Protein 5T90 (pdb70)

CATH classification: 2.70.170.10

Organism: Lymnaea stagnalis (NCBI:txid6523)

Solvent-accessible surface area: 44023 Å² total; per-residue (Å²): 102,75,42,18,70,2,6,117,68,6,109,120,98,32,75,53,40,21,13,21,34,60,204,129,118,54,6,67,0,25,0,4,2,7,2,17,7,1,5,77,20,36,98,122,20,16,13,0,8,0,1,4,11,31,17,4,21,6,48,9,163,116,17,46,31,104,41,73,190,19,27,90,30,2,8,2,30,31,93,13,6,13,59,14,7,27,14,16,19,34,8,0,15,112,59,65,31,14,13,37,88,36,0,4,0,21,15,92,0,43,0,2,20,4,4,7,9,46,12,54,0,4,1,58,0,73,38,5,96,61,150,77,14,4,37,0,98,1,80,8,0,6,2,0,13,28,14,134,4,4,18,3,45,18,60,146,80,106,104,20,42,64,116,26,28,20,125,36,4,76,4,70,15,61,69,14,32,31,135,84,55,66,74,83,39,129,48,6,99,17,24,5,29,7,0,61,0,27,0,32,0,71,69,85,128,101,82,52,39,60,3,5,118,67,6,114,122,82,31,72,52,39,22,12,21,33,70,165,130,157,49,7,68,0,44,0,11,1,46,0,14,4,0,4,72,32,81,128,28,33,1,8,0,0,2,11,27,18,4,22,6,63,9,127,101,15,46,32,108,52,66,188,20,32,93,29,1,11,1,29,30,92,14,5,14,58,15,7,27,13,10,17,32,10,4,16,119,59,65,36,12,13,38,90,35,0,5,0,21,15,93,0,42,0,2,18,2,4,6,10,45,10,59,0,6,4,53,6,75,29,14,97,66,146,86,14,11,84,2,96,0,77,5,0,8,4,2,15,24,19,131,6,5,19,4,48,68,120,29,142,40,37,23,136,58,4,80,3,68,18,54,73,35,68,43,106,84,45,68,72,84,41,127,73,9,95,17,23,6,31,18,0,19,0,20,0,33,2,78,69,85,128,109,81,50,37,59,3,6,105,71,5,106,111,90,36,136,45,24,22,10,23,36,89,221,129,175,53,5,66,0,28,0,0,4,9,1,9,1,0,3,98,24,46,86,118,24,29,30,1,14,0,0,5,9,33,12,4,22,6,58,7,153,102,15,48,37,129,231,28,27,103,30,2,8,2,34,31,94,22,6,16,60,15,7,28,13,17,38,26,11,4,6,104,59,66,33,11,12,40,90,36,0,3,0,22,25,88,0,41,0,2,18,3,4,5,9,45,12,102,1,4,1,44,0,72,23,1,103,74,140,92,14,2,62,1,70,1,69,6,0,8,6,4,13,27,15,136,1,5,19,3,40,23,58,37,114,28,69,85,74,27,126,38,33,20,121,51,2,94,3,71,19,55,49,3,37,1,124,88,51,64,72,84,40,130,49,5,99,17,23,6,29,18,1,39,0,26,0,35,0,60,49,111,121,101,81,44,34,60,3,7,108,66,6,125,111,96,31,72,52,35,21,10,23,31,94,215,129,138,50,6,62,0,48,4,10,2,17,3,14,7,1,18,105,33,67,107,22,21,26,1,8,0,1,4,10,33,14,4,21,6,54,10,133,115,16,40,32,108,48,63,187,20,28,87,31,2,9,2,39,28,94,21,5,16,59,15,5,26,13,14,24,27,8,2,9,104,56,69,33,13,14,38,96,37,0,2,0,18,11,74,0,38,0,1,18,2,4,6,9,50,11,94,1,4,1,53,18,52,16,91,66,149,95,13,7,64,1,110,0,78,10,0,6,6,3,13,28,14,129,2,4,20,3,44,55,122,97,70,79,68,43,136,29,24,21,132,51,6,109,3,68,10,63,65,10,44,11,103,83,44,68,72,95,36,113,78,8,103,16,27,6,30,9,3,20,0,26,0,36,0,78,71,130,143,73,41,27,64,8,8,106,86,6,111,112,100,32,77,48,20,21,14,14,37,59,199,143,124,53,6,63,0,27,0,0,1,12,0,9,3,1,4,91,30,45,90,121,15,25,24,0,13,0,0,5,7,32,6,4,20,5,61,10,127,102,17,45,44,112,50,69,177,23,27,94,30,2,11,2,40,32,93,21,5,14,60,15,4,26,13,16,35,33,8,3,6,109,58,70,36,13,13,37,88,37,0,4,0,21,16,91,0,41,0,1,18,2,4,6,10,50,12,98,1,5,2,54,0,59,26,8,97,74,150,92,14,2,66,0,99,1,85,7,0,7,4,2,12,28,15,133,3,4,19,2,43,32,57,152,14,76,76,35,56,107,29,31,20,136,52,5,81,6,68,22,52,50,0,38,3,137,83,52,68,73,82,32,103,47,6,102,16,23,7,30,13,0,33,0,26,0,37,0,68,68,75,130,90,39,0,27,53,20,3,2,0,10,4,8,19,45,144,76,42,100,30,2,42,52,19,2,2,0,16,4,10,18,40,145,90,45,82,37,0,19,36,9,0,2,0,12,2,8,18,34,144,75,34,101,33,2,20,36,15,2,2,0,12,4,6,34,82,85,86,29,3,31,33,14,1,2,0,4,4,10,42,96,83

Radius of gyration: 30.16 Å; Cα contacts (8 Å, |Δi|>4): 2837; chains: 10; bounding box: 83×82×77 Å

Secondary structure (DSSP, 8-state):
--HHHHHHHHHHT--TTS---STTPPEEEEEEEEEEEEEEEETTTTEEEEEEEEEEEEE-GGG----TTS-SEEEEEGGGS----EEETTBSS--EE-S--EEEEETTSEEEE--EEEEEEE---TTSSSSS-EEEEEEEEESS--TTTEEEE--S--S-TTSS--TT-SEEEEEEEEEEEEE--SS-SS-EEEEEEEEEEEE--/--HHHHHHHHHHT--TTS---STT--EEEEEEEEEEEEEEEE--EEEEEEEEEEEEE-GGG----TTS-SEEEEEGGGS----EEETTB-S--EE-S--EEEEETTSEEEE--EEEEEEE---TTSSSSS-EEEEEEEEESS--TTTEEEE---SSS-TT-SEEEEEEEEEEEEE--SS-SS-EEEEEEEEEEEE--/--HHHHHHHHHHT--TTS---STT--EEEEEEEEEEEEEEEETTTTEEEEEEEEEEEEE-GGG------SEEEEEGGGS----EEETTBSS--EE-S--EEEEETTSEEEE--EEEEEEE---TTSSSSS-EEEEEEEEESS--TTTEEEEES---B---SSS-TTSSEEEEEEEEEEEEE--SS-SS-EEEEEEEEEEEE--/--HHHHHHHHHHT--TTS---STTPPEEEEEEEEEEEEEEEE---EEEEEEEEEEEEE-GGG----TTS-SEEEEEGGGS----EEETTB-S--EE-S--EEEEETTSEEEE--EEEEEEE-----SSSS-EEEEEEEEESS--TTTEEEE-------SSS-TT-SEEEEEEEEEEEEE--SS-SS-EEEEEEEEEEEE-/--HHHHHHHHHHT--TTS---STTPPEEEEEEEEEEEEEEEETTTTEEEEEEEEEEEEE-GGG----TTS-SEEEEEGGGS----EEETTB-S--EE-S--EEEEETTSEEEE--EEEEEEE---TTSSSSS-EEEEEEEEESS--TTTEEEEE-------SSS-TTSSEEEEEEEEEEEEE--SS-SS-EEEEEEEEEEEE--/-GGGGSHHHHHH-TTT-/--GGGSHHHHHH-TTT-/-GGGGSHHHHHH-TTT-/-GGGGSHHHHHH---/-GGGGSHHHHHH---

B-factor: mean 70.5, std 23.15, range [15.87, 172.2]

Sequence (1090 aa):
LDRADILYNIRQTSRPDVIPTQRDRPVAVSVSLKFINILEVNEITNEVDVVFWQQTTWSDRTLAWNSSHSPDQVSVPISSLWVPDLAAYNAISKPEVLTPQLARVVSDGEVLYMPSIRQRFSCDVSGVDTESGATCRIKIGSWTHHSREISVDPTTENSDDSEYFSQYSRFEILDVTQKKNSVTYSCCPEAYEDVEVSLNFRKKGLDRADILYNIRQTSRPDVIPTQRDRPVAVSVSLKFINILEVNENEVDVVFWQQTTWSDRTLAWNSSHSPDQVSVPISSLWVPDLAAYNAISKPEVLTPQLARVVSDGEVLYMPSIRQRFSCDVSGVDTESGATCRIKIGSWTHHSREISVDPDSEYFSQYSRFEILDVTQKKNSVTYSCCPEAYEDVEVSLNFRKKGLDRADILYNIRQTSRPDVIPTQRDRPVAVSVSLKFINILEVNEITNEVDVVFWQQTTWSDRTLAWNHSPDQVSVPISSLWVPDLAAYNAISKPEVLTPQLARVVSDGEVLYMPSIRQRFSCDVSGVDTESGATCRIKIGSWTHHSREISVDPTTENSDDSEYFSQYSRFEILDVTQKKNSVTYSCCPEAYEDVEVSLNFRKKGLDRADILYNIRQTSRPDVIPTQRDRPVAVSVSLKFINILEVNETNEVDVVFWQQTTWSDRTLAWNSSHSPDQVSVPISSLWVPDLAAYNAISKPEVLTPQLARVVSDGEVLYMPSIRQRFSCDVGVDTESGATCRIKIGSWTHHSREISVDPENSDDSEYFSQYSRFEILDVTQKKNSVTYSCCPEAYEDVEVSLNFRKKLDRADILYNIRQTSRPDVIPTQRDRPVAVSVSLKFINILEVNEITNEVDVVFWQQTTWSDRTLAWNSSHSPDQVSVPISSLWVPDLAAYNAISKPEVLTPQLARVVSDGEVLYMPSIRQRFSCDVSGVDTESGATCRIKIGSWTHHSREISVDPTENSDDSEYFSQYSRFEILDVTQKKNSVTYSCCPEAYEDVEVSLNFRKKGSGCCSNPACRVNNPNICSGCCSNPACRVNNPNICSGCCSNPACRVNNPNICSGCCSNPACRVNNPCSGCCSNPACRVNNPC

Nearest PDB structures (foldseek):
  7n0w-assembly1_E  TM=9.588E-01  e=2.464E-40  Lymnaea stagnalis
  8xsw-assembly1_B  TM=9.545E-01  e=3.674E-40  Lymnaea stagnalis
  3wto-assembly1_B  TM=9.569E-01  e=5.479E-40  Lymnaea stagnalis
  1uw6-assembly3_O  TM=9.547E-01  e=9.695E-40  Lymnaea stagnalis
  3wtn-assembly1_A  TM=9.557E-01  e=2.558E-39  Lymnaea stagnalis

InterPro domains:
  IPR006201 Neurotransmitter-gated ion-channel [PTHR18945] (28-205)
  IPR006202 Neurotransmitter-gated ion-channel ligand-binding domain [PF02931] (35-223)
  IPR007110 Immunoglobulin-like domain [PS50835] (114-217)
  IPR036734 Neurotransmitter-gated ion-channel ligand-binding domain superfamily [G3DSA:2.70.170.10] (19-229)
  IPR036734 Neurotransmitter-gated ion-channel ligand-binding domain superfamily [SSF63712] (23-223)

GO terms:
  GO:0043083 synaptic cleft (C, EXP)
  GO:0043083 synaptic cleft (C, IDA)
  GO:0032223 negative regulation of synaptic transmission, cholinergic (P, IDA)

Foldseek 3Di:
DEQVVLQVQLQVVFDQVDQQQDPLAAWEKEWAKAWAAWADQDQPQQKTKTKIKIKIKTFRQSSADDVVVYPQKYKYQCVSHHDFQKDFPFFPDDWDFPDRRIWMAGNRRMIIGITITITMGRWNQPQLAPPQHTKGKTKMDGPPDFCSHYNYHHDPDFPCRCVNYDPPYQKDWDGWDWDKDWADDPVDRTIHIIIIIMTGMHGDD/DEQVVLQVQLQVVFDQVDFQCDPLAAWEKEWEKAWAAWADCDVHKTKTKIKIKIKTFRQSSADDVVVYPQKYKHQCVSHHDFQKDWPQFPDDWDFPDRRIWMAGNRRMIIGITITITMGGFGSPAQAPPQHGKGKTKMFGPPDFCSHHPYHYQHPNYDPPYQKGWDDWDWDKDWADDPVDDTIHIIIIIITGMHGDD/DEQVVLQVQLQVVFDQVDQQCDPLAAWEKEWEKAWAAWADADQPQQKTKTKIKIKIKTFRQSSADDVYDQKYKYACVSHHDFQKDWPQFPDDWDFPDRRIWMAGNRRMTIGITITTGMGRFNQPQQAPPQHGKGKIKMFGPPDFCSHYNYHYPDQDQDFHPNYDPPYQKGWDTKGWDKDWADDPVDGTIHIIIMIITGMHGDD/DEQVVLQVQLQVVFDQVDQQADPQAAWEKEWEKAWQAWADADPLQKTKTKIKIKIKTFRQSSADDVVVYPQKYKYQCVSHHDFQKDWPQFPFDWDFPDRRIWMAGNRRMIIGITITITMGRFHACQADPQFGKGKTKMDGPPDFCSHYNYHYDAFDQDPRYDPPYQKGWDGWGWDKDWADDPVDDTIHIIIIIMTGMHGD/DEQVVLQVQLQVVFDQVDQQQPPLAAWEKEWEKAWAAWADADLPQQKTKTKIKIKIKTFRQSSADDVVVYPQKYKYQCVSHHDFQKDWPQFPDDWDFPDRRIWMAGNRRMIIGITITITMGRFNQPQQAPPQHGKGKTKMFGPPDFCSHYPYHYPPDWADDPNYDPPYQKDWDGWDWDKDWADDPVDDTIHIIIIIITGMHGDD/DVLCVDPVSCVVCVPPD/DCQCVDPVSCVVCVPPD/DVLCVDPVSCVVCVPPD/DVLCVDPVSCVVDVD/DCLCVDPVSCVVPVD

Structure (mmCIF, N/CA/C/O backbone):
data_5T90
#
_entry.id   5T90
#
_cell.length_a   115.940
_cell.length_b   124.500
_cell.length_c   154.210
_cell.angle_alpha   90.00
_cell.angle_beta   90.00
_cell.angle_gamma   90.00
#
_symmetry.space_group_name_H-M   'C 2 2 21'
#
loop_
_entity.id
_entity.type
_entity.pdbx_description
1 polymer 'Acetylcholine-binding protein'
2 polymer LsIA
3 water water
#
loop_
_atom_site.group_PDB
_atom_site.id
_atom_site.type_symbol
_atom_site.label_atom_id
_atom_site.label_alt_id
_atom_site.label_comp_id
_atom_site.label_asym_id
_atom_site.label_entity_id
_atom_site.label_seq_id
_atom_site.pdbx_PDB_ins_code
_atom_site.Cartn_x
_atom_site.Cartn_y
_atom_site.Cartn_z
_atom_site.occupancy
_atom_site.B_iso_or_equiv
_atom_site.auth_seq_id
_atom_site.auth_comp_id
_atom_site.auth_asym_id
_atom_site.auth_atom_id
_atom_site.pdbx_PDB_model_num
ATOM 1 N N . LEU A 1 1 ? 4.964 -2.464 -33.586 1.00 58.77 1 LEU A N 1
ATOM 2 C CA . LEU A 1 1 ? 4.134 -3.629 -33.276 1.00 56.13 1 LEU A CA 1
ATOM 3 C C . LEU A 1 1 ? 2.669 -3.239 -33.077 1.00 58.45 1 LEU A C 1
ATOM 4 O O . LEU A 1 1 ? 2.389 -2.285 -32.348 1.00 58.25 1 LEU A O 1
ATOM 9 N N . ASP A 1 2 ? 1.738 -3.967 -33.727 1.00 53.74 2 ASP A N 1
ATOM 10 C CA . ASP A 1 2 ? 0.298 -3.724 -33.581 1.00 52.46 2 ASP A CA 1
ATOM 11 C C . ASP A 1 2 ? -0.322 -4.819 -32.687 1.00 53.61 2 ASP A C 1
ATOM 12 O O . ASP A 1 2 ? 0.406 -5.738 -32.308 1.00 52.69 2 ASP A O 1
ATOM 17 N N . ARG A 1 3 ? -1.622 -4.707 -32.303 1.00 48.86 3 ARG A N 1
ATOM 18 C CA . ARG A 1 3 ? -2.275 -5.705 -31.437 1.00 47.06 3 ARG A CA 1
ATOM 19 C C . ARG A 1 3 ? -2.164 -7.124 -31.997 1.00 51.53 3 ARG A C 1
ATOM 20 O O . ARG A 1 3 ? -1.825 -8.045 -31.252 1.00 50.76 3 ARG A O 1
ATOM 28 N N . ALA A 1 4 ? -2.404 -7.283 -33.313 1.00 48.95 4 ALA A N 1
ATOM 29 C CA . ALA A 1 4 ? -2.327 -8.563 -34.009 1.00 49.20 4 ALA A CA 1
ATOM 30 C C . ALA A 1 4 ? -0.926 -9.168 -33.921 1.00 54.38 4 ALA A C 1
ATOM 31 O O . ALA A 1 4 ? -0.809 -10.371 -33.678 1.00 53.92 4 ALA A O 1
ATOM 33 N N . ASP A 1 5 ? 0.129 -8.331 -34.077 1.00 51.88 5 ASP A N 1
ATOM 34 C CA . ASP A 1 5 ? 1.532 -8.746 -33.995 1.00 52.37 5 ASP A CA 1
ATOM 35 C C . ASP A 1 5 ? 1.895 -9.223 -32.591 1.00 54.94 5 ASP A C 1
ATOM 36 O O . ASP A 1 5 ? 2.536 -10.262 -32.454 1.00 54.90 5 ASP A O 1
ATOM 41 N N . ILE A 1 6 ? 1.459 -8.478 -31.554 1.00 50.44 6 ILE A N 1
ATOM 42 C CA . ILE A 1 6 ? 1.684 -8.789 -30.139 1.00 48.84 6 ILE A CA 1
ATOM 43 C C . ILE A 1 6 ? 1.004 -10.120 -29.778 1.00 52.46 6 ILE A C 1
ATOM 44 O O . ILE A 1 6 ? 1.654 -10.991 -29.197 1.00 52.27 6 ILE A O 1
ATOM 49 N N . LEU A 1 7 ? -0.278 -10.288 -30.165 1.00 48.30 7 LEU A N 1
ATOM 50 C CA . LEU A 1 7 ? -1.058 -11.498 -29.901 1.00 46.87 7 LEU A CA 1
ATOM 51 C C . LEU A 1 7 ? -0.516 -12.732 -30.627 1.00 51.87 7 LEU A C 1
ATOM 52 O O . LEU A 1 7 ? -0.564 -13.828 -30.064 1.00 51.52 7 LEU A O 1
ATOM 57 N N . TYR A 1 8 ? 0.035 -12.552 -31.846 1.00 49.56 8 TYR A N 1
ATOM 58 C CA . TYR A 1 8 ? 0.644 -13.635 -32.627 1.00 50.64 8 TYR A CA 1
ATOM 59 C C . TYR A 1 8 ? 1.913 -14.114 -31.923 1.00 54.16 8 TYR A C 1
ATOM 60 O O . TYR A 1 8 ? 2.102 -15.320 -31.771 1.00 53.57 8 TYR A O 1
ATOM 69 N N . ASN A 1 9 ? 2.762 -13.163 -31.472 1.00 50.86 9 ASN A N 1
ATOM 70 C CA . ASN A 1 9 ? 4.010 -13.441 -30.765 1.00 50.89 9 ASN A CA 1
ATOM 71 C C . ASN A 1 9 ? 3.749 -14.221 -29.490 1.00 53.62 9 ASN A C 1
ATOM 72 O O . ASN A 1 9 ? 4.431 -15.214 -29.254 1.00 54.00 9 ASN A O 1
ATOM 77 N N . ILE A 1 10 ? 2.736 -13.797 -28.695 1.00 48.81 10 ILE A N 1
ATOM 78 C CA . ILE A 1 10 ? 2.320 -14.451 -27.448 1.00 47.17 10 ILE A CA 1
ATOM 79 C C . ILE A 1 10 ? 1.849 -15.882 -27.744 1.00 51.78 10 ILE A C 1
ATOM 80 O O . ILE A 1 10 ? 2.288 -16.810 -27.074 1.00 51.83 10 ILE A O 1
ATOM 85 N N . ARG A 1 11 ? 1.000 -16.052 -28.769 1.00 49.26 11 ARG A N 1
ATOM 86 C CA . ARG A 1 11 ? 0.461 -17.340 -29.207 1.00 49.89 11 ARG A CA 1
ATOM 87 C C . ARG A 1 11 ? 1.568 -18.295 -29.688 1.00 57.60 11 ARG A C 1
ATOM 88 O O . ARG A 1 11 ? 1.567 -19.462 -29.299 1.00 57.34 11 ARG A O 1
ATOM 96 N N . GLN A 1 12 ? 2.496 -17.809 -30.538 1.00 56.42 12 GLN A N 1
ATOM 97 C CA . GLN A 1 12 ? 3.584 -18.626 -31.092 1.00 57.79 12 GLN A CA 1
ATOM 98 C C . GLN A 1 12 ? 4.653 -19.009 -30.072 1.00 62.25 12 GLN A C 1
ATOM 99 O O . GLN A 1 12 ? 5.195 -20.110 -30.156 1.00 63.09 12 GLN A O 1
ATOM 105 N N . THR A 1 13 ? 4.961 -18.112 -29.114 1.00 58.20 13 THR A N 1
ATOM 106 C CA . THR A 1 13 ? 5.967 -18.363 -28.075 1.00 58.47 13 THR A CA 1
ATOM 107 C C . THR A 1 13 ? 5.289 -18.785 -26.755 1.00 62.76 13 THR A C 1
ATOM 108 O O . THR A 1 13 ? 5.877 -18.667 -25.673 1.00 62.34 13 THR A O 1
ATOM 112 N N . SER A 1 14 ? 4.045 -19.293 -26.871 1.00 59.51 14 SER A N 1
ATOM 113 C CA . SER A 1 14 ? 3.194 -19.742 -25.767 1.00 57.87 14 SER A CA 1
ATOM 114 C C . SER A 1 14 ? 3.750 -20.974 -25.075 1.00 61.11 14 SER A C 1
ATOM 115 O O . SER A 1 14 ? 3.900 -22.030 -25.704 1.00 62.26 14 SER A O 1
ATOM 118 N N . ARG A 1 15 ? 4.060 -20.827 -23.778 1.00 55.11 15 ARG A N 1
ATOM 119 C CA . ARG A 1 15 ? 4.530 -21.917 -22.931 1.00 54.77 15 ARG A CA 1
ATOM 120 C C . ARG A 1 15 ? 3.662 -21.904 -21.665 1.00 54.61 15 ARG A C 1
ATOM 121 O O . ARG A 1 15 ? 4.141 -21.489 -20.611 1.00 53.20 15 ARG A O 1
ATOM 129 N N . PRO A 1 16 ? 2.359 -22.297 -21.758 1.00 49.48 16 PRO A N 1
ATOM 130 C CA . PRO A 1 16 ? 1.486 -22.245 -20.571 1.00 47.86 16 PRO A CA 1
ATOM 131 C C . PRO A 1 16 ? 1.825 -23.268 -19.498 1.00 52.33 16 PRO A C 1
ATOM 132 O O . PRO A 1 16 ? 1.401 -23.124 -18.354 1.00 51.63 16 PRO A O 1
ATOM 136 N N . ASP A 1 17 ? 2.575 -24.300 -19.880 1.00 50.12 17 ASP A N 1
ATOM 137 C CA . ASP A 1 17 ? 3.030 -25.389 -19.022 1.00 50.69 17 ASP A CA 1
ATOM 138 C C . ASP A 1 17 ? 4.299 -24.991 -18.254 1.00 54.53 17 ASP A C 1
ATOM 139 O O . ASP A 1 17 ? 4.635 -25.637 -17.259 1.00 54.83 17 ASP A O 1
ATOM 144 N N . VAL A 1 18 ? 4.983 -23.914 -18.704 1.00 50.57 18 VAL A N 1
ATOM 145 C CA . VAL A 1 18 ? 6.242 -23.421 -18.133 1.00 50.92 18 VAL A CA 1
ATOM 146 C C . VAL A 1 18 ? 6.040 -22.214 -17.207 1.00 53.14 18 VAL A C 1
ATOM 147 O O . VAL A 1 18 ? 5.565 -21.157 -17.629 1.00 51.72 18 VAL A O 1
ATOM 151 N N . ILE A 1 19 ? 6.453 -22.381 -15.949 1.00 49.95 19 ILE A N 1
ATOM 152 C CA . ILE A 1 19 ? 6.411 -21.367 -14.900 1.00 49.20 19 ILE A CA 1
ATOM 153 C C . ILE A 1 19 ? 7.459 -20.267 -15.213 1.00 54.97 19 ILE A C 1
ATOM 154 O O . ILE A 1 19 ? 8.620 -20.599 -15.463 1.00 56.23 19 ILE A O 1
ATOM 159 N N . PRO A 1 20 ? 7.065 -18.968 -15.266 1.00 51.67 20 PRO A N 1
ATOM 160 C CA . PRO A 1 20 ? 8.033 -17.922 -15.636 1.00 53.21 20 PRO A CA 1
ATOM 161 C C . PRO A 1 20 ? 8.974 -17.483 -14.515 1.00 61.21 20 PRO A C 1
ATOM 162 O O . PRO A 1 20 ? 9.048 -16.294 -14.193 1.00 61.84 20 PRO A O 1
ATOM 166 N N . THR A 1 21 ? 9.724 -18.438 -13.946 1.00 60.17 21 THR A N 1
ATOM 167 C CA . THR A 1 21 ? 10.692 -18.167 -12.884 1.00 62.07 21 THR A CA 1
ATOM 168 C C . THR A 1 21 ? 11.923 -17.520 -13.505 1.00 70.81 21 THR A C 1
ATOM 169 O O . THR A 1 21 ? 12.623 -18.159 -14.298 1.00 72.68 21 THR A O 1
ATOM 173 N N . GLN A 1 22 ? 12.153 -16.235 -13.186 1.00 68.59 22 GLN A N 1
ATOM 174 C CA . GLN A 1 22 ? 13.302 -15.479 -13.689 1.00 70.86 22 GLN A CA 1
ATOM 175 C C . GLN A 1 22 ? 14.435 -15.466 -12.657 1.00 77.44 22 GLN A C 1
ATOM 176 O O . GLN A 1 22 ? 14.187 -15.174 -11.485 1.00 76.65 22 GLN A O 1
ATOM 182 N N . ARG A 1 23 ? 15.667 -15.839 -13.088 1.00 76.94 23 ARG A N 1
ATOM 183 C CA . ARG A 1 23 ? 16.893 -15.912 -12.268 1.00 79.60 23 ARG A CA 1
ATOM 184 C C . ARG A 1 23 ? 16.729 -16.797 -11.005 1.00 82.87 23 ARG A C 1
ATOM 185 O O . ARG A 1 23 ? 17.316 -16.511 -9.954 1.00 83.72 23 ARG A O 1
ATOM 193 N N . ASP A 1 24 ? 15.921 -17.876 -11.133 1.00 77.55 24 ASP A N 1
ATOM 194 C CA . ASP A 1 24 ? 15.574 -18.865 -10.095 1.00 76.71 24 ASP A CA 1
ATOM 195 C C . ASP A 1 24 ? 14.873 -18.240 -8.854 1.00 77.17 24 ASP A C 1
ATOM 196 O O . ASP A 1 24 ? 14.840 -18.844 -7.778 1.00 77.15 24 ASP A O 1
ATOM 201 N N . ARG A 1 25 ? 14.247 -17.062 -9.046 1.00 70.06 25 ARG A N 1
ATOM 202 C CA . ARG A 1 25 ? 13.462 -16.356 -8.034 1.00 67.21 25 ARG A CA 1
ATOM 203 C C . ARG A 1 25 ? 11.994 -16.769 -8.260 1.00 64.66 25 ARG A C 1
ATOM 204 O O . ARG A 1 25 ? 11.588 -16.917 -9.418 1.00 63.58 25 ARG A O 1
ATOM 212 N N . PRO A 1 26 ? 11.173 -16.952 -7.203 1.00 57.08 26 PRO A N 1
ATOM 213 C CA . PRO A 1 26 ? 9.773 -17.356 -7.426 1.00 53.63 26 PRO A CA 1
ATOM 214 C C . PRO A 1 26 ? 8.910 -16.332 -8.147 1.00 52.87 26 PRO A C 1
ATOM 215 O O . PRO A 1 26 ? 9.230 -15.142 -8.157 1.00 53.31 26 PRO A O 1
ATOM 219 N N . VAL A 1 27 ? 7.791 -16.805 -8.719 1.00 44.90 27 VAL A N 1
ATOM 220 C CA . VAL A 1 27 ? 6.823 -15.953 -9.396 1.00 42.07 27 VAL A CA 1
ATOM 221 C C . VAL A 1 27 ? 5.968 -15.341 -8.299 1.00 44.81 27 VAL A C 1
ATOM 222 O O . VAL A 1 27 ? 5.335 -16.068 -7.523 1.00 44.02 27 VAL A O 1
ATOM 226 N N . ALA A 1 28 ? 5.996 -14.007 -8.201 1.00 40.79 28 ALA A N 1
ATOM 227 C CA . ALA A 1 28 ? 5.234 -13.296 -7.190 1.00 39.59 28 ALA A CA 1
ATOM 228 C C . ALA A 1 28 ? 3.774 -13.170 -7.631 1.00 40.56 28 ALA A C 1
ATOM 229 O O . ALA A 1 28 ? 3.424 -12.306 -8.443 1.00 39.02 28 ALA A O 1
ATOM 231 N N . VAL A 1 29 ? 2.935 -14.080 -7.113 1.00 36.56 29 VAL A N 1
ATOM 232 C CA . VAL A 1 29 ? 1.501 -14.112 -7.385 1.00 35.54 29 VAL A CA 1
ATOM 233 C C . VAL A 1 29 ? 0.756 -13.348 -6.276 1.00 41.87 29 VAL A C 1
ATOM 234 O O . VAL A 1 29 ? 0.977 -13.597 -5.083 1.00 42.24 29 VAL A O 1
ATOM 238 N N . SER A 1 30 ? -0.092 -12.389 -6.688 1.00 39.33 30 SER A N 1
ATOM 239 C CA . SER A 1 30 ? -0.887 -11.555 -5.796 1.00 39.74 30 SER A CA 1
ATOM 240 C C . SER A 1 30 ? -2.355 -11.896 -6.001 1.00 42.78 30 SER A C 1
ATOM 241 O O . SER A 1 30 ? -2.875 -11.714 -7.101 1.00 41.93 30 SER A O 1
ATOM 244 N N . VAL A 1 31 ? -3.008 -12.448 -4.962 1.00 39.15 31 VAL A N 1
ATOM 245 C CA . VAL A 1 31 ? -4.420 -12.848 -5.022 1.00 38.04 31 VAL A CA 1
ATOM 246 C C . VAL A 1 31 ? -5.288 -12.008 -4.068 1.00 43.41 31 VAL A C 1
ATOM 247 O O . VAL A 1 31 ? -4.872 -11.729 -2.945 1.00 44.83 31 VAL A O 1
ATOM 251 N N . SER A 1 32 ? -6.471 -11.579 -4.523 1.00 39.00 32 SER A N 1
ATOM 252 C CA . SER A 1 32 ? -7.397 -10.783 -3.723 1.00 39.26 32 SER A CA 1
ATOM 253 C C . SER A 1 32 ? -8.824 -11.088 -4.150 1.00 42.40 32 SER A C 1
ATOM 254 O O . SER A 1 32 ? -9.170 -10.940 -5.323 1.00 42.21 32 SER A O 1
ATOM 257 N N . LEU A 1 33 ? -9.639 -11.558 -3.200 1.00 38.26 33 LEU A N 1
ATOM 258 C CA . LEU A 1 33 ? -11.031 -11.939 -3.417 1.00 37.09 33 LEU A CA 1
ATOM 259 C C . LEU A 1 33 ? -11.967 -10.768 -3.103 1.00 41.29 33 LEU A C 1
ATOM 260 O O . LEU A 1 33 ? -11.906 -10.199 -2.013 1.00 43.05 33 LEU A O 1
ATOM 265 N N . LYS A 1 34 ? -12.811 -10.394 -4.065 1.00 36.07 34 LYS A N 1
ATOM 266 C CA . LYS A 1 34 ? -13.783 -9.304 -3.894 1.00 35.80 34 LYS A CA 1
ATOM 267 C C . LYS A 1 34 ? -15.177 -9.910 -4.040 1.00 38.57 34 LYS A C 1
ATOM 268 O O . LYS A 1 34 ? -15.570 -10.320 -5.133 1.00 37.90 34 LYS A O 1
ATOM 274 N N . PHE A 1 35 ? -15.891 -10.036 -2.915 1.00 34.90 35 PHE A N 1
ATOM 275 C CA . PHE A 1 35 ? -17.201 -10.684 -2.846 1.00 34.50 35 PHE A CA 1
ATOM 276 C C . PHE A 1 35 ? -18.326 -9.858 -3.466 1.00 38.23 35 PHE A C 1
ATOM 277 O O . PHE A 1 35 ? -18.489 -8.675 -3.161 1.00 38.12 35 PHE A O 1
ATOM 285 N N . ILE A 1 36 ? -19.113 -10.518 -4.337 1.00 35.05 36 ILE A N 1
ATOM 286 C CA . ILE A 1 36 ? -20.232 -9.939 -5.093 1.00 35.41 36 ILE A CA 1
ATOM 287 C C . ILE A 1 36 ? -21.557 -10.343 -4.491 1.00 40.90 36 ILE A C 1
ATOM 288 O O . ILE A 1 36 ? -22.417 -9.482 -4.302 1.00 42.28 36 ILE A O 1
ATOM 293 N N . ASN A 1 37 ? -21.745 -11.649 -4.227 1.00 37.39 37 ASN A N 1
ATOM 294 C CA . ASN A 1 37 ? -22.988 -12.153 -3.650 1.00 39.24 37 ASN A CA 1
ATOM 295 C C . ASN A 1 37 ? -22.809 -13.423 -2.828 1.00 44.14 37 ASN A C 1
ATOM 296 O O . ASN A 1 37 ? -21.876 -14.191 -3.065 1.00 41.76 37 ASN A O 1
ATOM 301 N N . ILE A 1 38 ? -23.720 -13.625 -1.851 1.00 43.67 38 ILE A N 1
ATOM 302 C CA . ILE A 1 38 ? -23.855 -14.821 -1.020 1.00 44.65 38 ILE A CA 1
ATOM 303 C C . ILE A 1 38 ? -25.271 -15.303 -1.343 1.00 53.19 38 ILE A C 1
ATOM 304 O O . ILE A 1 38 ? -26.244 -14.642 -0.983 1.00 54.75 38 ILE A O 1
ATOM 309 N N . LEU A 1 39 ? -25.376 -16.394 -2.106 1.00 51.84 39 LEU A N 1
ATOM 310 C CA . LEU A 1 39 ? -26.653 -16.887 -2.619 1.00 54.66 39 LEU A CA 1
ATOM 311 C C . LEU A 1 39 ? -27.385 -17.841 -1.686 1.00 63.87 39 LEU A C 1
ATOM 312 O O . LEU A 1 39 ? -28.450 -17.495 -1.165 1.00 66.41 39 LEU A O 1
ATOM 317 N N . GLU A 1 40 ? -26.839 -19.046 -1.498 1.00 61.28 40 GLU A N 1
ATOM 318 C CA . GLU A 1 40 ? -27.472 -20.071 -0.689 1.00 63.77 40 GLU A CA 1
ATOM 319 C C . GLU A 1 40 ? -26.668 -20.417 0.547 1.00 67.66 40 GLU A C 1
ATOM 320 O O . GLU A 1 40 ? -25.434 -20.449 0.509 1.00 65.44 40 GLU A O 1
ATOM 326 N N . VAL A 1 41 ? -27.387 -20.669 1.644 1.00 66.03 41 VAL A N 1
ATOM 327 C CA . VAL A 1 41 ? -26.840 -21.090 2.926 1.00 66.19 41 VAL A CA 1
ATOM 328 C C . VAL A 1 41 ? -27.666 -22.301 3.351 1.00 72.28 41 VAL A C 1
ATOM 329 O O . VAL A 1 41 ? -28.883 -22.195 3.521 1.00 74.30 41 VAL A O 1
ATOM 333 N N . ASN A 1 42 ? -27.012 -23.465 3.418 1.00 68.23 42 ASN A N 1
ATOM 334 C CA . ASN A 1 42 ? -27.666 -24.720 3.750 1.00 70.17 42 ASN A CA 1
ATOM 335 C C . ASN A 1 42 ? -27.256 -25.208 5.137 1.00 75.10 42 ASN A C 1
ATOM 336 O O . ASN A 1 42 ? -26.145 -25.710 5.312 1.00 73.00 42 ASN A O 1
ATOM 341 N N . GLU A 1 43 ? -28.170 -25.047 6.120 1.00 74.41 43 GLU A N 1
ATOM 342 C CA . GLU A 1 43 ? -27.995 -25.439 7.525 1.00 75.91 43 GLU A CA 1
ATOM 343 C C . GLU A 1 43 ? -27.878 -26.948 7.670 1.00 80.38 43 GLU A C 1
ATOM 344 O O . GLU A 1 43 ? -27.163 -27.430 8.551 1.00 80.13 43 GLU A O 1
ATOM 350 N N . ILE A 1 44 ? -28.581 -27.684 6.799 1.00 77.48 44 ILE A N 1
ATOM 351 C CA . ILE A 1 44 ? -28.598 -29.143 6.776 1.00 78.46 44 ILE A CA 1
ATOM 352 C C . ILE A 1 44 ? -27.200 -29.675 6.431 1.00 78.96 44 ILE A C 1
ATOM 353 O O . ILE A 1 44 ? -26.624 -30.395 7.236 1.00 80.26 44 ILE A O 1
ATOM 358 N N . THR A 1 45 ? -26.637 -29.275 5.281 1.00 70.84 45 THR A N 1
ATOM 359 C CA . THR A 1 45 ? -25.333 -29.758 4.818 1.00 67.89 45 THR A CA 1
ATOM 360 C C . THR A 1 45 ? -24.113 -28.910 5.260 1.00 68.99 45 THR A C 1
ATOM 361 O O . THR A 1 45 ? -22.984 -29.335 5.002 1.00 67.53 45 THR A O 1
ATOM 365 N N . ASN A 1 46 ? -24.328 -27.742 5.926 1.00 64.58 46 ASN A N 1
ATOM 366 C CA . ASN A 1 46 ? -23.284 -26.791 6.367 1.00 62.26 46 ASN A CA 1
ATOM 367 C C . ASN A 1 46 ? -22.415 -26.313 5.178 1.00 63.51 46 ASN A C 1
ATOM 368 O O . ASN A 1 46 ? -21.189 -26.455 5.175 1.00 61.90 46 ASN A O 1
ATOM 373 N N . GLU A 1 47 ? -23.086 -25.761 4.158 1.00 59.29 47 GLU A N 1
ATOM 374 C CA . GLU A 1 47 ? -22.480 -25.263 2.922 1.00 56.78 47 GLU A CA 1
ATOM 375 C C . GLU A 1 47 ? -22.872 -23.804 2.659 1.00 59.42 47 GLU A C 1
ATOM 376 O O . GLU A 1 47 ? -23.850 -23.306 3.227 1.00 60.54 47 GLU A O 1
ATOM 382 N N . VAL A 1 48 ? -22.110 -23.130 1.782 1.00 53.44 48 VAL A N 1
ATOM 383 C CA . VAL A 1 48 ? -22.353 -21.741 1.381 1.00 52.57 48 VAL A CA 1
ATOM 384 C C . VAL A 1 48 ? -21.975 -21.527 -0.090 1.00 54.40 48 VAL A C 1
ATOM 385 O O . VAL A 1 48 ? -20.892 -21.935 -0.508 1.00 53.05 48 VAL A O 1
ATOM 389 N N . ASP A 1 49 ? -22.862 -20.888 -0.861 1.00 50.77 49 ASP A N 1
ATOM 390 C CA . ASP A 1 49 ? -22.624 -20.615 -2.271 1.00 49.32 49 ASP A CA 1
ATOM 391 C C . ASP A 1 49 ? -22.279 -19.140 -2.412 1.00 50.99 49 ASP A C 1
ATOM 392 O O . ASP A 1 49 ? -23.107 -18.271 -2.122 1.00 51.20 49 ASP A O 1
ATOM 397 N N . VAL A 1 50 ? -21.018 -18.864 -2.782 1.00 45.66 50 VAL A N 1
ATOM 398 C CA . VAL A 1 50 ? -20.478 -17.506 -2.916 1.00 44.27 50 VAL A CA 1
ATOM 399 C C . VAL A 1 50 ? -20.085 -17.146 -4.353 1.00 45.60 50 VAL A C 1
ATOM 400 O O . VAL A 1 50 ? -19.585 -17.997 -5.093 1.00 44.13 50 VAL A O 1
ATOM 404 N N . VAL A 1 51 ? -20.287 -15.866 -4.721 1.00 41.34 51 VAL A N 1
ATOM 405 C CA . VAL A 1 51 ? -19.876 -15.282 -5.999 1.00 39.89 51 VAL A CA 1
ATOM 406 C C . VAL A 1 51 ? -18.806 -14.242 -5.644 1.00 44.84 51 VAL A C 1
ATOM 407 O O . VAL A 1 51 ? -19.029 -13.401 -4.769 1.00 45.43 51 VAL A O 1
ATOM 411 N N . PHE A 1 52 ? -17.629 -14.337 -6.283 1.00 41.10 52 PHE A N 1
ATOM 412 C CA . PHE A 1 52 ? -16.512 -13.446 -5.987 1.00 40.45 52 PHE A CA 1
ATOM 413 C C . PHE A 1 52 ? -15.582 -13.238 -7.175 1.00 44.52 52 PHE A C 1
ATOM 414 O O . PHE A 1 52 ? -15.399 -14.146 -7.985 1.00 43.14 52 PHE A O 1
ATOM 422 N N . TRP A 1 53 ? -14.972 -12.046 -7.252 1.00 42.90 53 TRP A N 1
ATOM 423 C CA . TRP A 1 53 ? -13.980 -11.704 -8.270 1.00 42.86 53 TRP A CA 1
ATOM 424 C C . TRP A 1 53 ? -12.611 -12.064 -7.695 1.00 45.22 53 TRP A C 1
ATOM 425 O O . TRP A 1 53 ? -12.265 -11.592 -6.607 1.00 44.74 53 TRP A O 1
ATOM 436 N N . GLN A 1 54 ? -11.850 -12.915 -8.400 1.00 40.33 54 GLN A N 1
ATOM 437 C CA . GLN A 1 54 ? -10.527 -13.332 -7.952 1.00 39.30 54 GLN A CA 1
ATOM 438 C C . GLN A 1 54 ? -9.450 -12.564 -8.712 1.00 42.15 54 GLN A C 1
ATOM 439 O O . GLN A 1 54 ? -9.027 -12.993 -9.789 1.00 42.08 54 GLN A O 1
ATOM 445 N N . GLN A 1 55 ? -9.013 -11.417 -8.158 1.00 37.78 55 GLN A N 1
ATOM 446 C CA . GLN A 1 55 ? -7.968 -10.608 -8.789 1.00 37.26 55 GLN A CA 1
ATOM 447 C C . GLN A 1 55 ? -6.626 -11.289 -8.599 1.00 40.92 55 GLN A C 1
ATOM 448 O O . GLN A 1 55 ? -6.121 -11.368 -7.483 1.00 41.64 55 GLN A O 1
ATOM 454 N N . THR A 1 56 ? -6.091 -11.847 -9.686 1.00 35.97 56 THR A N 1
ATOM 455 C CA . THR A 1 56 ? -4.815 -12.553 -9.689 1.00 35.16 56 THR A CA 1
ATOM 456 C C . THR A 1 56 ? -3.837 -11.795 -10.577 1.00 40.24 56 THR A C 1
ATOM 457 O O . THR A 1 56 ? -4.143 -11.525 -11.746 1.00 41.24 56 THR A O 1
ATOM 461 N N . THR A 1 57 ? -2.688 -11.399 -10.011 1.00 35.61 57 THR A N 1
ATOM 462 C CA . THR A 1 57 ? -1.646 -10.682 -10.745 1.00 34.95 57 THR A CA 1
ATOM 463 C C . THR A 1 57 ? -0.295 -11.348 -10.536 1.00 38.12 57 THR A C 1
ATOM 464 O O . THR A 1 57 ? 0.000 -11.832 -9.444 1.00 37.48 57 THR A O 1
ATOM 468 N N . TRP A 1 58 ? 0.521 -11.366 -11.596 1.00 34.77 58 TRP A N 1
ATOM 469 C CA . TRP A 1 58 ? 1.879 -11.911 -11.607 1.00 35.28 58 TRP A CA 1
ATOM 470 C C . TRP A 1 58 ? 2.629 -11.334 -12.817 1.00 43.10 58 TRP A C 1
ATOM 471 O O . TRP A 1 58 ? 2.014 -10.729 -13.704 1.00 42.47 58 TRP A O 1
ATOM 482 N N . SER A 1 59 ? 3.952 -11.519 -12.846 1.00 42.32 59 SER A N 1
ATOM 483 C CA . SER A 1 59 ? 4.792 -11.053 -13.943 1.00 42.85 59 SER A CA 1
ATOM 484 C C . SER A 1 59 ? 5.339 -12.238 -14.747 1.00 47.37 59 SER A C 1
ATOM 485 O O . SER A 1 59 ? 5.777 -13.245 -14.178 1.00 47.11 59 SER A O 1
ATOM 488 N N . ASP A 1 60 ? 5.293 -12.107 -16.076 1.00 44.14 60 ASP A N 1
ATOM 489 C CA . ASP A 1 60 ? 5.817 -13.072 -17.035 1.00 44.05 60 ASP A CA 1
ATOM 490 C C . ASP A 1 60 ? 6.603 -12.253 -18.062 1.00 49.03 60 ASP A C 1
ATOM 491 O O . ASP A 1 60 ? 6.051 -11.809 -19.070 1.00 48.02 60 ASP A O 1
ATOM 496 N N . ARG A 1 61 ? 7.890 -12.005 -17.751 1.00 47.61 61 ARG A N 1
ATOM 497 C CA . ARG A 1 61 ? 8.844 -11.217 -18.538 1.00 49.42 61 ARG A CA 1
ATOM 498 C C . ARG A 1 61 ? 8.964 -11.650 -20.008 1.00 53.56 61 ARG A C 1
ATOM 499 O O . ARG A 1 61 ? 9.302 -10.822 -20.851 1.00 54.80 61 ARG A O 1
ATOM 507 N N . THR A 1 62 ? 8.681 -12.932 -20.317 1.00 48.73 62 THR A N 1
ATOM 508 C CA . THR A 1 62 ? 8.752 -13.469 -21.683 1.00 48.53 62 THR A CA 1
ATOM 509 C C . THR A 1 62 ? 7.633 -12.910 -22.585 1.00 50.04 62 THR A C 1
ATOM 510 O O . THR A 1 62 ? 7.736 -12.994 -23.810 1.00 51.20 62 THR A O 1
ATOM 514 N N . LEU A 1 63 ? 6.573 -12.346 -21.978 1.00 43.22 63 LEU A N 1
ATOM 515 C CA . LEU A 1 63 ? 5.439 -11.756 -22.692 1.00 41.44 63 LEU A CA 1
ATOM 516 C C . LEU A 1 63 ? 5.677 -10.278 -23.011 1.00 45.73 63 LEU A C 1
ATOM 517 O O . LEU A 1 63 ? 4.948 -9.710 -23.828 1.00 44.65 63 LEU A O 1
ATOM 522 N N . ALA A 1 64 ? 6.692 -9.661 -22.369 1.00 43.48 64 ALA A N 1
ATOM 523 C CA . ALA A 1 64 ? 7.041 -8.248 -22.531 1.00 44.62 64 ALA A CA 1
ATOM 524 C C . ALA A 1 64 ? 7.344 -7.825 -23.966 1.00 50.76 64 ALA A C 1
ATOM 525 O O . ALA A 1 64 ? 7.834 -8.627 -24.762 1.00 51.76 64 ALA A O 1
ATOM 527 N N . TRP A 1 65 ? 7.019 -6.564 -24.292 1.00 47.56 65 TRP A N 1
ATOM 528 C CA . TRP A 1 65 ? 7.259 -5.965 -25.603 1.00 48.72 65 TRP A CA 1
ATOM 529 C C . TRP A 1 65 ? 7.560 -4.461 -25.486 1.00 55.89 65 TRP A C 1
ATOM 530 O O . TRP A 1 65 ? 7.251 -3.847 -24.459 1.00 54.75 65 TRP A O 1
ATOM 541 N N . ASN A 1 66 ? 8.153 -3.874 -26.542 1.00 55.81 66 ASN A N 1
ATOM 542 C CA . ASN A 1 66 ? 8.470 -2.452 -26.580 1.00 58.02 66 ASN A CA 1
ATOM 543 C C . ASN A 1 66 ? 7.183 -1.639 -26.770 1.00 63.17 66 ASN A C 1
ATOM 544 O O . ASN A 1 66 ? 6.516 -1.763 -27.795 1.00 62.55 66 ASN A O 1
ATOM 549 N N . SER A 1 67 ? 6.823 -0.839 -25.760 1.00 61.30 67 SER A N 1
ATOM 550 C CA . SER A 1 67 ? 5.613 -0.014 -25.757 1.00 61.18 67 SER A CA 1
ATOM 551 C C . SER A 1 67 ? 5.687 1.215 -26.681 1.00 67.81 67 SER A C 1
ATOM 552 O O . SER A 1 67 ? 4.648 1.826 -26.945 1.00 66.85 67 SER A O 1
ATOM 555 N N . SER A 1 68 ? 6.900 1.585 -27.156 1.00 67.70 68 SER A N 1
ATOM 556 C CA . SER A 1 68 ? 7.111 2.726 -28.061 1.00 70.35 68 SER A CA 1
ATOM 557 C C . SER A 1 68 ? 6.437 2.439 -29.409 1.00 74.55 68 SER A C 1
ATOM 558 O O . SER A 1 68 ? 6.755 1.431 -30.052 1.00 73.58 68 SER A O 1
ATOM 561 N N . HIS A 1 69 ? 5.473 3.307 -29.806 1.00 71.97 69 HIS A N 1
ATOM 562 C CA . HIS A 1 69 ? 4.665 3.198 -31.031 1.00 72.19 69 HIS A CA 1
ATOM 563 C C . HIS A 1 69 ? 3.958 1.825 -31.131 1.00 73.10 69 HIS A C 1
ATOM 564 O O . HIS A 1 69 ? 3.892 1.218 -32.204 1.00 73.08 69 HIS A O 1
ATOM 571 N N . SER A 1 70 ? 3.447 1.344 -29.982 1.00 66.77 70 SER A N 1
ATOM 572 C CA . SER A 1 70 ? 2.761 0.062 -29.822 1.00 64.01 70 SER A CA 1
ATOM 573 C C . SER A 1 70 ? 1.767 0.158 -28.661 1.00 65.51 70 SER A C 1
ATOM 574 O O . SER A 1 70 ? 2.008 0.955 -27.751 1.00 65.63 70 SER A O 1
ATOM 577 N N . PRO A 1 71 ? 0.672 -0.651 -28.628 1.00 59.88 71 PRO A N 1
ATOM 578 C CA . PRO A 1 71 ? -0.256 -0.576 -27.479 1.00 57.72 71 PRO A CA 1
ATOM 579 C C . PRO A 1 71 ? 0.423 -0.944 -26.158 1.00 60.17 71 PRO A C 1
ATOM 580 O O . PRO A 1 71 ? 1.314 -1.796 -26.135 1.00 59.27 71 PRO A O 1
ATOM 584 N N . ASP A 1 72 ? 0.025 -0.269 -25.068 1.00 56.53 72 ASP A N 1
ATOM 585 C CA . ASP A 1 72 ? 0.578 -0.496 -23.730 1.00 55.74 72 ASP A CA 1
ATOM 586 C C . ASP A 1 72 ? 0.078 -1.811 -23.141 1.00 56.64 72 ASP A C 1
ATOM 587 O O . ASP A 1 72 ? 0.792 -2.441 -22.357 1.00 56.28 72 ASP A O 1
ATOM 592 N N . GLN A 1 73 ? -1.167 -2.198 -23.480 1.00 50.61 73 GLN A N 1
ATOM 593 C CA . GLN A 1 73 ? -1.826 -3.399 -22.969 1.00 47.84 73 GLN A CA 1
ATOM 594 C C . GLN A 1 73 ? -2.643 -4.105 -24.044 1.00 50.77 73 GLN A C 1
ATOM 595 O O . GLN A 1 73 ? -3.149 -3.458 -24.969 1.00 51.76 73 GLN A O 1
ATOM 601 N N . VAL A 1 74 ? -2.814 -5.432 -23.884 1.00 45.64 74 VAL A N 1
ATOM 602 C CA . VAL A 1 74 ? -3.617 -6.295 -24.765 1.00 44.79 74 VAL A CA 1
ATOM 603 C C . VAL A 1 74 ? -4.411 -7.305 -23.931 1.00 47.88 74 VAL A C 1
ATOM 604 O O . VAL A 1 74 ? -3.992 -7.654 -22.823 1.00 47.69 74 VAL A O 1
ATOM 608 N N . SER A 1 75 ? -5.546 -7.777 -24.469 1.00 43.41 75 SER A N 1
ATOM 609 C CA . SER A 1 75 ? -6.367 -8.794 -23.823 1.00 41.73 75 SER A CA 1
ATOM 610 C C . SER A 1 75 ? -6.035 -10.137 -24.461 1.00 45.68 75 SER A C 1
ATOM 611 O O . SER A 1 75 ? -6.177 -10.307 -25.677 1.00 45.55 75 SER A O 1
ATOM 614 N N . VAL A 1 76 ? -5.525 -11.071 -23.642 1.00 41.48 76 VAL A N 1
ATOM 615 C CA . VAL A 1 76 ? -5.076 -12.391 -24.093 1.00 41.22 76 VAL A CA 1
ATOM 616 C C . VAL A 1 76 ? -5.908 -13.509 -23.429 1.00 43.86 76 VAL A C 1
ATOM 617 O O . VAL A 1 76 ? -6.086 -13.460 -22.211 1.00 42.57 76 VAL A O 1
ATOM 621 N N . PRO A 1 77 ? -6.399 -14.536 -24.178 1.00 40.14 77 PRO A N 1
ATOM 622 C CA . PRO A 1 77 ? -7.102 -15.645 -23.506 1.00 38.92 77 PRO A CA 1
ATOM 623 C C . PRO A 1 77 ? -6.103 -16.451 -22.666 1.00 41.23 77 PRO A C 1
ATOM 624 O O . PRO A 1 77 ? -4.993 -16.710 -23.131 1.00 40.98 77 PRO A O 1
ATOM 628 N N . ILE A 1 78 ? -6.478 -16.806 -21.418 1.00 37.23 78 ILE A N 1
ATOM 629 C CA . ILE A 1 78 ? -5.629 -17.529 -20.454 1.00 36.18 78 ILE A CA 1
ATOM 630 C C . ILE A 1 78 ? -5.092 -18.876 -20.985 1.00 39.63 78 ILE A C 1
ATOM 631 O O . ILE A 1 78 ? -4.092 -19.358 -20.464 1.00 39.38 78 ILE A O 1
ATOM 636 N N . SER A 1 79 ? -5.715 -19.454 -22.024 1.00 36.56 79 SER A N 1
ATOM 637 C CA . SER A 1 79 ? -5.259 -20.708 -22.640 1.00 37.50 79 SER A CA 1
ATOM 638 C C . SER A 1 79 ? -3.869 -20.545 -23.295 1.00 44.24 79 SER A C 1
ATOM 639 O O . SER A 1 79 ? -3.130 -21.525 -23.431 1.00 44.63 79 SER A O 1
ATOM 642 N N . SER A 1 80 ? -3.519 -19.299 -23.678 1.00 41.55 80 SER A N 1
ATOM 643 C CA . SER A 1 80 ? -2.247 -18.934 -24.308 1.00 42.44 80 SER A CA 1
ATOM 644 C C . SER A 1 80 ? -1.192 -18.527 -23.271 1.00 46.96 80 SER A C 1
ATOM 645 O O . SER A 1 80 ? -0.036 -18.280 -23.631 1.00 48.04 80 SER A O 1
ATOM 648 N N . LEU A 1 81 ? -1.581 -18.458 -21.990 1.00 42.16 81 LEU A N 1
ATOM 649 C CA . LEU A 1 81 ? -0.684 -18.031 -20.919 1.00 41.59 81 LEU A CA 1
ATOM 650 C C . LEU A 1 81 ? -0.524 -19.060 -19.822 1.00 44.40 81 LEU A C 1
ATOM 651 O O . LEU A 1 81 ? -1.414 -19.885 -19.608 1.00 43.85 81 LEU A O 1
ATOM 656 N N . TRP A 1 82 ? 0.591 -18.962 -19.076 1.00 40.73 82 TRP A N 1
ATOM 657 C CA . TRP A 1 82 ? 0.814 -19.768 -17.891 1.00 40.13 82 TRP A CA 1
ATOM 658 C C . TRP A 1 82 ? -0.006 -19.086 -16.804 1.00 42.46 82 TRP A C 1
ATOM 659 O O . TRP A 1 82 ? -0.020 -17.853 -16.715 1.00 41.32 82 TRP A O 1
ATOM 670 N N . VAL A 1 83 ? -0.696 -19.884 -15.988 1.00 38.53 83 VAL A N 1
ATOM 671 C CA . VAL A 1 83 ? -1.493 -19.390 -14.872 1.00 37.27 83 VAL A CA 1
ATOM 672 C C . VAL A 1 83 ? -1.077 -20.132 -13.598 1.00 42.44 83 VAL A C 1
ATOM 673 O O . VAL A 1 83 ? -0.747 -21.318 -13.683 1.00 43.25 83 VAL A O 1
ATOM 677 N N . PRO A 1 84 ? -1.082 -19.489 -12.409 1.00 38.49 84 PRO A N 1
ATOM 678 C CA . PRO A 1 84 ? -0.714 -20.231 -11.195 1.00 38.63 84 PRO A CA 1
ATOM 679 C C . PRO A 1 84 ? -1.748 -21.302 -10.868 1.00 41.48 84 PRO A C 1
ATOM 680 O O . PRO A 1 84 ? -2.931 -21.114 -11.152 1.00 40.70 84 PRO A O 1
ATOM 684 N N . ASP A 1 85 ? -1.303 -22.434 -10.307 1.00 38.05 85 ASP A N 1
ATOM 685 C CA . ASP A 1 85 ? -2.171 -23.558 -9.954 1.00 37.71 85 ASP A CA 1
ATOM 686 C C . ASP A 1 85 ? -2.871 -23.345 -8.608 1.00 41.64 85 ASP A C 1
ATOM 687 O O . ASP A 1 85 ? -2.819 -24.200 -7.716 1.00 41.82 85 ASP A O 1
ATOM 692 N N . LEU A 1 86 ? -3.548 -22.189 -8.476 1.00 37.75 86 LEU A N 1
ATOM 693 C CA . LEU A 1 86 ? -4.249 -21.797 -7.254 1.00 37.39 86 LEU A CA 1
ATOM 694 C C . LEU A 1 86 ? -5.504 -22.597 -7.043 1.00 42.29 86 LEU A C 1
ATOM 695 O O . LEU A 1 86 ? -6.237 -22.882 -7.993 1.00 42.11 86 LEU A O 1
ATOM 700 N N . ALA A 1 87 ? -5.740 -22.974 -5.786 1.00 39.71 87 ALA A N 1
ATOM 701 C CA . ALA A 1 87 ? -6.903 -23.752 -5.385 1.00 39.88 87 ALA A CA 1
ATOM 702 C C . ALA A 1 87 ? -7.264 -23.452 -3.943 1.00 44.79 87 ALA A C 1
ATOM 703 O O . ALA A 1 87 ? -6.394 -23.086 -3.149 1.00 44.64 87 ALA A O 1
ATOM 705 N N . ALA A 1 88 ? -8.551 -23.606 -3.607 1.00 41.74 88 ALA A N 1
ATOM 706 C CA . ALA A 1 88 ? -9.014 -23.493 -2.235 1.00 42.38 88 ALA A CA 1
ATOM 707 C C . ALA A 1 88 ? -8.846 -24.915 -1.700 1.00 49.65 88 ALA A C 1
ATOM 708 O O . ALA A 1 88 ? -9.457 -25.864 -2.219 1.00 50.89 88 ALA A O 1
ATOM 710 N N . TYR A 1 89 ? -7.949 -25.082 -0.731 1.00 46.62 89 TYR A N 1
ATOM 711 C CA . TYR A 1 89 ? -7.648 -26.385 -0.145 1.00 47.83 89 TYR A CA 1
ATOM 712 C C . TYR A 1 89 ? -8.863 -27.044 0.560 1.00 54.28 89 TYR A C 1
ATOM 713 O O . TYR A 1 89 ? -8.866 -28.262 0.745 1.00 55.40 89 TYR A O 1
ATOM 722 N N . ASN A 1 90 ? -9.881 -26.240 0.939 1.00 50.98 90 ASN A N 1
ATOM 723 C CA . ASN A 1 90 ? -11.070 -26.660 1.689 1.00 52.28 90 ASN A CA 1
ATOM 724 C C . ASN A 1 90 ? -12.409 -26.653 0.894 1.00 56.47 90 ASN A C 1
ATOM 725 O O . ASN A 1 90 ? -13.449 -27.038 1.442 1.00 58.08 90 ASN A O 1
ATOM 730 N N . ALA A 1 91 ? -12.380 -26.199 -0.369 1.00 51.38 91 ALA A N 1
ATOM 731 C CA . ALA A 1 91 ? -13.490 -26.149 -1.320 1.00 50.85 91 ALA A CA 1
ATOM 732 C C . ALA A 1 91 ? -14.163 -27.520 -1.466 1.00 54.93 91 ALA A C 1
ATOM 733 O O . ALA A 1 91 ? -13.501 -28.565 -1.414 1.00 54.21 91 ALA A O 1
ATOM 735 N N . ILE A 1 92 ? -15.484 -27.495 -1.644 1.00 51.81 92 ILE A N 1
ATOM 736 C CA . ILE A 1 92 ? -16.324 -28.681 -1.788 1.00 52.20 92 ILE A CA 1
ATOM 737 C C . ILE A 1 92 ? -16.844 -28.818 -3.218 1.00 54.53 92 ILE A C 1
ATOM 738 O O . ILE A 1 92 ? -17.297 -29.888 -3.603 1.00 54.81 92 ILE A O 1
ATOM 743 N N . SER A 1 93 ? -16.766 -27.732 -4.005 1.00 49.79 93 SER A N 1
ATOM 744 C CA . SER A 1 93 ? -17.177 -27.723 -5.401 1.00 49.07 93 SER A CA 1
ATOM 745 C C . SER A 1 93 ? -16.056 -27.199 -6.299 1.00 52.45 93 SER A C 1
ATOM 746 O O . SER A 1 93 ? -15.160 -26.487 -5.837 1.00 51.01 93 SER A O 1
ATOM 749 N N . LYS A 1 94 ? -16.124 -27.550 -7.588 1.00 50.03 94 LYS A N 1
ATOM 750 C CA . LYS A 1 94 ? -15.192 -27.112 -8.621 1.00 48.68 94 LYS A CA 1
ATOM 751 C C . LYS A 1 94 ? -15.476 -25.618 -8.898 1.00 50.58 94 LYS A C 1
ATOM 752 O O . LYS A 1 94 ? -16.642 -25.246 -9.031 1.00 50.78 94 LYS A O 1
ATOM 758 N N . PRO A 1 95 ? -14.452 -24.736 -8.930 1.00 45.32 95 PRO A N 1
ATOM 759 C CA . PRO A 1 95 ? -14.728 -23.310 -9.184 1.00 43.79 95 PRO A CA 1
ATOM 760 C C . PRO A 1 95 ? -15.330 -23.077 -10.571 1.00 46.12 95 PRO A C 1
ATOM 761 O O . PRO A 1 95 ? -14.777 -23.554 -11.564 1.00 46.09 95 PRO A O 1
ATOM 765 N N . GLU A 1 96 ? -16.493 -22.402 -10.630 1.00 41.31 96 GLU A N 1
ATOM 766 C CA . GLU A 1 96 ? -17.192 -22.119 -11.886 1.00 40.76 96 GLU A CA 1
ATOM 767 C C . GLU A 1 96 ? -16.895 -20.694 -12.363 1.00 43.10 96 GLU A C 1
ATOM 768 O O . GLU A 1 96 ? -17.334 -19.729 -11.733 1.00 43.90 96 GLU A O 1
ATOM 774 N N . VAL A 1 97 ? -16.140 -20.567 -13.468 1.00 37.41 97 VAL A N 1
ATOM 775 C CA . VAL A 1 97 ? -15.789 -19.265 -14.050 1.00 35.54 97 VAL A CA 1
ATOM 776 C C . VAL A 1 97 ? -16.994 -18.763 -14.859 1.00 40.60 97 VAL A C 1
ATOM 777 O O . VAL A 1 97 ? -17.406 -19.413 -15.829 1.00 41.38 97 VAL A O 1
ATOM 781 N N . LEU A 1 98 ? -17.570 -17.628 -14.431 1.00 36.99 98 LEU A N 1
ATOM 782 C CA . LEU A 1 98 ? -18.771 -17.033 -15.039 1.00 38.02 98 LEU A CA 1
ATOM 783 C C . LEU A 1 98 ? -18.497 -16.074 -16.202 1.00 40.40 98 LEU A C 1
ATOM 784 O O . LEU A 1 98 ? -19.384 -15.846 -17.031 1.00 40.42 98 LEU A O 1
ATOM 789 N N . THR A 1 99 ? -17.284 -15.506 -16.245 1.00 35.26 99 THR A N 1
ATOM 790 C CA . THR A 1 99 ? -16.885 -14.471 -17.199 1.00 34.76 99 THR A CA 1
ATOM 791 C C . THR A 1 99 ? -15.964 -14.935 -18.348 1.00 37.46 99 THR A C 1
ATOM 792 O O . THR A 1 99 ? -15.399 -16.033 -18.252 1.00 36.31 99 THR A O 1
ATOM 796 N N . PRO A 1 100 ? -15.793 -14.113 -19.438 1.00 33.46 100 PRO A N 1
ATOM 797 C CA . PRO A 1 100 ? -14.886 -14.508 -20.527 1.00 32.87 100 PRO A CA 1
ATOM 798 C C . PRO A 1 100 ? -13.482 -14.756 -19.997 1.00 36.81 100 PRO A C 1
ATOM 799 O O . PRO A 1 100 ? -12.945 -13.917 -19.276 1.00 35.76 100 PRO A O 1
ATOM 803 N N . GLN A 1 101 ? -12.918 -15.937 -20.304 1.00 34.36 101 GLN A N 1
ATOM 804 C CA . GLN A 1 101 ? -11.604 -16.356 -19.812 1.00 34.03 101 GLN A CA 1
ATOM 805 C C . GLN A 1 101 ? -10.463 -15.627 -20.524 1.00 39.28 101 GLN A C 1
ATOM 806 O O . GLN A 1 101 ? -9.695 -16.223 -21.293 1.00 40.13 101 GLN A O 1
ATOM 812 N N . LEU A 1 102 ? -10.369 -14.314 -20.238 1.00 34.92 102 LEU A N 1
ATOM 813 C CA . LEU A 1 102 ? -9.396 -13.381 -20.783 1.00 34.48 102 LEU A CA 1
ATOM 814 C C . LEU A 1 102 ? -8.650 -12.673 -19.682 1.00 37.35 102 LEU A C 1
ATOM 815 O O . LEU A 1 102 ? -9.250 -12.261 -18.685 1.00 37.52 102 LEU A O 1
ATOM 820 N N . ALA A 1 103 ? -7.350 -12.485 -19.889 1.00 33.39 103 ALA A N 1
ATOM 821 C CA . ALA A 1 103 ? -6.475 -11.769 -18.968 1.00 32.99 103 ALA A CA 1
ATOM 822 C C . ALA A 1 103 ? -5.954 -10.518 -19.669 1.00 36.58 103 ALA A C 1
ATOM 823 O O . ALA A 1 103 ? -5.938 -10.466 -20.905 1.00 36.83 103 ALA A O 1
ATOM 825 N N . ARG A 1 104 ? -5.563 -9.505 -18.888 1.00 32.14 104 ARG A N 1
ATOM 826 C CA . ARG A 1 104 ? -5.017 -8.265 -19.417 1.00 32.67 104 ARG A CA 1
ATOM 827 C C . ARG A 1 104 ? -3.504 -8.318 -19.245 1.00 37.55 104 ARG A C 1
ATOM 828 O O . ARG A 1 104 ? -3.018 -8.469 -18.121 1.00 37.10 104 ARG A O 1
ATOM 836 N N . VAL A 1 105 ? -2.765 -8.248 -20.363 1.00 34.96 105 VAL A N 1
ATOM 837 C CA . VAL A 1 105 ? -1.303 -8.303 -20.353 1.00 35.49 105 VAL A CA 1
ATOM 838 C C . VAL A 1 105 ? -0.728 -6.930 -20.705 1.00 40.45 105 VAL A C 1
ATOM 839 O O . VAL A 1 105 ? -1.055 -6.375 -21.753 1.00 39.79 105 VAL A O 1
ATOM 843 N N . VAL A 1 106 ? 0.124 -6.392 -19.812 1.00 38.09 106 VAL A N 1
ATOM 844 C CA . VAL A 1 106 ? 0.801 -5.101 -19.967 1.00 39.31 106 VAL A CA 1
ATOM 845 C C . VAL A 1 106 ? 2.158 -5.329 -20.679 1.00 44.23 106 VAL A C 1
ATOM 846 O O . VAL A 1 106 ? 2.756 -6.396 -20.534 1.00 43.55 106 VAL A O 1
ATOM 850 N N . SER A 1 107 ? 2.640 -4.319 -21.429 1.00 42.41 107 SER A N 1
ATOM 851 C CA . SER A 1 107 ? 3.897 -4.338 -22.192 1.00 44.15 107 SER A CA 1
ATOM 852 C C . SER A 1 107 ? 5.143 -4.725 -21.382 1.00 48.88 107 SER A C 1
ATOM 853 O O . SER A 1 107 ? 6.138 -5.133 -21.979 1.00 49.27 107 SER A O 1
ATOM 856 N N . ASP A 1 108 ? 5.093 -4.598 -20.039 1.00 45.58 108 ASP A N 1
ATOM 857 C CA . ASP A 1 108 ? 6.200 -4.945 -19.139 1.00 46.53 108 ASP A CA 1
ATOM 858 C C . ASP A 1 108 ? 6.203 -6.436 -18.737 1.00 50.56 108 ASP A C 1
ATOM 859 O O . ASP A 1 108 ? 7.122 -6.895 -18.053 1.00 52.39 108 ASP A O 1
ATOM 864 N N . GLY A 1 109 ? 5.183 -7.167 -19.173 1.00 44.47 109 GLY A N 1
ATOM 865 C CA . GLY A 1 109 ? 5.035 -8.587 -18.886 1.00 42.75 109 GLY A CA 1
ATOM 866 C C . GLY A 1 109 ? 4.065 -8.911 -17.768 1.00 44.78 109 GLY A C 1
ATOM 867 O O . GLY A 1 109 ? 3.883 -10.088 -17.445 1.00 45.07 109 GLY A O 1
ATOM 868 N N . GLU A 1 110 ? 3.432 -7.880 -17.166 1.00 39.07 110 GLU A N 1
ATOM 869 C CA . GLU A 1 110 ? 2.471 -8.072 -16.080 1.00 36.70 110 GLU A CA 1
ATOM 870 C C . GLU A 1 110 ? 1.159 -8.646 -16.602 1.00 37.46 110 GLU A C 1
ATOM 871 O O . GLU A 1 110 ? 0.602 -8.145 -17.581 1.00 36.55 110 GLU A O 1
ATOM 877 N N . VAL A 1 111 ? 0.678 -9.702 -15.940 1.00 32.55 111 VAL A N 1
ATOM 878 C CA . VAL A 1 111 ? -0.572 -10.373 -16.287 1.00 30.99 111 VAL A CA 1
ATOM 879 C C . VAL A 1 111 ? -1.581 -10.103 -15.176 1.00 36.79 111 VAL A C 1
ATOM 880 O O . VAL A 1 111 ? -1.291 -10.340 -13.997 1.00 37.18 111 VAL A O 1
ATOM 884 N N . LEU A 1 112 ? -2.762 -9.611 -15.562 1.00 33.28 112 LEU A N 1
ATOM 885 C CA . LEU A 1 112 ? -3.858 -9.318 -14.647 1.00 32.54 112 LEU A CA 1
ATOM 886 C C . LEU A 1 112 ? -5.081 -10.130 -15.078 1.00 36.43 112 LEU A C 1
ATOM 887 O O . LEU A 1 112 ? -5.710 -9.825 -16.097 1.00 36.42 112 LEU A O 1
ATOM 892 N N . TYR A 1 113 ? -5.383 -11.199 -14.332 1.00 32.33 113 TYR A N 1
ATOM 893 C CA . TYR A 1 113 ? -6.538 -12.057 -14.604 1.00 31.42 113 TYR A CA 1
ATOM 894 C C . TYR A 1 113 ? -7.507 -11.948 -13.439 1.00 37.29 113 TYR A C 1
ATOM 895 O O . TYR A 1 113 ? -7.107 -12.133 -12.285 1.00 37.87 113 TYR A O 1
ATOM 904 N N . MET A 1 114 ? -8.762 -11.584 -13.730 1.00 33.66 114 MET A N 1
ATOM 905 C CA . MET A 1 114 ? -9.764 -11.423 -12.687 1.00 33.26 114 MET A CA 1
ATOM 906 C C . MET A 1 114 ? -11.098 -12.063 -13.067 1.00 36.47 114 MET A C 1
ATOM 907 O O . MET A 1 114 ? -12.031 -11.356 -13.458 1.00 35.63 114 MET A O 1
ATOM 912 N N . PRO A 1 115 ? -11.228 -13.404 -12.947 1.00 33.71 115 PRO A N 1
ATOM 913 C CA . PRO A 1 115 ? -12.513 -14.031 -13.289 1.00 33.88 115 PRO A CA 1
ATOM 914 C C . PRO A 1 115 ? -13.535 -13.935 -12.154 1.00 38.87 115 PRO A C 1
ATOM 915 O O . PRO A 1 115 ? -13.150 -13.813 -10.982 1.00 37.71 115 PRO A O 1
ATOM 919 N N . SER A 1 116 ? -14.836 -13.998 -12.498 1.00 36.98 116 SER A N 1
ATOM 920 C CA . SER A 1 116 ? -15.909 -14.032 -11.503 1.00 37.95 116 SER A CA 1
ATOM 921 C C . SER A 1 116 ? -16.189 -15.518 -11.278 1.00 42.69 116 SER A C 1
ATOM 922 O O . SER A 1 116 ? -16.442 -16.252 -12.241 1.00 42.65 116 SER A O 1
ATOM 925 N N . ILE A 1 117 ? -16.051 -15.977 -10.024 1.00 40.01 117 ILE A N 1
ATOM 926 C CA . ILE A 1 117 ? -16.184 -17.393 -9.687 1.00 40.19 117 ILE A CA 1
ATOM 927 C C . ILE A 1 117 ? -17.356 -17.677 -8.749 1.00 44.03 117 ILE A C 1
ATOM 928 O O . ILE A 1 117 ? -17.488 -17.032 -7.713 1.00 43.96 117 ILE A O 1
ATOM 933 N N . ARG A 1 118 ? -18.180 -18.672 -9.111 1.00 40.86 118 ARG A N 1
ATOM 934 C CA . ARG A 1 118 ? -19.273 -19.170 -8.278 1.00 41.77 118 ARG A CA 1
ATOM 935 C C . ARG A 1 118 ? -18.765 -20.505 -7.684 1.00 44.31 118 ARG A C 1
ATOM 936 O O . ARG A 1 118 ? -18.446 -21.434 -8.437 1.00 42.40 118 ARG A O 1
ATOM 944 N N . GLN A 1 119 ? -18.623 -20.567 -6.343 1.00 40.92 119 GLN A N 1
ATOM 945 C CA . GLN A 1 119 ? -18.101 -21.753 -5.667 1.00 40.98 119 GLN A CA 1
ATOM 946 C C . GLN A 1 119 ? -18.767 -22.015 -4.322 1.00 49.10 119 GLN A C 1
ATOM 947 O O . GLN A 1 119 ? -19.132 -21.066 -3.620 1.00 49.55 119 GLN A O 1
ATOM 953 N N . ARG A 1 120 ? -18.909 -23.314 -3.965 1.00 47.63 120 ARG A N 1
ATOM 954 C CA . ARG A 1 120 ? -19.452 -23.791 -2.692 1.00 49.08 120 ARG A CA 1
ATOM 955 C C . ARG A 1 120 ? -18.306 -24.112 -1.729 1.00 53.23 120 ARG A C 1
ATOM 956 O O . ARG A 1 120 ? -17.288 -24.685 -2.140 1.00 52.20 120 ARG A O 1
ATOM 964 N N . PHE A 1 121 ? -18.476 -23.733 -0.451 1.00 50.91 121 PHE A N 1
ATOM 965 C CA . PHE A 1 121 ? -17.470 -23.947 0.586 1.00 50.93 121 PHE A CA 1
ATOM 966 C C . PHE A 1 121 ? -18.071 -24.546 1.843 1.00 58.17 121 PHE A C 1
ATOM 967 O O . PHE A 1 121 ? -19.256 -24.332 2.136 1.00 58.93 121 PHE A O 1
ATOM 975 N N . SER A 1 122 ? -17.227 -25.269 2.611 1.00 56.25 122 SER A N 1
ATOM 976 C CA . SER A 1 122 ? -17.622 -25.877 3.880 1.00 58.29 122 SER A CA 1
ATOM 977 C C . SER A 1 122 ? -17.657 -24.786 4.929 1.00 65.38 122 SER A C 1
ATOM 978 O O . SER A 1 122 ? -16.627 -24.179 5.252 1.00 65.02 122 SER A O 1
ATOM 981 N N . CYS A 1 123 ? -18.866 -24.504 5.420 1.00 64.43 123 CYS A N 1
ATOM 982 C CA . CYS A 1 123 ? -19.104 -23.404 6.338 1.00 65.34 123 CYS A CA 1
ATOM 983 C C . CYS A 1 123 ? -20.017 -23.767 7.476 1.00 68.86 123 CYS A C 1
ATOM 984 O O . CYS A 1 123 ? -21.111 -24.279 7.237 1.00 68.56 123 CYS A O 1
ATOM 987 N N . ASP A 1 124 ? -19.620 -23.417 8.711 1.00 65.82 124 ASP A N 1
ATOM 988 C CA . ASP A 1 124 ? -20.499 -23.618 9.856 1.00 67.78 124 ASP A CA 1
ATOM 989 C C . ASP A 1 124 ? -21.471 -22.437 9.830 1.00 71.49 124 ASP A C 1
ATOM 990 O O . ASP A 1 124 ? -21.176 -21.337 10.309 1.00 70.57 124 ASP A O 1
ATOM 995 N N . VAL A 1 125 ? -22.600 -22.674 9.162 1.00 68.45 125 VAL A N 1
ATOM 996 C CA . VAL A 1 125 ? -23.663 -21.708 8.909 1.00 68.39 125 VAL A CA 1
ATOM 997 C C . VAL A 1 125 ? -24.661 -21.605 10.076 1.00 74.63 125 VAL A C 1
ATOM 998 O O . VAL A 1 125 ? -25.634 -20.849 9.976 1.00 74.94 125 VAL A O 1
ATOM 1002 N N . SER A 1 126 ? -24.407 -22.336 11.187 1.00 72.60 126 SER A N 1
ATOM 1003 C CA . SER A 1 126 ? -25.232 -22.232 12.394 1.00 75.43 126 SER A CA 1
ATOM 1004 C C . SER A 1 126 ? -25.042 -20.814 12.936 1.00 78.94 126 SER A C 1
ATOM 1005 O O . SER A 1 126 ? -23.914 -20.302 12.980 1.00 77.19 126 SER A O 1
ATOM 1008 N N . GLY A 1 127 ? -26.149 -20.161 13.244 1.00 76.45 127 GLY A N 1
ATOM 1009 C CA . GLY A 1 127 ? -26.105 -18.785 13.708 1.00 76.41 127 GLY A CA 1
ATOM 1010 C C . GLY A 1 127 ? -25.808 -17.775 12.610 1.00 77.52 127 GLY A C 1
ATOM 1011 O O . GLY A 1 127 ? -25.003 -16.869 12.810 1.00 75.72 127 GLY A O 1
ATOM 1012 N N . VAL A 1 128 ? -26.445 -17.923 11.440 1.00 72.98 128 VAL A N 1
ATOM 1013 C CA . VAL A 1 128 ? -26.339 -16.961 10.343 1.00 70.61 128 VAL A CA 1
ATOM 1014 C C . VAL A 1 128 ? -27.322 -15.804 10.630 1.00 76.95 128 VAL A C 1
ATOM 1015 O O . VAL A 1 128 ? -27.062 -14.666 10.253 1.00 75.66 128 VAL A O 1
ATOM 1019 N N . ASP A 1 129 ? -28.420 -16.106 11.345 1.00 77.35 129 ASP A N 1
ATOM 1020 C CA . ASP A 1 129 ? -29.453 -15.155 11.751 1.00 80.18 129 ASP A CA 1
ATOM 1021 C C . ASP A 1 129 ? -29.022 -14.303 12.952 1.00 85.27 129 ASP A C 1
ATOM 1022 O O . ASP A 1 129 ? -29.600 -13.238 13.172 1.00 86.57 129 ASP A O 1
ATOM 1027 N N . THR A 1 130 ? -28.000 -14.754 13.709 1.00 81.11 130 THR A N 1
ATOM 1028 C CA . THR A 1 130 ? -27.481 -14.027 14.870 1.00 82.13 130 THR A CA 1
ATOM 1029 C C . THR A 1 130 ? -26.703 -12.764 14.464 1.00 84.69 130 THR A C 1
ATOM 1030 O O . THR A 1 130 ? -26.301 -12.631 13.305 1.00 81.37 130 THR A O 1
ATOM 1034 N N . GLU A 1 131 ? -26.498 -11.851 15.436 1.00 83.42 131 GLU A N 1
ATOM 1035 C CA . GLU A 1 131 ? -25.769 -10.584 15.322 1.00 82.64 131 GLU A CA 1
ATOM 1036 C C . GLU A 1 131 ? -24.306 -10.814 14.907 1.00 83.43 131 GLU A C 1
ATOM 1037 O O . GLU A 1 131 ? -23.778 -10.066 14.080 1.00 81.46 131 GLU A O 1
ATOM 1043 N N . SER A 1 132 ? -23.662 -11.839 15.489 1.00 79.50 132 SER A N 1
ATOM 1044 C CA . SER A 1 132 ? -22.276 -12.199 15.210 1.00 77.09 132 SER A CA 1
ATOM 1045 C C . SER A 1 132 ? -22.125 -12.816 13.816 1.00 79.05 132 SER A C 1
ATOM 1046 O O . SER A 1 132 ? -21.060 -12.696 13.202 1.00 76.63 132 SER A O 1
ATOM 1049 N N . GLY A 1 133 ? -23.197 -13.438 13.326 1.00 75.99 133 GLY A N 1
ATOM 1050 C CA . GLY A 1 133 ? -23.242 -14.082 12.019 1.00 73.52 133 GLY A CA 1
ATOM 1051 C C . GLY A 1 133 ? -22.373 -15.321 11.916 1.00 75.83 133 GLY A C 1
ATOM 1052 O O . GLY A 1 133 ? -21.995 -15.912 12.933 1.00 76.89 133 GLY A O 1
ATOM 1053 N N . ALA A 1 134 ? -22.063 -15.728 10.680 1.00 69.40 134 ALA A N 1
ATOM 1054 C CA . ALA A 1 134 ? -21.220 -16.890 10.405 1.00 67.56 134 ALA A CA 1
ATOM 1055 C C . ALA A 1 134 ? -19.934 -16.460 9.677 1.00 68.78 134 ALA A C 1
ATOM 1056 O O . ALA A 1 134 ? -19.955 -15.478 8.935 1.00 66.77 134 ALA A O 1
ATOM 1058 N N . THR A 1 135 ? -18.829 -17.205 9.865 1.00 64.71 135 THR A N 1
ATOM 1059 C CA . THR A 1 135 ? -17.554 -16.904 9.212 1.00 62.20 135 THR A CA 1
ATOM 1060 C C . THR A 1 135 ? -17.128 -18.033 8.282 1.00 66.73 135 THR A C 1
ATOM 1061 O O . THR A 1 135 ? -17.126 -19.203 8.679 1.00 67.18 135 THR A O 1
ATOM 1065 N N . CYS A 1 136 ? -16.764 -17.673 7.040 1.00 62.27 136 CYS A N 1
ATOM 1066 C CA . CYS A 1 136 ? -16.283 -18.634 6.070 1.00 60.79 136 CYS A CA 1
ATOM 1067 C C . CYS A 1 136 ? -14.815 -18.512 5.827 1.00 60.41 136 CYS A C 1
ATOM 1068 O O . CYS A 1 136 ? -14.335 -17.444 5.452 1.00 58.89 136 CYS A O 1
ATOM 1071 N N . ARG A 1 137 ? -14.092 -19.610 6.062 1.00 55.02 137 ARG A N 1
ATOM 1072 C CA . ARG A 1 137 ? -12.649 -19.651 5.880 1.00 53.08 137 ARG A CA 1
ATOM 1073 C C . ARG A 1 137 ? -12.258 -20.356 4.584 1.00 54.32 137 ARG A C 1
ATOM 1074 O O . ARG A 1 137 ? -12.597 -21.522 4.384 1.00 54.41 137 ARG A O 1
ATOM 1082 N N . ILE A 1 138 ? -11.571 -19.623 3.695 1.00 47.71 138 ILE A N 1
ATOM 1083 C CA . ILE A 1 138 ? -11.098 -20.106 2.401 1.00 45.31 138 ILE A CA 1
ATOM 1084 C C . ILE A 1 138 ? -9.565 -20.071 2.429 1.00 48.38 138 ILE A C 1
ATOM 1085 O O . ILE A 1 138 ? -8.978 -18.997 2.568 1.00 48.18 138 ILE A O 1
ATOM 1090 N N . LYS A 1 139 ? -8.925 -21.238 2.321 1.00 44.49 139 LYS A N 1
ATOM 1091 C CA . LYS A 1 139 ? -7.469 -21.334 2.300 1.00 44.32 139 LYS A CA 1
ATOM 1092 C C . LYS A 1 139 ? -7.026 -21.518 0.851 1.00 47.67 139 LYS A C 1
ATOM 1093 O O . LYS A 1 139 ? -7.158 -22.613 0.304 1.00 48.05 139 LYS A O 1
ATOM 1099 N N . ILE A 1 140 ? -6.543 -20.430 0.219 1.00 43.53 140 ILE A N 1
ATOM 1100 C CA . ILE A 1 140 ? -6.079 -20.409 -1.180 1.00 42.28 140 ILE A CA 1
ATOM 1101 C C . ILE A 1 140 ? -4.562 -20.526 -1.258 1.00 44.78 140 ILE A C 1
ATOM 1102 O O . ILE A 1 140 ? -3.851 -19.785 -0.584 1.00 45.54 140 ILE A O 1
ATOM 1107 N N . GLY A 1 141 ? -4.090 -21.415 -2.118 1.00 39.89 141 GLY A N 1
ATOM 1108 C CA . GLY A 1 141 ? -2.667 -21.623 -2.350 1.00 40.03 141 GLY A CA 1
ATOM 1109 C C . GLY A 1 141 ? -2.377 -22.436 -3.594 1.00 43.38 141 GLY A C 1
ATOM 1110 O O . GLY A 1 141 ? -3.296 -22.976 -4.227 1.00 42.60 141 GLY A O 1
ATOM 1111 N N . SER A 1 142 ? -1.085 -22.529 -3.949 1.00 39.61 142 SER A N 1
ATOM 1112 C CA . SER A 1 142 ? -0.616 -23.321 -5.089 1.00 38.88 142 SER A CA 1
ATOM 1113 C C . SER A 1 142 ? -0.813 -24.805 -4.768 1.00 43.24 142 SER A C 1
ATOM 1114 O O . SER A 1 142 ? -0.511 -25.243 -3.650 1.00 43.68 142 SER A O 1
ATOM 1117 N N . TRP A 1 143 ? -1.354 -25.564 -5.731 1.00 39.33 143 TRP A N 1
ATOM 1118 C CA . TRP A 1 143 ? -1.636 -26.981 -5.533 1.00 39.97 143 TRP A CA 1
ATOM 1119 C C . TRP A 1 143 ? -0.383 -27.866 -5.560 1.00 45.05 143 TRP A C 1
ATOM 1120 O O . TRP A 1 143 ? -0.357 -28.872 -4.847 1.00 46.17 143 TRP A O 1
ATOM 1131 N N . THR A 1 144 ? 0.644 -27.507 -6.373 1.00 40.69 144 THR A N 1
ATOM 1132 C CA . THR A 1 144 ? 1.864 -28.317 -6.528 1.00 41.61 144 THR A CA 1
ATOM 1133 C C . THR A 1 144 ? 3.195 -27.573 -6.279 1.00 45.39 144 THR A C 1
ATOM 1134 O O . THR A 1 144 ? 4.218 -28.241 -6.138 1.00 46.12 144 THR A O 1
ATOM 1138 N N . HIS A 1 145 ? 3.208 -26.229 -6.252 1.00 41.80 145 HIS A N 1
ATOM 1139 C CA . HIS A 1 145 ? 4.462 -25.487 -6.037 1.00 42.94 145 HIS A CA 1
ATOM 1140 C C . HIS A 1 145 ? 4.613 -24.934 -4.623 1.00 48.72 145 HIS A C 1
ATOM 1141 O O . HIS A 1 145 ? 3.620 -24.566 -4.000 1.00 47.80 145 HIS A O 1
ATOM 1148 N N . HIS A 1 146 ? 5.868 -24.842 -4.137 1.00 47.25 146 HIS A N 1
ATOM 1149 C CA . HIS A 1 146 ? 6.213 -24.257 -2.834 1.00 47.64 146 HIS A CA 1
ATOM 1150 C C . HIS A 1 146 ? 6.585 -22.776 -3.016 1.00 51.28 146 HIS A C 1
ATOM 1151 O O . HIS A 1 146 ? 6.663 -22.311 -4.155 1.00 49.45 146 HIS A O 1
ATOM 1158 N N . SER A 1 147 ? 6.827 -22.046 -1.900 1.00 49.58 147 SER A N 1
ATOM 1159 C CA . SER A 1 147 ? 7.168 -20.613 -1.880 1.00 49.64 147 SER A CA 1
ATOM 1160 C C . SER A 1 147 ? 8.356 -20.217 -2.762 1.00 53.88 147 SER A C 1
ATOM 1161 O O . SER A 1 147 ? 8.402 -19.070 -3.208 1.00 53.61 147 SER A O 1
ATOM 1164 N N . ARG A 1 148 ? 9.302 -21.147 -3.015 1.00 50.53 148 ARG A N 1
ATOM 1165 C CA . ARG A 1 148 ? 10.484 -20.892 -3.848 1.00 51.32 148 ARG A CA 1
ATOM 1166 C C . ARG A 1 148 ? 10.187 -20.914 -5.363 1.00 52.91 148 ARG A C 1
ATOM 1167 O O . ARG A 1 148 ? 11.042 -20.505 -6.152 1.00 52.21 148 ARG A O 1
ATOM 1175 N N . GLU A 1 149 ? 8.966 -21.357 -5.756 1.00 47.42 149 GLU A N 1
ATOM 1176 C CA . GLU A 1 149 ? 8.486 -21.420 -7.146 1.00 44.88 149 GLU A CA 1
ATOM 1177 C C . GLU A 1 149 ? 7.352 -20.417 -7.369 1.00 45.75 149 GLU A C 1
ATOM 1178 O O . GLU A 1 149 ? 7.375 -19.675 -8.353 1.00 44.72 149 GLU A O 1
ATOM 1184 N N . ILE A 1 150 ? 6.335 -20.449 -6.484 1.00 40.89 150 ILE A N 1
ATOM 1185 C CA . ILE A 1 150 ? 5.196 -19.533 -6.468 1.00 39.29 150 ILE A CA 1
ATOM 1186 C C . ILE A 1 150 ? 5.075 -18.940 -5.062 1.00 46.66 150 ILE A C 1
ATOM 1187 O O . ILE A 1 150 ? 4.837 -19.682 -4.105 1.00 47.49 150 ILE A O 1
ATOM 1192 N N . SER A 1 151 ? 5.213 -17.614 -4.942 1.00 44.18 151 SER A N 1
ATOM 1193 C CA . SER A 1 151 ? 4.996 -16.922 -3.680 1.00 44.88 151 SER A CA 1
ATOM 1194 C C . SER A 1 151 ? 3.585 -16.346 -3.776 1.00 49.45 151 SER A C 1
ATOM 1195 O O . SER A 1 151 ? 3.195 -15.898 -4.859 1.00 48.49 151 SER A O 1
ATOM 1198 N N . VAL A 1 152 ? 2.793 -16.421 -2.691 1.00 47.43 152 VAL A N 1
ATOM 1199 C CA . VAL A 1 152 ? 1.413 -15.927 -2.713 1.00 46.73 152 VAL A CA 1
ATOM 1200 C C . VAL A 1 152 ? 1.235 -14.752 -1.735 1.00 53.22 152 VAL A C 1
ATOM 1201 O O . VAL A 1 152 ? 1.790 -14.784 -0.640 1.00 55.08 152 VAL A O 1
ATOM 1205 N N . ASP A 1 153 ? 0.539 -13.680 -2.161 1.00 50.12 153 ASP A N 1
ATOM 1206 C CA . ASP A 1 153 ? 0.358 -12.469 -1.337 1.00 51.22 153 ASP A CA 1
ATOM 1207 C C . ASP A 1 153 ? -1.068 -11.919 -1.408 1.00 52.57 153 ASP A C 1
ATOM 1208 O O . ASP A 1 153 ? -1.640 -11.910 -2.494 1.00 50.82 153 ASP A O 1
ATOM 1213 N N . PRO A 1 154 ? -1.661 -11.430 -0.292 1.00 49.30 154 PRO A N 1
ATOM 1214 C CA . PRO A 1 154 ? -3.045 -10.939 -0.355 1.00 48.26 154 PRO A CA 1
ATOM 1215 C C . PRO A 1 154 ? -3.297 -9.478 -0.696 1.00 52.36 154 PRO A C 1
ATOM 1216 O O . PRO A 1 154 ? -4.475 -9.149 -0.872 1.00 51.50 154 PRO A O 1
ATOM 1220 N N . THR A 1 155 ? -2.258 -8.615 -0.798 1.00 49.52 155 THR A N 1
ATOM 1221 C CA . THR A 1 155 ? -2.324 -7.144 -0.998 1.00 49.84 155 THR A CA 1
ATOM 1222 C C . THR A 1 155 ? -2.622 -6.438 0.326 1.00 54.47 155 THR A C 1
ATOM 1223 O O . THR A 1 155 ? -3.177 -7.037 1.250 1.00 54.36 155 THR A O 1
ATOM 1227 N N . THR A 1 156 ? -2.268 -5.154 0.397 1.00 51.72 156 THR A N 1
ATOM 1228 C CA . THR A 1 156 ? -2.429 -4.293 1.572 1.00 52.62 156 THR A CA 1
ATOM 1229 C C . THR A 1 156 ? -3.874 -3.789 1.784 1.00 55.02 156 THR A C 1
ATOM 1230 O O . THR A 1 156 ? -4.149 -3.148 2.799 1.00 56.65 156 THR A O 1
ATOM 1234 N N . GLU A 1 157 ? -4.789 -4.110 0.849 1.00 48.72 157 GLU A N 1
ATOM 1235 C CA . GLU A 1 157 ? -6.197 -3.700 0.846 1.00 47.82 157 GLU A CA 1
ATOM 1236 C C . GLU A 1 157 ? -7.021 -4.285 1.985 1.00 50.31 157 GLU A C 1
ATOM 1237 O O . GLU A 1 157 ? -6.981 -5.493 2.213 1.00 49.61 157 GLU A O 1
ATOM 1243 N N . ASN A 1 158 ? -7.786 -3.413 2.683 1.00 46.73 158 ASN A N 1
ATOM 1244 C CA . ASN A 1 158 ? -8.633 -3.773 3.825 1.00 46.39 158 ASN A CA 1
ATOM 1245 C C . ASN A 1 158 ? -9.845 -2.858 4.037 1.00 51.22 158 ASN A C 1
ATOM 1246 O O . ASN A 1 158 ? -10.517 -2.972 5.059 1.00 52.22 158 ASN A O 1
ATOM 1251 N N . SER A 1 159 ? -10.144 -1.974 3.080 1.00 47.15 159 SER A N 1
ATOM 1252 C CA . SER A 1 159 ? -11.274 -1.054 3.214 1.00 47.42 159 SER A CA 1
ATOM 1253 C C . SER A 1 159 ? -12.267 -1.158 2.042 1.00 49.00 159 SER A C 1
ATOM 1254 O O . SER A 1 159 ? -12.744 -0.132 1.572 1.00 48.54 159 SER A O 1
ATOM 1257 N N . ASP A 1 160 ? -12.605 -2.385 1.580 1.00 43.66 160 ASP A N 1
ATOM 1258 C CA . ASP A 1 160 ? -13.537 -2.531 0.451 1.00 42.19 160 ASP A CA 1
ATOM 1259 C C . ASP A 1 160 ? -14.555 -3.664 0.572 1.00 45.34 160 ASP A C 1
ATOM 1260 O O . ASP A 1 160 ? -15.285 -3.911 -0.392 1.00 45.15 160 ASP A O 1
ATOM 1265 N N . ASP A 1 161 ? -14.627 -4.317 1.748 1.00 41.55 161 ASP A N 1
ATOM 1266 C CA . ASP A 1 161 ? -15.510 -5.443 2.091 1.00 40.54 161 ASP A CA 1
ATOM 1267 C C . ASP A 1 161 ? -16.836 -5.507 1.328 1.00 44.51 161 ASP A C 1
ATOM 1268 O O . ASP A 1 161 ? -17.117 -6.539 0.720 1.00 44.34 161 ASP A O 1
ATOM 1273 N N . SER A 1 162 ? -17.616 -4.401 1.315 1.00 41.32 162 SER A N 1
ATOM 1274 C CA . SER A 1 162 ? -18.924 -4.346 0.653 1.00 41.24 162 SER A CA 1
ATOM 1275 C C . SER A 1 162 ? -19.002 -3.460 -0.623 1.00 43.89 162 SER A C 1
ATOM 1276 O O . SER A 1 162 ? -20.106 -3.219 -1.122 1.00 44.17 162 SER A O 1
ATOM 1279 N N . GLU A 1 163 ? -17.849 -3.032 -1.180 1.00 38.88 163 GLU A N 1
ATOM 1280 C CA . GLU A 1 163 ? -17.792 -2.157 -2.361 1.00 38.60 163 GLU A CA 1
ATOM 1281 C C . GLU A 1 163 ? -18.340 -2.770 -3.654 1.00 42.35 163 GLU A C 1
ATOM 1282 O O . GLU A 1 163 ? -18.735 -2.034 -4.556 1.00 42.49 163 GLU A O 1
ATOM 1288 N N . TYR A 1 164 ? -18.363 -4.108 -3.737 1.00 38.25 164 TYR A N 1
ATOM 1289 C CA . TYR A 1 164 ? -18.781 -4.886 -4.906 1.00 36.59 164 TYR A CA 1
ATOM 1290 C C . TYR A 1 164 ? -19.988 -5.762 -4.580 1.00 41.74 164 TYR A C 1
ATOM 1291 O O . TYR A 1 164 ? -20.554 -6.393 -5.476 1.00 40.66 164 TYR A O 1
ATOM 1300 N N . PHE A 1 165 ? -20.362 -5.820 -3.299 1.00 40.95 165 PHE A N 1
ATOM 1301 C CA . PHE A 1 165 ? -21.463 -6.647 -2.835 1.00 42.42 165 PHE A CA 1
ATOM 1302 C C . PHE A 1 165 ? -22.833 -6.114 -3.230 1.00 48.02 165 PHE A C 1
ATOM 1303 O O . PHE A 1 165 ? -23.152 -4.962 -2.938 1.00 48.62 165 PHE A O 1
ATOM 1311 N N . SER A 1 166 ? -23.640 -6.976 -3.889 1.00 45.22 166 SER A N 1
ATOM 1312 C CA . SER A 1 166 ? -25.009 -6.689 -4.339 1.00 46.70 166 SER A CA 1
ATOM 1313 C C . SER A 1 166 ? -25.907 -6.218 -3.195 1.00 53.86 166 SER A C 1
ATOM 1314 O O . SER A 1 166 ? -25.915 -6.822 -2.117 1.00 53.77 166 SER A O 1
ATOM 1317 N N . GLN A 1 167 ? -26.661 -5.135 -3.443 1.00 52.77 167 GLN A N 1
ATOM 1318 C CA . GLN A 1 167 ? -27.599 -4.555 -2.480 1.00 55.32 167 GLN A CA 1
ATOM 1319 C C . GLN A 1 167 ? -28.857 -5.424 -2.362 1.00 61.29 167 GLN A C 1
ATOM 1320 O O . GLN A 1 167 ? -29.559 -5.371 -1.350 1.00 62.93 167 GLN A O 1
ATOM 1326 N N . TYR A 1 168 ? -29.121 -6.234 -3.403 1.00 57.69 168 TYR A N 1
ATOM 1327 C CA . TYR A 1 168 ? -30.276 -7.121 -3.508 1.00 59.19 168 TYR A CA 1
ATOM 1328 C C . TYR A 1 168 ? -30.040 -8.506 -2.900 1.00 61.71 168 TYR A C 1
ATOM 1329 O O . TYR A 1 168 ? -30.937 -9.347 -2.953 1.00 63.17 168 TYR A O 1
ATOM 1338 N N . SER A 1 169 ? -28.869 -8.731 -2.280 1.00 55.53 169 SER A N 1
ATOM 1339 C CA . SER A 1 169 ? -28.556 -10.001 -1.626 1.00 54.64 169 SER A CA 1
ATOM 1340 C C . SER A 1 169 ? -29.327 -10.138 -0.317 1.00 61.73 169 SER A C 1
ATOM 1341 O O . SER A 1 169 ? -29.589 -9.139 0.358 1.00 63.33 169 SER A O 1
ATOM 1344 N N . ARG A 1 170 ? -29.680 -11.380 0.037 1.00 59.14 170 ARG A N 1
ATOM 1345 C CA . ARG A 1 170 ? -30.406 -11.719 1.262 1.00 61.47 170 ARG A CA 1
ATOM 1346 C C . ARG A 1 170 ? -29.472 -11.598 2.485 1.00 64.56 170 ARG A C 1
ATOM 1347 O O . ARG A 1 170 ? -29.946 -11.458 3.613 1.00 66.00 170 ARG A O 1
ATOM 1355 N N . PHE A 1 171 ? -28.148 -11.642 2.246 1.00 58.58 171 PHE A N 1
ATOM 1356 C CA . PHE A 1 171 ? -27.112 -11.567 3.274 1.00 57.77 171 PHE A CA 1
ATOM 1357 C C . PHE A 1 171 ? -26.379 -10.219 3.278 1.00 61.05 171 PHE A C 1
ATOM 1358 O O . PHE A 1 171 ? -26.525 -9.427 2.343 1.00 59.95 171 PHE A O 1
ATOM 1366 N N . GLU A 1 172 ? -25.616 -9.957 4.353 1.00 58.60 172 GLU A N 1
ATOM 1367 C CA . GLU A 1 172 ? -24.876 -8.715 4.578 1.00 58.85 172 GLU A CA 1
ATOM 1368 C C . GLU A 1 172 ? -23.458 -9.023 5.080 1.00 61.71 172 GLU A C 1
ATOM 1369 O O . GLU A 1 172 ? -23.295 -9.810 6.015 1.00 62.02 172 GLU A O 1
ATOM 1375 N N . ILE A 1 173 ? -22.440 -8.396 4.464 1.00 56.46 173 ILE A N 1
ATOM 1376 C CA . ILE A 1 173 ? -21.035 -8.581 4.845 1.00 54.47 173 ILE A CA 1
ATOM 1377 C C . ILE A 1 173 ? -20.715 -7.774 6.103 1.00 58.65 173 ILE A C 1
ATOM 1378 O O . ILE A 1 173 ? -20.996 -6.574 6.160 1.00 59.61 173 ILE A O 1
ATOM 1383 N N . LEU A 1 174 ? -20.105 -8.437 7.093 1.00 54.24 174 LEU A N 1
ATOM 1384 C CA . LEU A 1 174 ? -19.685 -7.821 8.349 1.00 55.24 174 LEU A CA 1
ATOM 1385 C C . LEU A 1 174 ? -18.207 -7.453 8.311 1.00 57.34 174 LEU A C 1
ATOM 1386 O O . LEU A 1 174 ? -17.861 -6.316 8.626 1.00 58.33 174 LEU A O 1
ATOM 1391 N N . ASP A 1 175 ? -17.337 -8.429 7.959 1.00 51.81 175 ASP A N 1
ATOM 1392 C CA . ASP A 1 175 ? -15.881 -8.290 7.932 1.00 50.78 175 ASP A CA 1
ATOM 1393 C C . ASP A 1 175 ? -15.236 -9.299 6.955 1.00 52.39 175 ASP A C 1
ATOM 1394 O O . ASP A 1 175 ? -15.567 -10.483 6.994 1.00 51.68 175 ASP A O 1
ATOM 1399 N N . VAL A 1 176 ? -14.336 -8.817 6.068 1.00 47.90 176 VAL A N 1
ATOM 1400 C CA . VAL A 1 176 ? -13.564 -9.633 5.119 1.00 45.82 176 VAL A CA 1
ATOM 1401 C C . VAL A 1 176 ? -12.078 -9.453 5.473 1.00 50.09 176 VAL A C 1
ATOM 1402 O O . VAL A 1 176 ? -11.605 -8.325 5.560 1.00 50.54 176 VAL A O 1
ATOM 1406 N N . THR A 1 177 ? -11.360 -10.559 5.711 1.00 46.45 177 THR A N 1
ATOM 1407 C CA . THR A 1 177 ? -9.934 -10.538 6.042 1.00 46.09 177 THR A CA 1
ATOM 1408 C C . THR A 1 177 ? -9.192 -11.539 5.166 1.00 48.15 177 THR A C 1
ATOM 1409 O O . THR A 1 177 ? -9.623 -12.677 5.043 1.00 47.55 177 THR A O 1
ATOM 1413 N N . GLN A 1 178 ? -8.106 -11.097 4.523 1.00 43.07 178 GLN A N 1
ATOM 1414 C CA . GLN A 1 178 ? -7.297 -11.929 3.632 1.00 40.53 178 GLN A CA 1
ATOM 1415 C C . GLN A 1 178 ? -5.847 -11.822 4.099 1.00 46.05 178 GLN A C 1
ATOM 1416 O O . GLN A 1 178 ? -5.167 -10.840 3.808 1.00 46.15 178 GLN A O 1
ATOM 1422 N N . LYS A 1 179 ? -5.418 -12.781 4.921 1.00 43.98 179 LYS A N 1
ATOM 1423 C CA . LYS A 1 179 ? -4.086 -12.799 5.516 1.00 45.24 179 LYS A CA 1
ATOM 1424 C C . LYS A 1 179 ? -3.165 -13.835 4.901 1.00 49.47 179 LYS A C 1
ATOM 1425 O O . LYS A 1 179 ? -3.614 -14.923 4.523 1.00 48.60 179 LYS A O 1
ATOM 1431 N N . LYS A 1 180 ? -1.858 -13.507 4.841 1.00 46.24 180 LYS A N 1
ATOM 1432 C CA . LYS A 1 180 ? -0.822 -14.396 4.323 1.00 45.62 180 LYS A CA 1
ATOM 1433 C C . LYS A 1 180 ? -0.280 -15.261 5.461 1.00 51.38 180 LYS A C 1
ATOM 1434 O O . LYS A 1 180 ? 0.085 -14.739 6.514 1.00 52.89 180 LYS A O 1
ATOM 1440 N N . ASN A 1 181 ? -0.230 -16.579 5.242 1.00 47.94 181 ASN A N 1
ATOM 1441 C CA . ASN A 1 181 ? 0.305 -17.524 6.214 1.00 49.60 181 ASN A CA 1
ATOM 1442 C C . ASN A 1 181 ? 1.490 -18.233 5.583 1.00 54.51 181 ASN A C 1
ATOM 1443 O O . ASN A 1 181 ? 1.334 -18.884 4.547 1.00 52.85 181 ASN A O 1
ATOM 1448 N N . SER A 1 182 ? 2.685 -18.065 6.182 1.00 53.51 182 SER A N 1
ATOM 1449 C CA . SER A 1 182 ? 3.920 -18.688 5.713 1.00 54.41 182 SER A CA 1
ATOM 1450 C C . SER A 1 182 ? 4.427 -19.652 6.781 1.00 61.37 182 SER A C 1
ATOM 1451 O O . SER A 1 182 ? 4.847 -19.229 7.864 1.00 63.04 182 SER A O 1
ATOM 1454 N N . VAL A 1 183 ? 4.319 -20.957 6.497 1.00 58.65 183 VAL A N 1
ATOM 1455 C CA . VAL A 1 183 ? 4.714 -22.012 7.430 1.00 61.16 183 VAL A CA 1
ATOM 1456 C C . VAL A 1 183 ? 5.876 -22.834 6.857 1.00 65.45 183 VAL A C 1
ATOM 1457 O O . VAL A 1 183 ? 5.772 -23.352 5.743 1.00 63.32 183 VAL A O 1
ATOM 1461 N N . THR A 1 184 ? 6.971 -22.957 7.634 1.00 63.81 184 THR A N 1
ATOM 1462 C CA . THR A 1 184 ? 8.142 -23.751 7.267 1.00 64.61 184 THR A CA 1
ATOM 1463 C C . THR A 1 184 ? 8.159 -24.966 8.187 1.00 69.18 184 THR A C 1
ATOM 1464 O O . THR A 1 184 ? 8.308 -24.800 9.392 1.00 70.25 184 THR A O 1
ATOM 1468 N N . TYR A 1 185 ? 7.941 -26.172 7.628 1.00 65.30 185 TYR A N 1
ATOM 1469 C CA . TYR A 1 185 ? 7.905 -27.428 8.393 1.00 66.56 185 TYR A CA 1
ATOM 1470 C C . TYR A 1 185 ? 9.314 -27.908 8.743 1.00 73.95 185 TYR A C 1
ATOM 1471 O O . TYR A 1 185 ? 10.270 -27.548 8.056 1.00 73.72 185 TYR A O 1
ATOM 1480 N N . SER A 1 186 ? 9.445 -28.701 9.819 1.00 74.33 186 SER A N 1
ATOM 1481 C CA . SER A 1 186 ? 10.736 -29.203 10.319 1.00 78.08 186 SER A CA 1
ATOM 1482 C C . SER A 1 186 ? 11.483 -30.122 9.344 1.00 84.21 186 SER A C 1
ATOM 1483 O O . SER A 1 186 ? 12.717 -30.155 9.356 1.00 85.94 186 SER A O 1
ATOM 1486 N N . CYS A 1 187 ? 10.728 -30.857 8.510 1.00 80.06 187 CYS A N 1
ATOM 1487 C CA . CYS A 1 187 ? 11.216 -31.812 7.512 1.00 80.98 187 CYS A CA 1
ATOM 1488 C C . CYS A 1 187 ? 12.081 -31.194 6.431 1.00 84.62 187 CYS A C 1
ATOM 1489 O O . CYS A 1 187 ? 13.171 -31.671 6.106 1.00 86.09 187 CYS A O 1
ATOM 1492 N N . CYS A 1 188 ? 11.548 -30.105 5.898 1.00 78.83 188 CYS A N 1
ATOM 1493 C CA . CYS A 1 188 ? 11.770 -29.454 4.645 1.00 77.44 188 CYS A CA 1
ATOM 1494 C C . CYS A 1 188 ? 12.245 -27.995 4.741 1.00 81.42 188 CYS A C 1
ATOM 1495 O O . CYS A 1 188 ? 11.694 -27.227 5.531 1.00 80.67 188 CYS A O 1
ATOM 1498 N N . PRO A 1 189 ? 13.279 -27.602 3.949 1.00 78.35 189 PRO A N 1
ATOM 1499 C CA . PRO A 1 189 ? 13.809 -26.229 4.055 1.00 77.88 189 PRO A CA 1
ATOM 1500 C C . PRO A 1 189 ? 12.918 -25.132 3.481 1.00 77.60 189 PRO A C 1
ATOM 1501 O O . PRO A 1 189 ? 12.918 -24.019 4.014 1.00 77.31 189 PRO A O 1
ATOM 1505 N N . GLU A 1 190 ? 12.172 -25.438 2.402 1.00 70.74 190 GLU A N 1
ATOM 1506 C CA . GLU A 1 190 ? 11.289 -24.486 1.720 1.00 67.09 190 GLU A CA 1
ATOM 1507 C C . GLU A 1 190 ? 10.031 -24.166 2.521 1.00 67.96 190 GLU A C 1
ATOM 1508 O O . GLU A 1 190 ? 9.450 -25.051 3.155 1.00 67.76 190 GLU A O 1
ATOM 1514 N N . ALA A 1 191 ? 9.630 -22.890 2.505 1.00 62.46 191 ALA A N 1
ATOM 1515 C CA . ALA A 1 191 ? 8.439 -22.415 3.206 1.00 60.72 191 ALA A CA 1
ATOM 1516 C C . ALA A 1 191 ? 7.190 -22.719 2.378 1.00 62.33 191 ALA A C 1
ATOM 1517 O O . ALA A 1 191 ? 7.282 -22.951 1.170 1.00 61.09 191 ALA A O 1
ATOM 1519 N N . TYR A 1 192 ? 6.027 -22.759 3.038 1.00 57.83 192 TYR A N 1
ATOM 1520 C CA . TYR A 1 192 ? 4.750 -23.024 2.388 1.00 55.22 192 TYR A CA 1
ATOM 1521 C C . TYR A 1 192 ? 3.774 -21.915 2.697 1.00 58.58 192 TYR A C 1
ATOM 1522 O O . TYR A 1 192 ? 3.502 -21.621 3.867 1.00 58.71 192 TYR A O 1
ATOM 1531 N N . GLU A 1 193 ? 3.310 -21.250 1.633 1.00 53.74 193 GLU A N 1
ATOM 1532 C CA . GLU A 1 193 ? 2.433 -20.096 1.732 1.00 52.66 193 GLU A CA 1
ATOM 1533 C C . GLU A 1 193 ? 1.000 -20.361 1.292 1.00 56.05 193 GLU A C 1
ATOM 1534 O O . GLU A 1 193 ? 0.733 -21.234 0.458 1.00 54.99 193 GLU A O 1
ATOM 1540 N N . ASP A 1 194 ? 0.076 -19.584 1.875 1.00 52.65 194 ASP A N 1
ATOM 1541 C CA . ASP A 1 194 ? -1.357 -19.613 1.606 1.00 50.82 194 ASP A CA 1
ATOM 1542 C C . ASP A 1 194 ? -1.988 -18.279 2.016 1.00 52.54 194 ASP A C 1
ATOM 1543 O O . ASP A 1 194 ? -1.446 -17.561 2.871 1.00 52.78 194 ASP A O 1
ATOM 1548 N N . VAL A 1 195 ? -3.137 -17.956 1.402 1.00 46.05 195 VAL A N 1
ATOM 1549 C CA . VAL A 1 195 ? -3.901 -16.758 1.722 1.00 44.83 195 VAL A CA 1
ATOM 1550 C C . VAL A 1 195 ? -5.214 -17.213 2.350 1.00 49.00 195 VAL A C 1
ATOM 1551 O O . VAL A 1 195 ? -6.017 -17.876 1.692 1.00 47.76 195 VAL A O 1
ATOM 1555 N N . GLU A 1 196 ? -5.393 -16.906 3.644 1.00 46.81 196 GLU A N 1
ATOM 1556 C CA . GLU A 1 196 ? -6.582 -17.278 4.397 1.00 46.79 196 GLU A CA 1
ATOM 1557 C C . GLU A 1 196 ? -7.609 -16.165 4.341 1.00 48.28 196 GLU A C 1
ATOM 1558 O O . GLU A 1 196 ? -7.403 -15.093 4.918 1.00 48.68 196 GLU A O 1
ATOM 1564 N N . VAL A 1 197 ? -8.693 -16.414 3.604 1.00 42.39 197 VAL A N 1
ATOM 1565 C CA . VAL A 1 197 ? -9.794 -15.475 3.437 1.00 41.03 197 VAL A CA 1
ATOM 1566 C C . VAL A 1 197 ? -10.885 -15.837 4.440 1.00 44.97 197 VAL A C 1
ATOM 1567 O O . VAL A 1 197 ? -11.379 -16.962 4.440 1.00 44.72 197 VAL A O 1
ATOM 1571 N N . SER A 1 198 ? -11.223 -14.887 5.314 1.00 41.75 198 SER A N 1
ATOM 1572 C CA . SER A 1 198 ? -12.273 -15.005 6.319 1.00 42.37 198 SER A CA 1
ATOM 1573 C C . SER A 1 198 ? -13.438 -14.099 5.893 1.00 43.92 198 SER A C 1
ATOM 1574 O O . SER A 1 198 ? -13.257 -12.894 5.735 1.00 42.76 198 SER A O 1
ATOM 1577 N N . LEU A 1 199 ? -14.618 -14.690 5.668 1.00 39.75 199 LEU A N 1
ATOM 1578 C CA . LEU A 1 199 ? -15.814 -13.963 5.241 1.00 39.26 199 LEU A CA 1
ATOM 1579 C C . LEU A 1 199 ? -16.901 -14.018 6.333 1.00 44.19 199 LEU A C 1
ATOM 1580 O O . LEU A 1 199 ? -17.564 -15.037 6.514 1.00 43.78 199 LEU A O 1
ATOM 1585 N N . ASN A 1 200 ? -17.046 -12.926 7.076 1.00 42.48 200 ASN A N 1
ATOM 1586 C CA . ASN A 1 200 ? -18.022 -12.821 8.152 1.00 45.23 200 ASN A CA 1
ATOM 1587 C C . ASN A 1 200 ? -19.285 -12.177 7.598 1.00 51.26 200 ASN A C 1
ATOM 1588 O O . ASN A 1 200 ? -19.223 -11.062 7.077 1.00 50.35 200 ASN A O 1
ATOM 1593 N N . PHE A 1 201 ? -20.419 -12.899 7.667 1.00 49.83 201 PHE A N 1
ATOM 1594 C CA . PHE A 1 201 ? -21.698 -12.443 7.120 1.00 50.38 201 PHE A CA 1
ATOM 1595 C C . PHE A 1 201 ? -22.917 -12.880 7.949 1.00 57.31 201 PHE A C 1
ATOM 1596 O O . PHE A 1 201 ? -22.857 -13.891 8.655 1.00 57.74 201 PHE A O 1
ATOM 1604 N N . ARG A 1 202 ? -24.036 -12.140 7.815 1.00 55.39 202 ARG A N 1
ATOM 1605 C CA . ARG A 1 202 ? -25.300 -12.424 8.502 1.00 58.12 202 ARG A CA 1
ATOM 1606 C C . ARG A 1 202 ? -26.524 -12.131 7.623 1.00 63.40 202 ARG A C 1
ATOM 1607 O O . ARG A 1 202 ? -26.419 -11.388 6.649 1.00 62.16 202 ARG A O 1
ATOM 1615 N N . LYS A 1 203 ? -27.682 -12.712 7.975 1.00 62.47 203 LYS A N 1
ATOM 1616 C CA . LYS A 1 203 ? -28.933 -12.508 7.247 1.00 63.66 203 LYS A CA 1
ATOM 1617 C C . LYS A 1 203 ? -29.525 -11.132 7.585 1.00 69.33 203 LYS A C 1
ATOM 1618 O O . LYS A 1 203 ? -29.496 -10.726 8.748 1.00 70.87 203 LYS A O 1
ATOM 1624 N N . LYS A 1 204 ? -30.053 -10.421 6.567 1.00 65.02 204 LYS A N 1
ATOM 1625 C CA . LYS A 1 204 ? -30.670 -9.094 6.710 1.00 66.22 204 LYS A CA 1
ATOM 1626 C C . LYS A 1 204 ? -32.002 -9.163 7.492 1.00 74.58 204 LYS A C 1
ATOM 1627 O O . LYS A 1 204 ? -32.664 -10.205 7.485 1.00 75.79 204 LYS A O 1
ATOM 1633 N N . GLY A 1 205 ? -32.361 -8.073 8.178 1.00 72.98 205 GLY A N 1
ATOM 1634 C CA . GLY A 1 205 ? -33.589 -7.990 8.962 1.00 102.29 205 GLY A CA 1
ATOM 1635 C C . GLY A 1 205 ? -33.841 -6.628 9.573 1.00 135.02 205 GLY A C 1
ATOM 1636 O O . GLY A 1 205 ? -34.723 -6.475 10.420 1.00 101.08 205 GLY A O 1
ATOM 1637 N N . LEU B 1 1 ? 7.384 -57.633 -30.568 1.00 72.47 1 LEU B N 1
ATOM 1638 C CA . LEU B 1 1 ? 6.838 -56.310 -30.273 1.00 69.40 1 LEU B CA 1
ATOM 1639 C C . LEU B 1 1 ? 6.590 -56.124 -28.780 1.00 72.00 1 LEU B C 1
ATOM 1640 O O . LEU B 1 1 ? 6.118 -57.050 -28.119 1.00 71.95 1 LEU B O 1
ATOM 1645 N N . ASP B 1 2 ? 6.870 -54.919 -28.255 1.00 67.13 2 ASP B N 1
ATOM 1646 C CA . ASP B 1 2 ? 6.576 -54.592 -26.855 1.00 64.77 2 ASP B CA 1
ATOM 1647 C C . ASP B 1 2 ? 5.235 -53.858 -26.795 1.00 64.91 2 ASP B C 1
ATOM 1648 O O . ASP B 1 2 ? 4.654 -53.574 -27.847 1.00 64.14 2 ASP B O 1
ATOM 1653 N N . ARG B 1 3 ? 4.740 -53.561 -25.582 1.00 59.28 3 ARG B N 1
ATOM 1654 C CA . ARG B 1 3 ? 3.466 -52.858 -25.373 1.00 56.09 3 ARG B CA 1
ATOM 1655 C C . ARG B 1 3 ? 3.412 -51.526 -26.118 1.00 58.09 3 ARG B C 1
ATOM 1656 O O . ARG B 1 3 ? 2.405 -51.235 -26.765 1.00 56.21 3 ARG B O 1
ATOM 1664 N N . ALA B 1 4 ? 4.510 -50.744 -26.056 1.00 54.89 4 ALA B N 1
ATOM 1665 C CA . ALA B 1 4 ? 4.634 -49.449 -26.720 1.00 53.97 4 ALA B CA 1
ATOM 1666 C C . ALA B 1 4 ? 4.481 -49.578 -28.239 1.00 58.13 4 ALA B C 1
ATOM 1667 O O . ALA B 1 4 ? 3.787 -48.762 -28.843 1.00 56.54 4 ALA B O 1
ATOM 1669 N N . ASP B 1 5 ? 5.086 -50.628 -28.840 1.00 56.53 5 ASP B N 1
ATOM 1670 C CA . ASP B 1 5 ? 5.014 -50.908 -30.279 1.00 57.28 5 ASP B CA 1
ATOM 1671 C C . ASP B 1 5 ? 3.595 -51.274 -30.713 1.00 59.42 5 ASP B C 1
ATOM 1672 O O . ASP B 1 5 ? 3.123 -50.766 -31.727 1.00 58.75 5 ASP B O 1
ATOM 1677 N N . ILE B 1 6 ? 2.911 -52.124 -29.926 1.00 55.00 6 ILE B N 1
ATOM 1678 C CA . ILE B 1 6 ? 1.533 -52.564 -30.168 1.00 53.70 6 ILE B CA 1
ATOM 1679 C C . ILE B 1 6 ? 0.576 -51.367 -30.099 1.00 56.81 6 ILE B C 1
ATOM 1680 O O . ILE B 1 6 ? -0.231 -51.187 -31.013 1.00 56.14 6 ILE B O 1
ATOM 1685 N N . LEU B 1 7 ? 0.702 -50.535 -29.042 1.00 52.61 7 LEU B N 1
ATOM 1686 C CA . LEU B 1 7 ? -0.128 -49.346 -28.833 1.00 50.37 7 LEU B CA 1
ATOM 1687 C C . LEU B 1 7 ? 0.093 -48.275 -29.896 1.00 55.19 7 LEU B C 1
ATOM 1688 O O . LEU B 1 7 ? -0.871 -47.623 -30.282 1.00 53.53 7 LEU B O 1
ATOM 1693 N N . TYR B 1 8 ? 1.340 -48.127 -30.401 1.00 54.52 8 TYR B N 1
ATOM 1694 C CA . TYR B 1 8 ? 1.685 -47.182 -31.469 1.00 55.80 8 TYR B CA 1
ATOM 1695 C C . TYR B 1 8 ? 1.007 -47.623 -32.765 1.00 61.11 8 TYR B C 1
ATOM 1696 O O . TYR B 1 8 ? 0.403 -46.791 -33.438 1.00 61.22 8 TYR B O 1
ATOM 1705 N N . ASN B 1 9 ? 1.087 -48.932 -33.095 1.00 58.11 9 ASN B N 1
ATOM 1706 C CA . ASN B 1 9 ? 0.481 -49.522 -34.287 1.00 58.31 9 ASN B CA 1
ATOM 1707 C C . ASN B 1 9 ? -1.024 -49.313 -34.295 1.00 60.85 9 ASN B C 1
ATOM 1708 O O . ASN B 1 9 ? -1.554 -48.875 -35.310 1.00 59.84 9 ASN B O 1
ATOM 1713 N N . ILE B 1 10 ? -1.698 -49.573 -33.148 1.00 57.42 10 ILE B N 1
ATOM 1714 C CA . ILE B 1 10 ? -3.146 -49.396 -32.960 1.00 55.85 10 ILE B CA 1
ATOM 1715 C C . ILE B 1 10 ? -3.519 -47.919 -33.154 1.00 59.77 10 ILE B C 1
ATOM 1716 O O . ILE B 1 10 ? -4.461 -47.628 -33.889 1.00 58.72 10 ILE B O 1
ATOM 1721 N N . ARG B 1 11 ? -2.753 -47.001 -32.532 1.00 57.19 11 ARG B N 1
ATOM 1722 C CA . ARG B 1 11 ? -2.949 -45.553 -32.616 1.00 56.89 11 ARG B CA 1
ATOM 1723 C C . ARG B 1 11 ? -2.762 -45.028 -34.052 1.00 63.58 11 ARG B C 1
ATOM 1724 O O . ARG B 1 11 ? -3.589 -44.245 -34.516 1.00 63.66 11 ARG B O 1
ATOM 1732 N N . GLN B 1 12 ? -1.692 -45.459 -34.750 1.00 61.70 12 GLN B N 1
ATOM 1733 C CA . GLN B 1 12 ? -1.392 -45.007 -36.108 1.00 62.84 12 GLN B CA 1
ATOM 1734 C C . GLN B 1 12 ? -2.343 -45.564 -37.171 1.00 67.27 12 GLN B C 1
ATOM 1735 O O . GLN B 1 12 ? -2.655 -44.843 -38.122 1.00 67.59 12 GLN B O 1
ATOM 1741 N N . THR B 1 13 ? -2.812 -46.819 -37.006 1.00 63.46 13 THR B N 1
ATOM 1742 C CA . THR B 1 13 ? -3.735 -47.451 -37.946 1.00 63.59 13 THR B CA 1
ATOM 1743 C C . THR B 1 13 ? -5.183 -47.383 -37.418 1.00 67.52 13 THR B C 1
ATOM 1744 O O . THR B 1 13 ? -6.053 -48.159 -37.836 1.00 67.16 13 THR B O 1
ATOM 1748 N N . SER B 1 14 ? -5.432 -46.425 -36.502 1.00 64.15 14 SER B N 1
ATOM 1749 C CA . SER B 1 14 ? -6.719 -46.186 -35.845 1.00 62.50 14 SER B CA 1
ATOM 1750 C C . SER B 1 14 ? -7.793 -45.713 -36.820 1.00 65.93 14 SER B C 1
ATOM 1751 O O . SER B 1 14 ? -7.648 -44.653 -37.447 1.00 66.70 14 SER B O 1
ATOM 1754 N N . ARG B 1 15 ? -8.864 -46.518 -36.953 1.00 59.69 15 ARG B N 1
ATOM 1755 C CA . ARG B 1 15 ? -10.022 -46.191 -37.777 1.00 58.31 15 ARG B CA 1
ATOM 1756 C C . ARG B 1 15 ? -11.266 -46.380 -36.901 1.00 59.00 15 ARG B C 1
ATOM 1757 O O . ARG B 1 15 ? -11.995 -47.354 -37.089 1.00 58.86 15 ARG B O 1
ATOM 1765 N N . PRO B 1 16 ? -11.507 -45.488 -35.904 1.00 53.96 16 PRO B N 1
ATOM 1766 C CA . PRO B 1 16 ? -12.670 -45.672 -35.015 1.00 53.20 16 PRO B CA 1
ATOM 1767 C C . PRO B 1 16 ? -14.017 -45.433 -35.683 1.00 56.24 16 PRO B C 1
ATOM 1768 O O . PRO B 1 16 ? -15.051 -45.846 -35.158 1.00 55.98 16 PRO B O 1
ATOM 1772 N N . ASP B 1 17 ? -13.995 -44.743 -36.822 1.00 52.16 17 ASP B N 1
ATOM 1773 C CA . ASP B 1 17 ? -15.156 -44.415 -37.639 1.00 52.32 17 ASP B CA 1
ATOM 1774 C C . ASP B 1 17 ? -15.530 -45.586 -38.566 1.00 56.44 17 ASP B C 1
ATOM 1775 O O . ASP B 1 17 ? -16.653 -45.617 -39.074 1.00 56.53 17 ASP B O 1
ATOM 1780 N N . VAL B 1 18 ? -14.599 -46.551 -38.753 1.00 52.66 18 VAL B N 1
ATOM 1781 C CA . VAL B 1 18 ? -14.759 -47.708 -39.633 1.00 53.81 18 VAL B CA 1
ATOM 1782 C C . VAL B 1 18 ? -15.136 -48.985 -38.878 1.00 58.34 18 VAL B C 1
ATOM 1783 O O . VAL B 1 18 ? -14.379 -49.472 -38.032 1.00 57.34 18 VAL B O 1
ATOM 1787 N N . ILE B 1 19 ? -16.302 -49.541 -39.239 1.00 56.37 19 ILE B N 1
ATOM 1788 C CA . ILE B 1 19 ? -16.849 -50.788 -38.702 1.00 56.96 19 ILE B CA 1
ATOM 1789 C C . ILE B 1 19 ? -16.002 -51.989 -39.201 1.00 62.49 19 ILE B C 1
ATOM 1790 O O . ILE B 1 19 ? -15.760 -52.103 -40.405 1.00 62.76 19 ILE B O 1
ATOM 1795 N N . PRO B 1 20 ? -15.474 -52.844 -38.293 1.00 60.55 20 PRO B N 1
ATOM 1796 C CA . PRO B 1 20 ? -14.603 -53.937 -38.744 1.00 62.64 20 PRO B CA 1
ATOM 1797 C C . PRO B 1 20 ? -15.328 -55.165 -39.305 1.00 71.27 20 PRO B C 1
ATOM 1798 O O . PRO B 1 20 ? -15.115 -56.285 -38.825 1.00 72.27 20 PRO B O 1
ATOM 1802 N N . THR B 1 21 ? -16.157 -54.960 -40.352 1.00 70.04 21 THR B N 1
ATOM 1803 C CA . THR B 1 21 ? -16.885 -56.023 -41.042 1.00 72.02 21 THR B CA 1
ATOM 1804 C C . THR B 1 21 ? -15.862 -56.822 -41.855 1.00 80.27 21 THR B C 1
ATOM 1805 O O . THR B 1 21 ? -15.300 -56.300 -42.823 1.00 81.09 21 THR B O 1
ATOM 1809 N N . GLN B 1 22 ? -15.567 -58.057 -41.404 1.00 79.24 22 GLN B N 1
ATOM 1810 C CA . GLN B 1 22 ? -14.613 -58.946 -42.071 1.00 81.74 22 GLN B CA 1
ATOM 1811 C C . GLN B 1 22 ? -15.359 -59.885 -43.023 1.00 88.30 22 GLN B C 1
ATOM 1812 O O . GLN B 1 22 ? -16.285 -60.570 -42.593 1.00 87.95 22 GLN B O 1
ATOM 1818 N N . ARG B 1 23 ? -14.963 -59.892 -44.320 1.00 87.10 23 ARG B N 1
ATOM 1819 C CA . ARG B 1 23 ? -15.535 -60.710 -45.411 1.00 89.04 23 ARG B CA 1
ATOM 1820 C C . ARG B 1 23 ? -17.068 -60.537 -45.553 1.00 91.71 23 ARG B C 1
ATOM 1821 O O . ARG B 1 23 ? -17.800 -61.518 -45.726 1.00 92.57 23 ARG B O 1
ATOM 1829 N N . ASP B 1 24 ? -17.538 -59.271 -45.453 1.00 85.95 24 ASP B N 1
ATOM 1830 C CA . ASP B 1 24 ? -18.936 -58.832 -45.575 1.00 84.72 24 ASP B CA 1
ATOM 1831 C C . ASP B 1 24 ? -19.910 -59.464 -44.545 1.00 86.49 24 ASP B C 1
ATOM 1832 O O . ASP B 1 24 ? -21.128 -59.315 -44.694 1.00 85.91 24 ASP B O 1
ATOM 1837 N N . ARG B 1 25 ? -19.387 -60.136 -43.498 1.00 81.58 25 ARG B N 1
ATOM 1838 C CA . ARG B 1 25 ? -20.250 -60.701 -42.458 1.00 80.65 25 ARG B CA 1
ATOM 1839 C C . ARG B 1 25 ? -20.356 -59.718 -41.275 1.00 79.80 25 ARG B C 1
ATOM 1840 O O . ARG B 1 25 ? -19.387 -59.001 -41.011 1.00 77.76 25 ARG B O 1
ATOM 1848 N N . PRO B 1 26 ? -21.537 -59.592 -40.615 1.00 74.34 26 PRO B N 1
ATOM 1849 C CA . PRO B 1 26 ? -21.680 -58.590 -39.549 1.00 71.44 26 PRO B CA 1
ATOM 1850 C C . PRO B 1 26 ? -20.732 -58.753 -38.378 1.00 72.12 26 PRO B C 1
ATOM 1851 O O . PRO B 1 26 ? -20.217 -59.846 -38.150 1.00 72.27 26 PRO B O 1
ATOM 1855 N N . VAL B 1 27 ? -20.514 -57.651 -37.639 1.00 65.83 27 VAL B N 1
ATOM 1856 C CA . VAL B 1 27 ? -19.653 -57.619 -36.461 1.00 64.37 27 VAL B CA 1
ATOM 1857 C C . VAL B 1 27 ? -20.441 -58.217 -35.296 1.00 68.00 27 VAL B C 1
ATOM 1858 O O . VAL B 1 27 ? -21.469 -57.662 -34.889 1.00 65.93 27 VAL B O 1
ATOM 1862 N N . ALA B 1 28 ? -19.974 -59.383 -34.801 1.00 66.42 28 ALA B N 1
ATOM 1863 C CA . ALA B 1 28 ? -20.614 -60.105 -33.703 1.00 67.16 28 ALA B CA 1
ATOM 1864 C C . ALA B 1 28 ? -20.347 -59.415 -32.374 1.00 69.48 28 ALA B C 1
ATOM 1865 O O . ALA B 1 28 ? -19.289 -59.602 -31.765 1.00 68.98 28 ALA B O 1
ATOM 1867 N N . VAL B 1 29 ? -21.305 -58.574 -31.954 1.00 64.82 29 VAL B N 1
ATOM 1868 C CA . VAL B 1 29 ? -21.244 -57.834 -30.695 1.00 63.20 29 VAL B CA 1
ATOM 1869 C C . VAL B 1 29 ? -22.024 -58.620 -29.637 1.00 69.37 29 VAL B C 1
ATOM 1870 O O . VAL B 1 29 ? -23.179 -58.992 -29.864 1.00 69.98 29 VAL B O 1
ATOM 1874 N N . SER B 1 30 ? -21.369 -58.902 -28.501 1.00 66.88 30 SER B N 1
ATOM 1875 C CA . SER B 1 30 ? -21.938 -59.637 -27.378 1.00 68.24 30 SER B CA 1
ATOM 1876 C C . SER B 1 30 ? -22.090 -58.683 -26.198 1.00 72.16 30 SER B C 1
ATOM 1877 O O . SER B 1 30 ? -21.096 -58.143 -25.708 1.00 70.89 30 SER B O 1
ATOM 1880 N N . VAL B 1 31 ? -23.340 -58.441 -25.774 1.00 69.81 31 VAL B N 1
ATOM 1881 C CA . VAL B 1 31 ? -23.643 -57.521 -24.680 1.00 69.04 31 VAL B CA 1
ATOM 1882 C C . VAL B 1 31 ? -24.279 -58.261 -23.487 1.00 74.63 31 VAL B C 1
ATOM 1883 O O . VAL B 1 31 ? -25.113 -59.151 -23.671 1.00 75.71 31 VAL B O 1
ATOM 1887 N N . SER B 1 32 ? -23.848 -57.893 -22.266 1.00 70.98 32 SER B N 1
ATOM 1888 C CA . SER B 1 32 ? -24.361 -58.448 -21.014 1.00 71.91 32 SER B CA 1
ATOM 1889 C C . SER B 1 32 ? -24.311 -57.389 -19.917 1.00 72.24 32 SER B C 1
ATOM 1890 O O . SER B 1 32 ? -23.237 -56.869 -19.609 1.00 70.45 32 SER B O 1
ATOM 1893 N N . LEU B 1 33 ? -25.480 -57.059 -19.360 1.00 67.74 33 LEU B N 1
ATOM 1894 C CA . LEU B 1 33 ? -25.646 -56.061 -18.305 1.00 65.92 33 LEU B CA 1
ATOM 1895 C C . LEU B 1 33 ? -25.608 -56.727 -16.930 1.00 70.37 33 LEU B C 1
ATOM 1896 O O . LEU B 1 33 ? -26.387 -57.646 -16.669 1.00 71.85 33 LEU B O 1
ATOM 1901 N N . LYS B 1 34 ? -24.694 -56.268 -16.056 1.00 65.26 34 LYS B N 1
ATOM 1902 C CA . LYS B 1 34 ? -24.555 -56.791 -14.696 1.00 65.19 34 LYS B CA 1
ATOM 1903 C C . LYS B 1 34 ? -24.856 -55.646 -13.740 1.00 66.14 34 LYS B C 1
ATOM 1904 O O . LYS B 1 34 ? -24.073 -54.700 -13.642 1.00 64.47 34 LYS B O 1
ATOM 1910 N N . PHE B 1 35 ? -26.032 -55.703 -13.091 1.00 61.92 35 PHE B N 1
ATOM 1911 C CA . PHE B 1 35 ? -26.523 -54.652 -12.204 1.00 60.36 35 PHE B CA 1
ATOM 1912 C C . PHE B 1 35 ? -25.779 -54.589 -10.880 1.00 62.91 35 PHE B C 1
ATOM 1913 O O . PHE B 1 35 ? -25.608 -55.604 -10.209 1.00 63.74 35 PHE B O 1
ATOM 1921 N N . ILE B 1 36 ? -25.317 -53.370 -10.529 1.00 57.38 36 ILE B N 1
ATOM 1922 C CA . ILE B 1 36 ? -24.556 -53.076 -9.312 1.00 56.46 36 ILE B CA 1
ATOM 1923 C C . ILE B 1 36 ? -25.458 -52.457 -8.245 1.00 62.07 36 ILE B C 1
ATOM 1924 O O . ILE B 1 36 ? -25.401 -52.885 -7.092 1.00 62.77 36 ILE B O 1
ATOM 1929 N N . ASN B 1 37 ? -26.269 -51.441 -8.621 1.00 59.07 37 ASN B N 1
ATOM 1930 C CA . ASN B 1 37 ? -27.173 -50.747 -7.697 1.00 60.44 37 ASN B CA 1
ATOM 1931 C C . ASN B 1 37 ? -28.411 -50.144 -8.366 1.00 66.29 37 ASN B C 1
ATOM 1932 O O . ASN B 1 37 ? -28.369 -49.783 -9.542 1.00 64.88 37 ASN B O 1
ATOM 1937 N N . ILE B 1 38 ? -29.517 -50.059 -7.604 1.00 65.60 38 ILE B N 1
ATOM 1938 C CA . ILE B 1 38 ? -30.772 -49.407 -7.984 1.00 66.71 38 ILE B CA 1
ATOM 1939 C C . ILE B 1 38 ? -30.881 -48.292 -6.949 1.00 74.09 38 ILE B C 1
ATOM 1940 O O . ILE B 1 38 ? -31.079 -48.567 -5.762 1.00 76.05 38 ILE B O 1
ATOM 1945 N N . LEU B 1 39 ? -30.656 -47.050 -7.377 1.00 70.88 39 LEU B N 1
ATOM 1946 C CA . LEU B 1 39 ? -30.614 -45.906 -6.469 1.00 71.98 39 LEU B CA 1
ATOM 1947 C C . LEU B 1 39 ? -31.975 -45.289 -6.192 1.00 80.30 39 LEU B C 1
ATOM 1948 O O . LEU B 1 39 ? -32.474 -45.402 -5.071 1.00 81.76 39 LEU B O 1
ATOM 1953 N N . GLU B 1 40 ? -32.565 -44.617 -7.191 1.00 78.52 40 GLU B N 1
ATOM 1954 C CA . GLU B 1 40 ? -33.842 -43.938 -7.019 1.00 81.28 40 GLU B CA 1
ATOM 1955 C C . GLU B 1 40 ? -34.957 -44.542 -7.861 1.00 87.51 40 GLU B C 1
ATOM 1956 O O . GLU B 1 40 ? -34.732 -44.986 -8.987 1.00 85.87 40 GLU B O 1
ATOM 1962 N N . VAL B 1 41 ? -36.164 -44.560 -7.289 1.00 87.27 41 VAL B N 1
ATOM 1963 C CA . VAL B 1 41 ? -37.407 -45.023 -7.904 1.00 89.28 41 VAL B CA 1
ATOM 1964 C C . VAL B 1 41 ? -38.420 -43.913 -7.556 1.00 96.33 41 VAL B C 1
ATOM 1965 O O . VAL B 1 41 ? -38.710 -43.700 -6.373 1.00 97.92 41 VAL B O 1
ATOM 1969 N N . ASN B 1 42 ? -38.817 -43.097 -8.560 1.00 93.05 42 ASN B N 1
ATOM 1970 C CA . ASN B 1 42 ? -39.698 -41.942 -8.330 1.00 94.96 42 ASN B CA 1
ATOM 1971 C C . ASN B 1 42 ? -41.030 -42.001 -9.070 1.00 100.60 42 ASN B C 1
ATOM 1972 O O . ASN B 1 42 ? -41.076 -42.421 -10.225 1.00 99.23 42 ASN B O 1
ATOM 1977 N N . GLU B 1 43 ? -42.106 -41.532 -8.401 1.00 99.93 43 GLU B N 1
ATOM 1978 C CA . GLU B 1 43 ? -43.470 -41.492 -8.928 1.00 132.65 43 GLU B CA 1
ATOM 1979 C C . GLU B 1 43 ? -43.721 -40.182 -9.675 1.00 157.93 43 GLU B C 1
ATOM 1980 O O . GLU B 1 43 ? -44.419 -40.174 -10.687 1.00 120.52 43 GLU B O 1
ATOM 1986 N N . ASN B 1 46 ? -42.540 -41.911 -13.354 1.00 85.55 46 ASN B N 1
ATOM 1987 C CA . ASN B 1 46 ? -42.189 -43.324 -13.225 1.00 84.85 46 ASN B CA 1
ATOM 1988 C C . ASN B 1 46 ? -40.819 -43.617 -13.867 1.00 85.93 46 ASN B C 1
ATOM 1989 O O . ASN B 1 46 ? -40.740 -44.222 -14.943 1.00 84.92 46 ASN B O 1
ATOM 1994 N N . GLU B 1 47 ? -39.740 -43.159 -13.193 1.00 80.58 47 GLU B N 1
ATOM 1995 C CA . GLU B 1 47 ? -38.343 -43.293 -13.635 1.00 77.05 47 GLU B CA 1
ATOM 1996 C C . GLU B 1 47 ? -37.480 -44.056 -12.624 1.00 79.46 47 GLU B C 1
ATOM 1997 O O . GLU B 1 47 ? -37.588 -43.823 -11.417 1.00 80.55 47 GLU B O 1
ATOM 2003 N N . VAL B 1 48 ? -36.581 -44.921 -13.125 1.00 73.08 48 VAL B N 1
ATOM 2004 C CA . VAL B 1 48 ? -35.651 -45.694 -12.293 1.00 71.38 48 VAL B CA 1
ATOM 2005 C C . VAL B 1 48 ? -34.186 -45.311 -12.599 1.00 71.67 48 VAL B C 1
ATOM 2006 O O . VAL B 1 48 ? -33.800 -45.259 -13.764 1.00 69.10 48 VAL B O 1
ATOM 2010 N N . ASP B 1 49 ? -33.393 -45.012 -11.553 1.00 67.77 49 ASP B N 1
ATOM 2011 C CA . ASP B 1 49 ? -31.981 -44.620 -11.660 1.00 64.99 49 ASP B CA 1
ATOM 2012 C C . ASP B 1 49 ? -31.088 -45.778 -11.187 1.00 68.29 49 ASP B C 1
ATOM 2013 O O . ASP B 1 49 ? -31.038 -46.077 -9.990 1.00 69.12 49 ASP B O 1
ATOM 2018 N N . VAL B 1 50 ? -30.422 -46.458 -12.143 1.00 63.04 50 VAL B N 1
ATOM 2019 C CA . VAL B 1 50 ? -29.584 -47.635 -11.871 1.00 62.31 50 VAL B CA 1
ATOM 2020 C C . VAL B 1 50 ? -28.102 -47.466 -12.258 1.00 63.78 50 VAL B C 1
ATOM 2021 O O . VAL B 1 50 ? -27.754 -46.585 -13.044 1.00 62.50 50 VAL B O 1
ATOM 2025 N N . VAL B 1 51 ? -27.246 -48.354 -11.716 1.00 59.56 51 VAL B N 1
ATOM 2026 C CA . VAL B 1 51 ? -25.810 -48.466 -11.987 1.00 57.46 51 VAL B CA 1
ATOM 2027 C C . VAL B 1 51 ? -25.569 -49.923 -12.441 1.00 63.21 51 VAL B C 1
ATOM 2028 O O . VAL B 1 51 ? -25.986 -50.863 -11.755 1.00 64.54 51 VAL B O 1
ATOM 2032 N N . PHE B 1 52 ? -24.924 -50.103 -13.607 1.00 59.33 52 PHE B N 1
ATOM 2033 C CA . PHE B 1 52 ? -24.676 -51.421 -14.198 1.00 59.80 52 PHE B CA 1
ATOM 2034 C C . PHE B 1 52 ? -23.388 -51.486 -15.007 1.00 62.43 52 PHE B C 1
ATOM 2035 O O . PHE B 1 52 ? -22.991 -50.493 -15.621 1.00 60.32 52 PHE B O 1
ATOM 2043 N N . TRP B 1 53 ? -22.762 -52.669 -15.031 1.00 60.06 53 TRP B N 1
ATOM 2044 C CA . TRP B 1 53 ? -21.568 -52.940 -15.825 1.00 59.50 53 TRP B CA 1
ATOM 2045 C C . TRP B 1 53 ? -22.039 -53.480 -17.175 1.00 63.20 53 TRP B C 1
ATOM 2046 O O . TRP B 1 53 ? -22.789 -54.463 -17.221 1.00 63.91 53 TRP B O 1
ATOM 2057 N N . GLN B 1 54 ? -21.632 -52.823 -18.268 1.00 58.16 54 GLN B N 1
ATOM 2058 C CA . GLN B 1 54 ? -22.019 -53.247 -19.609 1.00 57.68 54 GLN B CA 1
ATOM 2059 C C . GLN B 1 54 ? -20.870 -54.001 -20.277 1.00 61.44 54 GLN B C 1
ATOM 2060 O O . GLN B 1 54 ? -20.013 -53.380 -20.907 1.00 60.37 54 GLN B O 1
ATOM 2066 N N . GLN B 1 55 ? -20.844 -55.337 -20.128 1.00 59.32 55 GLN B N 1
ATOM 2067 C CA . GLN B 1 55 ? -19.806 -56.154 -20.747 1.00 59.57 55 GLN B CA 1
ATOM 2068 C C . GLN B 1 55 ? -20.078 -56.265 -22.240 1.00 63.60 55 GLN B C 1
ATOM 2069 O O . GLN B 1 55 ? -21.045 -56.909 -22.657 1.00 64.17 55 GLN B O 1
ATOM 2075 N N . THR B 1 56 ? -19.251 -55.573 -23.032 1.00 59.30 56 THR B N 1
ATOM 2076 C CA . THR B 1 56 ? -19.361 -55.547 -24.484 1.00 59.24 56 THR B CA 1
ATOM 2077 C C . THR B 1 56 ? -18.115 -56.180 -25.091 1.00 63.13 56 THR B C 1
ATOM 2078 O O . THR B 1 56 ? -16.991 -55.773 -24.776 1.00 62.63 56 THR B O 1
ATOM 2082 N N . THR B 1 57 ? -18.316 -57.201 -25.934 1.00 59.62 57 THR B N 1
ATOM 2083 C CA . THR B 1 57 ? -17.222 -57.888 -26.621 1.00 59.66 57 THR B CA 1
ATOM 2084 C C . THR B 1 57 ? -17.505 -57.994 -28.109 1.00 63.04 57 THR B C 1
ATOM 2085 O O . THR B 1 57 ? -18.651 -58.206 -28.508 1.00 63.24 57 THR B O 1
ATOM 2089 N N . TRP B 1 58 ? -16.454 -57.837 -28.924 1.00 58.52 58 TRP B N 1
ATOM 2090 C CA . TRP B 1 58 ? -16.496 -57.944 -30.382 1.00 58.49 58 TRP B CA 1
ATOM 2091 C C . TRP B 1 58 ? -15.084 -58.197 -30.903 1.00 62.01 58 TRP B C 1
ATOM 2092 O O . TRP B 1 58 ? -14.117 -58.063 -30.152 1.00 61.15 58 TRP B O 1
ATOM 2103 N N . SER B 1 59 ? -14.968 -58.566 -32.183 1.00 59.06 59 SER B N 1
ATOM 2104 C CA . SER B 1 59 ? -13.681 -58.822 -32.817 1.00 59.19 59 SER B CA 1
ATOM 2105 C C . SER B 1 59 ? -13.371 -57.755 -33.861 1.00 61.02 59 SER B C 1
ATOM 2106 O O . SER B 1 59 ? -14.245 -57.372 -34.642 1.00 60.51 59 SER B O 1
ATOM 2109 N N . ASP B 1 60 ? -12.123 -57.271 -33.853 1.00 55.70 60 ASP B N 1
ATOM 2110 C CA . ASP B 1 60 ? -11.594 -56.297 -34.800 1.00 54.00 60 ASP B CA 1
ATOM 2111 C C . ASP B 1 60 ? -10.238 -56.834 -35.239 1.00 58.80 60 ASP B C 1
ATOM 2112 O O . ASP B 1 60 ? -9.214 -56.541 -34.626 1.00 57.91 60 ASP B O 1
ATOM 2117 N N . ARG B 1 61 ? -10.259 -57.677 -36.281 1.00 57.95 61 ARG B N 1
ATOM 2118 C CA . ARG B 1 61 ? -9.114 -58.374 -36.871 1.00 60.09 61 ARG B CA 1
ATOM 2119 C C . ARG B 1 61 ? -7.956 -57.448 -37.269 1.00 64.36 61 ARG B C 1
ATOM 2120 O O . ARG B 1 61 ? -6.813 -57.896 -37.284 1.00 65.98 61 ARG B O 1
ATOM 2128 N N . THR B 1 62 ? -8.241 -56.165 -37.566 1.00 59.43 62 THR B N 1
ATOM 2129 C CA . THR B 1 62 ? -7.225 -55.173 -37.949 1.00 59.55 62 THR B CA 1
ATOM 2130 C C . THR B 1 62 ? -6.304 -54.798 -36.768 1.00 63.30 62 THR B C 1
ATOM 2131 O O . THR B 1 62 ? -5.214 -54.261 -36.985 1.00 63.79 62 THR B O 1
ATOM 2135 N N . LEU B 1 63 ? -6.747 -55.083 -35.530 1.00 58.57 63 LEU B N 1
ATOM 2136 C CA . LEU B 1 63 ? -5.991 -54.808 -34.307 1.00 57.69 63 LEU B CA 1
ATOM 2137 C C . LEU B 1 63 ? -5.064 -55.965 -33.933 1.00 63.51 63 LEU B C 1
ATOM 2138 O O . LEU B 1 63 ? -4.175 -55.779 -33.098 1.00 63.92 63 LEU B O 1
ATOM 2143 N N . ALA B 1 64 ? -5.272 -57.150 -34.544 1.00 61.02 64 ALA B N 1
ATOM 2144 C CA . ALA B 1 64 ? -4.504 -58.367 -34.278 1.00 62.87 64 ALA B CA 1
ATOM 2145 C C . ALA B 1 64 ? -2.996 -58.230 -34.475 1.00 68.65 64 ALA B C 1
ATOM 2146 O O . ALA B 1 64 ? -2.545 -57.441 -35.307 1.00 68.52 64 ALA B O 1
ATOM 2148 N N . TRP B 1 65 ? -2.223 -58.986 -33.676 1.00 66.84 65 TRP B N 1
ATOM 2149 C CA . TRP B 1 65 ? -0.763 -59.020 -33.734 1.00 68.94 65 TRP B CA 1
ATOM 2150 C C . TRP B 1 65 ? -0.218 -60.409 -33.367 1.00 76.66 65 TRP B C 1
ATOM 2151 O O . TRP B 1 65 ? -0.931 -61.210 -32.752 1.00 75.70 65 TRP B O 1
ATOM 2162 N N . ASN B 1 66 ? 1.045 -60.688 -33.742 1.00 77.03 66 ASN B N 1
ATOM 2163 C CA . ASN B 1 66 ? 1.700 -61.954 -33.426 1.00 80.23 66 ASN B CA 1
ATOM 2164 C C . ASN B 1 66 ? 2.075 -61.986 -31.939 1.00 86.30 66 ASN B C 1
ATOM 2165 O O . ASN B 1 66 ? 2.879 -61.172 -31.480 1.00 85.60 66 ASN B O 1
ATOM 2170 N N . SER B 1 67 ? 1.453 -62.912 -31.188 1.00 84.73 67 SER B N 1
ATOM 2171 C CA . SER B 1 67 ? 1.652 -63.085 -29.748 1.00 84.55 67 SER B CA 1
ATOM 2172 C C . SER B 1 67 ? 3.001 -63.714 -29.369 1.00 91.86 67 SER B C 1
ATOM 2173 O O . SER B 1 67 ? 3.372 -63.658 -28.198 1.00 90.85 67 SER B O 1
ATOM 2176 N N . SER B 1 68 ? 3.736 -64.301 -30.345 1.00 92.29 68 SER B N 1
ATOM 2177 C CA . SER B 1 68 ? 5.047 -64.919 -30.106 1.00 95.46 68 SER B CA 1
ATOM 2178 C C . SER B 1 68 ? 6.066 -63.840 -29.728 1.00 98.44 68 SER B C 1
ATOM 2179 O O . SER B 1 68 ? 6.263 -62.889 -30.494 1.00 97.55 68 SER B O 1
ATOM 2182 N N . HIS B 1 69 ? 6.665 -63.969 -28.519 1.00 94.60 69 HIS B N 1
ATOM 2183 C CA . HIS B 1 69 ? 7.624 -63.028 -27.922 1.00 93.68 69 HIS B CA 1
ATOM 2184 C C . HIS B 1 69 ? 7.059 -61.595 -27.866 1.00 91.82 69 HIS B C 1
ATOM 2185 O O . HIS B 1 69 ? 7.769 -60.623 -28.125 1.00 91.04 69 HIS B O 1
ATOM 2192 N N . SER B 1 70 ? 5.760 -61.487 -27.537 1.00 84.36 70 SER B N 1
ATOM 2193 C CA . SER B 1 70 ? 5.001 -60.241 -27.440 1.00 80.24 70 SER B CA 1
ATOM 2194 C C . SER B 1 70 ? 3.869 -60.409 -26.412 1.00 80.42 70 SER B C 1
ATOM 2195 O O . SER B 1 70 ? 3.408 -61.538 -26.232 1.00 81.34 70 SER B O 1
ATOM 2198 N N . PRO B 1 71 ? 3.370 -59.328 -25.756 1.00 72.43 71 PRO B N 1
ATOM 2199 C CA . PRO B 1 71 ? 2.255 -59.500 -24.808 1.00 69.81 71 PRO B CA 1
ATOM 2200 C C . PRO B 1 71 ? 0.992 -60.038 -25.479 1.00 71.86 71 PRO B C 1
ATOM 2201 O O . PRO B 1 71 ? 0.726 -59.724 -26.642 1.00 70.83 71 PRO B O 1
ATOM 2205 N N . ASP B 1 72 ? 0.237 -60.879 -24.756 1.00 68.29 72 ASP B N 1
ATOM 2206 C CA . ASP B 1 72 ? -0.999 -61.491 -25.254 1.00 67.65 72 ASP B CA 1
ATOM 2207 C C . ASP B 1 72 ? -2.135 -60.476 -25.313 1.00 67.77 72 ASP B C 1
ATOM 2208 O O . ASP B 1 72 ? -3.013 -60.590 -26.168 1.00 66.46 72 ASP B O 1
ATOM 2213 N N . GLN B 1 73 ? -2.141 -59.512 -24.375 1.00 62.21 73 GLN B N 1
ATOM 2214 C CA . GLN B 1 73 ? -3.180 -58.493 -24.251 1.00 59.60 73 GLN B CA 1
ATOM 2215 C C . GLN B 1 73 ? -2.607 -57.128 -23.885 1.00 61.58 73 GLN B C 1
ATOM 2216 O O . GLN B 1 73 ? -1.569 -57.047 -23.224 1.00 62.07 73 GLN B O 1
ATOM 2222 N N . VAL B 1 74 ? -3.324 -56.057 -24.275 1.00 55.60 74 VAL B N 1
ATOM 2223 C CA . VAL B 1 74 ? -2.989 -54.658 -23.973 1.00 53.16 74 VAL B CA 1
ATOM 2224 C C . VAL B 1 74 ? -4.261 -53.875 -23.617 1.00 55.17 74 VAL B C 1
ATOM 2225 O O . VAL B 1 74 ? -5.355 -54.239 -24.065 1.00 54.10 74 VAL B O 1
ATOM 2229 N N . SER B 1 75 ? -4.108 -52.799 -22.821 1.00 50.52 75 SER B N 1
ATOM 2230 C CA . SER B 1 75 ? -5.212 -51.917 -22.459 1.00 48.64 75 SER B CA 1
ATOM 2231 C C . SER B 1 75 ? -5.143 -50.696 -23.366 1.00 51.37 75 SER B C 1
ATOM 2232 O O . SER B 1 75 ? -4.123 -49.993 -23.402 1.00 50.74 75 SER B O 1
ATOM 2235 N N . VAL B 1 76 ? -6.208 -50.494 -24.154 1.00 47.25 76 VAL B N 1
ATOM 2236 C CA . VAL B 1 76 ? -6.288 -49.423 -25.147 1.00 46.45 76 VAL B CA 1
ATOM 2237 C C . VAL B 1 76 ? -7.453 -48.470 -24.819 1.00 48.51 76 VAL B C 1
ATOM 2238 O O . VAL B 1 76 ? -8.554 -48.957 -24.546 1.00 48.02 76 VAL B O 1
ATOM 2242 N N . PRO B 1 77 ? -7.264 -47.123 -24.871 1.00 43.72 77 PRO B N 1
ATOM 2243 C CA . PRO B 1 77 ? -8.415 -46.226 -24.652 1.00 42.10 77 PRO B CA 1
ATOM 2244 C C . PRO B 1 77 ? -9.383 -46.343 -25.837 1.00 45.69 77 PRO B C 1
ATOM 2245 O O . PRO B 1 77 ? -8.926 -46.387 -26.981 1.00 46.09 77 PRO B O 1
ATOM 2249 N N . ILE B 1 78 ? -10.706 -46.432 -25.565 1.00 41.62 78 ILE B N 1
ATOM 2250 C CA . ILE B 1 78 ? -11.765 -46.601 -26.577 1.00 41.71 78 ILE B CA 1
ATOM 2251 C C . ILE B 1 78 ? -11.769 -45.511 -27.667 1.00 46.55 78 ILE B C 1
ATOM 2252 O O . ILE B 1 78 ? -12.313 -45.750 -28.746 1.00 47.11 78 ILE B O 1
ATOM 2257 N N . SER B 1 79 ? -11.140 -44.349 -27.418 1.00 42.87 79 SER B N 1
ATOM 2258 C CA . SER B 1 79 ? -11.040 -43.265 -28.402 1.00 42.94 79 SER B CA 1
ATOM 2259 C C . SER B 1 79 ? -10.203 -43.685 -29.626 1.00 48.41 79 SER B C 1
ATOM 2260 O O . SER B 1 79 ? -10.393 -43.140 -30.716 1.00 48.29 79 SER B O 1
ATOM 2263 N N . SER B 1 80 ? -9.301 -44.671 -29.439 1.00 46.36 80 SER B N 1
ATOM 2264 C CA . SER B 1 80 ? -8.421 -45.221 -30.474 1.00 47.84 80 SER B CA 1
ATOM 2265 C C . SER B 1 80 ? -9.054 -46.425 -31.190 1.00 52.85 80 SER B C 1
ATOM 2266 O O . SER B 1 80 ? -8.479 -46.943 -32.153 1.00 54.10 80 SER B O 1
ATOM 2269 N N . LEU B 1 81 ? -10.235 -46.865 -30.728 1.00 48.57 81 LEU B N 1
ATOM 2270 C CA . LEU B 1 81 ? -10.917 -48.031 -31.288 1.00 48.98 81 LEU B CA 1
ATOM 2271 C C . LEU B 1 81 ? -12.316 -47.727 -31.792 1.00 53.31 81 LEU B C 1
ATOM 2272 O O . LEU B 1 81 ? -12.957 -46.782 -31.326 1.00 52.90 81 LEU B O 1
ATOM 2277 N N . TRP B 1 82 ? -12.817 -48.580 -32.703 1.00 49.97 82 TRP B N 1
ATOM 2278 C CA . TRP B 1 82 ? -14.193 -48.507 -33.164 1.00 49.29 82 TRP B CA 1
ATOM 2279 C C . TRP B 1 82 ? -15.012 -49.169 -32.062 1.00 52.46 82 TRP B C 1
ATOM 2280 O O . TRP B 1 82 ? -14.598 -50.199 -31.517 1.00 53.14 82 TRP B O 1
ATOM 2291 N N . VAL B 1 83 ? -16.162 -48.580 -31.733 1.00 47.54 83 VAL B N 1
ATOM 2292 C CA . VAL B 1 83 ? -17.079 -49.124 -30.728 1.00 47.06 83 VAL B CA 1
ATOM 2293 C C . VAL B 1 83 ? -18.487 -49.236 -31.328 1.00 51.58 83 VAL B C 1
ATOM 2294 O O . VAL B 1 83 ? -18.854 -48.372 -32.138 1.00 52.09 83 VAL B O 1
ATOM 2298 N N . PRO B 1 84 ? -19.297 -50.266 -30.971 1.00 47.27 84 PRO B N 1
ATOM 2299 C CA . PRO B 1 84 ? -20.657 -50.330 -31.532 1.00 47.24 84 PRO B CA 1
ATOM 2300 C C . PRO B 1 84 ? -21.528 -49.176 -31.025 1.00 50.67 84 PRO B C 1
ATOM 2301 O O . PRO B 1 84 ? -21.347 -48.717 -29.893 1.00 48.63 84 PRO B O 1
ATOM 2305 N N . ASP B 1 85 ? -22.446 -48.684 -31.876 1.00 48.49 85 ASP B N 1
ATOM 2306 C CA . ASP B 1 85 ? -23.347 -47.574 -31.539 1.00 48.06 85 ASP B CA 1
ATOM 2307 C C . ASP B 1 85 ? -24.571 -48.046 -30.749 1.00 53.55 85 ASP B C 1
ATOM 2308 O O . ASP B 1 85 ? -25.716 -47.741 -31.105 1.00 54.40 85 ASP B O 1
ATOM 2313 N N . LEU B 1 86 ? -24.313 -48.786 -29.656 1.00 50.27 86 LEU B N 1
ATOM 2314 C CA . LEU B 1 86 ? -25.351 -49.327 -28.791 1.00 51.41 86 LEU B CA 1
ATOM 2315 C C . LEU B 1 86 ? -26.018 -48.233 -27.968 1.00 56.19 86 LEU B C 1
ATOM 2316 O O . LEU B 1 86 ? -25.343 -47.341 -27.443 1.00 54.70 86 LEU B O 1
ATOM 2321 N N . ALA B 1 87 ? -27.354 -48.288 -27.893 1.00 54.17 87 ALA B N 1
ATOM 2322 C CA . ALA B 1 87 ? -28.176 -47.324 -27.170 1.00 54.07 87 ALA B CA 1
ATOM 2323 C C . ALA B 1 87 ? -29.443 -47.989 -26.662 1.00 60.86 87 ALA B C 1
ATOM 2324 O O . ALA B 1 87 ? -29.977 -48.891 -27.318 1.00 61.73 87 ALA B O 1
ATOM 2326 N N . ALA B 1 88 ? -29.920 -47.552 -25.491 1.00 58.90 88 ALA B N 1
ATOM 2327 C CA . ALA B 1 88 ? -31.163 -48.048 -24.913 1.00 61.24 88 ALA B CA 1
ATOM 2328 C C . ALA B 1 88 ? -32.299 -47.209 -25.490 1.00 67.75 88 ALA B C 1
ATOM 2329 O O . ALA B 1 88 ? -32.277 -45.982 -25.377 1.00 67.26 88 ALA B O 1
ATOM 2331 N N . TYR B 1 89 ? -33.250 -47.861 -26.170 1.00 66.75 89 TYR B N 1
ATOM 2332 C CA . TYR B 1 89 ? -34.376 -47.186 -26.818 1.00 68.10 89 TYR B CA 1
ATOM 2333 C C . TYR B 1 89 ? -35.330 -46.530 -25.823 1.00 73.19 89 TYR B C 1
ATOM 2334 O O . TYR B 1 89 ? -35.895 -45.478 -26.126 1.00 72.77 89 TYR B O 1
ATOM 2343 N N . ASN B 1 90 ? -35.480 -47.134 -24.630 1.00 71.06 90 ASN B N 1
ATOM 2344 C CA . ASN B 1 90 ? -36.344 -46.629 -23.562 1.00 72.57 90 ASN B CA 1
ATOM 2345 C C . ASN B 1 90 ? -35.585 -45.735 -22.545 1.00 74.67 90 ASN B C 1
ATOM 2346 O O . ASN B 1 90 ? -36.084 -45.495 -21.437 1.00 75.04 90 ASN B O 1
ATOM 2351 N N . ALA B 1 91 ? -34.391 -45.239 -22.928 1.00 68.69 91 ALA B N 1
ATOM 2352 C CA . ALA B 1 91 ? -33.601 -44.379 -22.053 1.00 67.29 91 ALA B CA 1
ATOM 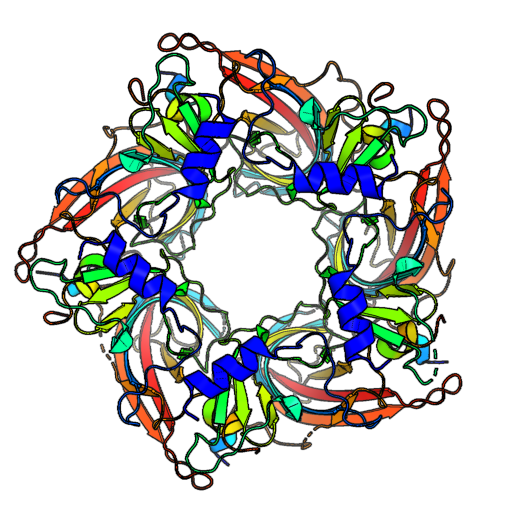2353 C C . ALA B 1 91 ? -34.141 -42.961 -22.020 1.00 71.13 91 ALA B C 1
ATOM 2354 O O . ALA B 1 91 ? -34.549 -42.418 -23.049 1.00 70.65 91 ALA B O 1
ATOM 2356 N N . ILE B 1 92 ? -34.168 -42.376 -20.812 1.00 68.31 92 ILE B N 1
ATOM 2357 C CA . ILE B 1 92 ? -34.638 -41.017 -20.524 1.00 68.75 92 ILE B CA 1
ATOM 2358 C C . ILE B 1 92 ? -33.429 -40.090 -20.266 1.00 70.84 92 ILE B C 1
ATOM 2359 O O . ILE B 1 92 ? -33.536 -38.872 -20.443 1.00 70.85 92 ILE B O 1
ATOM 2364 N N . SER B 1 93 ? -32.287 -40.672 -19.860 1.00 65.52 93 SER B N 1
ATOM 2365 C CA . SER B 1 93 ? -31.068 -39.924 -19.582 1.00 63.79 93 SER B CA 1
ATOM 2366 C C . SER B 1 93 ? -29.897 -40.412 -20.427 1.00 66.28 93 SER B C 1
ATOM 2367 O O . SER B 1 93 ? -29.906 -41.548 -20.906 1.00 65.77 93 SER B O 1
ATOM 2370 N N . LYS B 1 94 ? -28.887 -39.544 -20.597 1.00 61.77 94 LYS B N 1
ATOM 2371 C CA . LYS B 1 94 ? -27.660 -39.832 -21.331 1.00 59.88 94 LYS B CA 1
ATOM 2372 C C . LYS B 1 94 ? -26.831 -40.810 -20.476 1.00 62.24 94 LYS B C 1
ATOM 2373 O O . LYS B 1 94 ? -26.700 -40.580 -19.269 1.00 62.27 94 LYS B O 1
ATOM 2379 N N . PRO B 1 95 ? -26.314 -41.929 -21.040 1.00 57.40 95 PRO B N 1
ATOM 2380 C CA . PRO B 1 95 ? -25.527 -42.865 -20.211 1.00 56.35 95 PRO B CA 1
ATOM 2381 C C . PRO B 1 95 ? -24.256 -42.216 -19.650 1.00 59.04 95 PRO B C 1
ATOM 2382 O O . PRO B 1 95 ? -23.479 -41.621 -20.402 1.00 58.43 95 PRO B O 1
ATOM 2386 N N . GLU B 1 96 ? -24.084 -42.270 -18.323 1.00 54.99 96 GLU B N 1
ATOM 2387 C CA . GLU B 1 96 ? -22.929 -41.676 -17.648 1.00 54.13 96 GLU B CA 1
ATOM 2388 C C . GLU B 1 96 ? -21.882 -42.746 -17.333 1.00 57.03 96 GLU B C 1
ATOM 2389 O O . GLU B 1 96 ? -22.123 -43.607 -16.485 1.00 57.64 96 GLU B O 1
ATOM 2395 N N . VAL B 1 97 ? -20.726 -42.695 -18.021 1.00 51.78 97 VAL B N 1
ATOM 2396 C CA . VAL B 1 97 ? -19.628 -43.646 -17.812 1.00 50.46 97 VAL B CA 1
ATOM 2397 C C . VAL B 1 97 ? -18.848 -43.205 -16.566 1.00 51.28 97 VAL B C 1
ATOM 2398 O O . VAL B 1 97 ? -18.282 -42.109 -16.545 1.00 50.84 97 VAL B O 1
ATOM 2402 N N . LEU B 1 98 ? -18.850 -44.054 -15.524 1.00 45.55 98 LEU B N 1
ATOM 2403 C CA . LEU B 1 98 ? -18.221 -43.784 -14.225 1.00 43.82 98 LEU B CA 1
ATOM 2404 C C . LEU B 1 98 ? -16.749 -44.190 -14.131 1.00 46.89 98 LEU B C 1
ATOM 2405 O O . LEU B 1 98 ? -16.016 -43.641 -13.300 1.00 46.15 98 LEU B O 1
ATOM 2410 N N . THR B 1 99 ? -16.321 -45.145 -14.972 1.00 43.59 99 THR B N 1
ATOM 2411 C CA . THR B 1 99 ? -14.985 -45.753 -14.945 1.00 43.55 99 THR B CA 1
ATOM 2412 C C . THR B 1 99 ? -13.999 -45.287 -16.046 1.00 48.29 99 THR B C 1
ATOM 2413 O O . THR B 1 99 ? -14.447 -44.667 -17.022 1.00 48.33 99 THR B O 1
ATOM 2417 N N . PRO B 1 100 ? -12.657 -45.572 -15.911 1.00 44.21 100 PRO B N 1
ATOM 2418 C CA . PRO B 1 100 ? -11.704 -45.173 -16.962 1.00 43.18 100 PRO B CA 1
ATOM 2419 C C . PRO B 1 100 ? -12.095 -45.793 -18.293 1.00 45.90 100 PRO B C 1
ATOM 2420 O O . PRO B 1 100 ? -12.342 -47.003 -18.363 1.00 45.00 100 PRO B O 1
ATOM 2424 N N . GLN B 1 101 ? -12.215 -44.943 -19.332 1.00 41.61 101 GLN B N 1
ATOM 2425 C CA . GLN B 1 101 ? -12.643 -45.352 -20.666 1.00 41.25 101 GLN B CA 1
ATOM 2426 C C . GLN B 1 101 ? -11.538 -46.111 -21.418 1.00 46.79 101 GLN B C 1
ATOM 2427 O O . GLN B 1 101 ? -10.985 -45.633 -22.412 1.00 46.67 101 GLN B O 1
ATOM 2433 N N . LEU B 1 102 ? -11.247 -47.324 -20.921 1.00 44.79 102 LEU B N 1
ATOM 2434 C CA . LEU B 1 102 ? -10.246 -48.253 -21.437 1.00 45.63 102 LEU B CA 1
ATOM 2435 C C . LEU B 1 102 ? -10.862 -49.601 -21.741 1.00 50.58 102 LEU B C 1
ATOM 2436 O O . LEU B 1 102 ? -11.686 -50.100 -20.971 1.00 50.96 102 LEU B O 1
ATOM 2441 N N . ALA B 1 103 ? -10.421 -50.208 -22.839 1.00 47.49 103 ALA B N 1
ATOM 2442 C CA . ALA B 1 103 ? -10.849 -51.535 -23.262 1.00 47.95 103 ALA B CA 1
ATOM 2443 C C . ALA B 1 103 ? -9.629 -52.463 -23.251 1.00 51.41 103 ALA B C 1
ATOM 2444 O O . ALA B 1 103 ? -8.490 -51.988 -23.332 1.00 51.57 103 ALA B O 1
ATOM 2446 N N . ARG B 1 104 ? -9.867 -53.774 -23.127 1.00 46.82 104 ARG B N 1
ATOM 2447 C CA . ARG B 1 104 ? -8.808 -54.774 -23.145 1.00 47.03 104 ARG B CA 1
ATOM 2448 C C . ARG B 1 104 ? -8.803 -55.423 -24.521 1.00 50.53 104 ARG B C 1
ATOM 2449 O O . ARG B 1 104 ? -9.823 -55.976 -24.941 1.00 49.85 104 ARG B O 1
ATOM 2457 N N . VAL B 1 105 ? -7.671 -55.306 -25.242 1.00 47.37 105 VAL B N 1
ATOM 2458 C CA . VAL B 1 105 ? -7.521 -55.863 -26.590 1.00 48.20 105 VAL B CA 1
ATOM 2459 C C . VAL B 1 105 ? -6.560 -57.045 -26.563 1.00 53.25 105 VAL B C 1
ATOM 2460 O O . VAL B 1 105 ? -5.424 -56.914 -26.111 1.00 52.56 105 VAL B O 1
ATOM 2464 N N . VAL B 1 106 ? -7.025 -58.193 -27.053 1.00 51.80 106 VAL B N 1
ATOM 2465 C CA . VAL B 1 106 ? -6.250 -59.434 -27.123 1.00 53.99 106 VAL B CA 1
ATOM 2466 C C . VAL B 1 106 ? -5.514 -59.466 -28.476 1.00 58.62 106 VAL B C 1
ATOM 2467 O O . VAL B 1 106 ? -5.944 -58.794 -29.417 1.00 57.14 106 VAL B O 1
ATOM 2471 N N . SER B 1 107 ? -4.405 -60.236 -28.563 1.00 57.34 107 SER B N 1
ATOM 2472 C CA . SER B 1 107 ? -3.570 -60.406 -29.762 1.00 58.82 107 SER B CA 1
ATOM 2473 C C . SER B 1 107 ? -4.318 -60.938 -30.999 1.00 63.88 107 SER B C 1
ATOM 2474 O O . SER B 1 107 ? -3.830 -60.761 -32.117 1.00 64.65 107 SER B O 1
ATOM 2477 N N . ASP B 1 108 ? -5.491 -61.580 -30.801 1.00 59.74 108 ASP B N 1
ATOM 2478 C CA . ASP B 1 108 ? -6.315 -62.124 -31.884 1.00 59.90 108 ASP B CA 1
ATOM 2479 C C . ASP B 1 108 ? -7.287 -61.083 -32.477 1.00 60.83 108 ASP B C 1
ATOM 2480 O O . ASP B 1 108 ? -7.979 -61.366 -33.458 1.00 60.45 108 ASP B O 1
ATOM 2485 N N . GLY B 1 109 ? -7.311 -59.894 -31.881 1.00 55.54 109 GLY B N 1
ATOM 2486 C CA . GLY B 1 109 ? -8.166 -58.792 -32.310 1.00 53.60 109 GLY B CA 1
ATOM 2487 C C . GLY B 1 109 ? -9.440 -58.624 -31.501 1.00 55.93 109 GLY B C 1
ATOM 2488 O O . GLY B 1 109 ? -10.246 -57.744 -31.812 1.00 54.30 109 GLY B O 1
ATOM 2489 N N . GLU B 1 110 ? -9.640 -59.460 -30.455 1.00 52.60 110 GLU B N 1
ATOM 2490 C CA . GLU B 1 110 ? -10.824 -59.384 -29.598 1.00 51.23 110 GLU B CA 1
ATOM 2491 C C . GLU B 1 110 ? -10.757 -58.172 -28.686 1.00 52.66 110 GLU B C 1
ATOM 2492 O O . GLU B 1 110 ? -9.737 -57.939 -28.036 1.00 52.60 110 GLU B O 1
ATOM 2498 N N . VAL B 1 111 ? -11.846 -57.399 -28.651 1.00 47.29 111 VAL B N 1
ATOM 2499 C CA . VAL B 1 111 ? -11.965 -56.196 -27.829 1.00 45.02 111 VAL B CA 1
ATOM 2500 C C . VAL B 1 111 ? -12.984 -56.473 -26.730 1.00 49.95 111 VAL B C 1
ATOM 2501 O O . VAL B 1 111 ? -14.104 -56.910 -27.013 1.00 49.21 111 VAL B O 1
ATOM 2505 N N . LEU B 1 112 ? -12.581 -56.219 -25.479 1.00 47.61 112 LEU B N 1
ATOM 2506 C CA . LEU B 1 112 ? -13.419 -56.400 -24.299 1.00 47.82 112 LEU B CA 1
ATOM 2507 C C . LEU B 1 112 ? -13.518 -55.066 -23.563 1.00 52.14 112 LEU B C 1
ATOM 2508 O O . LEU B 1 112 ? -12.550 -54.628 -22.935 1.00 52.13 112 LEU B O 1
ATOM 2513 N N . TYR B 1 113 ? -14.671 -54.396 -23.695 1.00 48.35 113 TYR B N 1
ATOM 2514 C CA . TYR B 1 113 ? -14.932 -53.119 -23.035 1.00 46.81 113 TYR B CA 1
ATOM 2515 C C . TYR B 1 113 ? -16.080 -53.300 -22.047 1.00 52.96 113 TYR B C 1
ATOM 2516 O O . TYR B 1 113 ? -17.146 -53.807 -22.416 1.00 53.25 113 TYR B O 1
ATOM 2525 N N . MET B 1 114 ? -15.845 -52.930 -20.784 1.00 50.52 114 MET B N 1
ATOM 2526 C CA . MET B 1 114 ? -16.859 -53.068 -19.751 1.00 51.37 114 MET B CA 1
ATOM 2527 C C . MET B 1 114 ? -16.961 -51.824 -18.859 1.00 54.92 114 MET B C 1
ATOM 2528 O O . MET B 1 114 ? -16.441 -51.819 -17.738 1.00 55.48 114 MET B O 1
ATOM 2533 N N . PRO B 1 115 ? -17.645 -50.756 -19.316 1.00 50.12 115 PRO B N 1
ATOM 2534 C CA . PRO B 1 115 ? -17.766 -49.566 -18.460 1.00 48.93 115 PRO B CA 1
ATOM 2535 C C . PRO B 1 115 ? -18.890 -49.691 -17.435 1.00 53.98 115 PRO B C 1
ATOM 2536 O O . PRO B 1 115 ? -19.841 -50.451 -17.646 1.00 54.70 115 PRO B O 1
ATOM 2540 N N . SER B 1 116 ? -18.787 -48.939 -16.324 1.00 50.76 116 SER B N 1
ATOM 2541 C CA . SER B 1 116 ? -19.845 -48.881 -15.315 1.00 51.62 116 SER B CA 1
ATOM 2542 C C . SER B 1 116 ? -20.680 -47.668 -15.702 1.00 55.40 116 SER B C 1
ATOM 2543 O O . SER B 1 116 ? -20.139 -46.565 -15.850 1.00 53.32 116 SER B O 1
ATOM 2546 N N . ILE B 1 117 ? -21.978 -47.889 -15.958 1.00 53.89 117 ILE B N 1
ATOM 2547 C CA . ILE B 1 117 ? -22.875 -46.836 -16.427 1.00 53.98 117 ILE B CA 1
ATOM 2548 C C . ILE B 1 117 ? -23.997 -46.519 -15.435 1.00 58.29 117 ILE B C 1
ATOM 2549 O O . ILE B 1 117 ? -24.684 -47.425 -14.969 1.00 59.03 117 ILE B O 1
ATOM 2554 N N . ARG B 1 118 ? -24.190 -45.225 -15.141 1.00 54.77 118 ARG B N 1
ATOM 2555 C CA . ARG B 1 118 ? -25.291 -44.732 -14.311 1.00 56.06 118 ARG B CA 1
ATOM 2556 C C . ARG B 1 118 ? -26.300 -44.130 -15.295 1.00 59.63 118 ARG B C 1
ATOM 2557 O O . ARG B 1 118 ? -25.965 -43.184 -16.020 1.00 58.41 118 ARG B O 1
ATOM 2565 N N . GLN B 1 119 ? -27.512 -44.718 -15.365 1.00 56.17 119 GLN B N 1
ATOM 2566 C CA . GLN B 1 119 ? -28.547 -44.274 -16.297 1.00 55.74 119 GLN B CA 1
ATOM 2567 C C . GLN B 1 119 ? -29.964 -44.387 -15.724 1.00 62.31 119 GLN B C 1
ATOM 2568 O O . GLN B 1 119 ? -30.252 -45.303 -14.952 1.00 62.92 119 GLN B O 1
ATOM 2574 N N . ARG B 1 120 ? -30.839 -43.441 -16.113 1.00 60.13 120 ARG B N 1
ATOM 2575 C CA . ARG B 1 120 ? -32.251 -43.386 -15.749 1.00 62.55 120 ARG B CA 1
ATOM 2576 C C . ARG B 1 120 ? -33.085 -44.005 -16.882 1.00 68.67 120 ARG B C 1
ATOM 2577 O O . ARG B 1 120 ? -32.801 -43.762 -18.059 1.00 66.82 120 ARG B O 1
ATOM 2585 N N . PHE B 1 121 ? -34.110 -44.798 -16.527 1.00 68.83 121 PHE B N 1
ATOM 2586 C CA . PHE B 1 121 ? -34.968 -45.472 -17.504 1.00 70.31 121 PHE B CA 1
ATOM 2587 C C . PHE B 1 121 ? -36.449 -45.273 -17.229 1.00 79.64 121 PHE B C 1
ATOM 2588 O O . PHE B 1 121 ? -36.827 -44.967 -16.099 1.00 80.01 121 PHE B O 1
ATOM 2596 N N . SER B 1 122 ? -37.285 -45.452 -18.272 1.00 79.94 122 SER B N 1
ATOM 2597 C CA . SER B 1 122 ? -38.738 -45.394 -18.167 1.00 83.78 122 SER B CA 1
ATOM 2598 C C . SER B 1 122 ? -39.202 -46.811 -17.865 1.00 93.00 122 SER B C 1
ATOM 2599 O O . SER B 1 122 ? -39.141 -47.689 -18.732 1.00 92.84 122 SER B O 1
ATOM 2602 N N . CYS B 1 123 ? -39.572 -47.043 -16.599 1.00 93.63 123 CYS B N 1
ATOM 2603 C CA . CYS B 1 123 ? -40.059 -48.316 -16.056 1.00 96.66 123 CYS B CA 1
ATOM 2604 C C . CYS B 1 123 ? -41.116 -47.964 -14.994 1.00 103.97 123 CYS B C 1
ATOM 2605 O O . CYS B 1 123 ? -40.874 -47.081 -14.159 1.00 102.93 123 CYS B O 1
ATOM 2608 N N . ASP B 1 124 ? -42.314 -48.583 -15.083 1.00 104.05 124 ASP B N 1
ATOM 2609 C CA . ASP B 1 124 ? -43.431 -48.307 -14.172 1.00 107.23 124 ASP B CA 1
ATOM 2610 C C . ASP B 1 124 ? -43.085 -48.604 -12.711 1.00 111.64 124 ASP B C 1
ATOM 2611 O O . ASP B 1 124 ? -42.824 -49.756 -12.347 1.00 111.57 124 ASP B O 1
ATOM 2616 N N . VAL B 1 125 ? -43.054 -47.537 -11.891 1.00 108.22 125 VAL B N 1
ATOM 2617 C CA . VAL B 1 125 ? -42.682 -47.563 -10.468 1.00 108.33 125 VAL B CA 1
ATOM 2618 C C . VAL B 1 125 ? -43.816 -48.030 -9.528 1.00 115.47 125 VAL B C 1
ATOM 2619 O O . VAL B 1 125 ? -43.583 -48.149 -8.321 1.00 115.55 125 VAL B O 1
ATOM 2623 N N . SER B 1 126 ? -45.024 -48.287 -10.068 1.00 114.44 126 SER B N 1
ATOM 2624 C CA . SER B 1 126 ? -46.158 -48.741 -9.262 1.00 118.20 126 SER B CA 1
ATOM 2625 C C . SER B 1 126 ? -46.023 -50.223 -8.912 1.00 122.32 126 SER B C 1
ATOM 2626 O O . SER B 1 126 ? -45.875 -51.066 -9.801 1.00 121.28 126 SER B O 1
ATOM 2629 N N . GLY B 1 127 ? -46.039 -50.509 -7.614 1.00 119.94 127 GLY B N 1
ATOM 2630 C CA . GLY B 1 127 ? -45.930 -51.862 -7.084 1.00 121.07 127 GLY B CA 1
ATOM 2631 C C . GLY B 1 127 ? -44.520 -52.341 -6.809 1.00 121.48 127 GLY B C 1
ATOM 2632 O O . GLY B 1 127 ? -44.245 -53.532 -6.952 1.00 121.30 127 GLY B O 1
ATOM 2633 N N . VAL B 1 128 ? -43.619 -51.434 -6.396 1.00 115.01 128 VAL B N 1
ATOM 2634 C CA . VAL B 1 128 ? -42.233 -51.780 -6.062 1.00 111.80 128 VAL B CA 1
ATOM 2635 C C . VAL B 1 128 ? -42.156 -52.370 -4.651 1.00 117.71 128 VAL B C 1
ATOM 2636 O O . VAL B 1 128 ? -41.298 -53.209 -4.382 1.00 116.17 128 VAL B O 1
ATOM 2640 N N . ASP B 1 129 ? -43.079 -51.945 -3.768 1.00 117.47 129 ASP B N 1
ATOM 2641 C CA . ASP B 1 129 ? -43.190 -52.398 -2.382 1.00 120.03 129 ASP B CA 1
ATOM 2642 C C . ASP B 1 129 ? -43.871 -53.771 -2.268 1.00 127.49 129 ASP B C 1
ATOM 2643 O O . ASP B 1 129 ? -43.707 -54.444 -1.248 1.00 128.45 129 ASP B O 1
ATOM 2648 N N . THR B 1 130 ? -44.647 -54.176 -3.299 1.00 125.57 130 THR B N 1
ATOM 2649 C CA . THR B 1 130 ? -45.374 -55.452 -3.326 1.00 128.76 130 THR B CA 1
ATOM 2650 C C . THR B 1 130 ? -44.441 -56.660 -3.542 1.00 131.41 130 THR B C 1
ATOM 2651 O O . THR B 1 130 ? -43.309 -56.499 -4.004 1.00 127.40 130 THR B O 1
ATOM 2655 N N . GLU B 1 131 ? -44.938 -57.866 -3.186 1.00 131.33 131 GLU B N 1
ATOM 2656 C CA . GLU B 1 131 ? -44.270 -59.178 -3.240 1.00 131.09 131 GLU B CA 1
ATOM 2657 C C . GLU B 1 131 ? -43.623 -59.503 -4.594 1.00 132.56 131 GLU B C 1
ATOM 2658 O O . GLU B 1 131 ? -42.462 -59.916 -4.639 1.00 129.67 131 GLU B O 1
ATOM 2664 N N . SER B 1 132 ? -44.383 -59.328 -5.685 1.00 129.85 132 SER B N 1
ATOM 2665 C CA . SER B 1 132 ? -43.947 -59.591 -7.057 1.00 127.37 132 SER B CA 1
ATOM 2666 C C . SER B 1 132 ? -42.997 -58.507 -7.589 1.00 126.85 132 SER B C 1
ATOM 2667 O O . SER B 1 132 ? -42.205 -58.773 -8.500 1.00 123.96 132 SER B O 1
ATOM 2670 N N . GLY B 1 133 ? -43.113 -57.303 -7.029 1.00 122.58 133 GLY B N 1
ATOM 2671 C CA . GLY B 1 133 ? -42.316 -56.145 -7.412 1.00 118.47 133 GLY B CA 1
ATOM 2672 C C . GLY B 1 133 ? -42.778 -55.529 -8.717 1.00 121.04 133 GLY B C 1
ATOM 2673 O O . GLY B 1 133 ? -43.959 -55.618 -9.071 1.00 123.04 133 GLY B O 1
ATOM 2674 N N . ALA B 1 134 ? -41.846 -54.878 -9.428 1.00 113.82 134 ALA B N 1
ATOM 2675 C CA . ALA B 1 134 ? -42.097 -54.241 -10.718 1.00 112.06 134 ALA B CA 1
ATOM 2676 C C . ALA B 1 134 ? -40.962 -54.572 -11.688 1.00 112.35 134 ALA B C 1
ATOM 2677 O O . ALA B 1 134 ? -39.795 -54.326 -11.371 1.00 109.42 134 ALA B O 1
ATOM 2679 N N . THR B 1 135 ? -41.301 -55.170 -12.848 1.00 108.93 135 THR B N 1
ATOM 2680 C CA . THR B 1 135 ? -40.328 -55.553 -13.877 1.00 105.98 135 THR B CA 1
ATOM 2681 C C . THR B 1 135 ? -39.988 -54.363 -14.770 1.00 106.56 135 THR B C 1
ATOM 2682 O O . THR B 1 135 ? -40.882 -53.749 -15.359 1.00 106.76 135 THR B O 1
ATOM 2686 N N . CYS B 1 136 ? -38.690 -54.036 -14.849 1.00 99.85 136 CYS B N 1
ATOM 2687 C CA . CYS B 1 136 ? -38.141 -52.935 -15.638 1.00 96.63 136 CYS B CA 1
ATOM 2688 C C . CYS B 1 136 ? -37.501 -53.466 -16.933 1.00 96.74 136 CYS B C 1
ATOM 2689 O O . CYS B 1 136 ? -36.472 -54.143 -16.882 1.00 94.86 136 CYS B O 1
ATOM 2692 N N . ARG B 1 137 ? -38.135 -53.173 -18.087 1.00 92.19 137 ARG B N 1
ATOM 2693 C CA . ARG B 1 137 ? -37.691 -53.598 -19.419 1.00 90.29 137 ARG B CA 1
ATOM 2694 C C . ARG B 1 137 ? -36.737 -52.568 -20.030 1.00 90.19 137 ARG B C 1
ATOM 2695 O O . ARG B 1 137 ? -37.078 -51.389 -20.075 1.00 89.56 137 ARG B O 1
ATOM 2703 N N . ILE B 1 138 ? -35.543 -53.011 -20.484 1.00 83.73 138 ILE B N 1
ATOM 2704 C CA . ILE B 1 138 ? -34.516 -52.165 -21.120 1.00 80.28 138 ILE B CA 1
ATOM 2705 C C . ILE B 1 138 ? -34.174 -52.731 -22.519 1.00 81.79 138 ILE B C 1
ATOM 2706 O O . ILE B 1 138 ? -33.750 -53.885 -22.629 1.00 81.60 138 ILE B O 1
ATOM 2711 N N . LYS B 1 139 ? -34.371 -51.914 -23.576 1.00 76.43 139 LYS B N 1
ATOM 2712 C CA . LYS B 1 139 ? -34.130 -52.294 -24.973 1.00 75.31 139 LYS B CA 1
ATOM 2713 C C . LYS B 1 139 ? -32.807 -51.733 -25.521 1.00 74.90 139 LYS B C 1
ATOM 2714 O O . LYS B 1 139 ? -32.753 -50.564 -25.899 1.00 73.63 139 LYS B O 1
ATOM 2720 N N . ILE B 1 140 ? -31.758 -52.577 -25.594 1.00 68.63 140 ILE B N 1
ATOM 2721 C CA . ILE B 1 140 ? -30.429 -52.204 -26.104 1.00 65.20 140 ILE B CA 1
ATOM 2722 C C . ILE B 1 140 ? -30.278 -52.682 -27.554 1.00 67.42 140 ILE B C 1
ATOM 2723 O O . ILE B 1 140 ? -30.560 -53.838 -27.853 1.00 68.65 140 ILE B O 1
ATOM 2728 N N . GLY B 1 141 ? -29.804 -51.798 -28.423 1.00 61.59 141 GLY B N 1
ATOM 2729 C CA . GLY B 1 141 ? -29.544 -52.098 -29.827 1.00 60.61 141 GLY B CA 1
ATOM 2730 C C . GLY B 1 141 ? -28.711 -51.043 -30.524 1.00 61.10 141 GLY B C 1
ATOM 2731 O O . GLY B 1 141 ? -28.472 -49.964 -29.966 1.00 59.09 141 GLY B O 1
ATOM 2732 N N . SER B 1 142 ? -28.259 -51.354 -31.757 1.00 56.86 142 SER B N 1
ATOM 2733 C CA . SER B 1 142 ? -27.474 -50.436 -32.586 1.00 54.89 142 SER B CA 1
ATOM 2734 C C . SER B 1 142 ? -28.382 -49.296 -33.030 1.00 58.03 142 SER B C 1
ATOM 2735 O O . SER B 1 142 ? -29.523 -49.543 -33.435 1.00 58.64 142 SER B O 1
ATOM 2738 N N . TRP B 1 143 ? -27.896 -48.053 -32.912 1.00 53.12 143 TRP B N 1
ATOM 2739 C CA . TRP B 1 143 ? -28.683 -46.876 -33.262 1.00 53.27 143 TRP B CA 1
ATOM 2740 C C . TRP B 1 143 ? -28.846 -46.664 -34.775 1.00 58.38 143 TRP B C 1
ATOM 2741 O O . TRP B 1 143 ? -29.893 -46.167 -35.196 1.00 58.29 143 TRP B O 1
ATOM 2752 N N . THR B 1 144 ? -27.825 -47.032 -35.588 1.00 55.53 144 THR B N 1
ATOM 2753 C CA . THR B 1 144 ? -27.843 -46.813 -37.044 1.00 56.10 144 THR B CA 1
ATOM 2754 C C . THR B 1 144 ? -27.593 -48.069 -37.909 1.00 61.98 144 THR B C 1
ATOM 2755 O O . THR B 1 144 ? -27.866 -48.018 -39.108 1.00 62.40 144 THR B O 1
ATOM 2759 N N . HIS B 1 145 ? -27.047 -49.165 -37.342 1.00 59.30 145 HIS B N 1
ATOM 2760 C CA . HIS B 1 145 ? -26.760 -50.380 -38.120 1.00 60.46 145 HIS B CA 1
ATOM 2761 C C . HIS B 1 145 ? -27.804 -51.478 -37.970 1.00 66.44 145 HIS B C 1
ATOM 2762 O O . HIS B 1 145 ? -28.368 -51.647 -36.886 1.00 65.63 145 HIS B O 1
ATOM 2769 N N . HIS B 1 146 ? -28.031 -52.238 -39.070 1.00 65.34 146 HIS B N 1
ATOM 2770 C CA . HIS B 1 146 ? -28.942 -53.387 -39.122 1.00 67.50 146 HIS B CA 1
ATOM 2771 C C . HIS B 1 146 ? -28.186 -54.705 -38.864 1.00 72.52 146 HIS B C 1
ATOM 2772 O O . HIS B 1 146 ? -26.954 -54.688 -38.776 1.00 70.90 146 HIS B O 1
ATOM 2779 N N . SER B 1 147 ? -28.921 -55.840 -38.749 1.00 71.43 147 SER B N 1
ATOM 2780 C CA . SER B 1 147 ? -28.369 -57.173 -38.462 1.00 72.56 147 SER B CA 1
ATOM 2781 C C . SER B 1 147 ? -27.278 -57.645 -39.436 1.00 77.42 147 SER B C 1
ATOM 2782 O O . SER B 1 147 ? -26.519 -58.556 -39.097 1.00 77.63 147 SER B O 1
ATOM 2785 N N . ARG B 1 148 ? -27.197 -57.033 -40.627 1.00 74.15 148 ARG B N 1
ATOM 2786 C CA . ARG B 1 148 ? -26.189 -57.394 -41.629 1.00 74.84 148 ARG B CA 1
ATOM 2787 C C . ARG B 1 148 ? -24.850 -56.671 -41.403 1.00 78.31 148 ARG B C 1
ATOM 2788 O O . ARG B 1 148 ? -23.851 -57.026 -42.040 1.00 78.77 148 ARG B O 1
ATOM 2796 N N . GLU B 1 149 ? -24.825 -55.692 -40.468 1.00 73.51 149 GLU B N 1
ATOM 2797 C CA . GLU B 1 149 ? -23.645 -54.895 -40.117 1.00 71.81 149 GLU B CA 1
ATOM 2798 C C . GLU B 1 149 ? -23.168 -55.148 -38.676 1.00 74.98 149 GLU B C 1
ATOM 2799 O O . GLU B 1 149 ? -21.975 -55.381 -38.468 1.00 73.86 149 GLU B O 1
ATOM 2805 N N . ILE B 1 150 ? -24.097 -55.104 -37.693 1.00 71.94 150 ILE B N 1
ATOM 2806 C CA . ILE B 1 150 ? -23.835 -55.379 -36.272 1.00 71.34 150 ILE B CA 1
ATOM 2807 C C . ILE B 1 150 ? -24.855 -56.403 -35.772 1.00 77.31 150 ILE B C 1
ATOM 2808 O O . ILE B 1 150 ? -26.054 -56.110 -35.747 1.00 77.49 150 ILE B O 1
ATOM 2813 N N . SER B 1 151 ? -24.381 -57.596 -35.379 1.00 74.90 151 SER B N 1
ATOM 2814 C CA . SER B 1 151 ? -25.256 -58.623 -34.821 1.00 76.29 151 SER B CA 1
ATOM 2815 C C . SER B 1 151 ? -25.121 -58.585 -33.298 1.00 80.08 151 SER B C 1
ATOM 2816 O O . SER B 1 151 ? -24.014 -58.760 -32.777 1.00 79.22 151 SER B O 1
ATOM 2819 N N . VAL B 1 152 ? -26.227 -58.291 -32.590 1.00 77.02 152 VAL B N 1
ATOM 2820 C CA . VAL B 1 152 ? -26.200 -58.199 -31.132 1.00 76.91 152 VAL B CA 1
ATOM 2821 C C . VAL B 1 152 ? -26.622 -59.530 -30.495 1.00 82.49 152 VAL B C 1
ATOM 2822 O O . VAL B 1 152 ? -27.504 -60.203 -31.026 1.00 83.91 152 VAL B O 1
ATOM 2826 N N . ASP B 1 153 ? -25.935 -59.946 -29.410 1.00 79.17 153 ASP B N 1
ATOM 2827 C CA . ASP B 1 153 ? -26.205 -61.221 -28.728 1.00 81.12 153 ASP B CA 1
ATOM 2828 C C . ASP B 1 153 ? -26.094 -61.115 -27.196 1.00 84.48 153 ASP B C 1
ATOM 2829 O O . ASP B 1 153 ? -25.158 -60.489 -26.699 1.00 82.99 153 ASP B O 1
ATOM 2834 N N . PRO B 1 154 ? -27.019 -61.722 -26.422 1.00 82.21 154 PRO B N 1
ATOM 2835 C CA . PRO B 1 154 ? -26.914 -61.635 -24.958 1.00 85.30 154 PRO B CA 1
ATOM 2836 C C . PRO B 1 154 ? -26.015 -62.720 -24.362 1.00 106.33 154 PRO B C 1
ATOM 2837 O O . PRO B 1 154 ? -25.795 -62.770 -23.155 1.00 68.89 154 PRO B O 1
ATOM 2841 N N . ASP B 1 161 ? -31.220 -63.378 -10.047 1.00 92.75 161 ASP B N 1
ATOM 2842 C CA . ASP B 1 161 ? -30.273 -62.836 -9.075 1.00 90.77 161 ASP B CA 1
ATOM 2843 C C . ASP B 1 161 ? -28.928 -62.466 -9.709 1.00 91.09 161 ASP B C 1
ATOM 2844 O O . ASP B 1 161 ? -28.612 -62.937 -10.804 1.00 90.24 161 ASP B O 1
ATOM 2849 N N . SER B 1 162 ? -28.135 -61.638 -9.000 1.00 85.05 162 SER B N 1
ATOM 2850 C CA . SER B 1 162 ? -26.804 -61.199 -9.416 1.00 81.75 162 SER B CA 1
ATOM 2851 C C . SER B 1 162 ? -25.787 -61.343 -8.274 1.00 84.95 162 SER B C 1
ATOM 2852 O O . SER B 1 162 ? -26.146 -61.226 -7.098 1.00 84.97 162 SER B O 1
ATOM 2855 N N . GLU B 1 163 ? -24.519 -61.611 -8.635 1.00 80.98 163 GLU B N 1
ATOM 2856 C CA . GLU B 1 163 ? -23.374 -61.724 -7.717 1.00 80.70 163 GLU B CA 1
ATOM 2857 C C . GLU B 1 163 ? -22.494 -60.448 -7.881 1.00 81.56 163 GLU B C 1
ATOM 2858 O O . GLU B 1 163 ? -21.282 -60.462 -7.629 1.00 80.14 163 GLU B O 1
ATOM 2864 N N . TYR B 1 164 ? -23.146 -59.346 -8.305 1.00 76.36 164 TYR B N 1
ATOM 2865 C CA . TYR B 1 164 ? -22.565 -58.035 -8.580 1.00 73.56 164 TYR B CA 1
ATOM 2866 C C . TYR B 1 164 ? -23.287 -56.955 -7.775 1.00 75.99 164 TYR B C 1
ATOM 2867 O O . TYR B 1 164 ? -22.700 -55.912 -7.469 1.00 73.43 164 TYR B O 1
ATOM 2876 N N . PHE B 1 165 ? -24.582 -57.193 -7.489 1.00 73.80 165 PHE B N 1
ATOM 2877 C CA . PHE B 1 165 ? -25.469 -56.265 -6.802 1.00 73.76 165 PHE B CA 1
ATOM 2878 C C . PHE B 1 165 ? -25.082 -56.006 -5.349 1.00 78.65 165 PHE B C 1
ATOM 2879 O O . PHE B 1 165 ? -24.821 -56.950 -4.598 1.00 79.96 165 PHE B O 1
ATOM 2887 N N . SER B 1 166 ? -25.040 -54.705 -4.975 1.00 73.60 166 SER B N 1
ATOM 2888 C CA . SER B 1 166 ? -24.682 -54.189 -3.654 1.00 73.23 166 SER B CA 1
ATOM 2889 C C . SER B 1 166 ? -25.634 -54.667 -2.567 1.00 79.47 166 SER B C 1
ATOM 2890 O O . SER B 1 166 ? -26.854 -54.623 -2.742 1.00 80.18 166 SER B O 1
ATOM 2893 N N . GLN B 1 167 ? -25.062 -55.114 -1.436 1.00 77.14 167 GLN B N 1
ATOM 2894 C CA . GLN B 1 167 ? -25.808 -55.582 -0.265 1.00 79.77 167 GLN B CA 1
ATOM 2895 C C . GLN B 1 167 ? -26.406 -54.396 0.496 1.00 83.90 167 GLN B C 1
ATOM 2896 O O . GLN B 1 167 ? -27.385 -54.562 1.229 1.00 86.48 167 GLN B O 1
ATOM 2902 N N . TYR B 1 168 ? -25.819 -53.201 0.300 1.00 77.37 168 TYR B N 1
ATOM 2903 C CA . TYR B 1 168 ? -26.211 -51.954 0.952 1.00 76.95 168 TYR B CA 1
ATOM 2904 C C . TYR B 1 168 ? -27.311 -51.195 0.205 1.00 80.54 168 TYR B C 1
ATOM 2905 O O . TYR B 1 168 ? -27.720 -50.126 0.655 1.00 80.69 168 TYR B O 1
ATOM 2914 N N . SER B 1 169 ? -27.822 -51.761 -0.900 1.00 76.65 169 SER B N 1
ATOM 2915 C CA . SER B 1 169 ? -28.890 -51.140 -1.681 1.00 76.66 169 SER B CA 1
ATOM 2916 C C . SER B 1 169 ? -30.233 -51.252 -0.970 1.00 83.57 169 SER B C 1
ATOM 2917 O O . SER B 1 169 ? -30.473 -52.224 -0.254 1.00 85.56 169 SER B O 1
ATOM 2920 N N . ARG B 1 170 ? -31.113 -50.259 -1.192 1.00 80.39 170 ARG B N 1
ATOM 2921 C CA . ARG B 1 170 ? -32.466 -50.193 -0.634 1.00 83.07 170 ARG B CA 1
ATOM 2922 C C . ARG B 1 170 ? -33.385 -51.214 -1.337 1.00 87.99 170 ARG B C 1
ATOM 2923 O O . ARG B 1 170 ? -34.414 -51.600 -0.783 1.00 90.21 170 ARG B O 1
ATOM 2931 N N . PHE B 1 171 ? -32.996 -51.650 -2.549 1.00 83.32 171 PHE B N 1
ATOM 2932 C CA . PHE B 1 171 ? -33.741 -52.601 -3.374 1.00 84.66 171 PHE B CA 1
ATOM 2933 C C . PHE B 1 171 ? -33.088 -53.985 -3.406 1.00 90.34 171 PHE B C 1
ATOM 2934 O O . PHE B 1 171 ? -31.940 -54.145 -2.979 1.00 88.38 171 PHE B O 1
ATOM 2942 N N . GLU B 1 172 ? -33.844 -54.986 -3.885 1.00 90.31 172 GLU B N 1
ATOM 2943 C CA . GLU B 1 172 ? -33.421 -56.381 -3.961 1.00 91.57 172 GLU B CA 1
ATOM 2944 C C . GLU B 1 172 ? -33.776 -56.963 -5.333 1.00 96.27 172 GLU B C 1
ATOM 2945 O O . GLU B 1 172 ? -34.917 -56.831 -5.778 1.00 97.42 172 GLU B O 1
ATOM 2951 N N . ILE B 1 173 ? -32.794 -57.598 -5.999 1.00 91.89 173 ILE B N 1
ATOM 2952 C CA . ILE B 1 173 ? -32.989 -58.220 -7.309 1.00 91.95 173 ILE B CA 1
ATOM 2953 C C . ILE B 1 173 ? -33.708 -59.562 -7.147 1.00 100.47 173 ILE B C 1
ATOM 2954 O O . ILE B 1 173 ? -33.287 -60.402 -6.346 1.00 100.81 173 ILE B O 1
ATOM 2959 N N . LEU B 1 174 ? -34.787 -59.753 -7.918 1.00 100.06 174 LEU B N 1
ATOM 2960 C CA . LEU B 1 174 ? -35.570 -60.987 -7.928 1.00 103.96 174 LEU B CA 1
ATOM 2961 C C . LEU B 1 174 ? -35.100 -61.889 -9.073 1.00 107.93 174 LEU B C 1
ATOM 2962 O O . LEU B 1 174 ? -34.839 -63.072 -8.842 1.00 109.38 174 LEU B O 1
ATOM 2967 N N . ASP B 1 175 ? -34.954 -61.319 -10.293 1.00 102.36 175 ASP B N 1
ATOM 2968 C CA . ASP B 1 175 ? -34.490 -62.021 -11.494 1.00 101.62 175 ASP B CA 1
ATOM 2969 C C . ASP B 1 175 ? -34.089 -61.044 -12.585 1.00 102.08 175 ASP B C 1
ATOM 2970 O O . ASP B 1 175 ? -34.759 -60.026 -12.784 1.00 101.34 175 ASP B O 1
ATOM 2975 N N . VAL B 1 176 ? -33.001 -61.370 -13.303 1.00 96.33 176 VAL B N 1
ATOM 2976 C CA . VAL B 1 176 ? -32.494 -60.594 -14.437 1.00 93.15 176 VAL B CA 1
ATOM 2977 C C . VAL B 1 176 ? -32.467 -61.533 -15.640 1.00 97.20 176 VAL B C 1
ATOM 2978 O O . VAL B 1 176 ? -31.815 -62.580 -15.596 1.00 97.73 176 VAL B O 1
ATOM 2982 N N . THR B 1 177 ? -33.212 -61.179 -16.691 1.00 93.14 177 THR B N 1
ATOM 2983 C CA . THR B 1 177 ? -33.268 -61.979 -17.907 1.00 93.38 177 THR B CA 1
ATOM 2984 C C . THR B 1 177 ? -32.902 -61.117 -19.099 1.00 93.46 177 THR B C 1
ATOM 2985 O O . THR B 1 177 ? -33.363 -59.979 -19.199 1.00 92.05 177 THR B O 1
ATOM 2989 N N . GLN B 1 178 ? -32.018 -61.641 -19.963 1.00 88.11 178 GLN B N 1
ATOM 2990 C CA . GLN B 1 178 ? -31.538 -60.961 -21.166 1.00 85.10 178 GLN B CA 1
ATOM 2991 C C . GLN B 1 178 ? -31.815 -61.850 -22.381 1.00 89.68 178 GLN B C 1
ATOM 2992 O O . GLN B 1 178 ? -31.265 -62.952 -22.488 1.00 90.39 178 GLN B O 1
ATOM 2998 N N . LYS B 1 179 ? -32.710 -61.382 -23.269 1.00 85.54 179 LYS B N 1
ATOM 2999 C CA . LYS B 1 179 ? -33.142 -62.113 -24.468 1.00 86.12 179 LYS B CA 1
ATOM 3000 C C . LYS B 1 179 ? -32.893 -61.357 -25.769 1.00 86.31 179 LYS B C 1
ATOM 3001 O O . LYS B 1 179 ? -33.049 -60.137 -25.805 1.00 84.03 179 LYS B O 1
ATOM 3007 N N . LYS B 1 180 ? -32.543 -62.091 -26.842 1.00 82.32 180 LYS B N 1
ATOM 3008 C CA . LYS B 1 180 ? -32.317 -61.528 -28.170 1.00 80.34 180 LYS B CA 1
ATOM 3009 C C . LYS B 1 180 ? -33.632 -61.513 -28.952 1.00 85.84 180 LYS B C 1
ATOM 3010 O O . LYS B 1 180 ? -34.319 -62.534 -29.022 1.00 88.07 180 LYS B O 1
ATOM 3016 N N . ASN B 1 181 ? -33.978 -60.357 -29.535 1.00 81.34 181 ASN B N 1
ATOM 3017 C CA . ASN B 1 181 ? -35.185 -60.196 -30.343 1.00 82.84 181 ASN B CA 1
ATOM 3018 C C . ASN B 1 181 ? -34.785 -59.797 -31.753 1.00 86.59 181 ASN B C 1
ATOM 3019 O O . ASN B 1 181 ? -34.151 -58.759 -31.932 1.00 83.60 181 ASN B O 1
ATOM 3024 N N . SER B 1 182 ? -35.113 -60.645 -32.747 1.00 85.95 182 SER B N 1
ATOM 3025 C CA . SER B 1 182 ? -34.800 -60.407 -34.157 1.00 85.53 182 SER B CA 1
ATOM 3026 C C . SER B 1 182 ? -36.099 -60.270 -34.955 1.00 92.69 182 SER B C 1
ATOM 3027 O O . SER B 1 182 ? -36.837 -61.243 -35.115 1.00 94.80 182 SER B O 1
ATOM 3030 N N . VAL B 1 183 ? -36.402 -59.043 -35.404 1.00 89.39 183 VAL B N 1
ATOM 3031 C CA . VAL B 1 183 ? -37.632 -58.726 -36.138 1.00 91.22 183 VAL B CA 1
ATOM 3032 C C . VAL B 1 183 ? -37.313 -58.240 -37.557 1.00 95.24 183 VAL B C 1
ATOM 3033 O O . VAL B 1 183 ? -36.526 -57.309 -37.728 1.00 92.90 183 VAL B O 1
ATOM 3037 N N . THR B 1 184 ? -37.945 -58.860 -38.564 1.00 94.45 184 THR B N 1
ATOM 3038 C CA . THR B 1 184 ? -37.806 -58.484 -39.973 1.00 94.48 184 THR B CA 1
ATOM 3039 C C . THR B 1 184 ? -39.138 -57.865 -40.415 1.00 100.54 184 THR B C 1
ATOM 3040 O O . THR B 1 184 ? -40.160 -58.556 -40.436 1.00 102.17 184 THR B O 1
ATOM 3044 N N . TYR B 1 185 ? -39.132 -56.553 -40.714 1.00 96.76 185 TYR B N 1
ATOM 3045 C CA . TYR B 1 185 ? -40.328 -55.807 -41.126 1.00 98.11 185 TYR B CA 1
ATOM 3046 C C . TYR B 1 185 ? -40.689 -56.082 -42.588 1.00 104.58 185 TYR B C 1
ATOM 3047 O O . TYR B 1 185 ? -39.813 -56.441 -43.375 1.00 103.60 185 TYR B O 1
ATOM 3056 N N . SER B 1 186 ? -41.978 -55.927 -42.943 1.00 104.13 186 SER B N 1
ATOM 3057 C CA . SER B 1 186 ? -42.507 -56.180 -44.289 1.00 106.15 186 SER B CA 1
ATOM 3058 C C . SER B 1 186 ? -41.907 -55.292 -45.386 1.00 109.87 186 SER B C 1
ATOM 3059 O O . SER B 1 186 ? -41.788 -55.732 -46.532 1.00 110.53 186 SER B O 1
ATOM 3062 N N . CYS B 1 187 ? -41.536 -54.053 -45.027 1.00 105.18 187 CYS B N 1
ATOM 3063 C CA . CYS B 1 187 ? -40.970 -53.030 -45.913 1.00 104.18 187 CYS B CA 1
ATOM 3064 C C . CYS B 1 187 ? -39.644 -53.411 -46.538 1.00 107.12 187 CYS B C 1
ATOM 3065 O O . CYS B 1 187 ? -39.427 -53.294 -47.747 1.00 106.97 187 CYS B O 1
ATOM 3068 N N . CYS B 1 188 ? -38.774 -53.881 -45.656 1.00 102.44 188 CYS B N 1
ATOM 3069 C CA . CYS B 1 188 ? -37.347 -53.967 -45.681 1.00 100.32 188 CYS B CA 1
ATOM 3070 C C . CYS B 1 188 ? -36.776 -55.388 -45.548 1.00 104.70 188 CYS B C 1
ATOM 3071 O O . CYS B 1 188 ? -37.243 -56.158 -44.707 1.00 105.37 188 CYS B O 1
ATOM 3074 N N . PRO B 1 189 ? -35.766 -55.744 -46.387 1.00 100.77 189 PRO B N 1
ATOM 3075 C CA . PRO B 1 189 ? -35.233 -57.119 -46.364 1.00 101.34 189 PRO B CA 1
ATOM 3076 C C . PRO B 1 189 ? -34.389 -57.501 -45.144 1.00 102.92 189 PRO B C 1
ATOM 3077 O O . PRO B 1 189 ? -34.451 -58.650 -44.700 1.00 103.63 189 PRO B O 1
ATOM 3081 N N . GLU B 1 190 ? -33.579 -56.563 -44.633 1.00 96.20 190 GLU B N 1
ATOM 3082 C CA . GLU B 1 190 ? -32.693 -56.785 -43.491 1.00 94.09 190 GLU B CA 1
ATOM 3083 C C . GLU B 1 190 ? -33.449 -56.937 -42.169 1.00 96.71 190 GLU B C 1
ATOM 3084 O O . GLU B 1 190 ? -34.474 -56.278 -41.965 1.00 96.63 190 GLU B O 1
ATOM 3090 N N . ALA B 1 191 ? -32.952 -57.827 -41.287 1.00 91.95 191 ALA B N 1
ATOM 3091 C CA . ALA B 1 191 ? -33.537 -58.057 -39.962 1.00 91.31 191 ALA B CA 1
ATOM 3092 C C . ALA B 1 191 ? -33.046 -56.983 -38.985 1.00 91.38 191 ALA B C 1
ATOM 3093 O O . ALA B 1 191 ? -32.025 -56.335 -39.236 1.00 88.88 191 ALA B O 1
ATOM 3095 N N . TYR B 1 192 ? -33.795 -56.772 -37.896 1.00 87.41 192 TYR B N 1
ATOM 3096 C CA . TYR B 1 192 ? -33.456 -55.793 -36.871 1.00 85.04 192 TYR B CA 1
ATOM 3097 C C . TYR B 1 192 ? -33.406 -56.449 -35.509 1.00 88.10 192 TYR B C 1
ATOM 3098 O O . TYR B 1 192 ? -34.383 -57.066 -35.074 1.00 89.51 192 TYR B O 1
ATOM 3107 N N . GLU B 1 193 ? -32.228 -56.374 -34.876 1.00 82.06 193 GLU B N 1
ATOM 3108 C CA . GLU B 1 193 ? -31.958 -57.020 -33.597 1.00 81.54 193 GLU B CA 1
ATOM 3109 C C . GLU B 1 193 ? -31.848 -56.066 -32.415 1.00 83.36 193 GLU B C 1
ATOM 3110 O O . GLU B 1 193 ? -31.504 -54.894 -32.577 1.00 81.24 193 GLU B O 1
ATOM 3116 N N . ASP B 1 194 ? -32.148 -56.597 -31.218 1.00 80.17 194 ASP B N 1
ATOM 3117 C CA . ASP B 1 194 ? -32.083 -55.912 -29.928 1.00 78.49 194 ASP B CA 1
ATOM 3118 C C . ASP B 1 194 ? -31.976 -56.927 -28.788 1.00 81.80 194 ASP B C 1
ATOM 3119 O O . ASP B 1 194 ? -32.395 -58.078 -28.943 1.00 83.00 194 ASP B O 1
ATOM 3124 N N . VAL B 1 195 ? -31.416 -56.500 -27.651 1.00 76.60 195 VAL B N 1
ATOM 3125 C CA . VAL B 1 195 ? -31.296 -57.329 -26.455 1.00 77.27 195 VAL B CA 1
ATOM 3126 C C . VAL B 1 195 ? -32.208 -56.719 -25.393 1.00 81.86 195 VAL B C 1
ATOM 3127 O O . VAL B 1 195 ? -31.980 -55.586 -24.958 1.00 79.34 195 VAL B O 1
ATOM 3131 N N . GLU B 1 196 ? -33.269 -57.456 -25.023 1.00 81.22 196 GLU B N 1
ATOM 3132 C CA . GLU B 1 196 ? -34.243 -57.018 -24.031 1.00 82.16 196 GLU B CA 1
ATOM 3133 C C . GLU B 1 196 ? -33.845 -57.506 -22.647 1.00 86.49 196 GLU B C 1
ATOM 3134 O O . GLU B 1 196 ? -33.874 -58.711 -22.379 1.00 88.04 196 GLU B O 1
ATOM 3140 N N . VAL B 1 197 ? -33.441 -56.559 -21.782 1.00 81.25 197 VAL B N 1
ATOM 3141 C CA . VAL B 1 197 ? -33.007 -56.810 -20.407 1.00 81.11 197 VAL B CA 1
ATOM 3142 C C . VAL B 1 197 ? -34.176 -56.508 -19.474 1.00 86.53 197 VAL B C 1
ATOM 3143 O O . VAL B 1 197 ? -34.596 -55.353 -19.365 1.00 85.39 197 VAL B O 1
ATOM 3147 N N . SER B 1 198 ? -34.710 -57.542 -18.813 1.00 85.50 198 SER B N 1
ATOM 3148 C CA . SER B 1 198 ? -35.821 -57.376 -17.881 1.00 87.12 198 SER B CA 1
ATOM 3149 C C . SER B 1 198 ? -35.359 -57.553 -16.440 1.00 90.27 198 SER B C 1
ATOM 3150 O O . SER B 1 198 ? -35.009 -58.663 -16.022 1.00 90.74 198 SER B O 1
ATOM 3153 N N . LEU B 1 199 ? -35.319 -56.427 -15.699 1.00 85.19 199 LEU B N 1
ATOM 3154 C CA . LEU B 1 199 ? -34.904 -56.346 -14.299 1.00 84.80 199 LEU B CA 1
ATOM 3155 C C . LEU B 1 199 ? -36.116 -56.416 -13.352 1.00 91.49 199 LEU B C 1
ATOM 3156 O O . LEU B 1 199 ? -36.891 -55.461 -13.262 1.00 91.60 199 LEU B O 1
ATOM 3161 N N . ASN B 1 200 ? -36.279 -57.556 -12.660 1.00 90.02 200 ASN B N 1
ATOM 3162 C CA . ASN B 1 200 ? -37.346 -57.737 -11.679 1.00 92.82 200 ASN B CA 1
ATOM 3163 C C . ASN B 1 200 ? -36.754 -57.437 -10.304 1.00 95.83 200 ASN B C 1
ATOM 3164 O O . ASN B 1 200 ? -35.793 -58.093 -9.890 1.00 94.79 200 ASN B O 1
ATOM 3169 N N . PHE B 1 201 ? -37.288 -56.405 -9.625 1.00 92.38 201 PHE B N 1
ATOM 3170 C CA . PHE B 1 201 ? -36.789 -55.952 -8.325 1.00 91.75 201 PHE B CA 1
ATOM 3171 C C . PHE B 1 201 ? -37.893 -55.442 -7.389 1.00 98.55 201 PHE B C 1
ATOM 3172 O O . PHE B 1 201 ? -38.944 -54.995 -7.855 1.00 99.64 201 PHE B O 1
ATOM 3180 N N . ARG B 1 202 ? -37.624 -55.470 -6.068 1.00 95.76 202 ARG B N 1
ATOM 3181 C CA . ARG B 1 202 ? -38.542 -54.996 -5.027 1.00 97.81 202 ARG B CA 1
ATOM 3182 C C . ARG B 1 202 ? -37.808 -54.299 -3.870 1.00 99.65 202 ARG B C 1
ATOM 3183 O O . ARG B 1 202 ? -36.607 -54.506 -3.690 1.00 97.23 202 ARG B O 1
ATOM 3191 N N . LYS B 1 203 ? -38.533 -53.483 -3.089 1.00 96.88 203 LYS B N 1
ATOM 3192 C CA . LYS B 1 203 ? -37.973 -52.774 -1.937 1.00 95.74 203 LYS B CA 1
ATOM 3193 C C . LYS B 1 203 ? -37.805 -53.744 -0.761 1.00 101.48 203 LYS B C 1
ATOM 3194 O O . LYS B 1 203 ? -38.677 -54.587 -0.528 1.00 104.15 203 LYS B O 1
ATOM 3200 N N . LYS B 1 204 ? -36.678 -53.626 -0.032 1.00 96.25 204 LYS B N 1
ATOM 3201 C CA . LYS B 1 204 ? -36.352 -54.466 1.127 1.00 97.75 204 LYS B CA 1
ATOM 3202 C C . LYS B 1 204 ? -37.285 -54.185 2.324 1.00 105.36 204 LYS B C 1
ATOM 3203 O O . LYS B 1 204 ? -37.806 -53.072 2.453 1.00 105.54 204 LYS B O 1
ATOM 3209 N N . GLY B 1 205 ? -37.521 -55.211 3.143 1.00 104.14 205 GLY B N 1
ATOM 3210 C CA . GLY B 1 205 ? -38.383 -55.132 4.316 1.00 130.36 205 GLY B CA 1
ATOM 3211 C C . GLY B 1 205 ? -38.027 -56.148 5.380 1.00 158.39 205 GLY B C 1
ATOM 3212 O O . GLY B 1 205 ? -36.852 -56.455 5.586 1.00 118.02 205 GLY B O 1
ATOM 3213 N N . LEU C 1 1 ? -17.137 -15.425 -56.004 1.00 86.28 1 LEU C N 1
ATOM 3214 C CA . LEU C 1 1 ? -16.891 -16.372 -54.920 1.00 83.13 1 LEU C CA 1
ATOM 3215 C C . LEU C 1 1 ? -18.189 -17.057 -54.514 1.00 84.10 1 LEU C C 1
ATOM 3216 O O . LEU C 1 1 ? -19.236 -16.408 -54.468 1.00 83.16 1 LEU C O 1
ATOM 3221 N N . ASP C 1 2 ? -18.122 -18.361 -54.194 1.00 79.17 2 ASP C N 1
ATOM 3222 C CA . ASP C 1 2 ? -19.285 -19.101 -53.702 1.00 77.29 2 ASP C CA 1
ATOM 3223 C C . ASP C 1 2 ? -19.210 -19.153 -52.175 1.00 77.74 2 ASP C C 1
ATOM 3224 O O . ASP C 1 2 ? -18.214 -18.694 -51.604 1.00 76.60 2 ASP C O 1
ATOM 3229 N N . ARG C 1 3 ? -20.252 -19.700 -51.515 1.00 72.23 3 ARG C N 1
ATOM 3230 C CA . ARG C 1 3 ? -20.312 -19.821 -50.057 1.00 68.88 3 ARG C CA 1
ATOM 3231 C C . ARG C 1 3 ? -19.100 -20.553 -49.484 1.00 71.22 3 ARG C C 1
ATOM 3232 O O . ARG C 1 3 ? -18.525 -20.090 -48.492 1.00 68.69 3 ARG C O 1
ATOM 3240 N N . ALA C 1 4 ? -18.694 -21.667 -50.136 1.00 68.35 4 ALA C N 1
ATOM 3241 C CA . ALA C 1 4 ? -17.546 -22.479 -49.734 1.00 67.47 4 ALA C CA 1
ATOM 3242 C C . ALA C 1 4 ? -16.250 -21.673 -49.749 1.00 70.39 4 ALA C C 1
ATOM 3243 O O . ALA C 1 4 ? -15.467 -21.790 -48.807 1.00 68.78 4 ALA C O 1
ATOM 3245 N N . ASP C 1 5 ? -16.051 -20.825 -50.787 1.00 67.45 5 ASP C N 1
ATOM 3246 C CA . ASP C 1 5 ? -14.875 -19.967 -50.938 1.00 67.35 5 ASP C CA 1
ATOM 3247 C C . ASP C 1 5 ? -14.808 -18.908 -49.840 1.00 68.02 5 ASP C C 1
ATOM 3248 O O . ASP C 1 5 ? -13.742 -18.705 -49.254 1.00 66.46 5 ASP C O 1
ATOM 3253 N N . ILE C 1 6 ? -15.953 -18.260 -49.547 1.00 63.16 6 ILE C N 1
ATOM 3254 C CA . ILE C 1 6 ? -16.087 -17.232 -48.508 1.00 60.05 6 ILE C CA 1
ATOM 3255 C C . ILE C 1 6 ? -15.789 -17.827 -47.127 1.00 61.07 6 ILE C C 1
ATOM 3256 O O . ILE C 1 6 ? -14.995 -17.256 -46.377 1.00 59.63 6 ILE C O 1
ATOM 3261 N N . LEU C 1 7 ? -16.390 -18.993 -46.817 1.00 57.42 7 LEU C N 1
ATOM 3262 C CA . LEU C 1 7 ? -16.205 -19.694 -45.539 1.00 55.13 7 LEU C CA 1
ATOM 3263 C C . LEU C 1 7 ? -14.781 -20.205 -45.338 1.00 58.47 7 LEU C C 1
ATOM 3264 O O . LEU C 1 7 ? -14.292 -20.174 -44.214 1.00 56.13 7 LEU C O 1
ATOM 3269 N N . TYR C 1 8 ? -14.107 -20.628 -46.425 1.00 57.83 8 TYR C N 1
ATOM 3270 C CA . TYR C 1 8 ? -12.716 -21.090 -46.396 1.00 58.64 8 TYR C CA 1
ATOM 3271 C C . TYR C 1 8 ? -11.805 -19.913 -46.060 1.00 61.95 8 TYR C C 1
ATOM 3272 O O . TYR C 1 8 ? -10.938 -20.049 -45.200 1.00 61.58 8 TYR C O 1
ATOM 3281 N N . ASN C 1 9 ? -12.022 -18.756 -46.718 1.00 58.24 9 ASN C N 1
ATOM 3282 C CA . ASN C 1 9 ? -11.252 -17.530 -46.501 1.00 57.15 9 ASN C CA 1
ATOM 3283 C C . ASN C 1 9 ? -11.354 -17.069 -45.057 1.00 57.89 9 ASN C C 1
ATOM 3284 O O . ASN C 1 9 ? -10.325 -16.764 -44.458 1.00 57.07 9 ASN C O 1
ATOM 3289 N N . ILE C 1 10 ? -12.588 -17.064 -44.490 1.00 52.69 10 ILE C N 1
ATOM 3290 C CA . ILE C 1 10 ? -12.870 -16.679 -43.101 1.00 49.83 10 ILE C CA 1
ATOM 3291 C C . ILE C 1 10 ? -12.147 -17.633 -42.139 1.00 53.91 10 ILE C C 1
ATOM 3292 O O . ILE C 1 10 ? -11.479 -17.165 -41.221 1.00 52.69 10 ILE C O 1
ATOM 3297 N N . ARG C 1 11 ? -12.248 -18.956 -42.388 1.00 51.96 11 ARG C N 1
ATOM 3298 C CA . ARG C 1 11 ? -11.612 -20.009 -41.594 1.00 52.01 11 ARG C CA 1
ATOM 3299 C C . ARG C 1 11 ? -10.075 -19.902 -41.624 1.00 58.37 11 ARG C C 1
ATOM 3300 O O . ARG C 1 11 ? -9.446 -19.992 -40.570 1.00 57.27 11 ARG C O 1
ATOM 3308 N N . GLN C 1 12 ? -9.480 -19.723 -42.822 1.00 57.18 12 GLN C N 1
ATOM 3309 C CA . GLN C 1 12 ? -8.028 -19.639 -42.985 1.00 58.52 12 GLN C CA 1
ATOM 3310 C C . GLN C 1 12 ? -7.419 -18.353 -42.429 1.00 62.31 12 GLN C C 1
ATOM 3311 O O . GLN C 1 12 ? -6.303 -18.394 -41.917 1.00 62.22 12 GLN C O 1
ATOM 3317 N N . THR C 1 13 ? -8.136 -17.219 -42.530 1.00 58.72 13 THR C N 1
ATOM 3318 C CA . THR C 1 13 ? -7.653 -15.921 -42.040 1.00 58.32 13 THR C CA 1
ATOM 3319 C C . THR C 1 13 ? -8.281 -15.590 -40.674 1.00 61.29 13 THR C C 1
ATOM 3320 O O . THR C 1 13 ? -8.314 -14.426 -40.258 1.00 59.97 13 THR C O 1
ATOM 3324 N N . SER C 1 14 ? -8.756 -16.637 -39.974 1.00 57.90 14 SER C N 1
ATOM 3325 C CA . SER C 1 14 ? -9.408 -16.565 -38.666 1.00 55.20 14 SER C CA 1
ATOM 3326 C C . SER C 1 14 ? -8.465 -16.122 -37.560 1.00 57.83 14 SER C C 1
ATOM 3327 O O . SER C 1 14 ? -7.479 -16.810 -37.275 1.00 59.17 14 SER C O 1
ATOM 3330 N N . ARG C 1 15 ? -8.782 -14.978 -36.928 1.00 50.91 15 ARG C N 1
ATOM 3331 C CA . ARG C 1 15 ? -8.043 -14.445 -35.789 1.00 48.69 15 ARG C CA 1
ATOM 3332 C C . ARG C 1 15 ? -9.059 -14.077 -34.691 1.00 50.49 15 ARG C C 1
ATOM 3333 O O . ARG C 1 15 ? -9.349 -12.896 -34.476 1.00 49.80 15 ARG C O 1
ATOM 3341 N N . PRO C 1 16 ? -9.673 -15.100 -34.036 1.00 45.70 16 PRO C N 1
ATOM 3342 C CA . PRO C 1 16 ? -10.699 -14.821 -33.009 1.00 43.81 16 PRO C CA 1
ATOM 3343 C C . PRO C 1 16 ? -10.170 -14.165 -31.738 1.00 46.12 16 PRO C C 1
ATOM 3344 O O . PRO C 1 16 ? -10.939 -13.615 -30.947 1.00 44.21 16 PRO C O 1
ATOM 3348 N N . ASP C 1 17 ? -8.853 -14.245 -31.547 1.00 43.61 17 ASP C N 1
ATOM 3349 C CA . ASP C 1 17 ? -8.113 -13.675 -30.428 1.00 43.32 17 ASP C CA 1
ATOM 3350 C C . ASP C 1 17 ? -7.795 -12.190 -30.689 1.00 47.39 17 ASP C C 1
ATOM 3351 O O . ASP C 1 17 ? -7.461 -11.465 -29.749 1.00 47.31 17 ASP C O 1
ATOM 3356 N N . VAL C 1 18 ? -7.914 -11.748 -31.961 1.00 43.55 18 VAL C N 1
ATOM 3357 C CA . VAL C 1 18 ? -7.598 -10.391 -32.409 1.00 43.93 18 VAL C CA 1
ATOM 3358 C C . VAL C 1 18 ? -8.851 -9.520 -32.556 1.00 48.26 18 VAL C C 1
ATOM 3359 O O . VAL C 1 18 ? -9.730 -9.806 -33.370 1.00 48.76 18 VAL C O 1
ATOM 3363 N N . ILE C 1 19 ? -8.886 -8.425 -31.790 1.00 44.11 19 ILE C N 1
ATOM 3364 C CA . ILE C 1 19 ? -9.937 -7.414 -31.800 1.00 43.52 19 ILE C CA 1
ATOM 3365 C C . ILE C 1 19 ? -9.859 -6.624 -33.128 1.00 49.57 19 ILE C C 1
ATOM 3366 O O . ILE C 1 19 ? -8.775 -6.153 -33.490 1.00 50.44 19 ILE C O 1
ATOM 3371 N N . PRO C 1 20 ? -10.962 -6.515 -33.904 1.00 46.97 20 PRO C N 1
ATOM 3372 C CA . PRO C 1 20 ? -10.869 -5.838 -35.207 1.00 48.90 20 PRO C CA 1
ATOM 3373 C C . PRO C 1 20 ? -10.909 -4.310 -35.141 1.00 55.88 20 PRO C C 1
ATOM 3374 O O . PRO C 1 20 ? -11.772 -3.671 -35.750 1.00 56.38 20 PRO C O 1
ATOM 3378 N N . THR C 1 21 ? -9.946 -3.727 -34.417 1.00 54.77 21 THR C N 1
ATOM 3379 C CA . THR C 1 21 ? -9.811 -2.279 -34.274 1.00 56.62 21 THR C CA 1
ATOM 3380 C C . THR C 1 21 ? -9.254 -1.726 -35.580 1.00 65.70 21 THR C C 1
ATOM 3381 O O . THR C 1 21 ? -8.095 -1.981 -35.910 1.00 66.27 21 THR C O 1
ATOM 3385 N N . GLN C 1 22 ? -10.118 -1.040 -36.354 1.00 65.49 22 GLN C N 1
ATOM 3386 C CA . GLN C 1 22 ? -9.814 -0.435 -37.655 1.00 68.30 22 GLN C CA 1
ATOM 3387 C C . GLN C 1 22 ? -9.403 1.037 -37.464 1.00 75.12 22 GLN C C 1
ATOM 3388 O O . GLN C 1 22 ? -10.213 1.842 -36.994 1.00 75.13 22 GLN C O 1
ATOM 3394 N N . ARG C 1 23 ? -8.141 1.375 -37.824 1.00 73.63 23 ARG C N 1
ATOM 3395 C CA . ARG C 1 23 ? -7.533 2.717 -37.728 1.00 75.10 23 ARG C CA 1
ATOM 3396 C C . ARG C 1 23 ? -7.540 3.280 -36.283 1.00 78.77 23 ARG C C 1
ATOM 3397 O O . ARG C 1 23 ? -7.881 4.448 -36.061 1.00 79.61 23 ARG C O 1
ATOM 3405 N N . ASP C 1 24 ? -7.154 2.422 -35.309 1.00 73.72 24 ASP C N 1
ATOM 3406 C CA . ASP C 1 24 ? -7.078 2.672 -33.855 1.00 72.40 24 ASP C CA 1
ATOM 3407 C C . ASP C 1 24 ? -8.406 3.175 -33.228 1.00 73.42 24 ASP C C 1
ATOM 3408 O O . ASP C 1 24 ? -8.410 3.647 -32.087 1.00 72.56 24 ASP C O 1
ATOM 3413 N N . ARG C 1 25 ? -9.532 3.004 -33.961 1.00 67.73 25 ARG C N 1
ATOM 3414 C CA . ARG C 1 25 ? -10.889 3.343 -33.528 1.00 65.81 25 ARG C CA 1
ATOM 3415 C C . ARG C 1 25 ? -11.479 2.107 -32.825 1.00 63.46 25 ARG C C 1
ATOM 3416 O O . ARG C 1 25 ? -11.252 0.991 -33.301 1.00 62.49 25 ARG C O 1
ATOM 3424 N N . PRO C 1 26 ? -12.275 2.263 -31.741 1.00 55.42 26 PRO C N 1
ATOM 3425 C CA . PRO C 1 26 ? -12.859 1.081 -31.085 1.00 52.38 26 PRO C CA 1
ATOM 3426 C C . PRO C 1 26 ? -13.850 0.295 -31.946 1.00 54.58 26 PRO C C 1
ATOM 3427 O O . PRO C 1 26 ? -14.362 0.813 -32.939 1.00 55.19 26 PRO C O 1
ATOM 3431 N N . VAL C 1 27 ? -14.127 -0.958 -31.554 1.00 49.05 27 VAL C N 1
ATOM 3432 C CA . VAL C 1 27 ? -15.095 -1.822 -32.231 1.00 48.51 27 VAL C CA 1
ATOM 3433 C C . VAL C 1 27 ? -16.487 -1.434 -31.705 1.00 53.89 27 VAL C C 1
ATOM 3434 O O . VAL C 1 27 ? -16.769 -1.600 -30.516 1.00 53.35 27 VAL C O 1
ATOM 3438 N N . ALA C 1 28 ? -17.327 -0.871 -32.581 1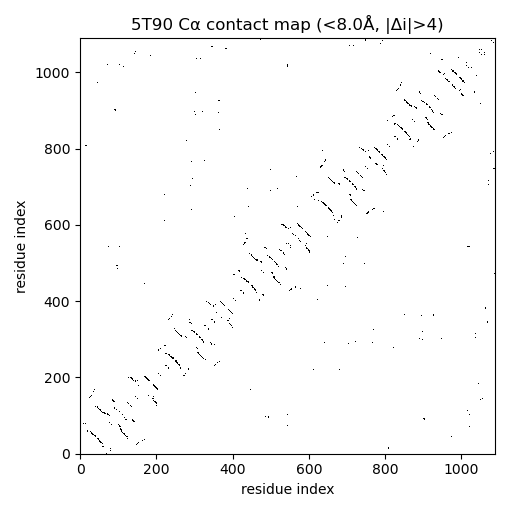.00 51.89 28 ALA C N 1
ATOM 3439 C CA . ALA C 1 28 ? -18.668 -0.436 -32.215 1.00 52.14 28 ALA C CA 1
ATOM 3440 C C . ALA C 1 28 ? -19.612 -1.631 -32.062 1.00 54.25 28 ALA C C 1
ATOM 3441 O O . ALA C 1 28 ? -20.114 -2.173 -33.050 1.00 54.18 28 ALA C O 1
ATOM 3443 N N . VAL C 1 29 ? -19.803 -2.064 -30.811 1.00 48.93 29 VAL C N 1
ATOM 3444 C CA . VAL C 1 29 ? -20.658 -3.193 -30.452 1.00 47.41 29 VAL C CA 1
ATOM 3445 C C . VAL C 1 29 ? -22.042 -2.672 -30.051 1.00 53.13 29 VAL C C 1
ATOM 3446 O O . VAL C 1 29 ? -22.148 -1.773 -29.217 1.00 53.77 29 VAL C O 1
ATOM 3450 N N . SER C 1 30 ? -23.090 -3.232 -30.667 1.00 50.47 30 SER C N 1
ATOM 3451 C CA . SER C 1 30 ? -24.485 -2.892 -30.407 1.00 52.23 30 SER C CA 1
ATOM 3452 C C . SER C 1 30 ? -25.183 -4.095 -29.763 1.00 55.88 30 SER C C 1
ATOM 3453 O O . SER C 1 30 ? -25.271 -5.153 -30.380 1.00 55.99 30 SER C O 1
ATOM 3456 N N . VAL C 1 31 ? -25.631 -3.951 -28.511 1.00 51.82 31 VAL C N 1
ATOM 3457 C CA . VAL C 1 31 ? -26.293 -5.026 -27.769 1.00 50.42 31 VAL C CA 1
ATOM 3458 C C . VAL C 1 31 ? -27.765 -4.672 -27.456 1.00 54.15 31 VAL C C 1
ATOM 3459 O O . VAL C 1 31 ? -28.074 -3.524 -27.126 1.00 54.35 31 VAL C O 1
ATOM 3463 N N . SER C 1 32 ? -28.662 -5.666 -27.590 1.00 49.93 32 SER C N 1
ATOM 3464 C CA . SER C 1 32 ? -30.084 -5.526 -27.301 1.00 51.14 32 SER C CA 1
ATOM 3465 C C . SER C 1 32 ? -30.654 -6.860 -26.833 1.00 52.52 32 SER C C 1
ATOM 3466 O O . SER C 1 32 ? -30.570 -7.863 -27.549 1.00 50.95 32 SER C O 1
ATOM 3469 N N . LEU C 1 33 ? -31.198 -6.871 -25.609 1.00 48.38 33 LEU C N 1
ATOM 3470 C CA . LEU C 1 33 ? -31.780 -8.049 -24.974 1.00 47.18 33 LEU C CA 1
ATOM 3471 C C . LEU C 1 33 ? -33.284 -8.113 -25.235 1.00 52.90 33 LEU C C 1
ATOM 3472 O O . LEU C 1 33 ? -34.003 -7.156 -24.940 1.00 54.95 33 LEU C O 1
ATOM 3477 N N . LYS C 1 34 ? -33.754 -9.227 -25.811 1.00 48.39 34 LYS C N 1
ATOM 3478 C CA . LYS C 1 34 ? -35.176 -9.438 -26.094 1.00 49.87 34 LYS C CA 1
ATOM 3479 C C . LYS C 1 34 ? -35.628 -10.633 -25.264 1.00 54.09 34 LYS C C 1
ATOM 3480 O O . LYS C 1 34 ? -35.239 -11.767 -25.542 1.00 52.05 34 LYS C O 1
ATOM 3486 N N . PHE C 1 35 ? -36.400 -10.361 -24.203 1.00 52.91 35 PHE C N 1
ATOM 3487 C CA . PHE C 1 35 ? -36.856 -11.371 -23.252 1.00 52.76 35 PHE C CA 1
ATOM 3488 C C . PHE C 1 35 ? -37.921 -12.290 -23.828 1.00 57.87 35 PHE C C 1
ATOM 3489 O O . PHE C 1 35 ? -38.919 -11.838 -24.386 1.00 59.87 35 PHE C O 1
ATOM 3497 N N . ILE C 1 36 ? -37.652 -13.594 -23.727 1.00 52.99 36 ILE C N 1
ATOM 3498 C CA . ILE C 1 36 ? -38.492 -14.668 -24.246 1.00 53.29 36 ILE C CA 1
ATOM 3499 C C . ILE C 1 36 ? -39.338 -15.268 -23.132 1.00 58.85 36 ILE C C 1
ATOM 3500 O O . ILE C 1 36 ? -40.541 -15.459 -23.319 1.00 60.29 36 ILE C O 1
ATOM 3505 N N . ASN C 1 37 ? -38.718 -15.551 -21.973 1.00 55.03 37 ASN C N 1
ATOM 3506 C CA . ASN C 1 37 ? -39.421 -16.131 -20.835 1.00 56.68 37 ASN C CA 1
ATOM 3507 C C . ASN C 1 37 ? -38.767 -15.827 -19.483 1.00 61.45 37 ASN C C 1
ATOM 3508 O O . ASN C 1 37 ? -37.550 -15.660 -19.398 1.00 58.28 37 ASN C O 1
ATOM 3513 N N . ILE C 1 38 ? -39.603 -15.762 -18.431 1.00 61.69 38 ILE C N 1
ATOM 3514 C CA . ILE C 1 38 ? -39.217 -15.590 -17.029 1.00 62.60 38 ILE C CA 1
ATOM 3515 C C . ILE C 1 38 ? -39.736 -16.870 -16.370 1.00 69.06 38 ILE C C 1
ATOM 3516 O O . ILE C 1 38 ? -40.951 -17.069 -16.271 1.00 71.39 38 ILE C O 1
ATOM 3521 N N . LEU C 1 39 ? -38.818 -17.771 -16.011 1.00 64.76 39 LEU C N 1
ATOM 3522 C CA . LEU C 1 39 ? -39.148 -19.087 -15.464 1.00 65.58 39 LEU C CA 1
ATOM 3523 C C . LEU C 1 39 ? -39.374 -19.099 -13.953 1.00 72.98 39 LEU C C 1
ATOM 3524 O O . LEU C 1 39 ? -40.510 -19.286 -13.511 1.00 75.28 39 LEU C O 1
ATOM 3529 N N . GLU C 1 40 ? -38.301 -18.928 -13.164 1.00 69.54 40 GLU C N 1
ATOM 3530 C CA . GLU C 1 40 ? -38.384 -18.955 -11.707 1.00 71.39 40 GLU C CA 1
ATOM 3531 C C . GLU C 1 40 ? -38.062 -17.609 -11.079 1.00 76.73 40 GLU C C 1
ATOM 3532 O O . GLU C 1 40 ? -37.191 -16.876 -11.555 1.00 74.28 40 GLU C O 1
ATOM 3538 N N . VAL C 1 41 ? -38.784 -17.297 -10.004 1.00 77.09 41 VAL C N 1
ATOM 3539 C CA . VAL C 1 41 ? -38.607 -16.101 -9.199 1.00 78.88 41 VAL C CA 1
ATOM 3540 C C . VAL C 1 41 ? -38.567 -16.554 -7.746 1.00 86.85 41 VAL C C 1
ATOM 3541 O O . VAL C 1 41 ? -39.527 -17.152 -7.246 1.00 89.07 41 VAL C O 1
ATOM 3545 N N . ASN C 1 42 ? -37.427 -16.319 -7.096 1.00 83.87 42 ASN C N 1
ATOM 3546 C CA . ASN C 1 42 ? -37.231 -16.666 -5.699 1.00 86.06 42 ASN C CA 1
ATOM 3547 C C . ASN C 1 42 ? -37.139 -15.367 -4.898 1.00 93.66 42 ASN C C 1
ATOM 3548 O O . ASN C 1 42 ? -36.098 -14.710 -4.897 1.00 91.64 42 ASN C O 1
ATOM 3553 N N . GLU C 1 43 ? -38.257 -14.963 -4.273 1.00 95.42 43 GLU C N 1
ATOM 3554 C CA . GLU C 1 43 ? -38.328 -13.733 -3.479 1.00 98.42 43 GLU C CA 1
ATOM 3555 C C . GLU C 1 43 ? -37.458 -13.803 -2.218 1.00 103.70 43 GLU C C 1
ATOM 3556 O O . GLU C 1 43 ? -36.993 -12.762 -1.741 1.00 103.72 43 GLU C O 1
ATOM 3562 N N . ILE C 1 44 ? -37.209 -15.040 -1.716 1.00 100.58 44 ILE C N 1
ATOM 3563 C CA . ILE C 1 44 ? -36.371 -15.321 -0.548 1.00 101.14 44 ILE C CA 1
ATOM 3564 C C . ILE C 1 44 ? -34.916 -14.925 -0.859 1.00 100.49 44 ILE C C 1
ATOM 3565 O O . ILE C 1 44 ? -34.382 -14.044 -0.183 1.00 101.31 44 ILE C O 1
ATOM 3570 N N . THR C 1 45 ? -34.312 -15.518 -1.917 1.00 91.67 45 THR C N 1
ATOM 3571 C CA . THR C 1 45 ? -32.916 -15.256 -2.310 1.00 87.59 45 THR C CA 1
ATOM 3572 C C . THR C 1 45 ? -32.721 -14.077 -3.290 1.00 86.08 45 THR C C 1
ATOM 3573 O O . THR C 1 45 ? -31.571 -13.745 -3.596 1.00 83.60 45 THR C O 1
ATOM 3577 N N . ASN C 1 46 ? -33.825 -13.434 -3.750 1.00 81.10 46 ASN C N 1
ATOM 3578 C CA . ASN C 1 46 ? -33.836 -12.324 -4.725 1.00 78.82 46 ASN C CA 1
ATOM 3579 C C . ASN C 1 46 ? -33.136 -12.701 -6.046 1.00 75.97 46 ASN C C 1
ATOM 3580 O O . ASN C 1 46 ? -32.254 -11.982 -6.528 1.00 73.62 46 ASN C O 1
ATOM 3585 N N . GLU C 1 47 ? -33.534 -13.851 -6.613 1.00 69.29 47 GLU C N 1
ATOM 3586 C CA . GLU C 1 47 ? -32.989 -14.395 -7.856 1.00 64.97 47 GLU C CA 1
ATOM 3587 C C . GLU C 1 47 ? -34.081 -14.505 -8.917 1.00 66.63 47 GLU C C 1
ATOM 3588 O O . GLU C 1 47 ? -35.262 -14.592 -8.587 1.00 68.20 47 GLU C O 1
ATOM 3594 N N . VAL C 1 48 ? -33.687 -14.486 -10.192 1.00 60.00 48 VAL C N 1
ATOM 3595 C CA . VAL C 1 48 ? -34.607 -14.591 -11.324 1.00 58.99 48 VAL C CA 1
ATOM 3596 C C . VAL C 1 48 ? -33.960 -15.420 -12.454 1.00 57.30 48 VAL C C 1
ATOM 3597 O O . VAL C 1 48 ? -32.823 -15.156 -12.827 1.00 54.23 48 VAL C O 1
ATOM 3601 N N . ASP C 1 49 ? -34.654 -16.456 -12.940 1.00 53.09 49 ASP C N 1
ATOM 3602 C CA . ASP C 1 49 ? -34.150 -17.301 -14.023 1.00 50.52 49 ASP C CA 1
ATOM 3603 C C . ASP C 1 49 ? -34.880 -16.892 -15.297 1.00 55.07 49 ASP C C 1
ATOM 3604 O O . ASP C 1 49 ? -36.104 -17.030 -15.370 1.00 56.55 49 ASP C O 1
ATOM 3609 N N . VAL C 1 50 ? -34.144 -16.314 -16.270 1.00 49.99 50 VAL C N 1
ATOM 3610 C CA . VAL C 1 50 ? -34.731 -15.803 -17.513 1.00 49.81 50 VAL C CA 1
ATOM 3611 C C . VAL C 1 50 ? -34.093 -16.369 -18.787 1.00 54.34 50 VAL C C 1
ATOM 3612 O O . VAL C 1 50 ? -32.911 -16.730 -18.793 1.00 52.57 50 VAL C O 1
ATOM 3616 N N . VAL C 1 51 ? -34.893 -16.390 -19.877 1.00 52.02 51 VAL C N 1
ATOM 3617 C CA . VAL C 1 51 ? -34.509 -16.772 -21.234 1.00 50.44 51 VAL C CA 1
ATOM 3618 C C . VAL C 1 51 ? -34.637 -15.490 -22.068 1.00 54.60 51 VAL C C 1
ATOM 3619 O O . VAL C 1 51 ? -35.678 -14.823 -22.020 1.00 56.05 51 VAL C O 1
ATOM 3623 N N . PHE C 1 52 ? -33.559 -15.125 -22.787 1.00 49.28 52 PHE C N 1
ATOM 3624 C CA . PHE C 1 52 ? -33.508 -13.913 -23.602 1.00 49.13 52 PHE C CA 1
ATOM 3625 C C . PHE C 1 52 ? -32.622 -14.061 -24.826 1.00 52.30 52 PHE C C 1
ATOM 3626 O O . PHE C 1 52 ? -31.609 -14.763 -24.775 1.00 50.00 52 PHE C O 1
ATOM 3634 N N . TRP C 1 53 ? -32.986 -13.359 -25.914 1.00 50.62 53 TRP C N 1
ATOM 3635 C CA . TRP C 1 53 ? -32.206 -13.302 -27.145 1.00 50.04 53 TRP C CA 1
ATOM 3636 C C . TRP C 1 53 ? -31.259 -12.109 -27.023 1.00 51.62 53 TRP C C 1
ATOM 3637 O O . TRP C 1 53 ? -31.716 -10.987 -26.780 1.00 52.00 53 TRP C O 1
ATOM 3648 N N . GLN C 1 54 ? -29.945 -12.352 -27.153 1.00 45.75 54 GLN C N 1
ATOM 3649 C CA . GLN C 1 54 ? -28.950 -11.289 -27.055 1.00 45.01 54 GLN C CA 1
ATOM 3650 C C . GLN C 1 54 ? -28.484 -10.884 -28.451 1.00 48.65 54 GLN C C 1
ATOM 3651 O O . GLN C 1 54 ? -27.547 -11.485 -28.988 1.00 46.50 54 GLN C O 1
ATOM 3657 N N . GLN C 1 55 ? -29.150 -9.872 -29.048 1.00 46.78 55 GLN C N 1
ATOM 3658 C CA . GLN C 1 55 ? -28.771 -9.390 -30.370 1.00 47.07 55 GLN C CA 1
ATOM 3659 C C . GLN C 1 55 ? -27.501 -8.565 -30.253 1.00 50.31 55 GLN C C 1
ATOM 3660 O O . GLN C 1 55 ? -27.513 -7.474 -29.682 1.00 50.68 55 GLN C O 1
ATOM 3666 N N . THR C 1 56 ? -26.393 -9.132 -30.735 1.00 45.72 56 THR C N 1
ATOM 3667 C CA . THR C 1 56 ? -25.084 -8.492 -30.707 1.00 44.89 56 THR C CA 1
ATOM 3668 C C . THR C 1 56 ? -24.618 -8.251 -32.134 1.00 48.80 56 THR C C 1
ATOM 3669 O O . THR C 1 56 ? -24.581 -9.186 -32.940 1.00 48.36 56 THR C O 1
ATOM 3673 N N . THR C 1 57 ? -24.304 -6.994 -32.460 1.00 45.86 57 THR C N 1
ATOM 3674 C CA . THR C 1 57 ? -23.812 -6.615 -33.785 1.00 46.42 57 THR C CA 1
ATOM 3675 C C . THR C 1 57 ? -22.546 -5.780 -33.674 1.00 49.36 57 THR C C 1
ATOM 3676 O O . THR C 1 57 ? -22.428 -4.947 -32.777 1.00 49.51 57 THR C O 1
ATOM 3680 N N . TRP C 1 58 ? -21.603 -6.015 -34.581 1.00 44.92 58 TRP C N 1
ATOM 3681 C CA . TRP C 1 58 ? -20.330 -5.297 -34.679 1.00 44.57 58 TRP C CA 1
ATOM 3682 C C . TRP C 1 58 ? -19.763 -5.464 -36.085 1.00 50.92 58 TRP C C 1
ATOM 3683 O O . TRP C 1 58 ? -20.256 -6.295 -36.846 1.00 51.24 58 TRP C O 1
ATOM 3694 N N . SER C 1 59 ? -18.749 -4.670 -36.431 1.00 48.63 59 SER C N 1
ATOM 3695 C CA . SER C 1 59 ? -18.115 -4.725 -37.737 1.00 49.59 59 SER C CA 1
ATOM 3696 C C . SER C 1 59 ? -16.694 -5.278 -37.619 1.00 53.92 59 SER C C 1
ATOM 3697 O O . SER C 1 59 ? -15.940 -4.906 -36.707 1.00 53.27 59 SER C O 1
ATOM 3700 N N . ASP C 1 60 ? -16.349 -6.183 -38.538 1.00 50.55 60 ASP C N 1
ATOM 3701 C CA . ASP C 1 60 ? -15.032 -6.800 -38.652 1.00 49.91 60 ASP C CA 1
ATOM 3702 C C . ASP C 1 60 ? -14.689 -6.748 -40.139 1.00 54.28 60 ASP C C 1
ATOM 3703 O O . ASP C 1 60 ? -14.999 -7.680 -40.891 1.00 53.91 60 ASP C O 1
ATOM 3708 N N . ARG C 1 61 ? -14.076 -5.623 -40.562 1.00 51.39 61 ARG C N 1
ATOM 3709 C CA . ARG C 1 61 ? -13.723 -5.341 -41.959 1.00 52.90 61 ARG C CA 1
ATOM 3710 C C . ARG C 1 61 ? -12.819 -6.401 -42.608 1.00 56.17 61 ARG C C 1
ATOM 3711 O O . ARG C 1 61 ? -12.897 -6.575 -43.823 1.00 56.53 61 ARG C O 1
ATOM 3719 N N . THR C 1 62 ? -12.031 -7.155 -41.798 1.00 51.90 62 THR C N 1
ATOM 3720 C CA . THR C 1 62 ? -11.144 -8.224 -42.276 1.00 52.54 62 THR C CA 1
ATOM 3721 C C . THR C 1 62 ? -11.951 -9.411 -42.865 1.00 56.41 62 THR C C 1
ATOM 3722 O O . THR C 1 62 ? -11.406 -10.203 -43.636 1.00 57.70 62 THR C O 1
ATOM 3726 N N . LEU C 1 63 ? -13.251 -9.503 -42.524 1.00 51.02 63 LEU C N 1
ATOM 3727 C CA . LEU C 1 63 ? -14.153 -10.544 -43.016 1.00 50.62 63 LEU C CA 1
ATOM 3728 C C . LEU C 1 63 ? -14.843 -10.162 -44.348 1.00 56.13 63 LEU C C 1
ATOM 3729 O O . LEU C 1 63 ? -15.411 -11.037 -45.007 1.00 56.76 63 LEU C O 1
ATOM 3734 N N . ALA C 1 64 ? -14.795 -8.873 -44.740 1.00 52.47 64 ALA C N 1
ATOM 3735 C CA . ALA C 1 64 ? -15.441 -8.362 -45.951 1.00 53.92 64 ALA C CA 1
ATOM 3736 C C . ALA C 1 64 ? -14.903 -8.933 -47.266 1.00 59.77 64 ALA C C 1
ATOM 3737 O O . ALA C 1 64 ? -13.693 -9.125 -47.422 1.00 59.53 64 ALA C O 1
ATOM 3739 N N . TRP C 1 65 ? -15.829 -9.180 -48.215 1.00 57.74 65 TRP C N 1
ATOM 3740 C CA . TRP C 1 65 ? -15.565 -9.678 -49.566 1.00 59.83 65 TRP C CA 1
ATOM 3741 C C . TRP C 1 65 ? -16.373 -8.866 -50.596 1.00 65.97 65 TRP C C 1
ATOM 3742 O O . TRP C 1 65 ? -17.170 -8.015 -50.191 1.00 65.37 65 TRP C O 1
ATOM 3753 N N . ASN C 1 66 ? -16.154 -9.139 -51.920 1.00 64.76 66 ASN C N 1
ATOM 3754 C CA . ASN C 1 66 ? -16.777 -8.566 -53.134 1.00 72.82 66 ASN C CA 1
ATOM 3755 C C . ASN C 1 66 ? -15.955 -7.451 -53.777 1.00 109.85 66 ASN C C 1
ATOM 3756 O O . ASN C 1 66 ? -15.992 -7.300 -55.002 1.00 76.25 66 ASN C O 1
ATOM 3761 N N . HIS C 1 69 ? -21.634 -10.851 -57.955 1.00 94.64 69 HIS C N 1
ATOM 3762 C CA . HIS C 1 69 ? -21.768 -12.248 -58.369 1.00 95.20 69 HIS C CA 1
ATOM 3763 C C . HIS C 1 69 ? -21.263 -13.210 -57.271 1.00 95.28 69 HIS C C 1
ATOM 3764 O O . HIS C 1 69 ? -20.551 -14.185 -57.541 1.00 95.38 69 HIS C O 1
ATOM 3771 N N . SER C 1 70 ? -21.658 -12.914 -56.020 1.00 88.02 70 SER C N 1
ATOM 3772 C CA . SER C 1 70 ? -21.321 -13.665 -54.812 1.00 84.37 70 SER C CA 1
ATOM 3773 C C . SER C 1 70 ? -22.449 -13.495 -53.785 1.00 85.46 70 SER C C 1
ATOM 3774 O O . SER C 1 70 ? -23.134 -12.468 -53.839 1.00 85.47 70 SER C O 1
ATOM 3777 N N . PRO C 1 71 ? -22.654 -14.436 -52.822 1.00 79.32 71 PRO C N 1
ATOM 3778 C CA . PRO C 1 71 ? -23.714 -14.230 -51.813 1.00 76.87 71 PRO C CA 1
ATOM 3779 C C . PRO C 1 71 ? -23.484 -12.985 -50.959 1.00 78.09 71 PRO C C 1
ATOM 3780 O O . PRO C 1 71 ? -22.338 -12.642 -50.669 1.00 76.52 71 PRO C O 1
ATOM 3784 N N . ASP C 1 72 ? -24.575 -12.291 -50.596 1.00 74.34 72 ASP C N 1
ATOM 3785 C CA . ASP C 1 72 ? -24.532 -11.072 -49.782 1.00 72.74 72 ASP C CA 1
ATOM 3786 C C . ASP C 1 72 ? -24.209 -11.389 -48.325 1.00 71.26 72 ASP C C 1
ATOM 3787 O O . ASP C 1 72 ? -23.593 -10.569 -47.646 1.00 69.32 72 ASP C O 1
ATOM 3792 N N . GLN C 1 73 ? -24.666 -12.557 -47.838 1.00 65.35 73 GLN C N 1
ATOM 3793 C CA . GLN C 1 73 ? -24.489 -12.996 -46.453 1.00 62.08 73 GLN C CA 1
ATOM 3794 C C . GLN C 1 73 ? -24.182 -14.485 -46.356 1.00 65.38 73 GLN C C 1
ATOM 3795 O O . GLN C 1 73 ? -24.616 -15.266 -47.209 1.00 66.56 73 GLN C O 1
ATOM 3801 N N . VAL C 1 74 ? -23.469 -14.878 -45.281 1.00 59.39 74 VAL C N 1
ATOM 3802 C CA . VAL C 1 74 ? -23.118 -16.268 -44.962 1.00 58.07 74 VAL C CA 1
ATOM 3803 C C . VAL C 1 74 ? -23.270 -16.517 -43.459 1.00 58.54 74 VAL C C 1
ATOM 3804 O O . VAL C 1 74 ? -23.145 -15.578 -42.663 1.00 56.99 74 VAL C O 1
ATOM 3808 N N . SER C 1 75 ? -23.524 -17.781 -43.077 1.00 53.37 75 SER C N 1
ATOM 3809 C CA . SER C 1 75 ? -23.625 -18.189 -41.681 1.00 50.53 75 SER C CA 1
ATOM 3810 C C . SER C 1 75 ? -22.294 -18.807 -41.277 1.00 53.37 75 SER C C 1
ATOM 3811 O O . SER C 1 75 ? -21.850 -19.785 -41.882 1.00 53.04 75 SER C O 1
ATOM 3814 N N . VAL C 1 76 ? -21.629 -18.187 -40.290 1.00 49.20 76 VAL C N 1
ATOM 3815 C CA . VAL C 1 76 ? -20.301 -18.592 -39.816 1.00 48.18 76 VAL C CA 1
ATOM 3816 C C . VAL C 1 76 ? -20.354 -19.014 -38.334 1.00 49.85 76 VAL C C 1
ATOM 3817 O O . VAL C 1 76 ? -20.939 -18.274 -37.539 1.00 49.23 76 VAL C O 1
ATOM 3821 N N . PRO C 1 77 ? -19.740 -20.157 -37.921 1.00 44.84 77 PRO C N 1
ATOM 3822 C CA . PRO C 1 77 ? -19.726 -20.488 -36.484 1.00 42.95 77 PRO C CA 1
ATOM 3823 C C . PRO C 1 77 ? -18.838 -19.489 -35.732 1.00 45.21 77 PRO C C 1
ATOM 3824 O O . PRO C 1 77 ? -17.760 -19.155 -36.227 1.00 44.96 77 PRO C O 1
ATOM 3828 N N . ILE C 1 78 ? -19.307 -18.979 -34.568 1.00 40.71 78 ILE C N 1
ATOM 3829 C CA . ILE C 1 78 ? -18.604 -17.967 -33.747 1.00 39.80 78 ILE C CA 1
ATOM 3830 C C . ILE C 1 78 ? -17.182 -18.372 -33.332 1.00 42.29 78 ILE C C 1
ATOM 3831 O O . ILE C 1 78 ? -16.393 -17.489 -33.013 1.00 41.46 78 ILE C O 1
ATOM 3836 N N . SER C 1 79 ? -16.850 -19.680 -33.356 1.00 38.51 79 SER C N 1
ATOM 3837 C CA . SER C 1 79 ? -15.514 -20.175 -33.025 1.00 38.10 79 SER C CA 1
ATOM 3838 C C . SER C 1 79 ? -14.464 -19.666 -34.034 1.00 43.96 79 SER C C 1
ATOM 3839 O O . SER C 1 79 ? -13.286 -19.568 -33.689 1.00 44.33 79 SER C O 1
ATOM 3842 N N . SER C 1 80 ? -14.905 -19.328 -35.269 1.00 40.66 80 SER C N 1
ATOM 3843 C CA . SER C 1 80 ? -14.066 -18.828 -36.360 1.00 41.19 80 SER C CA 1
ATOM 3844 C C . SER C 1 80 ? -13.990 -17.294 -36.360 1.00 45.06 80 SER C C 1
ATOM 3845 O O . SER C 1 80 ? -13.254 -16.713 -37.164 1.00 46.02 80 SER C O 1
ATOM 3848 N N . LEU C 1 81 ? -14.746 -16.638 -35.461 1.00 39.71 81 LEU C N 1
ATOM 3849 C CA . LEU C 1 81 ? -14.801 -15.177 -35.382 1.00 38.93 81 LEU C CA 1
ATOM 3850 C C . LEU C 1 81 ? -14.412 -14.628 -34.018 1.00 40.93 81 LEU C C 1
ATOM 3851 O O . LEU C 1 81 ? -14.547 -15.307 -33.008 1.00 39.75 81 LEU C O 1
ATOM 3856 N N . TRP C 1 82 ? -13.985 -13.367 -33.986 1.00 37.59 82 TRP C N 1
ATOM 3857 C CA . TRP C 1 82 ? -13.716 -12.656 -32.747 1.00 36.45 82 TRP C CA 1
ATOM 3858 C C . TRP C 1 82 ? -15.085 -12.228 -32.234 1.00 39.49 82 TRP C C 1
ATOM 3859 O O . TRP C 1 82 ? -15.936 -11.811 -33.025 1.00 40.14 82 TRP C O 1
ATOM 3870 N N . VAL C 1 83 ? -15.299 -12.332 -30.924 1.00 34.24 83 VAL C N 1
ATOM 3871 C CA . VAL C 1 83 ? -16.548 -11.924 -30.276 1.00 33.05 83 VAL C CA 1
ATOM 3872 C C . VAL C 1 83 ? -16.226 -10.974 -29.108 1.00 36.86 83 VAL C C 1
ATOM 3873 O O . VAL C 1 83 ? -15.195 -11.168 -28.450 1.00 36.26 83 VAL C O 1
ATOM 3877 N N . PRO C 1 84 ? -17.061 -9.944 -28.827 1.00 33.25 84 PRO C N 1
ATOM 3878 C CA . PRO C 1 84 ? -16.755 -9.062 -27.685 1.00 32.74 84 PRO C CA 1
ATOM 3879 C C . PRO C 1 84 ? -16.871 -9.804 -26.349 1.00 36.50 84 PRO C C 1
ATOM 3880 O O . PRO C 1 84 ? -17.693 -10.719 -26.219 1.00 36.47 84 PRO C O 1
ATOM 3884 N N . ASP C 1 85 ? -16.036 -9.427 -25.365 1.00 31.76 85 ASP C N 1
ATOM 3885 C CA . ASP C 1 85 ? -16.020 -10.058 -24.038 1.00 30.12 85 ASP C CA 1
ATOM 3886 C C . ASP C 1 85 ? -17.092 -9.478 -23.103 1.00 33.50 85 ASP C C 1
ATOM 3887 O O . ASP C 1 85 ? -16.810 -9.074 -21.965 1.00 32.09 85 ASP C O 1
ATOM 3892 N N . LEU C 1 86 ? -18.339 -9.465 -23.595 1.00 30.83 86 LEU C N 1
ATOM 3893 C CA . LEU C 1 86 ? -19.486 -8.950 -22.855 1.00 31.23 86 LEU C CA 1
ATOM 3894 C C . LEU C 1 86 ? -19.869 -9.876 -21.715 1.00 36.07 86 LEU C C 1
ATOM 3895 O O . LEU C 1 86 ? -19.873 -11.105 -21.874 1.00 35.84 86 LEU C O 1
ATOM 3900 N N . ALA C 1 87 ? -20.142 -9.279 -20.549 1.00 33.09 87 ALA C N 1
ATOM 3901 C CA . ALA C 1 87 ? -20.526 -9.994 -19.343 1.00 33.32 87 ALA C CA 1
ATOM 3902 C C . ALA C 1 87 ? -21.447 -9.141 -18.489 1.00 41.99 87 ALA C C 1
ATOM 3903 O O . ALA C 1 87 ? -21.319 -7.913 -18.470 1.00 43.23 87 ALA C O 1
ATOM 3905 N N . ALA C 1 88 ? -22.391 -9.797 -17.804 1.00 40.77 88 ALA C N 1
ATOM 3906 C CA . ALA C 1 88 ? -23.325 -9.156 -16.891 1.00 43.13 88 ALA C CA 1
ATOM 3907 C C . ALA C 1 88 ? -22.680 -9.203 -15.507 1.00 50.26 88 ALA C C 1
ATOM 3908 O O . ALA C 1 88 ? -22.450 -10.292 -14.968 1.00 49.93 88 ALA C O 1
ATOM 3910 N N . TYR C 1 89 ? -22.334 -8.028 -14.955 1.00 49.36 89 TYR C N 1
ATOM 3911 C CA . TYR C 1 89 ? -21.695 -7.910 -13.634 1.00 50.71 89 TYR C CA 1
ATOM 3912 C C . TYR C 1 89 ? -22.627 -8.420 -12.525 1.00 58.12 89 TYR C C 1
ATOM 3913 O O . TYR C 1 89 ? -22.174 -8.934 -11.498 1.00 57.97 89 TYR C O 1
ATOM 3922 N N . ASN C 1 90 ? -23.937 -8.299 -12.789 1.00 57.10 90 ASN C N 1
ATOM 3923 C CA . ASN C 1 90 ? -25.096 -8.679 -11.981 1.00 58.66 90 ASN C CA 1
ATOM 3924 C C . ASN C 1 90 ? -25.416 -10.205 -12.110 1.00 61.98 90 ASN C C 1
ATOM 3925 O O . ASN C 1 90 ? -26.412 -10.670 -11.546 1.00 63.10 90 ASN C O 1
ATOM 3930 N N . ALA C 1 91 ? -24.559 -10.984 -12.816 1.00 56.64 91 ALA C N 1
ATOM 3931 C CA . ALA C 1 91 ? -24.814 -12.414 -13.044 1.00 55.27 91 ALA C CA 1
ATOM 3932 C C . ALA C 1 91 ? -24.348 -13.324 -11.924 1.00 58.29 91 ALA C C 1
ATOM 3933 O O . ALA C 1 91 ? -23.265 -13.136 -11.370 1.00 57.37 91 ALA C O 1
ATOM 3935 N N . ILE C 1 92 ? -25.207 -14.289 -11.566 1.00 55.48 92 ILE C N 1
ATOM 3936 C CA . ILE C 1 92 ? -24.991 -15.294 -10.513 1.00 55.53 92 ILE C CA 1
ATOM 3937 C C . ILE C 1 92 ? -24.680 -16.665 -11.164 1.00 56.47 92 ILE C C 1
ATOM 3938 O O . ILE C 1 92 ? -24.041 -17.511 -10.536 1.00 55.72 92 ILE C O 1
ATOM 3943 N N . SER C 1 93 ? -25.121 -16.869 -12.416 1.00 51.55 93 SER C N 1
ATOM 3944 C CA . SER C 1 93 ? -24.898 -18.112 -13.147 1.00 50.23 93 SER C CA 1
ATOM 3945 C C . SER C 1 93 ? -24.158 -17.881 -14.464 1.00 51.95 93 SER C C 1
ATOM 3946 O O . SER C 1 93 ? -24.162 -16.769 -14.993 1.00 50.43 93 SER C O 1
ATOM 3949 N N . LYS C 1 94 ? -23.532 -18.949 -14.989 1.00 48.09 94 LYS C N 1
ATOM 3950 C CA . LYS C 1 94 ? -22.803 -18.950 -16.254 1.00 46.36 94 LYS C CA 1
ATOM 3951 C C . LYS C 1 94 ? -23.843 -18.883 -17.382 1.00 49.66 94 LYS C C 1
ATOM 3952 O O . LYS C 1 94 ? -24.827 -19.625 -17.325 1.00 50.28 94 LYS C O 1
ATOM 3958 N N . PRO C 1 95 ? -23.694 -17.980 -18.381 1.00 45.42 95 PRO C N 1
ATOM 3959 C CA . PRO C 1 95 ? -24.703 -17.909 -19.456 1.00 45.37 95 PRO C CA 1
ATOM 3960 C C . PRO C 1 95 ? -24.778 -19.198 -20.275 1.00 49.29 95 PRO C C 1
ATOM 3961 O O . PRO C 1 95 ? -23.746 -19.686 -20.749 1.00 48.62 95 PRO C O 1
ATOM 3965 N N . GLU C 1 96 ? -25.986 -19.785 -20.373 1.00 45.94 96 GLU C N 1
ATOM 3966 C CA . GLU C 1 96 ? -26.209 -21.030 -21.109 1.00 45.30 96 GLU C CA 1
ATOM 3967 C C . GLU C 1 96 ? -26.779 -20.737 -22.498 1.00 46.93 96 GLU C C 1
ATOM 3968 O O . GLU C 1 96 ? -27.924 -20.294 -22.608 1.00 47.43 96 GLU C O 1
ATOM 3974 N N . VAL C 1 97 ? -25.980 -20.985 -23.552 1.00 41.57 97 VAL C N 1
ATOM 3975 C CA . VAL C 1 97 ? -26.408 -20.769 -24.942 1.00 41.33 97 VAL C CA 1
ATOM 3976 C C . VAL C 1 97 ? -27.264 -21.970 -25.380 1.00 46.15 97 VAL C C 1
ATOM 3977 O O . VAL C 1 97 ? -26.775 -23.104 -25.406 1.00 45.78 97 VAL C O 1
ATOM 3981 N N . LEU C 1 98 ? -28.547 -21.713 -25.688 1.00 43.28 98 LEU C N 1
ATOM 3982 C CA . LEU C 1 98 ? -29.535 -22.738 -26.055 1.00 43.82 98 LEU C CA 1
ATOM 3983 C C . LEU C 1 98 ? -29.602 -23.066 -27.549 1.00 48.26 98 LEU C C 1
ATOM 3984 O O . LEU C 1 98 ? -30.084 -24.142 -27.920 1.00 48.49 98 LEU C O 1
ATOM 3989 N N . THR C 1 99 ? -29.147 -22.136 -28.399 1.00 44.58 99 THR C N 1
ATOM 3990 C CA . THR C 1 99 ? -29.233 -22.224 -29.862 1.00 44.72 99 THR C CA 1
ATOM 3991 C C . THR C 1 99 ? -27.916 -22.562 -30.591 1.00 47.24 99 THR C C 1
ATOM 3992 O O . THR C 1 99 ? -26.850 -22.451 -29.977 1.00 45.28 99 THR C O 1
ATOM 3996 N N . PRO C 1 100 ? -27.957 -22.969 -31.896 1.00 45.73 100 PRO C N 1
ATOM 3997 C CA . PRO C 1 100 ? -26.701 -23.254 -32.617 1.00 46.00 100 PRO C CA 1
ATOM 3998 C C . PRO C 1 100 ? -25.798 -22.023 -32.635 1.00 50.21 100 PRO C C 1
ATOM 3999 O O . PRO C 1 100 ? -26.247 -20.921 -32.973 1.00 50.37 100 PRO C O 1
ATOM 4003 N N . GLN C 1 101 ? -24.544 -22.205 -32.206 1.00 45.80 101 GLN C N 1
ATOM 4004 C CA . GLN C 1 101 ? -23.560 -21.133 -32.088 1.00 44.65 101 GLN C CA 1
ATOM 4005 C C . GLN C 1 101 ? -23.024 -20.668 -33.454 1.00 47.86 101 GLN C C 1
ATOM 4006 O O . GLN C 1 101 ? -21.851 -20.868 -33.785 1.00 47.20 101 GLN C O 1
ATOM 4012 N N . LEU C 1 102 ? -23.915 -20.046 -34.240 1.00 44.68 102 LEU C N 1
ATOM 4013 C CA . LEU C 1 102 ? -23.654 -19.494 -35.563 1.00 45.70 102 LEU C CA 1
ATOM 4014 C C . LEU C 1 102 ? -24.039 -18.024 -35.585 1.00 51.01 102 LEU C C 1
ATOM 4015 O O . LEU C 1 102 ? -25.047 -17.627 -34.987 1.00 51.15 102 LEU C O 1
ATOM 4020 N N . ALA C 1 103 ? -23.245 -17.225 -36.302 1.00 47.84 103 ALA C N 1
ATOM 4021 C CA . ALA C 1 103 ? -23.457 -15.797 -36.512 1.00 47.41 103 ALA C CA 1
ATOM 4022 C C . ALA C 1 103 ? -23.681 -15.564 -38.005 1.00 52.69 103 ALA C C 1
ATOM 4023 O O . ALA C 1 103 ? -23.270 -16.388 -38.828 1.00 52.82 103 ALA C O 1
ATOM 4025 N N . ARG C 1 104 ? -24.359 -14.462 -38.349 1.00 49.73 104 ARG C N 1
ATOM 4026 C CA . ARG C 1 104 ? -24.625 -14.095 -39.729 1.00 51.21 104 ARG C CA 1
ATOM 4027 C C . ARG C 1 104 ? -23.640 -12.996 -40.110 1.00 57.06 104 ARG C C 1
ATOM 4028 O O . ARG C 1 104 ? -23.603 -11.951 -39.454 1.00 56.29 104 ARG C O 1
ATOM 4036 N N . VAL C 1 105 ? -22.805 -13.254 -41.130 1.00 55.21 105 VAL C N 1
ATOM 4037 C CA . VAL C 1 105 ? -21.797 -12.300 -41.591 1.00 55.82 105 VAL C CA 1
ATOM 4038 C C . VAL C 1 105 ? -22.211 -11.748 -42.957 1.00 62.71 105 VAL C C 1
ATOM 4039 O O . VAL C 1 105 ? -22.424 -12.517 -43.898 1.00 64.43 105 VAL C O 1
ATOM 4043 N N . VAL C 1 106 ? -22.360 -10.415 -43.039 1.00 59.19 106 VAL C N 1
ATOM 4044 C CA . VAL C 1 106 ? -22.735 -9.699 -44.263 1.00 61.08 106 VAL C CA 1
ATOM 4045 C C . VAL C 1 106 ? -21.440 -9.324 -45.013 1.00 64.96 106 VAL C C 1
ATOM 4046 O O . VAL C 1 106 ? -20.408 -9.099 -44.373 1.00 63.67 106 VAL C O 1
ATOM 4050 N N . SER C 1 107 ? -21.504 -9.247 -46.358 1.00 62.86 107 SER C N 1
ATOM 4051 C CA . SER C 1 107 ? -20.393 -8.928 -47.268 1.00 63.81 107 SER C CA 1
ATOM 4052 C C . SER C 1 107 ? -19.588 -7.676 -46.904 1.00 66.62 107 SER C C 1
ATOM 4053 O O . SER C 1 107 ? -18.434 -7.575 -47.315 1.00 67.12 107 SER C O 1
ATOM 4056 N N . ASP C 1 108 ? -20.180 -6.741 -46.135 1.00 61.66 108 ASP C N 1
ATOM 4057 C CA . ASP C 1 108 ? -19.527 -5.503 -45.697 1.00 61.27 108 ASP C CA 1
ATOM 4058 C C . ASP C 1 108 ? -18.605 -5.693 -44.470 1.00 64.14 108 ASP C C 1
ATOM 4059 O O . ASP C 1 108 ? -17.837 -4.786 -44.131 1.00 64.21 108 ASP C O 1
ATOM 4064 N N . GLY C 1 109 ? -18.683 -6.867 -43.838 1.00 58.99 109 GLY C N 1
ATOM 4065 C CA . GLY C 1 109 ? -17.892 -7.213 -42.662 1.00 56.47 109 GLY C CA 1
ATOM 4066 C C . GLY C 1 109 ? -18.693 -7.202 -41.375 1.00 58.52 109 GLY C C 1
ATOM 4067 O O . GLY C 1 109 ? -18.152 -7.487 -40.298 1.00 55.54 109 GLY C O 1
ATOM 4068 N N . GLU C 1 110 ? -19.994 -6.870 -41.477 1.00 56.08 110 GLU C N 1
ATOM 4069 C CA . GLU C 1 110 ? -20.888 -6.813 -40.325 1.00 54.76 110 GLU C CA 1
ATOM 4070 C C . GLU C 1 110 ? -21.213 -8.207 -39.813 1.00 57.37 110 GLU C C 1
ATOM 4071 O O . GLU C 1 110 ? -21.577 -9.088 -40.594 1.00 58.63 110 GLU C O 1
ATOM 4077 N N . VAL C 1 111 ? -21.069 -8.397 -38.500 1.00 51.32 111 VAL C N 1
ATOM 4078 C CA . VAL C 1 111 ? -21.343 -9.659 -37.819 1.00 49.43 111 VAL C CA 1
ATOM 4079 C C . VAL C 1 111 ? -22.584 -9.477 -36.959 1.00 54.22 111 VAL C C 1
ATOM 4080 O O . VAL C 1 111 ? -22.647 -8.549 -36.151 1.00 53.89 111 VAL C O 1
ATOM 4084 N N . LEU C 1 112 ? -23.570 -10.362 -37.143 1.00 51.20 112 LEU C N 1
ATOM 4085 C CA . LEU C 1 112 ? -24.820 -10.361 -36.394 1.00 50.89 112 LEU C CA 1
ATOM 4086 C C . LEU C 1 112 ? -24.960 -11.703 -35.674 1.00 54.13 112 LEU C C 1
ATOM 4087 O O . LEU C 1 112 ? -25.232 -12.727 -36.308 1.00 54.64 112 LEU C O 1
ATOM 4092 N N . TYR C 1 113 ? -24.707 -11.707 -34.358 1.00 48.88 113 TYR C N 1
ATOM 4093 C CA . TYR C 1 113 ? -24.824 -12.903 -33.534 1.00 47.21 113 TYR C CA 1
ATOM 4094 C C . TYR C 1 113 ? -25.950 -12.696 -32.534 1.00 51.96 113 TYR C C 1
ATOM 4095 O O . TYR C 1 113 ? -25.959 -11.692 -31.810 1.00 51.73 113 TYR C O 1
ATOM 4104 N N . MET C 1 114 ? -26.928 -13.620 -32.531 1.00 48.51 114 MET C N 1
ATOM 4105 C CA . MET C 1 114 ? -28.062 -13.523 -31.629 1.00 48.34 114 MET C CA 1
ATOM 4106 C C . MET C 1 114 ? -28.384 -14.860 -30.953 1.00 50.33 114 MET C C 1
ATOM 4107 O O . MET C 1 114 ? -29.325 -15.547 -31.360 1.00 50.75 114 MET C O 1
ATOM 4112 N N . PRO C 1 115 ? -27.630 -15.249 -29.899 1.00 44.68 115 PRO C N 1
ATOM 4113 C CA . PRO C 1 115 ? -27.945 -16.513 -29.223 1.00 44.07 115 PRO C CA 1
ATOM 4114 C C . PRO C 1 115 ? -29.082 -16.371 -28.213 1.00 49.84 115 PRO C C 1
ATOM 4115 O O . PRO C 1 115 ? -29.323 -15.272 -27.696 1.00 50.08 115 PRO C O 1
ATOM 4119 N N . SER C 1 116 ? -29.778 -17.488 -27.923 1.00 46.89 116 SER C N 1
ATOM 4120 C CA . SER C 1 116 ? -30.811 -17.509 -26.889 1.00 47.33 116 SER C CA 1
ATOM 4121 C C . SER C 1 116 ? -30.085 -17.975 -25.629 1.00 49.76 116 SER C C 1
ATOM 4122 O O . SER C 1 116 ? -29.429 -19.028 -25.642 1.00 48.22 116 SER C O 1
ATOM 4125 N N . ILE C 1 117 ? -30.121 -17.147 -24.573 1.00 46.07 117 ILE C N 1
ATOM 4126 C CA . ILE C 1 117 ? -29.390 -17.420 -23.340 1.00 44.77 117 ILE C CA 1
ATOM 4127 C C . ILE C 1 117 ? -30.312 -17.620 -22.140 1.00 49.68 117 ILE C C 1
ATOM 4128 O O . ILE C 1 117 ? -31.190 -16.794 -21.892 1.00 50.89 117 ILE C O 1
ATOM 4133 N N . ARG C 1 118 ? -30.083 -18.707 -21.382 1.00 45.43 118 ARG C N 1
ATOM 4134 C CA . ARG C 1 118 ? -30.781 -18.986 -20.129 1.00 45.85 118 ARG C CA 1
ATOM 4135 C C . ARG C 1 118 ? -29.782 -18.625 -19.019 1.00 47.97 118 ARG C C 1
ATOM 4136 O O . ARG C 1 118 ? -28.696 -19.212 -18.949 1.00 47.19 118 ARG C O 1
ATOM 4144 N N . GLN C 1 119 ? -30.121 -17.618 -18.195 1.00 43.59 119 GLN C N 1
ATOM 4145 C CA . GLN C 1 119 ? -29.239 -17.138 -17.129 1.00 42.26 119 GLN C CA 1
ATOM 4146 C C . GLN C 1 119 ? -30.011 -16.657 -15.893 1.00 46.19 119 GLN C C 1
ATOM 4147 O O . GLN C 1 119 ? -31.110 -16.112 -16.012 1.00 46.62 119 GLN C O 1
ATOM 4153 N N . ARG C 1 120 ? -29.408 -16.855 -14.712 1.00 42.64 120 ARG C N 1
ATOM 4154 C CA . ARG C 1 120 ? -29.930 -16.425 -13.411 1.00 44.35 120 ARG C CA 1
ATOM 4155 C C . ARG C 1 120 ? -29.261 -15.099 -13.019 1.00 47.93 120 ARG C C 1
ATOM 4156 O O . ARG C 1 120 ? -28.055 -14.932 -13.238 1.00 45.23 120 ARG C O 1
ATOM 4164 N N . PHE C 1 121 ? -30.043 -14.163 -12.435 1.00 46.83 121 PHE C N 1
ATOM 4165 C CA . PHE C 1 121 ? -29.560 -12.840 -12.039 1.00 47.51 121 PHE C CA 1
ATOM 4166 C C . PHE C 1 121 ? -30.006 -12.428 -10.657 1.00 56.24 121 PHE C C 1
ATOM 4167 O O . PHE C 1 121 ? -31.064 -12.855 -10.196 1.00 57.12 121 PHE C O 1
ATOM 4175 N N . SER C 1 122 ? -29.213 -11.563 -10.005 1.00 55.60 122 SER C N 1
ATOM 4176 C CA . SER C 1 122 ? -29.554 -11.006 -8.700 1.00 58.96 122 SER C CA 1
ATOM 4177 C C . SER C 1 122 ? -30.403 -9.773 -8.970 1.00 67.81 122 SER C C 1
ATOM 4178 O O . SER C 1 122 ? -29.901 -8.789 -9.519 1.00 66.18 122 SER C O 1
ATOM 4181 N N . CYS C 1 123 ? -31.706 -9.853 -8.654 1.00 70.02 123 CYS C N 1
ATOM 4182 C CA . CYS C 1 123 ? -32.661 -8.766 -8.887 1.00 73.57 123 CYS C CA 1
ATOM 4183 C C . CYS C 1 123 ? -33.643 -8.610 -7.743 1.00 83.05 123 CYS C C 1
ATOM 4184 O O . CYS C 1 123 ? -34.000 -9.608 -7.115 1.00 83.16 123 CYS C O 1
ATOM 4187 N N . ASP C 1 124 ? -34.112 -7.363 -7.497 1.00 84.14 124 ASP C N 1
ATOM 4188 C CA . ASP C 1 124 ? -35.100 -7.079 -6.449 1.00 88.69 124 ASP C CA 1
ATOM 4189 C C . ASP C 1 124 ? -36.484 -7.560 -6.879 1.00 94.55 124 ASP C C 1
ATOM 4190 O O . ASP C 1 124 ? -37.272 -6.811 -7.467 1.00 95.91 124 ASP C O 1
ATOM 4195 N N . VAL C 1 125 ? -36.761 -8.840 -6.606 1.00 90.78 125 VAL C N 1
ATOM 4196 C CA . VAL C 1 125 ? -38.031 -9.466 -6.972 1.00 92.10 125 VAL C CA 1
ATOM 4197 C C . VAL C 1 125 ? -39.096 -9.232 -5.873 1.00 101.11 125 VAL C C 1
ATOM 4198 O O . VAL C 1 125 ? -40.073 -9.981 -5.776 1.00 102.34 125 VAL C O 1
ATOM 4202 N N . SER C 1 126 ? -38.915 -8.152 -5.076 1.00 100.03 126 SER C N 1
ATOM 4203 C CA . SER C 1 126 ? -39.828 -7.738 -4.011 1.00 103.99 126 SER C CA 1
ATOM 4204 C C . SER C 1 126 ? -41.089 -7.160 -4.649 1.00 108.56 126 SER C C 1
ATOM 4205 O O . SER C 1 126 ? -40.995 -6.263 -5.496 1.00 108.05 126 SER C O 1
ATOM 4208 N N . GLY C 1 127 ? -42.240 -7.710 -4.269 1.00 105.64 127 GLY C N 1
ATOM 4209 C CA . GLY C 1 127 ? -43.535 -7.303 -4.794 1.00 107.50 127 GLY C CA 1
ATOM 4210 C C . GLY C 1 127 ? -43.716 -7.664 -6.253 1.00 106.59 127 GLY C C 1
ATOM 4211 O O . GLY C 1 127 ? -43.957 -6.786 -7.086 1.00 106.32 127 GLY C O 1
ATOM 4212 N N . VAL C 1 128 ? -43.537 -8.954 -6.582 1.00 99.01 128 VAL C N 1
ATOM 4213 C CA . VAL C 1 128 ? -43.735 -9.458 -7.943 1.00 95.85 128 VAL C CA 1
ATOM 4214 C C . VAL C 1 128 ? -45.232 -9.646 -8.200 1.00 101.74 128 VAL C C 1
ATOM 4215 O O . VAL C 1 128 ? -45.685 -9.488 -9.334 1.00 100.88 128 VAL C O 1
ATOM 4219 N N . ASP C 1 129 ? -45.996 -9.950 -7.130 1.00 100.91 129 ASP C N 1
ATOM 4220 C CA . ASP C 1 129 ? -47.446 -10.152 -7.161 1.00 103.90 129 ASP C CA 1
ATOM 4221 C C . ASP C 1 129 ? -48.215 -8.826 -7.238 1.00 110.56 129 ASP C C 1
ATOM 4222 O O . ASP C 1 129 ? -49.380 -8.828 -7.644 1.00 112.49 129 ASP C O 1
ATOM 4227 N N . THR C 1 130 ? -47.558 -7.700 -6.866 1.00 107.23 130 THR C N 1
ATOM 4228 C CA . THR C 1 130 ? -48.145 -6.351 -6.883 1.00 110.65 130 THR C CA 1
ATOM 4229 C C . THR C 1 130 ? -48.372 -5.842 -8.320 1.00 113.54 130 THR C C 1
ATOM 4230 O O . THR C 1 130 ? -47.775 -6.370 -9.260 1.00 108.91 130 THR C O 1
ATOM 4234 N N . GLU C 1 131 ? -49.237 -4.814 -8.480 1.00 114.28 131 GLU C N 1
ATOM 4235 C CA . GLU C 1 131 ? -49.575 -4.195 -9.770 1.00 114.18 131 GLU C CA 1
ATOM 4236 C C . GLU C 1 131 ? -48.361 -3.508 -10.414 1.00 115.16 131 GLU C C 1
ATOM 4237 O O . GLU C 1 131 ? -48.209 -3.557 -11.634 1.00 112.29 131 GLU C O 1
ATOM 4243 N N . SER C 1 132 ? -47.501 -2.876 -9.592 1.00 111.80 132 SER C N 1
ATOM 4244 C CA . SER C 1 132 ? -46.289 -2.203 -10.059 1.00 108.73 132 SER C CA 1
ATOM 4245 C C . SER C 1 132 ? -45.211 -3.214 -10.472 1.00 107.56 132 SER C C 1
ATOM 4246 O O . SER C 1 132 ? -44.359 -2.901 -11.307 1.00 104.43 132 SER C O 1
ATOM 4249 N N . GLY C 1 133 ? -45.278 -4.416 -9.898 1.00 102.95 133 GLY C N 1
ATOM 4250 C CA . GLY C 1 133 ? -44.356 -5.511 -10.179 1.00 98.04 133 GLY C CA 1
ATOM 4251 C C . GLY C 1 133 ? -42.949 -5.270 -9.675 1.00 99.32 133 GLY C C 1
ATOM 4252 O O . GLY C 1 133 ? -42.730 -4.419 -8.809 1.00 101.24 133 GLY C O 1
ATOM 4253 N N . ALA C 1 134 ? -41.988 -6.037 -10.205 1.00 91.35 134 ALA C N 1
ATOM 4254 C CA . ALA C 1 134 ? -40.576 -5.926 -9.846 1.00 88.29 134 ALA C CA 1
ATOM 4255 C C . ALA C 1 134 ? -39.771 -5.457 -11.042 1.00 89.32 134 ALA C C 1
ATOM 4256 O O . ALA C 1 134 ? -40.075 -5.854 -12.170 1.00 87.49 134 ALA C O 1
ATOM 4258 N N . THR C 1 135 ? -38.777 -4.573 -10.808 1.00 85.33 135 THR C N 1
ATOM 4259 C CA . THR C 1 135 ? -37.912 -4.050 -11.868 1.00 82.85 135 THR C CA 1
ATOM 4260 C C . THR C 1 135 ? -36.493 -4.605 -11.685 1.00 83.92 135 THR C C 1
ATOM 4261 O O . THR C 1 135 ? -35.715 -4.114 -10.862 1.00 83.73 135 THR C O 1
ATOM 4265 N N . CYS C 1 136 ? -36.194 -5.662 -12.451 1.00 77.86 136 CYS C N 1
ATOM 4266 C CA . CYS C 1 136 ? -34.925 -6.377 -12.457 1.00 74.79 136 CYS C CA 1
ATOM 4267 C C . CYS C 1 136 ? -33.919 -5.682 -13.393 1.00 75.14 136 CYS C C 1
ATOM 4268 O O . CYS C 1 136 ? -34.132 -5.645 -14.607 1.00 73.61 136 CYS C O 1
ATOM 4271 N N . ARG C 1 137 ? -32.834 -5.120 -12.819 1.00 70.13 137 ARG C N 1
ATOM 4272 C CA . ARG C 1 137 ? -31.810 -4.407 -13.590 1.00 67.95 137 ARG C CA 1
ATOM 4273 C C . ARG C 1 137 ? -30.526 -5.235 -13.790 1.00 67.13 137 ARG C C 1
ATOM 4274 O O . ARG C 1 137 ? -29.998 -5.797 -12.827 1.00 66.41 137 ARG C O 1
ATOM 4282 N N . ILE C 1 138 ? -30.050 -5.319 -15.057 1.00 60.32 138 ILE C N 1
ATOM 4283 C CA . ILE C 1 138 ? -28.844 -6.058 -15.489 1.00 56.59 138 ILE C CA 1
ATOM 4284 C C . ILE C 1 138 ? -27.824 -5.084 -16.129 1.00 58.67 138 ILE C C 1
ATOM 4285 O O . ILE C 1 138 ? -28.208 -4.320 -17.011 1.00 58.89 138 ILE C O 1
ATOM 4290 N N . LYS C 1 139 ? -26.537 -5.125 -15.707 1.00 53.00 139 LYS C N 1
ATOM 4291 C CA . LYS C 1 139 ? -25.493 -4.256 -16.274 1.00 52.09 139 LYS C CA 1
ATOM 4292 C C . LYS C 1 139 ? -24.499 -5.029 -17.156 1.00 52.55 139 LYS C C 1
ATOM 4293 O O . LYS C 1 139 ? -23.660 -5.770 -16.645 1.00 51.30 139 LYS C O 1
ATOM 4299 N N . ILE C 1 140 ? -24.606 -4.859 -18.481 1.00 47.61 140 ILE C N 1
ATOM 4300 C CA . ILE C 1 140 ? -23.750 -5.548 -19.450 1.00 45.48 140 ILE C CA 1
ATOM 4301 C C . ILE C 1 140 ? -22.611 -4.636 -19.889 1.00 50.79 140 ILE C C 1
ATOM 4302 O O . ILE C 1 140 ? -22.852 -3.468 -20.178 1.00 52.13 140 ILE C O 1
ATOM 4307 N N . GLY C 1 141 ? -21.396 -5.184 -19.960 1.00 46.22 141 GLY C N 1
ATOM 4308 C CA . GLY C 1 141 ? -20.211 -4.460 -20.412 1.00 45.65 141 GLY C CA 1
ATOM 4309 C C . GLY C 1 141 ? -19.052 -5.372 -20.739 1.00 47.77 141 GLY C C 1
ATOM 4310 O O . GLY C 1 141 ? -19.103 -6.564 -20.428 1.00 47.68 141 GLY C O 1
ATOM 4311 N N . SER C 1 142 ? -18.001 -4.823 -21.377 1.00 43.15 142 SER C N 1
ATOM 4312 C CA . SER C 1 142 ? -16.775 -5.557 -21.710 1.00 41.67 142 SER C CA 1
ATOM 4313 C C . SER C 1 142 ? -16.039 -5.899 -20.405 1.00 44.65 142 SER C C 1
ATOM 4314 O O . SER C 1 142 ? -15.928 -5.049 -19.513 1.00 44.80 142 SER C O 1
ATOM 4317 N N . TRP C 1 143 ? -15.582 -7.149 -20.282 1.00 40.22 143 TRP C N 1
ATOM 4318 C CA . TRP C 1 143 ? -14.909 -7.611 -19.073 1.00 40.01 143 TRP C CA 1
ATOM 4319 C C . TRP C 1 143 ? -13.474 -7.079 -18.924 1.00 42.23 143 TRP C C 1
ATOM 4320 O O . TRP C 1 143 ? -13.040 -6.853 -17.791 1.00 42.51 143 TRP C O 1
ATOM 4331 N N . THR C 1 144 ? -12.736 -6.897 -20.049 1.00 36.13 144 THR C N 1
ATOM 4332 C CA . THR C 1 144 ? -11.330 -6.468 -20.022 1.00 34.80 144 THR C CA 1
ATOM 4333 C C . THR C 1 144 ? -10.999 -5.216 -20.859 1.00 37.88 144 THR C C 1
ATOM 4334 O O . THR C 1 144 ? -9.913 -4.664 -20.678 1.00 38.01 144 THR C O 1
ATOM 4338 N N . HIS C 1 145 ? -11.878 -4.787 -21.787 1.00 33.87 145 HIS C N 1
ATOM 4339 C CA . HIS C 1 145 ? -11.598 -3.611 -22.628 1.00 34.09 145 HIS C CA 1
ATOM 4340 C C . HIS C 1 145 ? -12.325 -2.349 -22.166 1.00 39.57 145 HIS C C 1
ATOM 4341 O O . HIS C 1 145 ? -13.437 -2.441 -21.639 1.00 40.08 145 HIS C O 1
ATOM 4348 N N . HIS C 1 146 ? -11.702 -1.165 -22.393 1.00 35.57 146 HIS C N 1
ATOM 4349 C CA . HIS C 1 146 ? -12.304 0.142 -22.113 1.00 35.46 146 HIS C CA 1
ATOM 4350 C C . HIS C 1 146 ? -12.963 0.668 -23.396 1.00 41.08 146 HIS C C 1
ATOM 4351 O O . HIS C 1 146 ? -12.817 0.046 -24.459 1.00 39.93 146 HIS C O 1
ATOM 4358 N N . SER C 1 147 ? -13.676 1.818 -23.304 1.00 39.14 147 SER C N 1
ATOM 4359 C CA . SER C 1 147 ? -14.404 2.442 -24.416 1.00 39.27 147 SER C CA 1
ATOM 4360 C C . SER C 1 147 ? -13.573 2.701 -25.683 1.00 44.41 147 SER C C 1
ATOM 4361 O O . SER C 1 147 ? -14.140 2.722 -26.775 1.00 45.02 147 SER C O 1
ATOM 4364 N N . ARG C 1 148 ? -12.245 2.889 -25.545 1.00 41.13 148 ARG C N 1
ATOM 4365 C CA . ARG C 1 148 ? -11.343 3.145 -26.673 1.00 41.45 148 ARG C CA 1
ATOM 4366 C C . ARG C 1 148 ? -10.976 1.874 -27.468 1.00 45.29 148 ARG C C 1
ATOM 4367 O O . ARG C 1 148 ? -10.389 1.981 -28.544 1.00 44.76 148 ARG C O 1
ATOM 4375 N N . GLU C 1 149 ? -11.351 0.678 -26.952 1.00 41.93 149 GLU C N 1
ATOM 4376 C CA . GLU C 1 149 ? -11.118 -0.618 -27.595 1.00 40.57 149 GLU C CA 1
ATOM 4377 C C . GLU C 1 149 ? -12.447 -1.226 -28.054 1.00 46.35 149 GLU C C 1
ATOM 4378 O O . GLU C 1 149 ? -12.524 -1.747 -29.167 1.00 46.36 149 GLU C O 1
ATOM 4384 N N . ILE C 1 150 ? -13.487 -1.150 -27.204 1.00 43.97 150 ILE C N 1
ATOM 4385 C CA . ILE C 1 150 ? -14.835 -1.652 -27.489 1.00 44.14 150 ILE C CA 1
ATOM 4386 C C . ILE C 1 150 ? -15.840 -0.622 -26.982 1.00 53.03 150 ILE C C 1
ATOM 4387 O O . ILE C 1 150 ? -15.815 -0.277 -25.796 1.00 52.84 150 ILE C O 1
ATOM 4392 N N . SER C 1 151 ? -16.742 -0.158 -27.858 1.00 53.44 151 SER C N 1
ATOM 4393 C CA . SER C 1 151 ? -17.807 0.752 -27.449 1.00 55.92 151 SER C CA 1
ATOM 4394 C C . SER C 1 151 ? -19.138 -0.019 -27.454 1.00 62.78 151 SER C C 1
ATOM 4395 O O . SER C 1 151 ? -19.535 -0.550 -28.492 1.00 61.91 151 SER C O 1
ATOM 4398 N N . VAL C 1 152 ? -19.779 -0.140 -26.272 1.00 61.85 152 VAL C N 1
ATOM 4399 C CA . VAL C 1 152 ? -21.036 -0.871 -26.089 1.00 62.79 152 VAL C CA 1
ATOM 4400 C C . VAL C 1 152 ? -22.242 0.099 -26.168 1.00 71.56 152 VAL C C 1
ATOM 4401 O O . VAL C 1 152 ? -22.242 1.142 -25.511 1.00 72.92 152 VAL C O 1
ATOM 4405 N N . ASP C 1 153 ? -23.223 -0.212 -27.044 1.00 70.32 153 ASP C N 1
ATOM 4406 C CA . ASP C 1 153 ? -24.376 0.659 -27.305 1.00 73.21 153 ASP C CA 1
ATOM 4407 C C . ASP C 1 153 ? -25.719 -0.096 -27.322 1.00 78.53 153 ASP C C 1
ATOM 4408 O O . ASP C 1 153 ? -25.770 -1.210 -27.843 1.00 76.17 153 ASP C O 1
ATOM 4413 N N . PRO C 1 154 ? -26.823 0.490 -26.793 1.00 79.18 154 PRO C N 1
ATOM 4414 C CA . PRO C 1 154 ? -28.111 -0.222 -26.805 1.00 80.47 154 PRO C CA 1
ATOM 4415 C C . PRO C 1 154 ? -28.901 0.060 -28.091 1.00 88.65 154 PRO C C 1
ATOM 4416 O O . PRO C 1 154 ? -29.112 1.229 -28.422 1.00 90.42 154 PRO C O 1
ATOM 4420 N N . THR C 1 155 ? -29.291 -0.996 -28.842 1.00 86.44 155 THR C N 1
ATOM 4421 C CA . THR C 1 155 ? -30.028 -0.872 -30.113 1.00 88.95 155 THR C CA 1
ATOM 4422 C C . THR C 1 155 ? -31.283 -0.005 -29.960 1.00 98.61 155 THR C C 1
ATOM 4423 O O . THR C 1 155 ? -31.483 0.934 -30.736 1.00 100.42 155 THR C O 1
ATOM 4427 N N . THR C 1 156 ? -32.099 -0.306 -28.938 1.00 97.34 156 THR C N 1
ATOM 4428 C CA . THR C 1 156 ? -33.323 0.432 -28.619 1.00 100.87 156 THR C CA 1
ATOM 4429 C C . THR C 1 156 ? -33.093 1.303 -27.359 1.00 106.72 156 THR C C 1
ATOM 4430 O O . THR C 1 156 ? -31.943 1.626 -27.050 1.00 105.22 156 THR C O 1
ATOM 4434 N N . GLU C 1 157 ? -34.170 1.704 -26.659 1.00 106.25 157 GLU C N 1
ATOM 4435 C CA . GLU C 1 157 ? -34.104 2.522 -25.442 1.00 107.68 157 GLU C CA 1
ATOM 4436 C C . GLU C 1 157 ? -34.842 1.912 -24.207 1.00 112.18 157 GLU C C 1
ATOM 4437 O O . GLU C 1 157 ? -34.407 2.185 -23.093 1.00 111.79 157 GLU C O 1
ATOM 4443 N N . ASN C 1 158 ? -35.921 1.098 -24.355 1.00 109.42 158 ASN C N 1
ATOM 4444 C CA . ASN C 1 158 ? -36.552 0.702 -25.612 1.00 109.89 158 ASN C CA 1
ATOM 4445 C C . ASN C 1 158 ? -37.650 1.706 -26.032 1.00 118.00 158 ASN C C 1
ATOM 4446 O O . ASN C 1 158 ? -37.478 2.298 -27.090 1.00 118.51 158 ASN C O 1
ATOM 4451 N N . SER C 1 159 ? -38.723 1.982 -25.238 1.00 117.46 159 SER C N 1
ATOM 4452 C CA . SER C 1 159 ? -39.120 1.395 -23.949 1.00 117.34 159 SER C CA 1
ATOM 4453 C C . SER C 1 159 ? -40.015 0.152 -24.149 1.00 120.88 159 SER C C 1
ATOM 4454 O O . SER C 1 159 ? -40.462 -0.446 -23.169 1.00 121.02 159 SER C O 1
ATOM 4457 N N . ASP C 1 160 ? -40.223 -0.246 -25.432 1.00 116.30 160 ASP C N 1
ATOM 4458 C CA . ASP C 1 160 ? -41.014 -1.380 -25.933 1.00 115.53 160 ASP C CA 1
ATOM 4459 C C . ASP C 1 160 ? -41.017 -2.615 -25.027 1.00 115.48 160 ASP C C 1
ATOM 4460 O O . ASP C 1 160 ? -39.967 -3.012 -24.517 1.00 111.90 160 ASP C O 1
ATOM 4465 N N . ASP C 1 161 ? -42.215 -3.207 -24.829 1.00 112.56 161 ASP C N 1
ATOM 4466 C CA . ASP C 1 161 ? -42.439 -4.409 -24.025 1.00 110.40 161 ASP C CA 1
ATOM 4467 C C . ASP C 1 161 ? -41.856 -5.635 -24.753 1.00 109.86 161 ASP C C 1
ATOM 4468 O O . ASP C 1 161 ? -40.637 -5.818 -24.705 1.00 106.67 161 ASP C O 1
ATOM 4473 N N . SER C 1 162 ? -42.695 -6.444 -25.450 1.00 105.94 162 SER C N 1
ATOM 4474 C CA . SER C 1 162 ? -42.266 -7.612 -26.224 1.00 102.59 162 SER C CA 1
ATOM 4475 C C . SER C 1 162 ? -43.354 -8.234 -27.088 1.00 106.96 162 SER C C 1
ATOM 4476 O O . SER C 1 162 ? -44.519 -8.302 -26.692 1.00 108.60 162 SER C O 1
ATOM 4479 N N . GLU C 1 163 ? -42.940 -8.703 -28.274 1.00 101.78 163 GLU C N 1
ATOM 4480 C CA . GLU C 1 163 ? -43.750 -9.422 -29.256 1.00 102.37 163 GLU C CA 1
ATOM 4481 C C . GLU C 1 163 ? -43.174 -10.846 -29.353 1.00 102.80 163 GLU C C 1
ATOM 4482 O O . GLU C 1 163 ? -43.809 -11.741 -29.914 1.00 102.90 163 GLU C O 1
ATOM 4488 N N . TYR C 1 164 ? -41.965 -11.036 -28.778 1.00 96.05 164 TYR C N 1
ATOM 4489 C CA . TYR C 1 164 ? -41.191 -12.282 -28.720 1.00 92.92 164 TYR C CA 1
ATOM 4490 C C . TYR C 1 164 ? -41.422 -13.052 -27.407 1.00 93.82 164 TYR C C 1
ATOM 4491 O O . TYR C 1 164 ? -41.205 -14.267 -27.374 1.00 91.91 164 TYR C O 1
ATOM 4500 N N . PHE C 1 165 ? -41.843 -12.345 -26.328 1.00 89.74 165 PHE C N 1
ATOM 4501 C CA . PHE C 1 165 ? -42.115 -12.929 -25.008 1.00 88.69 165 PHE C CA 1
ATOM 4502 C C . PHE C 1 165 ? -43.284 -13.901 -25.082 1.00 92.38 165 PHE C C 1
ATOM 4503 O O . PHE C 1 165 ? -44.308 -13.587 -25.694 1.00 94.22 165 PHE C O 1
ATOM 4511 N N . SER C 1 166 ? -43.108 -15.099 -24.493 1.00 86.59 166 SER C N 1
ATOM 4512 C CA . SER C 1 166 ? -44.098 -16.174 -24.488 1.00 87.06 166 SER C CA 1
ATOM 4513 C C . SER C 1 166 ? -45.396 -15.782 -23.791 1.00 93.08 166 SER C C 1
ATOM 4514 O O . SER C 1 166 ? -45.372 -15.235 -22.687 1.00 93.46 166 SER C O 1
ATOM 4517 N N . GLN C 1 167 ? -46.528 -16.071 -24.449 1.00 90.70 167 GLN C N 1
ATOM 4518 C CA . GLN C 1 167 ? -47.872 -15.814 -23.929 1.00 93.41 167 GLN C CA 1
ATOM 4519 C C . GLN C 1 167 ? -48.228 -16.837 -22.840 1.00 97.24 167 GLN C C 1
ATOM 4520 O O . GLN C 1 167 ? -49.093 -16.572 -22.004 1.00 99.47 167 GLN C O 1
ATOM 4526 N N . TYR C 1 168 ? -47.542 -17.997 -22.855 1.00 90.92 168 TYR C N 1
ATOM 4527 C CA . TYR C 1 168 ? -47.745 -19.106 -21.927 1.00 90.60 168 TYR C CA 1
ATOM 4528 C C . TYR C 1 168 ? -46.898 -18.996 -20.647 1.00 92.59 168 TYR C C 1
ATOM 4529 O O . TYR C 1 168 ? -46.954 -19.890 -19.804 1.00 92.66 168 TYR C O 1
ATOM 4538 N N . SER C 1 169 ? -46.150 -17.891 -20.483 1.00 87.33 169 SER C N 1
ATOM 4539 C CA . SER C 1 169 ? -45.338 -17.650 -19.286 1.00 85.96 169 SER C CA 1
ATOM 4540 C C . SER C 1 169 ? -46.227 -17.286 -18.092 1.00 92.78 169 SER C C 1
ATOM 4541 O O . SER C 1 169 ? -47.300 -16.703 -18.271 1.00 95.40 169 SER C O 1
ATOM 4544 N N . ARG C 1 170 ? -45.760 -17.615 -16.872 1.00 88.42 170 ARG C N 1
ATOM 4545 C CA . ARG C 1 170 ? -46.447 -17.324 -15.611 1.00 90.60 170 ARG C CA 1
ATOM 4546 C C . ARG C 1 170 ? -46.363 -15.818 -15.289 1.00 94.89 170 ARG C C 1
ATOM 4547 O O . ARG C 1 170 ? -47.184 -15.302 -14.525 1.00 97.60 170 ARG C O 1
ATOM 4555 N N . PHE C 1 171 ? -45.374 -15.123 -15.885 1.00 88.63 171 PHE C N 1
ATOM 4556 C CA . PHE C 1 171 ? -45.130 -13.693 -15.694 1.00 89.07 171 PHE C CA 1
ATOM 4557 C C . PHE C 1 171 ? -45.545 -12.861 -16.914 1.00 92.83 171 PHE C C 1
ATOM 4558 O O . PHE C 1 171 ? -45.805 -13.413 -17.984 1.00 91.80 171 PHE C O 1
ATOM 4566 N N . GLU C 1 172 ? -45.629 -11.536 -16.736 1.00 90.17 172 GLU C N 1
ATOM 4567 C CA . GLU C 1 172 ? -46.037 -10.588 -17.769 1.00 90.86 172 GLU C CA 1
ATOM 4568 C C . GLU C 1 172 ? -45.087 -9.384 -17.784 1.00 92.74 172 GLU C C 1
ATOM 4569 O O . GLU C 1 172 ? -44.821 -8.805 -16.730 1.00 93.09 172 GLU C O 1
ATOM 4575 N N . ILE C 1 173 ? -44.587 -9.011 -18.978 1.00 87.11 173 ILE C N 1
ATOM 4576 C CA . ILE C 1 173 ? -43.685 -7.868 -19.142 1.00 86.16 173 ILE C CA 1
ATOM 4577 C C . ILE C 1 173 ? -44.473 -6.566 -19.127 1.00 93.07 173 ILE C C 1
ATOM 4578 O O . ILE C 1 173 ? -45.445 -6.425 -19.869 1.00 94.55 173 ILE C O 1
ATOM 4583 N N . LEU C 1 174 ? -44.037 -5.617 -18.288 1.00 90.50 174 LEU C N 1
ATOM 4584 C CA . LEU C 1 174 ? -44.642 -4.295 -18.169 1.00 94.09 174 LEU C CA 1
ATOM 4585 C C . LEU C 1 174 ? -43.878 -3.287 -19.039 1.00 97.41 174 LEU C C 1
ATOM 4586 O O . LEU C 1 174 ? -44.506 -2.549 -19.801 1.00 99.38 174 LEU C O 1
ATOM 4591 N N . ASP C 1 175 ? -42.526 -3.285 -18.948 1.00 90.66 175 ASP C N 1
ATOM 4592 C CA . ASP C 1 175 ? -41.637 -2.402 -19.711 1.00 89.42 175 ASP C CA 1
ATOM 4593 C C . ASP C 1 175 ? -40.196 -2.889 -19.649 1.00 89.10 175 ASP C C 1
ATOM 4594 O O . ASP C 1 175 ? -39.742 -3.348 -18.599 1.00 87.66 175 ASP C O 1
ATOM 4599 N N . VAL C 1 176 ? -39.472 -2.761 -20.772 1.00 83.56 176 VAL C N 1
ATOM 4600 C CA . VAL C 1 176 ? -38.050 -3.112 -20.874 1.00 79.64 176 VAL C CA 1
ATOM 4601 C C . VAL C 1 176 ? -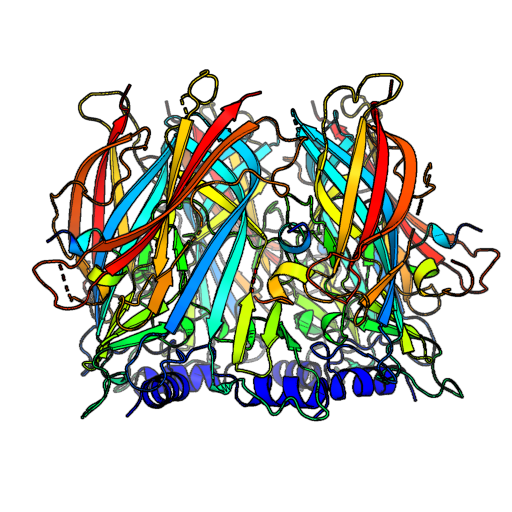37.290 -1.840 -21.291 1.00 83.65 176 VAL C C 1
ATOM 4602 O O . VAL C 1 176 ? -37.609 -1.263 -22.331 1.00 84.62 176 VAL C O 1
ATOM 4606 N N . THR C 1 177 ? -36.319 -1.388 -20.464 1.00 79.05 177 THR C N 1
ATOM 4607 C CA . THR C 1 177 ? -35.544 -0.165 -20.718 1.00 79.11 177 THR C CA 1
ATOM 4608 C C . THR C 1 177 ? -34.032 -0.443 -20.767 1.00 79.44 177 THR C C 1
ATOM 4609 O O . THR C 1 177 ? -33.443 -0.845 -19.765 1.00 77.69 177 THR C O 1
ATOM 4613 N N . GLN C 1 178 ? -33.413 -0.191 -21.935 1.00 75.04 178 GLN C N 1
ATOM 4614 C CA . GLN C 1 178 ? -31.979 -0.385 -22.180 1.00 72.16 178 GLN C CA 1
ATOM 4615 C C . GLN C 1 178 ? -31.271 0.967 -22.371 1.00 76.93 178 GLN C C 1
ATOM 4616 O O . GLN C 1 178 ? -31.523 1.657 -23.367 1.00 78.23 178 GLN C O 1
ATOM 4622 N N . LYS C 1 179 ? -30.394 1.349 -21.416 1.00 72.00 179 LYS C N 1
ATOM 4623 C CA . LYS C 1 179 ? -29.677 2.628 -21.461 1.00 72.24 179 LYS C CA 1
ATOM 4624 C C . LYS C 1 179 ? -28.164 2.491 -21.405 1.00 72.97 179 LYS C C 1
ATOM 4625 O O . LYS C 1 179 ? -27.646 1.620 -20.713 1.00 70.67 179 LYS C O 1
ATOM 4631 N N . LYS C 1 180 ? -27.456 3.377 -22.121 1.00 69.63 180 LYS C N 1
ATOM 4632 C CA . LYS C 1 180 ? -25.992 3.409 -22.159 1.00 67.40 180 LYS C CA 1
ATOM 4633 C C . LYS C 1 180 ? -25.478 4.323 -21.050 1.00 73.06 180 LYS C C 1
ATOM 4634 O O . LYS C 1 180 ? -25.944 5.462 -20.919 1.00 75.53 180 LYS C O 1
ATOM 4640 N N . ASN C 1 181 ? -24.522 3.823 -20.255 1.00 67.77 181 ASN C N 1
ATOM 4641 C CA . ASN C 1 181 ? -23.896 4.585 -19.176 1.00 68.41 181 ASN C CA 1
ATOM 4642 C C . ASN C 1 181 ? -22.404 4.702 -19.467 1.00 70.32 181 ASN C C 1
ATOM 4643 O O . ASN C 1 181 ? -21.722 3.684 -19.570 1.00 67.83 181 ASN C O 1
ATOM 4648 N N . SER C 1 182 ? -21.914 5.939 -19.658 1.00 67.73 182 SER C N 1
ATOM 4649 C CA . SER C 1 182 ? -20.509 6.219 -19.955 1.00 66.08 182 SER C CA 1
ATOM 4650 C C . SER C 1 182 ? -19.920 7.058 -18.827 1.00 69.85 182 SER C C 1
ATOM 4651 O O . SER C 1 182 ? -20.302 8.218 -18.647 1.00 72.32 182 SER C O 1
ATOM 4654 N N . VAL C 1 183 ? -19.027 6.449 -18.033 1.00 63.22 183 VAL C N 1
ATOM 4655 C CA . VAL C 1 183 ? -18.401 7.106 -16.884 1.00 63.20 183 VAL C CA 1
ATOM 4656 C C . VAL C 1 183 ? -16.886 7.219 -17.081 1.00 62.44 183 VAL C C 1
ATOM 4657 O O . VAL C 1 183 ? -16.224 6.212 -17.349 1.00 59.40 183 VAL C O 1
ATOM 4661 N N . THR C 1 184 ? -16.350 8.447 -16.931 1.00 58.23 184 THR C N 1
ATOM 4662 C CA . THR C 1 184 ? -14.917 8.733 -17.024 1.00 56.37 184 THR C CA 1
ATOM 4663 C C . THR C 1 184 ? -14.422 9.074 -15.614 1.00 59.90 184 THR C C 1
ATOM 4664 O O . THR C 1 184 ? -14.840 10.082 -15.039 1.00 62.19 184 THR C O 1
ATOM 4668 N N . TYR C 1 185 ? -13.573 8.203 -15.040 1.00 53.21 185 TYR C N 1
ATOM 4669 C CA . TYR C 1 185 ? -13.031 8.384 -13.687 1.00 52.81 185 TYR C CA 1
ATOM 4670 C C . TYR C 1 185 ? -11.885 9.406 -13.675 1.00 57.17 185 TYR C C 1
ATOM 4671 O O . TYR C 1 185 ? -11.231 9.603 -14.696 1.00 54.97 185 TYR C O 1
ATOM 4680 N N . SER C 1 186 ? -11.654 10.063 -12.522 1.00 56.97 186 SER C N 1
ATOM 4681 C CA . SER C 1 186 ? -10.608 11.081 -12.353 1.00 58.73 186 SER C CA 1
ATOM 4682 C C . SER C 1 186 ? -9.175 10.570 -12.544 1.00 63.08 186 SER C C 1
ATOM 4683 O O . SER C 1 186 ? -8.310 11.337 -12.965 1.00 63.48 186 SER C O 1
ATOM 4686 N N . CYS C 1 187 ? -8.936 9.285 -12.236 1.00 59.45 187 CYS C N 1
ATOM 4687 C CA . CYS C 1 187 ? -7.646 8.594 -12.331 1.00 58.62 187 CYS C CA 1
ATOM 4688 C C . CYS C 1 187 ? -7.081 8.523 -13.738 1.00 61.49 187 CYS C C 1
ATOM 4689 O O . CYS C 1 187 ? -5.911 8.811 -13.989 1.00 61.10 187 CYS C O 1
ATOM 4692 N N . CYS C 1 188 ? -7.966 8.121 -14.635 1.00 57.26 188 CYS C N 1
ATOM 4693 C CA . CYS C 1 188 ? -7.797 7.545 -15.932 1.00 55.94 188 CYS C CA 1
ATOM 4694 C C . CYS C 1 188 ? -8.458 8.328 -17.078 1.00 61.99 188 CYS C C 1
ATOM 4695 O O . CYS C 1 188 ? -9.610 8.756 -16.938 1.00 63.66 188 CYS C O 1
ATOM 4698 N N . PRO C 1 189 ? -7.740 8.540 -18.213 1.00 57.51 189 PRO C N 1
ATOM 4699 C CA . PRO C 1 189 ? -8.316 9.351 -19.302 1.00 57.94 189 PRO C CA 1
ATOM 4700 C C . PRO C 1 189 ? -9.448 8.691 -20.086 1.00 59.90 189 PRO C C 1
ATOM 4701 O O . PRO C 1 189 ? -10.371 9.387 -20.520 1.00 60.98 189 PRO C O 1
ATOM 4705 N N . GLU C 1 190 ? -9.380 7.360 -20.262 1.00 53.63 190 GLU C N 1
ATOM 4706 C CA . GLU C 1 190 ? -10.366 6.588 -21.018 1.00 52.17 190 GLU C CA 1
ATOM 4707 C C . GLU C 1 190 ? -11.701 6.432 -20.286 1.00 56.40 190 GLU C C 1
ATOM 4708 O O .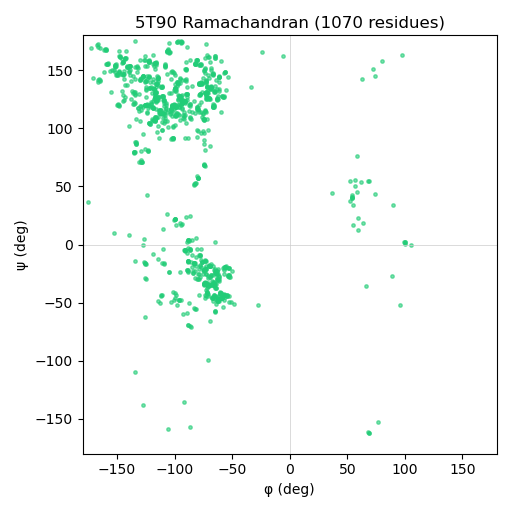 GLU C 1 190 ? -11.730 6.267 -19.066 1.00 57.76 190 GLU C O 1
ATOM 4714 N N . ALA C 1 191 ? -12.801 6.507 -21.036 1.00 51.67 191 ALA C N 1
ATOM 4715 C CA . ALA C 1 191 ? -14.152 6.360 -20.502 1.00 51.30 191 ALA C CA 1
ATOM 4716 C C . ALA C 1 191 ? -14.488 4.878 -20.323 1.00 52.46 191 ALA C C 1
ATOM 4717 O O . ALA C 1 191 ? -13.847 4.018 -20.932 1.00 50.31 191 ALA C O 1
ATOM 4719 N N . TYR C 1 192 ? -15.476 4.581 -19.468 1.00 48.89 192 TYR C N 1
ATOM 4720 C CA . TYR C 1 192 ? -15.932 3.216 -19.207 1.00 46.52 192 TYR C CA 1
ATOM 4721 C C . TYR C 1 192 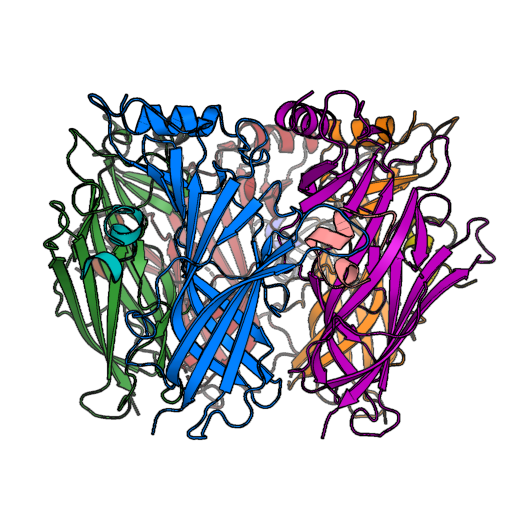? -17.426 3.102 -19.422 1.00 51.95 192 TYR C C 1
ATOM 4722 O O . TYR C 1 192 ? -18.213 3.844 -18.817 1.00 53.78 192 TYR C O 1
ATOM 4731 N N . GLU C 1 193 ? -17.800 2.220 -20.357 1.00 47.18 193 GLU C N 1
ATOM 4732 C CA . GLU C 1 193 ? -19.182 2.044 -20.784 1.00 47.45 193 GLU C CA 1
ATOM 4733 C C . GLU C 1 193 ? -19.834 0.744 -20.328 1.00 49.48 193 GLU C C 1
ATOM 4734 O O . GLU C 1 193 ? -19.152 -0.251 -20.062 1.00 47.24 193 GLU C O 1
ATOM 4740 N N . ASP C 1 194 ? -21.177 0.778 -20.245 1.00 46.84 194 ASP C N 1
ATOM 4741 C CA . ASP C 1 194 ? -22.051 -0.340 -19.892 1.00 45.85 194 ASP C CA 1
ATOM 4742 C C . ASP C 1 194 ? -23.478 -0.081 -20.388 1.00 50.11 194 ASP C C 1
ATOM 4743 O O . ASP C 1 194 ? -23.872 1.074 -20.566 1.00 51.36 194 ASP C O 1
ATOM 4748 N N . VAL C 1 195 ? -24.242 -1.154 -20.609 1.00 45.42 195 VAL C N 1
ATOM 4749 C CA . VAL C 1 195 ? -25.641 -1.078 -21.015 1.00 46.85 195 VAL C CA 1
ATOM 4750 C C . VAL C 1 195 ? -26.477 -1.614 -19.854 1.00 52.54 195 VAL C C 1
ATOM 4751 O O . VAL C 1 195 ? -26.366 -2.796 -19.511 1.00 50.86 195 VAL C O 1
ATOM 4755 N N . GLU C 1 196 ? -27.268 -0.730 -19.224 1.00 52.41 196 GLU C N 1
ATOM 4756 C CA . GLU C 1 196 ? -28.129 -1.079 -18.102 1.00 54.60 196 GLU C CA 1
ATOM 4757 C C . GLU C 1 196 ? -29.528 -1.473 -18.615 1.00 60.92 196 GLU C C 1
ATOM 4758 O O . GLU C 1 196 ? -30.270 -0.623 -19.109 1.00 62.65 196 GLU C O 1
ATOM 4764 N N . VAL C 1 197 ? -29.852 -2.775 -18.542 1.00 56.85 197 VAL C N 1
ATOM 4765 C CA . VAL C 1 197 ? -31.141 -3.349 -18.944 1.00 57.35 197 VAL C CA 1
ATOM 4766 C C . VAL C 1 197 ? -32.056 -3.313 -17.707 1.00 63.01 197 VAL C C 1
ATOM 4767 O O . VAL C 1 197 ? -31.601 -3.627 -16.609 1.00 61.77 197 VAL C O 1
ATOM 4771 N N . SER C 1 198 ? -33.316 -2.890 -17.881 1.00 62.18 198 SER C N 1
ATOM 4772 C CA . SER C 1 198 ? -34.285 -2.796 -16.796 1.00 64.83 198 SER C CA 1
ATOM 4773 C C . SER C 1 198 ? -35.582 -3.489 -17.196 1.00 69.96 198 SER C C 1
ATOM 4774 O O . SER C 1 198 ? -36.331 -2.985 -18.038 1.00 71.13 198 SER C O 1
ATOM 4777 N N . LEU C 1 199 ? -35.814 -4.672 -16.605 1.00 65.41 199 LEU C N 1
ATOM 4778 C CA . LEU C 1 199 ? -36.957 -5.546 -16.856 1.00 65.57 199 LEU C CA 1
ATOM 4779 C C . LEU C 1 199 ? -38.042 -5.405 -15.781 1.00 72.10 199 LEU C C 1
ATOM 4780 O O . LEU C 1 199 ? -37.899 -5.924 -14.670 1.00 71.29 199 LEU C O 1
ATOM 4785 N N . ASN C 1 200 ? -39.125 -4.689 -16.121 1.00 71.91 200 ASN C N 1
ATOM 4786 C CA . ASN C 1 200 ? -40.271 -4.506 -15.231 1.00 75.38 200 ASN C CA 1
ATOM 4787 C C . ASN C 1 200 ? -41.296 -5.589 -15.565 1.00 79.69 200 ASN C C 1
ATOM 4788 O O . ASN C 1 200 ? -41.768 -5.662 -16.701 1.00 79.36 200 ASN C O 1
ATOM 4793 N N . PHE C 1 201 ? -41.591 -6.465 -14.592 1.00 76.43 201 PHE C N 1
ATOM 4794 C CA . PHE C 1 201 ? -42.502 -7.596 -14.775 1.00 76.73 201 PHE C CA 1
ATOM 4795 C C . PHE C 1 201 ? -43.323 -7.922 -13.525 1.00 83.98 201 PHE C C 1
ATOM 4796 O O . PHE C 1 201 ? -42.893 -7.624 -12.409 1.00 84.87 201 PHE C O 1
ATOM 4804 N N . ARG C 1 202 ? -44.483 -8.580 -13.718 1.00 81.79 202 ARG C N 1
ATOM 4805 C CA . ARG C 1 202 ? -45.384 -9.001 -12.640 1.00 84.13 202 ARG C CA 1
ATOM 4806 C C . ARG C 1 202 ? -46.030 -10.371 -12.904 1.00 86.99 202 ARG C C 1
ATOM 4807 O O . ARG C 1 202 ? -46.086 -10.815 -14.054 1.00 84.60 202 ARG C O 1
ATOM 4815 N N . LYS C 1 203 ? -46.528 -11.021 -11.824 1.00 85.17 203 LYS C N 1
ATOM 4816 C CA . LYS C 1 203 ? -47.228 -12.311 -11.840 1.00 85.04 203 LYS C CA 1
ATOM 4817 C C . LYS C 1 203 ? -48.651 -12.109 -12.366 1.00 92.37 203 LYS C C 1
ATOM 4818 O O . LYS C 1 203 ? -49.276 -11.088 -12.058 1.00 95.30 203 LYS C O 1
ATOM 4824 N N . LYS C 1 204 ? -49.166 -13.081 -13.143 1.00 88.24 204 LYS C N 1
ATOM 4825 C CA . LYS C 1 204 ? -50.499 -13.017 -13.756 1.00 91.11 204 LYS C CA 1
ATOM 4826 C C . LYS C 1 204 ? -51.677 -13.217 -12.770 1.00 99.61 204 LYS C C 1
ATOM 4827 O O . LYS C 1 204 ? -52.653 -12.461 -12.826 1.00 102.80 204 LYS C O 1
ATOM 4833 N N . GLY C 1 205 ? -51.583 -14.228 -11.906 1.00 95.83 205 GLY C N 1
ATOM 4834 C CA . GLY C 1 205 ? -52.613 -14.545 -10.923 1.00 126.63 205 GLY C CA 1
ATOM 4835 C C . GLY C 1 205 ? -53.836 -15.202 -11.530 1.00 157.47 205 GLY C C 1
ATOM 4836 O O . GLY C 1 205 ? -54.879 -15.306 -10.883 1.00 125.30 205 GLY C O 1
ATOM 4837 N N . LEU D 1 1 ? -15.338 -49.213 -54.022 1.00 71.10 1 LEU D N 1
ATOM 4838 C CA . LEU D 1 1 ? -14.925 -48.619 -52.754 1.00 67.86 1 LEU D CA 1
ATOM 4839 C C . LEU D 1 1 ? -15.480 -49.403 -51.573 1.00 70.85 1 LEU D C 1
ATOM 4840 O O . LEU D 1 1 ? -16.628 -49.847 -51.621 1.00 70.18 1 LEU D O 1
ATOM 4845 N N . ASP D 1 2 ? -14.682 -49.545 -50.502 1.00 67.02 2 ASP D N 1
ATOM 4846 C CA . ASP D 1 2 ? -15.143 -50.198 -49.275 1.00 65.53 2 ASP D CA 1
ATOM 4847 C C . ASP D 1 2 ? -15.578 -49.120 -48.283 1.00 67.10 2 ASP D C 1
ATOM 4848 O O . ASP D 1 2 ? -15.404 -47.932 -48.570 1.00 66.24 2 ASP D O 1
ATOM 4853 N N . ARG D 1 3 ? -16.144 -49.521 -47.132 1.00 62.40 3 ARG D N 1
ATOM 4854 C CA . ARG D 1 3 ? -16.600 -48.592 -46.094 1.00 59.59 3 ARG D CA 1
ATOM 4855 C C . ARG D 1 3 ? -15.500 -47.634 -45.645 1.00 63.24 3 ARG D C 1
ATOM 4856 O O . ARG D 1 3 ? -15.755 -46.434 -45.522 1.00 62.02 3 ARG D O 1
ATOM 4864 N N . ALA D 1 4 ? -14.273 -48.159 -45.446 1.00 60.46 4 ALA D N 1
ATOM 4865 C CA . ALA D 1 4 ? -13.112 -47.378 -45.025 1.00 59.73 4 ALA D CA 1
ATOM 4866 C C . ALA D 1 4 ? -12.771 -46.285 -46.032 1.00 64.69 4 ALA D C 1
ATOM 4867 O O . ALA D 1 4 ? -12.495 -45.157 -45.621 1.00 63.27 4 ALA D O 1
ATOM 4869 N N . ASP D 1 5 ? -12.837 -46.608 -47.346 1.00 63.47 5 ASP D N 1
ATOM 4870 C CA . ASP D 1 5 ? -12.566 -45.673 -48.443 1.00 64.31 5 ASP D CA 1
ATOM 4871 C C . ASP D 1 5 ? -13.602 -44.550 -48.496 1.00 65.95 5 ASP D C 1
ATOM 4872 O O . ASP D 1 5 ? -13.228 -43.387 -48.647 1.00 64.93 5 ASP D O 1
ATOM 4877 N N . ILE D 1 6 ? -14.893 -44.900 -48.339 1.00 61.33 6 ILE D N 1
ATOM 4878 C CA . ILE D 1 6 ? -16.018 -43.960 -48.335 1.00 59.31 6 ILE D CA 1
ATOM 4879 C C . ILE D 1 6 ? -15.902 -42.995 -47.146 1.00 60.66 6 ILE D C 1
ATOM 4880 O O . ILE D 1 6 ? -16.006 -41.782 -47.337 1.00 60.30 6 ILE D O 1
ATOM 4885 N N . LEU D 1 7 ? -15.642 -43.533 -45.939 1.00 55.11 7 LEU D N 1
ATOM 4886 C CA . LEU D 1 7 ? -15.499 -42.748 -44.714 1.00 52.48 7 LEU D CA 1
ATOM 4887 C C . LEU D 1 7 ? -14.282 -41.824 -44.735 1.00 55.69 7 LEU D C 1
ATOM 4888 O O . LEU D 1 7 ? -14.366 -40.713 -44.215 1.00 54.00 7 LEU D O 1
ATOM 4893 N N . TYR D 1 8 ? -13.175 -42.263 -45.364 1.00 53.55 8 TYR D N 1
ATOM 4894 C CA . TYR D 1 8 ? -11.955 -41.467 -45.510 1.00 54.34 8 TYR D CA 1
ATOM 4895 C C . TYR D 1 8 ? -12.237 -40.273 -46.427 1.00 59.93 8 TYR D C 1
ATOM 4896 O O . TYR D 1 8 ? -11.866 -39.149 -46.088 1.00 59.64 8 TYR D O 1
ATOM 4905 N N . ASN D 1 9 ? -12.914 -40.521 -47.572 1.00 57.48 9 ASN D N 1
ATOM 4906 C CA . ASN D 1 9 ? -13.282 -39.499 -48.550 1.00 57.55 9 ASN D CA 1
ATOM 4907 C C . ASN D 1 9 ? -14.160 -38.430 -47.917 1.00 59.89 9 ASN D C 1
ATOM 4908 O O . ASN D 1 9 ? -13.883 -37.246 -48.111 1.00 60.06 9 ASN D O 1
ATOM 4913 N N . ILE D 1 10 ? -15.185 -38.848 -47.129 1.00 54.26 10 ILE D N 1
ATOM 4914 C CA . ILE D 1 10 ? -16.113 -37.958 -46.418 1.00 51.90 10 ILE D CA 1
ATOM 4915 C C . ILE D 1 10 ? -15.338 -37.101 -45.414 1.00 56.12 10 ILE D C 1
ATOM 4916 O O . ILE D 1 10 ? -15.524 -35.887 -45.393 1.00 55.10 10 ILE D O 1
ATOM 4921 N N . ARG D 1 11 ? -14.448 -37.734 -44.619 1.00 54.07 11 ARG D N 1
ATOM 4922 C CA . ARG D 1 11 ? -13.608 -37.083 -43.615 1.00 53.66 11 ARG D CA 1
ATOM 4923 C C . ARG D 1 11 ? -12.646 -36.059 -44.246 1.00 60.34 11 ARG D C 1
ATOM 4924 O O . ARG D 1 11 ? -12.542 -34.940 -43.744 1.00 59.43 11 ARG D O 1
ATOM 4932 N N . GLN D 1 12 ? -11.951 -36.441 -45.333 1.00 59.77 12 GLN D N 1
ATOM 4933 C CA . GLN D 1 12 ? -10.977 -35.577 -46.001 1.00 62.04 12 GLN D CA 1
ATOM 4934 C C . GLN D 1 12 ? -11.608 -34.404 -46.759 1.00 68.87 12 GLN D C 1
ATOM 4935 O O . GLN D 1 12 ? -11.021 -33.323 -46.787 1.00 69.52 12 GLN D O 1
ATOM 4941 N N . THR D 1 13 ? -12.791 -34.609 -47.368 1.00 66.54 13 THR D N 1
ATOM 4942 C CA . THR D 1 13 ? -13.497 -33.563 -48.122 1.00 67.13 13 THR D CA 1
ATOM 4943 C C . THR D 1 13 ? -14.624 -32.940 -47.267 1.00 71.56 13 THR D C 1
ATOM 4944 O O . THR D 1 13 ? -15.569 -32.347 -47.797 1.00 70.92 13 THR D O 1
ATOM 4948 N N . SER D 1 14 ? -14.497 -33.079 -45.933 1.00 68.86 14 SER D N 1
ATOM 4949 C CA . SER D 1 14 ? -15.447 -32.596 -44.930 1.00 67.37 14 SER D CA 1
ATOM 4950 C C . SER D 1 14 ? -15.520 -31.074 -44.880 1.00 71.24 14 SER D C 1
ATOM 4951 O O . SER D 1 14 ? -14.512 -30.408 -44.599 1.00 71.99 14 SER D O 1
ATOM 4954 N N . ARG D 1 15 ? -16.724 -30.529 -45.159 1.00 65.45 15 ARG D N 1
ATOM 4955 C CA . ARG D 1 15 ? -17.006 -29.097 -45.080 1.00 64.20 15 ARG D CA 1
ATOM 4956 C C . ARG D 1 15 ? -18.268 -28.919 -44.223 1.00 64.47 15 ARG D C 1
ATOM 4957 O O . ARG D 1 15 ? -19.329 -28.617 -44.771 1.00 64.05 15 ARG D O 1
ATOM 4965 N N . PRO D 1 16 ? -18.192 -29.154 -42.883 1.00 59.01 16 PRO D N 1
ATOM 4966 C CA . PRO D 1 16 ? -19.402 -29.044 -42.041 1.00 57.49 16 PRO D CA 1
ATOM 4967 C C . PRO D 1 16 ? -19.923 -27.622 -41.862 1.00 61.62 16 PRO D C 1
ATOM 4968 O O . PRO D 1 16 ? -21.071 -27.424 -41.462 1.00 60.44 16 PRO D O 1
ATOM 4972 N N . ASP D 1 17 ? -19.061 -26.641 -42.141 1.00 59.41 17 ASP D N 1
ATOM 4973 C CA . ASP D 1 17 ? -19.339 -25.212 -42.060 1.00 59.71 17 ASP D CA 1
ATOM 4974 C C . ASP D 1 17 ? -20.029 -24.710 -43.340 1.00 62.07 17 ASP D C 1
ATOM 4975 O O . ASP D 1 17 ? -20.622 -23.630 -43.331 1.00 61.84 17 ASP D O 1
ATOM 4980 N N . VAL D 1 18 ? -19.972 -25.509 -44.424 1.00 57.80 18 VAL D N 1
ATOM 4981 C CA . VAL D 1 18 ? -20.528 -25.165 -45.735 1.00 58.38 18 VAL D CA 1
ATOM 4982 C C . VAL D 1 18 ? -21.882 -25.832 -46.000 1.00 61.85 18 VAL D C 1
ATOM 4983 O O . VAL D 1 18 ? -21.980 -27.063 -46.044 1.00 61.57 18 VAL D O 1
ATOM 4987 N N . ILE D 1 19 ? -22.910 -24.997 -46.220 1.00 58.15 19 ILE D N 1
ATOM 4988 C CA . ILE D 1 19 ? -24.275 -25.401 -46.550 1.00 57.89 19 ILE D CA 1
ATOM 4989 C C . ILE D 1 19 ? -24.294 -26.002 -47.981 1.00 64.43 19 ILE D C 1
ATOM 4990 O O . ILE D 1 19 ? -23.786 -25.366 -48.909 1.00 64.97 19 ILE D O 1
ATOM 4995 N N . PRO D 1 20 ? -24.811 -27.243 -48.172 1.00 62.19 20 PRO D N 1
ATOM 4996 C CA . PRO D 1 20 ? -24.760 -27.858 -49.508 1.00 64.21 20 PRO D CA 1
ATOM 4997 C C . PRO D 1 20 ? -25.839 -27.375 -50.482 1.00 71.92 20 PRO D C 1
ATOM 4998 O O . PRO D 1 20 ? -26.593 -28.186 -51.027 1.00 72.58 20 PRO D O 1
ATOM 5002 N N . THR D 1 21 ? -25.884 -26.053 -50.729 1.00 70.64 21 THR D N 1
ATOM 5003 C CA . THR D 1 21 ? -26.817 -25.437 -51.672 1.00 72.85 21 THR D CA 1
ATOM 5004 C C . THR D 1 21 ? -26.328 -25.727 -53.089 1.00 81.90 21 THR D C 1
ATOM 5005 O O . THR D 1 21 ? -25.248 -25.267 -53.476 1.00 82.19 21 THR D O 1
ATOM 5009 N N . GLN D 1 22 ? -27.103 -26.526 -53.844 1.00 81.83 22 GLN D N 1
ATOM 5010 C CA . GLN D 1 22 ? -26.749 -26.928 -55.202 1.00 84.89 22 GLN D CA 1
ATOM 5011 C C . GLN D 1 22 ? -27.310 -25.940 -56.231 1.00 93.07 22 GLN D C 1
ATOM 5012 O O . GLN D 1 22 ? -28.445 -26.100 -56.677 1.00 94.30 22 GLN D O 1
ATOM 5018 N N . ARG D 1 23 ? -26.502 -24.915 -56.603 1.00 91.25 23 ARG D N 1
ATOM 5019 C CA . ARG D 1 23 ? -26.823 -23.851 -57.574 1.00 93.50 23 ARG D CA 1
ATOM 5020 C C . ARG D 1 23 ? -28.072 -23.028 -57.185 1.00 97.14 23 ARG D C 1
ATOM 5021 O O . ARG D 1 23 ? -29.153 -23.224 -57.753 1.00 98.02 23 ARG D O 1
ATOM 5029 N N . ASP D 1 24 ? -27.903 -22.119 -56.186 1.00 92.06 24 ASP D N 1
ATOM 5030 C CA . ASP D 1 24 ? -28.893 -21.174 -55.629 1.00 91.48 24 ASP D CA 1
ATOM 5031 C C . ASP D 1 24 ? -30.083 -21.824 -54.888 1.00 92.67 24 ASP D C 1
ATOM 5032 O O . ASP D 1 24 ? -30.550 -21.235 -53.911 1.00 91.08 24 ASP D O 1
ATOM 5037 N N . ARG D 1 25 ? -30.587 -22.995 -55.345 1.00 88.52 25 ARG D N 1
ATOM 5038 C CA . ARG D 1 25 ? -31.743 -23.653 -54.724 1.00 86.75 25 ARG D CA 1
ATOM 5039 C C . ARG D 1 25 ? -31.461 -24.121 -53.279 1.00 85.47 25 ARG D C 1
ATOM 5040 O O . ARG D 1 25 ? -30.369 -24.621 -52.991 1.00 84.00 25 ARG D O 1
ATOM 5048 N N . PRO D 1 26 ? -32.434 -23.888 -52.360 1.00 79.09 26 PRO D N 1
ATOM 5049 C CA . PRO D 1 26 ? -32.234 -24.231 -50.938 1.00 75.41 26 PRO D CA 1
ATOM 5050 C C . PRO D 1 26 ? -32.087 -25.715 -50.631 1.00 76.06 26 PRO D C 1
ATOM 5051 O O . PRO D 1 26 ? -32.513 -26.562 -51.416 1.00 76.70 26 PRO D O 1
ATOM 5055 N N . VAL D 1 27 ? -31.517 -26.021 -49.458 1.00 69.46 27 VAL D N 1
ATOM 5056 C CA . VAL D 1 27 ? -31.367 -27.392 -48.976 1.00 67.38 27 VAL D CA 1
ATOM 5057 C C . VAL D 1 27 ? -32.725 -27.803 -48.420 1.00 69.92 27 VAL D C 1
ATOM 5058 O O . VAL D 1 27 ? -33.256 -27.134 -47.528 1.00 68.40 27 VAL D O 1
ATOM 5062 N N . ALA D 1 28 ? -33.307 -28.865 -48.989 1.00 67.15 28 ALA D N 1
ATOM 5063 C CA . ALA D 1 28 ? -34.609 -29.365 -48.558 1.00 67.04 28 ALA D CA 1
ATOM 5064 C C . ALA D 1 28 ? -34.460 -30.222 -47.303 1.00 68.02 28 ALA D C 1
ATOM 5065 O O . ALA D 1 28 ? -34.072 -31.392 -47.379 1.00 67.54 28 ALA D O 1
ATOM 5067 N N . VAL D 1 29 ? -34.727 -29.610 -46.144 1.00 62.35 29 VAL D N 1
ATOM 5068 C CA . VAL D 1 29 ? -34.645 -30.267 -44.844 1.00 60.61 29 VAL D CA 1
ATOM 5069 C C . VAL D 1 29 ? -36.052 -30.754 -44.446 1.00 65.38 29 VAL D C 1
ATOM 5070 O O . VAL D 1 29 ? -37.012 -29.982 -44.489 1.00 65.28 29 VAL D O 1
ATOM 5074 N N . SER D 1 30 ? -36.162 -32.042 -44.091 1.00 62.47 30 SER D N 1
ATOM 5075 C CA . SER D 1 30 ? -37.406 -32.683 -43.671 1.00 63.40 30 SER D CA 1
ATOM 5076 C C . SER D 1 30 ? -37.286 -33.066 -42.200 1.00 67.71 30 SER D C 1
ATOM 5077 O O . SER D 1 30 ? -36.427 -33.876 -41.845 1.00 67.10 30 SER D O 1
ATOM 5080 N N . VAL D 1 31 ? -38.117 -32.450 -41.340 1.00 64.55 31 VAL D N 1
ATOM 5081 C CA . VAL D 1 31 ? -38.086 -32.690 -39.890 1.00 63.09 31 VAL D CA 1
ATOM 5082 C C . VAL D 1 31 ? -39.392 -33.314 -39.395 1.00 68.19 31 VAL D C 1
ATOM 5083 O O . VAL D 1 31 ? -40.470 -32.918 -39.840 1.00 69.87 31 VAL D O 1
ATOM 5087 N N . SER D 1 32 ? -39.287 -34.313 -38.497 1.00 63.41 32 SER D N 1
ATOM 5088 C CA . SER D 1 32 ? -40.431 -35.007 -37.911 1.00 64.09 32 SER D CA 1
ATOM 5089 C C . SER D 1 32 ? -40.092 -35.454 -36.497 1.00 66.24 32 SER D C 1
ATOM 5090 O O . SER D 1 32 ? -39.128 -36.200 -36.294 1.00 64.68 32 SER D O 1
ATOM 5093 N N . LEU D 1 33 ? -40.861 -34.948 -35.516 1.00 62.98 33 LEU D N 1
ATOM 5094 C CA . LEU D 1 33 ? -40.697 -35.243 -34.095 1.00 61.74 33 LEU D CA 1
ATOM 5095 C C . LEU D 1 33 ? -41.570 -36.418 -33.673 1.00 65.87 33 LEU D C 1
ATOM 5096 O O . LEU D 1 33 ? -42.787 -36.393 -33.881 1.00 67.42 33 LEU D O 1
ATOM 5101 N N . LYS D 1 34 ? -40.947 -37.458 -33.103 1.00 60.91 34 LYS D N 1
ATOM 5102 C CA . LYS D 1 34 ? -41.656 -38.646 -32.623 1.00 61.59 34 LYS D CA 1
ATOM 5103 C C . LYS D 1 34 ? -41.454 -38.726 -31.114 1.00 64.05 34 LYS D C 1
ATOM 5104 O O . LYS D 1 34 ? -40.345 -39.007 -30.651 1.00 62.36 34 LYS D O 1
ATOM 5110 N N . PHE D 1 35 ? -42.518 -38.408 -30.351 1.00 60.77 35 PHE D N 1
ATOM 5111 C CA . PHE D 1 35 ? -42.483 -38.352 -28.889 1.00 59.82 35 PHE D CA 1
ATOM 5112 C C . PHE D 1 35 ? -42.408 -39.734 -28.249 1.00 62.34 35 PHE D C 1
ATOM 5113 O O . PHE D 1 35 ? -43.205 -40.618 -28.570 1.00 62.93 35 PHE D O 1
ATOM 5121 N N . ILE D 1 36 ? -41.416 -39.912 -27.358 1.00 56.79 36 ILE D N 1
ATOM 5122 C CA . ILE D 1 36 ? -41.128 -41.170 -26.662 1.00 56.30 36 ILE D CA 1
ATOM 5123 C C . ILE D 1 36 ? -41.669 -41.158 -25.237 1.00 60.36 36 ILE D C 1
ATOM 5124 O O . ILE D 1 36 ? -42.191 -42.176 -24.779 1.00 61.21 36 ILE D O 1
ATOM 5129 N N . ASN D 1 37 ? -41.534 -40.013 -24.534 1.00 56.29 37 ASN D N 1
ATOM 5130 C CA . ASN D 1 37 ? -42.002 -39.849 -23.162 1.00 57.31 37 ASN D CA 1
ATOM 5131 C C . ASN D 1 37 ? -42.152 -38.388 -22.752 1.00 62.70 37 ASN D C 1
ATOM 5132 O O . ASN D 1 37 ? -41.398 -37.527 -23.209 1.00 60.86 37 ASN D O 1
ATOM 5137 N N . ILE D 1 38 ? -43.127 -38.123 -21.867 1.00 62.46 38 ILE D N 1
ATOM 5138 C CA . ILE D 1 38 ? -43.379 -36.821 -21.244 1.00 63.42 38 ILE D CA 1
ATOM 5139 C C . ILE D 1 38 ? -43.073 -37.105 -19.777 1.00 69.96 38 ILE D C 1
ATOM 5140 O O . ILE D 1 38 ? -43.767 -37.909 -19.150 1.00 71.11 38 ILE D O 1
ATOM 5145 N N . LEU D 1 39 ? -41.965 -36.543 -19.272 1.00 67.12 39 LEU D N 1
ATOM 5146 C CA . LEU D 1 39 ? -41.477 -36.827 -17.919 1.00 68.24 39 LEU D CA 1
ATOM 5147 C C . LEU D 1 39 ? -42.057 -35.923 -16.838 1.00 75.82 39 LEU D C 1
ATOM 5148 O O . LEU D 1 39 ? -42.817 -36.403 -15.996 1.00 77.46 39 LEU D O 1
ATOM 5153 N N . GLU D 1 40 ? -41.677 -34.634 -16.838 1.00 73.09 40 GLU D N 1
ATOM 5154 C CA . GLU D 1 40 ? -42.104 -33.685 -15.823 1.00 75.42 40 GLU D CA 1
ATOM 5155 C C . GLU D 1 40 ? -42.984 -32.582 -16.378 1.00 81.08 40 GLU D C 1
ATOM 5156 O O . GLU D 1 40 ? -42.781 -32.111 -17.497 1.00 79.03 40 GLU D O 1
ATOM 5162 N N . VAL D 1 41 ? -43.973 -32.183 -15.575 1.00 81.22 41 VAL D N 1
ATOM 5163 C CA . VAL D 1 41 ? -44.906 -31.097 -15.848 1.00 83.06 41 VAL D CA 1
ATOM 5164 C C . VAL D 1 41 ? -44.938 -30.237 -14.577 1.00 90.28 41 VAL D C 1
ATOM 5165 O O . VAL D 1 41 ? -45.290 -30.737 -13.507 1.00 92.14 41 VAL D O 1
ATOM 5169 N N . ASN D 1 42 ? -44.509 -28.965 -14.689 1.00 87.12 42 ASN D N 1
ATOM 5170 C CA . ASN D 1 42 ? -44.429 -28.035 -13.557 1.00 89.20 42 ASN D CA 1
ATOM 5171 C C . ASN D 1 42 ? -45.309 -26.798 -13.735 1.00 94.37 42 ASN D C 1
ATOM 5172 O O . ASN D 1 42 ? -45.383 -26.244 -14.833 1.00 92.82 42 ASN D O 1
ATOM 5177 N N . GLU D 1 43 ? -45.963 -26.364 -12.642 1.00 93.57 43 GLU D N 1
ATOM 5178 C CA . GLU D 1 43 ? -46.835 -25.191 -12.617 1.00 117.41 43 GLU D CA 1
ATOM 5179 C C . GLU D 1 43 ? -46.613 -24.404 -11.326 1.00 150.83 43 GLU D C 1
ATOM 5180 O O . GLU D 1 43 ? -46.659 -23.176 -11.337 1.00 115.04 43 GLU D O 1
ATOM 5186 N N . THR D 1 45 ? -44.825 -22.361 -13.268 1.00 93.47 45 THR D N 1
ATOM 5187 C CA . THR D 1 45 ? -43.724 -22.090 -14.192 1.00 90.35 45 THR D CA 1
ATOM 5188 C C . THR D 1 45 ? -44.116 -22.314 -15.659 1.00 91.94 45 THR D C 1
ATOM 5189 O O . THR D 1 45 ? -43.532 -21.676 -16.540 1.00 90.27 45 THR D O 1
ATOM 5193 N N . ASN D 1 46 ? -45.112 -23.212 -15.910 1.00 87.97 46 ASN D N 1
ATOM 5194 C CA . ASN D 1 46 ? -45.639 -23.607 -17.228 1.00 85.97 46 ASN D CA 1
ATOM 5195 C C . ASN D 1 46 ? -44.563 -24.259 -18.111 1.00 85.08 46 ASN D C 1
ATOM 5196 O O . ASN D 1 46 ? -44.337 -23.842 -19.250 1.00 83.06 46 ASN D O 1
ATOM 5201 N N . GLU D 1 47 ? -43.907 -25.294 -17.567 1.00 79.44 47 GLU D N 1
ATOM 5202 C CA . GLU D 1 47 ? -42.840 -26.025 -18.243 1.00 75.69 47 GLU D CA 1
ATOM 5203 C C . GLU D 1 47 ? -43.219 -27.488 -18.459 1.00 77.64 47 GLU D C 1
ATOM 5204 O O . GLU D 1 47 ? -44.048 -28.026 -17.726 1.00 78.59 47 GLU D O 1
ATOM 5210 N N . VAL D 1 48 ? -42.591 -28.133 -19.457 1.00 71.22 48 VAL D N 1
ATOM 5211 C CA . VAL D 1 48 ? -42.800 -29.545 -19.774 1.00 69.98 48 VAL D CA 1
ATOM 5212 C C . VAL D 1 48 ? -41.478 -30.192 -20.262 1.00 71.08 48 VAL D C 1
ATOM 5213 O O . VAL D 1 48 ? -40.852 -29.698 -21.202 1.00 69.19 48 VAL D O 1
ATOM 5217 N N . ASP D 1 49 ? -41.052 -31.274 -19.582 1.00 66.90 49 ASP D N 1
ATOM 5218 C CA . ASP D 1 49 ? -39.829 -32.019 -19.890 1.00 64.14 49 ASP D CA 1
ATOM 5219 C C . ASP D 1 49 ? -40.195 -33.227 -20.761 1.00 66.95 49 ASP D C 1
ATOM 5220 O O . ASP D 1 49 ? -40.884 -34.139 -20.294 1.00 67.81 49 ASP D O 1
ATOM 5225 N N . VAL D 1 50 ? -39.779 -33.210 -22.041 1.00 61.52 50 VAL D N 1
ATOM 5226 C CA . VAL D 1 50 ? -40.105 -34.288 -22.989 1.00 60.45 50 VAL D CA 1
ATOM 5227 C C . VAL D 1 50 ? -38.866 -34.928 -23.642 1.00 61.81 50 VAL D C 1
ATOM 5228 O O . VAL D 1 50 ? -37.818 -34.287 -23.768 1.00 60.72 50 VAL D O 1
ATOM 5232 N N . VAL D 1 51 ? -39.013 -36.203 -24.053 1.00 57.15 51 VAL D N 1
ATOM 5233 C CA . VAL D 1 51 ? -38.003 -36.984 -24.774 1.00 55.09 51 VAL D CA 1
ATOM 5234 C C . VAL D 1 51 ? -38.631 -37.344 -26.120 1.00 58.24 51 VAL D C 1
ATOM 5235 O O . VAL D 1 51 ? -39.726 -37.917 -26.161 1.00 58.56 51 VAL D O 1
ATOM 5239 N N . PHE D 1 52 ? -37.953 -36.964 -27.214 1.00 53.88 52 PHE D N 1
ATOM 5240 C CA . PHE D 1 52 ? -38.438 -37.159 -28.580 1.00 54.07 52 PHE D CA 1
ATOM 5241 C C . PHE D 1 52 ? -37.324 -37.482 -29.570 1.00 57.16 52 PHE D C 1
ATOM 5242 O O . PHE D 1 52 ? -36.197 -37.006 -29.413 1.00 55.69 52 PHE D O 1
ATOM 5250 N N . TRP D 1 53 ? -37.658 -38.261 -30.610 1.00 54.56 53 TRP D N 1
ATOM 5251 C CA . TRP D 1 53 ? -36.750 -38.589 -31.707 1.00 53.62 53 TRP D CA 1
ATOM 5252 C C . TRP D 1 53 ? -36.953 -37.527 -32.788 1.00 58.44 53 TRP D C 1
ATOM 5253 O O . TRP D 1 53 ? -38.085 -37.312 -33.237 1.00 59.36 53 TRP D O 1
ATOM 5264 N N . GLN D 1 54 ? -35.871 -36.843 -33.180 1.00 54.50 54 GLN D N 1
ATOM 5265 C CA . GLN D 1 54 ? -35.946 -35.808 -34.207 1.00 54.74 54 GLN D CA 1
ATOM 5266 C C . GLN D 1 54 ? -35.424 -36.349 -35.536 1.00 58.69 54 GLN D C 1
ATOM 5267 O O . GLN D 1 54 ? -34.222 -36.280 -35.799 1.00 58.02 54 GLN D O 1
ATOM 5273 N N . GLN D 1 55 ? -36.327 -36.898 -36.371 1.00 56.20 55 GLN D N 1
ATOM 5274 C CA . GLN D 1 55 ? -35.938 -37.421 -37.678 1.00 56.44 55 GLN D CA 1
ATOM 5275 C C . GLN D 1 55 ? -35.679 -36.263 -38.627 1.00 60.62 55 GLN D C 1
ATOM 5276 O O . GLN D 1 55 ? -36.609 -35.555 -39.017 1.00 61.69 55 GLN D O 1
ATOM 5282 N N . THR D 1 56 ? -34.399 -36.042 -38.941 1.00 55.73 56 THR D N 1
ATOM 5283 C CA . THR D 1 56 ? -33.966 -34.967 -39.826 1.00 55.64 56 THR D CA 1
ATOM 5284 C C . THR D 1 56 ? -33.319 -35.567 -41.066 1.00 60.17 56 THR D C 1
ATOM 5285 O O . THR D 1 56 ? -32.393 -36.378 -40.952 1.00 59.53 56 THR D O 1
ATOM 5289 N N . THR D 1 57 ? -33.837 -35.202 -42.252 1.00 57.46 57 THR D N 1
ATOM 5290 C CA . THR D 1 57 ? -33.304 -35.674 -43.529 1.00 57.96 57 THR D CA 1
ATOM 5291 C C . THR D 1 57 ? -33.059 -34.510 -44.476 1.00 62.51 57 THR D C 1
ATOM 5292 O O . THR D 1 57 ? -33.840 -33.561 -44.506 1.00 62.59 57 THR D O 1
ATOM 5296 N N . TRP D 1 58 ? -31.962 -34.584 -45.239 1.00 59.21 58 TRP D N 1
ATOM 5297 C CA . TRP D 1 58 ? -31.557 -33.597 -46.241 1.00 59.87 58 TRP D CA 1
ATOM 5298 C C . TRP D 1 58 ? -30.583 -34.245 -47.224 1.00 64.86 58 TRP D C 1
ATOM 5299 O O . TRP D 1 58 ? -30.093 -35.346 -46.966 1.00 64.61 58 TRP D O 1
ATOM 5310 N N . SER D 1 59 ? -30.308 -33.569 -48.346 1.00 62.57 59 SER D N 1
ATOM 5311 C CA . SER D 1 59 ? -29.389 -34.065 -49.363 1.00 63.75 59 SER D CA 1
ATOM 5312 C C . SER D 1 59 ? -28.124 -33.221 -49.411 1.00 67.15 59 SER D C 1
ATOM 5313 O O . SER D 1 59 ? -28.189 -31.991 -49.364 1.00 66.21 59 SER D O 1
ATOM 5316 N N . ASP D 1 60 ? -26.973 -33.896 -49.491 1.00 64.57 60 ASP D N 1
ATOM 5317 C CA . ASP D 1 60 ? -25.649 -33.290 -49.604 1.00 64.80 60 ASP D CA 1
ATOM 5318 C C . ASP D 1 60 ? -24.929 -34.057 -50.712 1.00 71.88 60 ASP D C 1
ATOM 5319 O O . ASP D 1 60 ? -24.263 -35.064 -50.456 1.00 71.53 60 ASP D O 1
ATOM 5324 N N . ARG D 1 61 ? -25.110 -33.580 -51.957 1.00 71.27 61 ARG D N 1
ATOM 5325 C CA . ARG D 1 61 ? -24.592 -34.176 -53.191 1.00 73.94 61 ARG D CA 1
ATOM 5326 C C . ARG D 1 61 ? -23.069 -34.361 -53.224 1.00 78.27 61 ARG D C 1
ATOM 5327 O O . ARG D 1 61 ? -22.582 -35.214 -53.967 1.00 80.05 61 ARG D O 1
ATOM 5335 N N . THR D 1 62 ? -22.329 -33.599 -52.404 1.00 72.74 62 THR D N 1
ATOM 5336 C CA . THR D 1 62 ? -20.869 -33.696 -52.315 1.00 72.88 62 THR D CA 1
ATOM 5337 C C . THR D 1 62 ? -20.424 -34.986 -51.597 1.00 75.56 62 THR D C 1
ATOM 5338 O O . THR D 1 62 ? -19.266 -35.391 -51.726 1.00 76.45 62 THR D O 1
ATOM 5342 N N . LEU D 1 63 ? -21.340 -35.621 -50.843 1.00 69.74 63 LEU D N 1
ATOM 5343 C CA . LEU D 1 63 ? -21.076 -36.860 -50.106 1.00 68.12 63 LEU D CA 1
ATOM 5344 C C . LEU D 1 63 ? -21.336 -38.107 -50.959 1.00 72.86 63 LEU D C 1
ATOM 5345 O O . LEU D 1 63 ? -20.909 -39.201 -50.582 1.00 72.46 63 LEU D O 1
ATOM 5350 N N . ALA D 1 64 ? -22.030 -37.939 -52.101 1.00 70.64 64 ALA D N 1
ATOM 5351 C CA . ALA D 1 64 ? -22.400 -39.023 -53.018 1.00 72.42 64 ALA D CA 1
ATOM 5352 C C . ALA D 1 64 ? -21.229 -39.850 -53.538 1.00 77.86 64 ALA D C 1
ATOM 5353 O O . ALA D 1 64 ? -20.117 -39.335 -53.676 1.00 78.40 64 ALA D O 1
ATOM 5355 N N . TRP D 1 65 ? -21.484 -41.143 -53.801 1.00 75.00 65 TRP D N 1
ATOM 5356 C CA . TRP D 1 65 ? -20.503 -42.088 -54.337 1.00 76.97 65 TRP D CA 1
ATOM 5357 C C . TRP D 1 65 ? -21.167 -43.146 -55.231 1.00 85.07 65 TRP D C 1
ATOM 5358 O O . TRP D 1 65 ? -22.385 -43.342 -55.153 1.00 84.23 65 TRP D O 1
ATOM 5369 N N . ASN D 1 66 ? -20.364 -43.831 -56.069 1.00 85.72 66 ASN D N 1
ATOM 5370 C CA . ASN D 1 66 ? -20.851 -44.889 -56.951 1.00 89.19 66 ASN D CA 1
ATOM 5371 C C . ASN D 1 66 ? -21.177 -46.144 -56.130 1.00 95.21 66 ASN D C 1
ATOM 5372 O O . ASN D 1 66 ? -20.282 -46.740 -55.526 1.00 94.88 66 ASN D O 1
ATOM 5377 N N . SER D 1 67 ? -22.469 -46.513 -56.086 1.00 93.00 67 SER D N 1
ATOM 5378 C CA . SER D 1 67 ? -22.976 -47.664 -55.337 1.00 92.70 67 SER D CA 1
ATOM 5379 C C . SER D 1 67 ? -22.640 -49.024 -55.965 1.00 101.05 67 SER D C 1
ATOM 5380 O O . SER D 1 67 ? -22.788 -50.043 -55.286 1.00 100.45 67 SER D O 1
ATOM 5383 N N . SER D 1 68 ? -22.186 -49.049 -57.241 1.00 101.69 68 SER D N 1
ATOM 5384 C CA . SER D 1 68 ? -21.817 -50.287 -57.940 1.00 105.47 68 SER D CA 1
ATOM 5385 C C . SER D 1 68 ? -20.579 -50.908 -57.281 1.00 109.20 68 SER D C 1
ATOM 5386 O O . SER D 1 68 ? -19.535 -50.254 -57.200 1.00 108.31 68 SER D O 1
ATOM 5389 N N . HIS D 1 69 ? -20.732 -52.146 -56.758 1.00 105.76 69 HIS D N 1
ATOM 5390 C CA . HIS D 1 69 ? -19.711 -52.930 -56.041 1.00 104.97 69 HIS D CA 1
ATOM 5391 C C . HIS D 1 69 ? -19.119 -52.134 -54.860 1.00 103.16 69 HIS D C 1
ATOM 5392 O O . HIS D 1 69 ? -17.912 -52.156 -54.605 1.00 102.60 69 HIS D O 1
ATOM 5399 N N . SER D 1 70 ? -20.008 -51.426 -54.146 1.00 95.63 70 SER D N 1
ATOM 5400 C CA . SER D 1 70 ? -19.714 -50.583 -52.987 1.00 91.37 70 SER D CA 1
ATOM 5401 C C . SER D 1 70 ? -20.935 -50.559 -52.062 1.00 91.48 70 SER D C 1
ATOM 5402 O O . SER D 1 70 ? -22.050 -50.722 -52.563 1.00 92.08 70 SER D O 1
ATOM 5405 N N . PRO D 1 71 ? -20.782 -50.331 -50.731 1.00 84.01 71 PRO D N 1
ATOM 5406 C CA . PRO D 1 71 ? -21.972 -50.277 -49.862 1.00 81.32 71 PRO D CA 1
ATOM 5407 C C . PRO D 1 71 ? -22.936 -49.153 -50.253 1.00 83.15 71 PRO D C 1
ATOM 5408 O O . PRO D 1 71 ? -22.504 -48.091 -50.712 1.00 82.32 71 PRO D O 1
ATOM 5412 N N . ASP D 1 72 ? -24.244 -49.407 -50.112 1.00 78.58 72 ASP D N 1
ATOM 5413 C CA . ASP D 1 72 ? -25.276 -48.429 -50.441 1.00 77.23 72 ASP D CA 1
ATOM 5414 C C . ASP D 1 72 ? -25.349 -47.309 -49.414 1.00 75.87 72 ASP D C 1
ATOM 5415 O O . ASP D 1 72 ? -25.704 -46.182 -49.761 1.00 75.15 72 ASP D O 1
ATOM 5420 N N . GLN D 1 73 ? -25.056 -47.635 -48.147 1.00 68.07 73 GLN D N 1
ATOM 5421 C CA . GLN D 1 73 ? -25.123 -46.708 -47.024 1.00 63.72 73 GLN D CA 1
ATOM 5422 C C . GLN D 1 73 ? -23.973 -46.913 -46.042 1.00 63.66 73 GLN D C 1
ATOM 5423 O O . GLN D 1 73 ? -23.462 -48.026 -45.902 1.00 64.00 73 GLN D O 1
ATOM 5429 N N . VAL D 1 74 ? -23.605 -45.836 -45.328 1.00 56.58 74 VAL D N 1
ATOM 5430 C CA . VAL D 1 74 ? -22.571 -45.826 -44.287 1.00 54.42 74 VAL D CA 1
ATOM 5431 C C . VAL D 1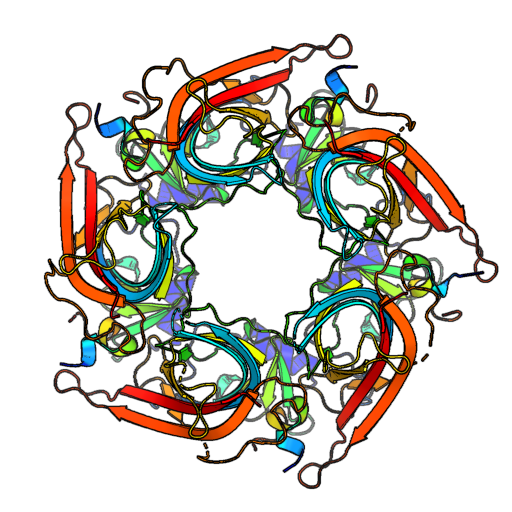 74 ? -23.025 -44.976 -43.097 1.00 55.66 74 VAL D C 1
ATOM 5432 O O . VAL D 1 74 ? -23.832 -44.059 -43.272 1.00 54.60 74 VAL D O 1
ATOM 5436 N N . SER D 1 75 ? -22.500 -45.275 -41.896 1.00 51.38 75 SER D N 1
ATOM 5437 C CA . SER D 1 75 ? -22.783 -44.510 -40.682 1.00 49.40 75 SER D CA 1
ATOM 5438 C C . SER D 1 75 ? -21.624 -43.560 -40.448 1.00 52.27 75 SER D C 1
ATOM 5439 O O . SER D 1 75 ? -20.476 -43.993 -40.316 1.00 51.90 75 SER D O 1
ATOM 5442 N N . VAL D 1 76 ? -21.922 -42.255 -40.474 1.00 48.73 76 VAL D N 1
ATOM 5443 C CA . VAL D 1 76 ? -20.930 -41.184 -40.357 1.00 48.14 76 VAL D CA 1
ATOM 5444 C C . VAL D 1 76 ? -21.202 -40.332 -39.099 1.00 51.94 76 VAL D C 1
ATOM 5445 O O . VAL D 1 76 ? -22.356 -39.944 -38.893 1.00 51.24 76 VAL D O 1
ATOM 5449 N N . PRO D 1 77 ? -20.178 -39.992 -38.268 1.00 48.82 77 PRO D N 1
ATOM 5450 C CA . PRO D 1 77 ? -20.442 -39.089 -37.132 1.00 48.27 77 PRO D CA 1
ATOM 5451 C C . PRO D 1 77 ? -20.761 -37.682 -37.654 1.00 54.46 77 PRO D C 1
ATOM 5452 O O . PRO D 1 77 ? -20.089 -37.216 -38.582 1.00 55.40 77 PRO D O 1
ATOM 5456 N N . ILE D 1 78 ? -21.807 -37.027 -37.094 1.00 51.10 78 ILE D N 1
ATOM 5457 C CA . ILE D 1 78 ? -22.288 -35.695 -37.515 1.00 51.23 78 ILE D CA 1
ATOM 5458 C C . ILE D 1 78 ? -21.210 -34.595 -37.476 1.00 55.05 78 ILE D C 1
ATOM 5459 O O . ILE D 1 78 ? -21.373 -33.581 -38.158 1.00 55.29 78 ILE D O 1
ATOM 5464 N N . SER D 1 79 ? -20.113 -34.801 -36.726 1.00 51.26 79 SER D N 1
ATOM 5465 C CA . SER D 1 79 ? -19.004 -33.847 -36.654 1.00 51.74 79 SER D CA 1
ATOM 5466 C C . SER D 1 79 ? -18.300 -33.694 -38.017 1.00 57.05 79 SER D C 1
ATOM 5467 O O . SER D 1 79 ? -17.701 -32.647 -38.288 1.00 57.19 79 SER D O 1
ATOM 5470 N N . SER D 1 80 ? -18.400 -34.734 -38.873 1.00 54.18 80 SER D N 1
ATOM 5471 C CA . SER D 1 80 ? -17.809 -34.786 -40.214 1.00 55.23 80 SER D CA 1
ATOM 5472 C C . SER D 1 80 ? -18.777 -34.274 -41.288 1.00 58.22 80 SER D C 1
ATOM 5473 O O . SER D 1 80 ? -18.394 -34.171 -42.459 1.00 59.65 80 SER D O 1
ATOM 5476 N N . LEU D 1 81 ? -20.025 -33.948 -40.890 1.00 51.95 81 LEU D N 1
ATOM 5477 C CA . LEU D 1 81 ? -21.062 -33.490 -41.816 1.00 51.22 81 LEU D CA 1
ATOM 5478 C C . LEU D 1 81 ? -21.637 -32.128 -41.470 1.00 54.48 81 LEU D C 1
ATOM 5479 O O . LEU D 1 81 ? -21.620 -31.719 -40.310 1.00 52.54 81 LEU D O 1
ATOM 5484 N N . TRP D 1 82 ? -22.205 -31.450 -42.481 1.00 52.56 82 TRP D N 1
ATOM 5485 C CA . TRP D 1 82 ? -22.926 -30.201 -42.282 1.00 51.97 82 TRP D CA 1
ATOM 5486 C C . TRP D 1 82 ? -24.294 -30.620 -41.757 1.00 54.77 82 TRP D C 1
ATOM 5487 O O . TRP D 1 82 ? -24.864 -31.594 -42.255 1.00 55.28 82 TRP D O 1
ATOM 5498 N N . VAL D 1 83 ? -24.817 -29.895 -40.770 1.00 49.65 83 VAL D N 1
ATOM 5499 C CA . VAL D 1 83 ? -26.140 -30.147 -40.200 1.00 49.04 83 VAL D CA 1
ATOM 5500 C C . VAL D 1 83 ? -26.958 -28.844 -40.212 1.00 54.74 83 VAL D C 1
ATOM 5501 O O . VAL D 1 83 ? -26.369 -27.772 -40.022 1.00 55.08 83 VAL D O 1
ATOM 5505 N N . PRO D 1 84 ? -28.297 -28.886 -40.432 1.00 51.66 84 PRO D N 1
ATOM 5506 C CA . PRO D 1 84 ? -29.070 -27.630 -40.412 1.00 51.87 84 PRO D CA 1
ATOM 5507 C C . PRO D 1 84 ? -29.118 -27.018 -39.011 1.00 54.15 84 PRO D C 1
ATOM 5508 O O . PRO D 1 84 ? -29.104 -27.752 -38.024 1.00 52.18 84 PRO D O 1
ATOM 5512 N N . ASP D 1 85 ? -29.141 -25.676 -38.930 1.00 51.44 85 ASP D N 1
ATOM 5513 C CA . ASP D 1 85 ? -29.180 -24.944 -37.659 1.00 51.15 85 ASP D CA 1
ATOM 5514 C C . ASP D 1 85 ? -30.601 -24.842 -37.083 1.00 56.67 85 ASP D C 1
ATOM 5515 O O . ASP D 1 85 ? -31.078 -23.751 -36.742 1.00 56.84 85 ASP D O 1
ATOM 5520 N N . LEU D 1 86 ? -31.267 -26.002 -36.961 1.00 53.79 86 LEU D N 1
ATOM 5521 C CA . LEU D 1 86 ? -32.625 -26.095 -36.444 1.00 54.65 86 LEU D CA 1
ATOM 5522 C C . LEU D 1 86 ? -32.666 -25.847 -34.950 1.00 59.80 86 LEU D C 1
ATOM 5523 O O . LEU D 1 86 ? -31.796 -26.320 -34.208 1.00 58.94 86 LEU D O 1
ATOM 5528 N N . ALA D 1 87 ? -33.659 -25.058 -34.518 1.00 57.55 87 ALA D N 1
ATOM 5529 C CA . ALA D 1 87 ? -33.852 -24.702 -33.120 1.00 57.80 87 ALA D CA 1
ATOM 5530 C C . ALA D 1 87 ? -35.321 -24.449 -32.833 1.00 64.19 87 ALA D C 1
ATOM 5531 O O . ALA D 1 87 ? -36.044 -23.956 -33.701 1.00 64.61 87 ALA D O 1
ATOM 5533 N N . ALA D 1 88 ? -35.763 -24.803 -31.618 1.00 62.05 88 ALA D N 1
ATOM 5534 C CA . ALA D 1 88 ? -37.128 -24.565 -31.169 1.00 63.94 88 ALA D CA 1
ATOM 5535 C C . ALA D 1 88 ? -37.144 -23.152 -30.591 1.00 70.39 88 ALA D C 1
ATOM 5536 O O . ALA D 1 88 ? -36.356 -22.846 -29.691 1.00 70.37 88 ALA D O 1
ATOM 5538 N N . TYR D 1 89 ? -37.986 -22.275 -31.154 1.00 68.93 89 TYR D N 1
ATOM 5539 C CA . TYR D 1 89 ? -38.075 -20.872 -30.740 1.00 70.64 89 TYR D CA 1
ATOM 5540 C C . TYR D 1 89 ? -38.592 -20.698 -29.310 1.00 77.17 89 TYR D C 1
ATOM 5541 O O . TYR D 1 89 ? -38.159 -19.784 -28.608 1.00 78.09 89 TYR D O 1
ATOM 5550 N N . ASN D 1 90 ? -39.479 -21.601 -28.872 1.00 74.52 90 ASN D N 1
ATOM 5551 C CA . ASN D 1 90 ? -40.062 -21.587 -27.532 1.00 76.11 90 ASN D CA 1
ATOM 5552 C C . ASN D 1 90 ? -39.305 -22.503 -26.536 1.00 78.60 90 ASN D C 1
ATOM 5553 O O . ASN D 1 90 ? -39.852 -22.855 -25.481 1.00 79.39 90 ASN D O 1
ATOM 5558 N N . ALA D 1 91 ? -38.051 -22.877 -26.866 1.00 72.25 91 ALA D N 1
ATOM 5559 C CA . ALA D 1 91 ? -37.241 -23.724 -25.987 1.00 70.30 91 ALA D CA 1
ATOM 5560 C C . ALA D 1 91 ? -36.661 -22.928 -24.829 1.00 72.95 91 ALA D C 1
ATOM 5561 O O . ALA D 1 91 ? -36.195 -21.799 -25.010 1.00 72.65 91 ALA D O 1
ATOM 5563 N N . ILE D 1 92 ? -36.693 -23.534 -23.645 1.00 68.78 92 ILE D N 1
ATOM 5564 C CA . ILE D 1 92 ? -36.208 -22.955 -22.392 1.00 69.05 92 ILE D CA 1
ATOM 5565 C C . ILE D 1 92 ? -34.952 -23.682 -21.906 1.00 70.24 92 ILE D C 1
ATOM 5566 O O . ILE D 1 92 ? -34.233 -23.175 -21.049 1.00 69.86 92 ILE D O 1
ATOM 5571 N N . SER D 1 93 ? -34.698 -24.872 -22.474 1.00 65.12 93 SER D N 1
ATOM 5572 C CA . SER D 1 93 ? -33.573 -25.751 -22.165 1.00 63.66 93 SER D CA 1
ATOM 5573 C C . SER D 1 93 ? -32.681 -25.956 -23.394 1.00 65.00 93 SER D C 1
ATOM 5574 O O . SER D 1 93 ? -33.158 -25.864 -24.527 1.00 64.55 93 SER D O 1
ATOM 5577 N N . LYS D 1 94 ? -31.390 -26.259 -23.165 1.00 59.43 94 LYS D N 1
ATOM 5578 C CA . LYS D 1 94 ? -30.458 -26.598 -24.236 1.00 56.80 94 LYS D CA 1
ATOM 5579 C C . LYS D 1 94 ? -30.809 -28.047 -24.642 1.00 57.85 94 LYS D C 1
ATOM 5580 O O . LYS D 1 94 ? -30.996 -28.886 -23.753 1.00 56.64 94 LYS D O 1
ATOM 5586 N N . PRO D 1 95 ? -30.970 -28.363 -25.950 1.00 53.52 95 PRO D N 1
ATOM 5587 C CA . PRO D 1 95 ? -31.326 -29.747 -26.326 1.00 52.51 95 PRO D CA 1
ATOM 5588 C C . PRO D 1 95 ? -30.239 -30.756 -25.934 1.00 55.46 95 PRO D C 1
ATOM 5589 O O . PRO D 1 95 ? -29.062 -30.559 -26.255 1.00 54.64 95 PRO D O 1
ATOM 5593 N N . GLU D 1 96 ? -30.625 -31.796 -25.178 1.00 51.57 96 GLU D N 1
ATOM 5594 C CA . GLU D 1 96 ? -29.691 -32.825 -24.722 1.00 50.77 96 GLU D CA 1
ATOM 5595 C C . GLU D 1 96 ? -29.796 -34.067 -25.601 1.00 52.84 96 GLU D C 1
ATOM 5596 O O . GLU D 1 96 ? -30.816 -34.757 -25.564 1.00 52.57 96 GLU D O 1
ATOM 5602 N N . VAL D 1 97 ? -28.740 -34.348 -26.392 1.00 48.13 97 VAL D N 1
ATOM 5603 C CA . VAL D 1 97 ? -28.687 -35.527 -27.270 1.00 46.96 97 VAL D CA 1
ATOM 5604 C C . VAL D 1 97 ? -28.311 -36.755 -26.419 1.00 49.48 97 VAL D C 1
ATOM 5605 O O . VAL D 1 97 ? -27.226 -36.795 -25.835 1.00 48.23 97 VAL D O 1
ATOM 5609 N N . LEU D 1 98 ? -29.233 -37.727 -26.329 1.00 46.14 98 LEU D N 1
ATOM 5610 C CA . LEU D 1 98 ? -29.081 -38.936 -25.505 1.00 46.45 98 LEU D CA 1
ATOM 5611 C C . LEU D 1 98 ? -28.403 -40.117 -26.207 1.00 50.48 98 LEU D C 1
ATOM 5612 O O . LEU D 1 98 ? -27.885 -41.011 -25.538 1.00 50.34 98 LEU D O 1
ATOM 5617 N N . THR D 1 99 ? -28.429 -40.131 -27.542 1.00 47.40 99 THR D N 1
ATOM 5618 C CA . THR D 1 99 ? -27.935 -41.232 -28.375 1.00 47.54 99 THR D CA 1
ATOM 5619 C C . THR D 1 99 ? -26.581 -40.989 -29.083 1.00 51.33 99 THR D C 1
ATOM 5620 O O . THR D 1 99 ? -26.150 -39.834 -29.152 1.00 50.66 99 THR D O 1
ATOM 5624 N N . PRO D 1 100 ? -25.904 -42.052 -29.625 1.00 48.29 100 PRO D N 1
ATOM 5625 C CA . PRO D 1 100 ? -24.639 -41.830 -30.353 1.00 47.85 100 PRO D CA 1
ATOM 5626 C C . PRO D 1 100 ? -24.845 -40.862 -31.517 1.00 50.49 100 PRO D C 1
ATOM 5627 O O . PRO D 1 100 ? -25.772 -41.030 -32.314 1.00 49.80 100 PRO D O 1
ATOM 5631 N N . GLN D 1 101 ? -24.014 -39.817 -31.566 1.00 46.51 101 GLN D N 1
ATOM 5632 C CA . GLN D 1 101 ? -24.100 -38.756 -32.563 1.00 46.13 101 GLN D CA 1
ATOM 5633 C C . GLN D 1 101 ? -23.590 -39.205 -33.933 1.00 50.09 101 GLN D C 1
ATOM 5634 O O . GLN D 1 101 ? -22.558 -38.740 -34.425 1.00 49.70 101 GLN D O 1
ATOM 5640 N N . LEU D 1 102 ? -24.362 -40.115 -34.547 1.00 47.11 102 LEU D N 1
ATOM 5641 C CA . LEU D 1 102 ? -24.115 -40.725 -35.851 1.00 47.63 102 LEU D CA 1
ATOM 5642 C C . LEU D 1 102 ? -25.305 -40.546 -36.772 1.00 52.24 102 LEU D C 1
ATOM 5643 O O . LEU D 1 102 ? -26.454 -40.694 -36.350 1.00 52.14 102 LEU D O 1
ATOM 5648 N N . ALA D 1 103 ? -25.020 -40.266 -38.041 1.00 49.33 103 ALA D N 1
ATOM 5649 C CA . ALA D 1 103 ? -26.024 -40.110 -39.088 1.00 49.88 103 ALA D CA 1
ATOM 5650 C C . ALA D 1 103 ? -25.810 -41.206 -40.125 1.00 55.20 103 ALA D C 1
ATOM 5651 O O . ALA D 1 103 ? -24.708 -41.752 -40.231 1.00 54.95 103 ALA D O 1
ATOM 5653 N N . ARG D 1 104 ? -26.866 -41.542 -40.872 1.00 52.74 104 ARG D N 1
ATOM 5654 C CA . ARG D 1 104 ? -26.806 -42.552 -41.916 1.00 54.05 104 ARG D CA 1
ATOM 5655 C C . ARG D 1 104 ? -26.744 -41.827 -43.255 1.00 59.02 104 ARG D C 1
ATOM 5656 O O . ARG D 1 104 ? -27.641 -41.042 -43.572 1.00 58.83 104 ARG D O 1
ATOM 5664 N N . VAL D 1 105 ? -25.662 -42.052 -44.014 1.00 56.23 105 VAL D N 1
ATOM 5665 C CA . VAL D 1 105 ? -25.460 -41.415 -45.315 1.00 57.10 105 VAL D CA 1
ATOM 5666 C C . VAL D 1 105 ? -25.612 -42.447 -46.429 1.00 63.20 105 VAL D C 1
ATOM 5667 O O . VAL D 1 105 ? -24.922 -43.465 -46.420 1.00 63.61 105 VAL D O 1
ATOM 5671 N N . VAL D 1 106 ? -26.523 -42.175 -47.382 1.00 60.96 106 VAL D N 1
ATOM 5672 C CA . VAL D 1 106 ? -26.813 -43.022 -48.546 1.00 62.96 106 VAL D CA 1
ATOM 5673 C C . VAL D 1 106 ? -25.903 -42.587 -49.712 1.00 68.60 106 VAL D C 1
ATOM 5674 O O . VAL D 1 106 ? -25.534 -41.415 -49.792 1.00 67.39 106 VAL D O 1
ATOM 5678 N N . SER D 1 107 ? -25.561 -43.530 -50.616 1.00 68.03 107 SER D N 1
ATOM 5679 C CA . SER D 1 107 ? -24.696 -43.331 -51.787 1.00 69.85 107 SER D CA 1
ATOM 5680 C C . SER D 1 107 ? -25.109 -42.174 -52.711 1.00 75.02 107 SER D C 1
ATOM 5681 O O . SER D 1 107 ? -24.268 -41.685 -53.467 1.00 75.93 107 SER D O 1
ATOM 5684 N N . ASP D 1 108 ? -26.384 -41.733 -52.646 1.00 71.29 108 ASP D N 1
ATOM 5685 C CA . ASP D 1 108 ? -26.909 -40.628 -53.459 1.00 72.01 108 ASP D CA 1
ATOM 5686 C C . ASP D 1 108 ? -26.678 -39.250 -52.814 1.00 73.34 108 ASP D C 1
ATOM 5687 O O . ASP D 1 108 ? -26.994 -38.223 -53.419 1.00 74.00 108 ASP D O 1
ATOM 5692 N N . GLY D 1 109 ? -26.126 -39.250 -51.603 1.00 66.74 109 GLY D N 1
ATOM 5693 C CA . GLY D 1 109 ? -25.834 -38.038 -50.850 1.00 64.48 109 GLY D CA 1
ATOM 5694 C C . GLY D 1 109 ? -26.853 -37.692 -49.782 1.00 66.39 109 GLY D C 1
ATOM 5695 O O . GLY D 1 109 ? -26.707 -36.665 -49.110 1.00 64.04 109 GLY D O 1
ATOM 5696 N N . GLU D 1 110 ? -27.893 -38.541 -49.608 1.00 63.26 110 GLU D N 1
ATOM 5697 C CA . GLU D 1 110 ? -28.937 -38.317 -48.608 1.00 61.53 110 GLU D CA 1
ATOM 5698 C C . GLU D 1 110 ? -28.412 -38.592 -47.206 1.00 63.26 110 GLU D C 1
ATOM 5699 O O . GLU D 1 110 ? -27.801 -39.636 -46.965 1.00 63.30 110 GLU D O 1
ATOM 5705 N N . VAL D 1 111 ? -28.646 -37.645 -46.290 1.00 57.40 111 VAL D N 1
ATOM 5706 C CA . VAL D 1 111 ? -28.233 -37.746 -44.897 1.00 55.15 111 VAL D CA 1
ATOM 5707 C C . VAL D 1 111 ? -29.481 -37.917 -44.039 1.00 59.21 111 VAL D C 1
ATOM 5708 O O . VAL D 1 111 ? -30.423 -37.129 -44.149 1.00 59.18 111 VAL D O 1
ATOM 5712 N N . LEU D 1 112 ? -29.476 -38.947 -43.184 1.00 55.27 112 LEU D N 1
ATOM 5713 C CA . LEU D 1 112 ? -30.565 -39.254 -42.267 1.00 54.43 112 LEU D CA 1
ATOM 5714 C C . LEU D 1 112 ? -30.018 -39.259 -40.838 1.00 55.60 112 LEU D C 1
ATOM 5715 O O . LEU D 1 112 ? -29.294 -40.178 -40.454 1.00 54.51 112 LEU D O 1
ATOM 5720 N N . TYR D 1 113 ? -30.313 -38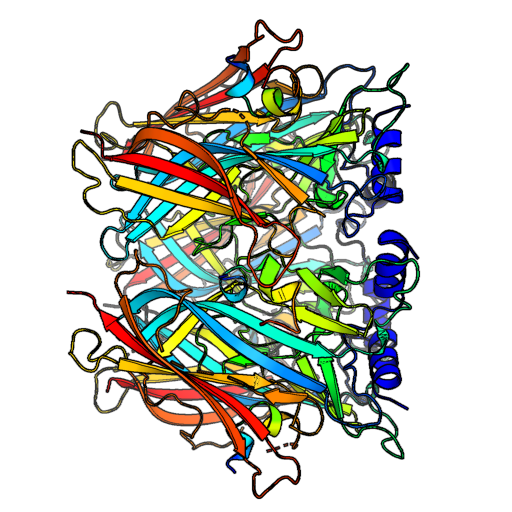.201 -40.077 1.00 51.01 113 TYR D N 1
ATOM 5721 C CA . TYR D 1 113 ? -29.885 -38.072 -38.683 1.00 49.29 113 TYR D CA 1
ATOM 5722 C C . TYR D 1 113 ? -31.114 -38.052 -37.785 1.00 53.83 113 TYR D C 1
ATOM 5723 O O . TYR D 1 113 ? -32.037 -37.260 -38.011 1.00 54.29 113 TYR D O 1
ATOM 5732 N N . MET D 1 114 ? -31.152 -38.960 -36.801 1.00 50.05 114 MET D N 1
ATOM 5733 C CA . MET D 1 114 ? -32.287 -39.046 -35.891 1.00 50.29 114 MET D CA 1
ATOM 5734 C C . MET D 1 114 ? -31.856 -39.189 -34.424 1.00 54.09 114 MET D C 1
ATOM 5735 O O . MET D 1 114 ? -31.887 -40.294 -33.875 1.00 55.12 114 MET D O 1
ATOM 5740 N N . PRO D 1 115 ? -31.460 -38.089 -33.755 1.00 48.92 115 PRO D N 1
ATOM 5741 C CA . PRO D 1 115 ? -31.067 -38.213 -32.345 1.00 47.78 115 PRO D CA 1
ATOM 5742 C C . PRO D 1 115 ? -32.268 -38.208 -31.392 1.00 51.19 115 PRO D C 1
ATOM 5743 O O . PRO D 1 115 ? -33.329 -37.679 -31.732 1.00 51.56 115 PRO D O 1
ATOM 5747 N N . SER D 1 116 ? -32.098 -38.796 -30.200 1.00 47.07 116 SER D N 1
ATOM 5748 C CA . SER D 1 116 ? -33.125 -38.767 -29.156 1.00 47.44 116 SER D CA 1
ATOM 5749 C C . SER D 1 116 ? -32.764 -37.560 -28.290 1.00 50.17 116 SER D C 1
ATOM 5750 O O . SER D 1 116 ? -31.627 -37.462 -27.801 1.00 49.18 116 SER D O 1
ATOM 5753 N N . ILE D 1 117 ? -33.699 -36.605 -28.171 1.00 45.74 117 ILE D N 1
ATOM 5754 C CA . ILE D 1 117 ? -33.457 -35.353 -27.466 1.00 44.62 117 ILE D CA 1
ATOM 5755 C C . ILE D 1 117 ? -34.348 -35.184 -26.240 1.00 49.64 117 ILE D C 1
ATOM 5756 O O . ILE D 1 117 ? -35.564 -35.335 -26.334 1.00 49.31 117 ILE D O 1
ATOM 5761 N N . ARG D 1 118 ? -33.731 -34.841 -25.096 1.00 47.87 118 ARG D N 1
ATOM 5762 C CA . ARG D 1 118 ? -34.430 -34.515 -23.856 1.00 49.52 118 ARG D CA 1
ATOM 5763 C C . ARG D 1 118 ? -34.379 -32.984 -23.749 1.00 54.61 118 ARG D C 1
ATOM 5764 O O . ARG D 1 118 ? -33.285 -32.406 -23.681 1.00 53.25 118 ARG D O 1
ATOM 5772 N N . GLN D 1 119 ? -35.556 -32.331 -23.801 1.00 53.31 119 GLN D N 1
ATOM 5773 C CA . GLN D 1 119 ? -35.654 -30.869 -23.760 1.00 54.21 119 GLN D CA 1
ATOM 5774 C C . GLN D 1 119 ? -36.896 -30.367 -23.015 1.00 61.67 119 GLN D C 1
ATOM 5775 O O . GLN D 1 119 ? -37.949 -31.003 -23.067 1.00 62.16 119 GLN D O 1
ATOM 5781 N N . ARG D 1 120 ? -36.759 -29.212 -22.336 1.00 60.53 120 ARG D N 1
ATOM 5782 C CA . ARG D 1 120 ? -37.833 -28.522 -21.612 1.00 62.83 120 ARG D CA 1
ATOM 5783 C C . ARG D 1 120 ? -38.400 -27.409 -22.499 1.00 68.68 120 ARG D C 1
ATOM 5784 O O . ARG D 1 120 ? -37.637 -26.728 -23.195 1.00 67.57 120 ARG D O 1
ATOM 5792 N N . PHE D 1 121 ? -39.733 -27.235 -22.484 1.00 67.57 121 PHE D N 1
ATOM 5793 C CA . PHE D 1 121 ? -40.431 -26.240 -23.304 1.00 68.64 121 PHE D CA 1
ATOM 5794 C C . PHE D 1 121 ? -41.430 -25.423 -22.515 1.00 77.72 121 PHE D C 1
ATOM 5795 O O . PHE D 1 121 ? -41.993 -25.918 -21.540 1.00 78.34 121 PHE D O 1
ATOM 5803 N N . SER D 1 122 ? -41.680 -24.184 -22.966 1.00 77.62 122 SER D N 1
ATOM 5804 C CA . SER D 1 122 ? -42.668 -23.300 -22.360 1.00 81.21 122 SER D CA 1
ATOM 5805 C C . SER D 1 122 ? -44.006 -23.640 -23.003 1.00 88.79 122 SER D C 1
ATOM 5806 O O . SER D 1 122 ? -44.199 -23.378 -24.194 1.00 88.13 122 SER D O 1
ATOM 5809 N N . CYS D 1 123 ? -44.897 -24.295 -22.240 1.00 88.65 123 CYS D N 1
ATOM 5810 C CA . CYS D 1 123 ? -46.218 -24.711 -22.716 1.00 90.77 123 CYS D CA 1
ATOM 5811 C C . CYS D 1 123 ? -47.293 -24.506 -21.658 1.00 99.01 123 CYS D C 1
ATOM 5812 O O . CYS D 1 123 ? -47.009 -24.598 -20.458 1.00 99.25 123 CYS D O 1
ATOM 5815 N N . ASP D 1 124 ? -48.531 -24.217 -22.112 1.00 98.31 124 ASP D N 1
ATOM 5816 C CA . ASP D 1 124 ? -49.683 -24.010 -21.234 1.00 101.51 124 ASP D CA 1
ATOM 5817 C C . ASP D 1 124 ? -50.140 -25.327 -20.595 1.00 105.33 124 ASP D C 1
ATOM 5818 O O . ASP D 1 124 ? -50.830 -26.131 -21.227 1.00 104.76 124 ASP D O 1
ATOM 5823 N N . VAL D 1 125 ? -49.704 -25.555 -19.342 1.00 102.17 125 VAL D N 1
ATOM 5824 C CA . VAL D 1 125 ? -50.018 -26.760 -18.564 1.00 129.41 125 VAL D CA 1
ATOM 5825 C C . VAL D 1 125 ? -51.023 -26.459 -17.451 1.00 165.81 125 VAL D C 1
ATOM 5826 O O . VAL D 1 125 ? -51.869 -27.293 -17.143 1.00 131.22 125 VAL D O 1
ATOM 5830 N N . GLY D 1 127 ? -55.206 -27.947 -16.779 1.00 112.51 127 GLY D N 1
ATOM 5831 C CA . GLY D 1 127 ? -54.988 -28.265 -18.183 1.00 109.78 127 GLY D CA 1
ATOM 5832 C C . GLY D 1 127 ? -54.533 -29.691 -18.419 1.00 111.51 127 GLY D C 1
ATOM 5833 O O . GLY D 1 127 ? -55.122 -30.398 -19.239 1.00 111.00 127 GLY D O 1
ATOM 5834 N N . VAL D 1 128 ? -53.471 -30.118 -17.705 1.00 106.30 128 VAL D N 1
ATOM 5835 C CA . VAL D 1 128 ? -52.888 -31.464 -17.812 1.00 103.80 128 VAL D CA 1
ATOM 5836 C C . VAL D 1 128 ? -53.773 -32.537 -17.182 1.00 110.19 128 VAL D C 1
ATOM 5837 O O . VAL D 1 128 ? -53.864 -33.637 -17.724 1.00 109.18 128 VAL D O 1
ATOM 5841 N N . ASP D 1 129 ? -54.409 -32.225 -16.040 1.00 109.76 129 ASP D N 1
ATOM 5842 C CA . ASP D 1 129 ? -55.281 -33.155 -15.321 1.00 112.11 129 ASP D CA 1
ATOM 5843 C C . ASP D 1 129 ? -56.692 -33.215 -15.920 1.00 118.14 129 ASP D C 1
ATOM 5844 O O . ASP D 1 129 ? -57.420 -34.180 -15.666 1.00 119.76 129 ASP D O 1
ATOM 5849 N N . THR D 1 130 ? -57.068 -32.195 -16.721 1.00 114.40 130 THR D N 1
ATOM 5850 C CA . THR D 1 130 ? -58.383 -32.106 -17.358 1.00 116.88 130 THR D CA 1
ATOM 5851 C C . THR D 1 130 ? -58.571 -33.173 -18.451 1.00 119.31 130 THR D C 1
ATOM 5852 O O . THR D 1 130 ? -57.598 -33.701 -19.000 1.00 115.37 130 THR D O 1
ATOM 5856 N N . GLU D 1 131 ? -59.841 -33.483 -18.741 1.00 119.07 131 GLU D N 1
ATOM 5857 C CA . GLU D 1 131 ? -60.274 -34.468 -19.731 1.00 119.00 131 GLU D CA 1
ATOM 5858 C C . GLU D 1 131 ? -59.881 -34.043 -21.150 1.00 120.64 131 GLU D C 1
ATOM 5859 O O . GLU D 1 131 ? -59.488 -34.889 -21.952 1.00 118.16 131 GLU D O 1
ATOM 5865 N N . SER D 1 132 ? -59.959 -32.729 -21.443 1.00 117.72 132 SER D N 1
ATOM 5866 C CA . SER D 1 132 ? -59.598 -32.148 -22.741 1.00 115.68 132 SER D CA 1
ATOM 5867 C C . SER D 1 132 ? -58.079 -32.166 -22.965 1.00 115.58 132 SER D C 1
ATOM 5868 O O . SER D 1 132 ? -57.635 -32.220 -24.112 1.00 113.35 132 SER D O 1
ATOM 5871 N N . GLY D 1 133 ? -57.312 -32.109 -21.880 1.00 110.84 133 GLY D N 1
ATOM 5872 C CA . GLY D 1 133 ? -55.856 -32.147 -21.928 1.00 106.71 133 GLY D CA 1
ATOM 5873 C C . GLY D 1 133 ? -55.187 -30.882 -22.425 1.00 109.15 133 GLY D C 1
ATOM 5874 O O . GLY D 1 133 ? -55.699 -30.205 -23.321 1.00 109.49 133 GLY D O 1
ATOM 5875 N N . ALA D 1 134 ? -54.012 -30.573 -21.850 1.00 103.56 134 ALA D N 1
ATOM 5876 C CA . ALA D 1 134 ? -53.207 -29.401 -22.200 1.00 101.69 134 ALA D CA 1
ATOM 5877 C C . ALA D 1 134 ? -52.539 -29.568 -23.558 1.00 102.43 134 ALA D C 1
ATOM 5878 O O . ALA D 1 134 ? -52.084 -30.664 -23.883 1.00 99.88 134 ALA D O 1
ATOM 5880 N N . THR D 1 135 ? -52.482 -28.479 -24.347 1.00 99.13 135 THR D N 1
ATOM 5881 C CA . THR D 1 135 ? -51.847 -28.462 -25.669 1.00 96.75 135 THR D CA 1
ATOM 5882 C C . THR D 1 135 ? -50.489 -27.738 -25.598 1.00 98.23 135 THR D C 1
ATOM 5883 O O . THR D 1 135 ? -50.390 -26.648 -25.031 1.00 98.82 135 THR D O 1
ATOM 5887 N N . CYS D 1 136 ? -49.444 -28.371 -26.145 1.00 91.86 136 CYS D N 1
ATOM 5888 C CA . CYS D 1 136 ? -48.077 -27.855 -26.131 1.00 89.20 136 CYS D CA 1
ATOM 5889 C C . CYS D 1 136 ? -47.565 -27.581 -27.556 1.00 90.17 136 CYS D C 1
ATOM 5890 O O . CYS D 1 136 ? -47.322 -28.513 -28.326 1.00 88.40 136 CYS D O 1
ATOM 5893 N N . ARG D 1 137 ? -47.428 -26.285 -27.893 1.00 86.02 137 ARG D N 1
ATOM 5894 C CA . ARG D 1 137 ? -47.010 -25.765 -29.197 1.00 84.32 137 ARG D CA 1
ATOM 5895 C C . ARG D 1 137 ? -45.485 -25.576 -29.255 1.00 84.02 137 ARG D C 1
ATOM 5896 O O . ARG D 1 137 ? -44.935 -24.850 -28.429 1.00 83.39 137 ARG D O 1
ATOM 5904 N N . ILE D 1 138 ? -44.807 -26.241 -30.219 1.00 77.78 138 ILE D N 1
ATOM 5905 C CA . ILE D 1 138 ? -43.348 -26.163 -30.426 1.00 74.77 138 ILE D CA 1
ATOM 5906 C C . ILE D 1 138 ? -43.051 -25.644 -31.843 1.00 76.99 138 ILE D C 1
ATOM 5907 O O . ILE D 1 138 ? -43.486 -26.258 -32.813 1.00 76.73 138 ILE D O 1
ATOM 5912 N N . LYS D 1 139 ? -42.301 -24.531 -31.956 1.00 72.64 139 LYS D N 1
ATOM 5913 C CA . LYS D 1 139 ? -41.969 -23.892 -33.237 1.00 72.16 139 LYS D CA 1
ATOM 5914 C C . LYS D 1 139 ? -40.497 -24.136 -33.634 1.00 72.62 139 LYS D C 1
ATOM 5915 O O . LYS D 1 139 ? -39.597 -23.481 -33.103 1.00 71.76 139 LYS D O 1
ATOM 5921 N N . ILE D 1 140 ? -40.263 -25.088 -34.560 1.00 66.62 140 ILE D N 1
ATOM 5922 C CA . ILE D 1 140 ? -38.922 -25.458 -35.037 1.00 63.65 140 ILE D CA 1
ATOM 5923 C C . ILE D 1 140 ? -38.613 -24.799 -36.388 1.00 65.87 140 ILE D C 1
ATOM 5924 O O . ILE D 1 140 ? -39.440 -24.823 -37.295 1.00 66.29 140 ILE D O 1
ATOM 5929 N N . GLY D 1 141 ? -37.415 -24.240 -36.497 1.00 60.58 141 GLY D N 1
ATOM 5930 C CA . GLY D 1 141 ? -36.936 -23.577 -37.701 1.00 60.31 141 GLY D CA 1
ATOM 5931 C C . GLY D 1 141 ? -35.449 -23.301 -37.681 1.00 62.60 141 GLY D C 1
ATOM 5932 O O . GLY D 1 141 ? -34.788 -23.490 -36.652 1.00 62.15 141 GLY D O 1
ATOM 5933 N N . SER D 1 142 ? -34.913 -22.847 -38.827 1.00 57.96 142 SER D N 1
ATOM 5934 C CA . SER D 1 142 ? -33.501 -22.489 -38.969 1.00 56.46 142 SER D CA 1
ATOM 5935 C C . SER D 1 142 ? -33.237 -21.222 -38.158 1.00 60.30 142 SER D C 1
ATOM 5936 O O . SER D 1 142 ? -34.038 -20.282 -38.205 1.00 61.63 142 SER D O 1
ATOM 5939 N N . TRP D 1 143 ? -32.142 -21.211 -37.390 1.00 55.08 143 TRP D N 1
ATOM 5940 C CA . TRP D 1 143 ? -31.804 -20.073 -36.540 1.00 55.21 143 TRP D CA 1
ATOM 5941 C C . TRP D 1 143 ? -31.259 -18.862 -37.309 1.00 60.34 143 TRP D C 1
ATOM 5942 O O . TRP D 1 143 ? -31.508 -17.729 -36.889 1.00 61.78 143 TRP D O 1
ATOM 5953 N N . THR D 1 144 ? -30.510 -19.091 -38.416 1.00 55.99 144 THR D N 1
ATOM 5954 C CA . THR D 1 144 ? -29.876 -18.012 -39.189 1.00 56.80 144 THR D CA 1
ATOM 5955 C C . THR D 1 144 ? -30.220 -17.984 -40.696 1.00 62.29 144 THR D C 1
ATOM 5956 O O . THR D 1 144 ? -29.963 -16.961 -41.335 1.00 63.40 144 THR D O 1
ATOM 5960 N N . HIS D 1 145 ? -30.759 -19.079 -41.275 1.00 58.38 145 HIS D N 1
ATOM 5961 C CA . HIS D 1 145 ? -31.090 -19.111 -42.706 1.00 59.18 145 HIS D CA 1
ATOM 5962 C C . HIS D 1 145 ? -32.577 -18.892 -43.000 1.00 64.69 145 HIS D C 1
ATOM 5963 O O . HIS D 1 145 ? -33.430 -19.317 -42.217 1.00 64.27 145 HIS D O 1
ATOM 5970 N N . HIS D 1 146 ? -32.880 -18.255 -44.150 1.00 62.08 146 HIS D N 1
ATOM 5971 C CA . HIS D 1 146 ? -34.249 -18.048 -44.635 1.00 63.00 146 HIS D CA 1
ATOM 5972 C C . HIS D 1 146 ? -34.615 -19.187 -45.601 1.00 67.09 146 HIS D C 1
ATOM 5973 O O . HIS D 1 146 ? -33.750 -20.009 -45.922 1.00 65.22 146 HIS D O 1
ATOM 5980 N N . SER D 1 147 ? -35.890 -19.231 -46.067 1.00 65.55 147 SER D N 1
ATOM 5981 C CA . SER D 1 147 ? -36.425 -20.264 -46.968 1.00 65.94 147 SER D CA 1
ATOM 5982 C C . SER D 1 147 ? -35.612 -20.500 -48.249 1.00 70.40 147 SER D C 1
ATOM 5983 O O . SER D 1 147 ? -35.631 -21.618 -48.768 1.00 69.75 147 SER D O 1
ATOM 5986 N N . ARG D 1 148 ? -34.897 -19.467 -48.744 1.00 67.48 148 ARG D N 1
ATOM 5987 C CA . ARG D 1 148 ? -34.080 -19.558 -49.956 1.00 68.07 148 ARG D CA 1
ATOM 5988 C C . ARG D 1 148 ? -32.730 -20.274 -49.736 1.00 69.90 148 ARG D C 1
ATOM 5989 O O . ARG D 1 148 ? -32.052 -20.593 -50.715 1.00 70.06 148 ARG D O 1
ATOM 5997 N N . GLU D 1 149 ? -32.363 -20.555 -48.463 1.00 64.42 149 GLU D N 1
ATOM 5998 C CA . GLU D 1 149 ? -31.131 -21.260 -48.087 1.00 62.74 149 GLU D CA 1
ATOM 5999 C C . GLU D 1 149 ? -31.453 -22.639 -47.501 1.00 66.79 149 GLU D C 1
ATOM 6000 O O . GLU D 1 149 ? -30.793 -23.620 -47.844 1.00 65.78 149 GLU D O 1
ATOM 6006 N N . ILE D 1 150 ? -32.467 -22.704 -46.617 1.00 64.44 150 ILE D N 1
ATOM 6007 C CA . ILE D 1 150 ? -32.964 -23.930 -45.990 1.00 63.96 150 ILE D CA 1
ATOM 6008 C C . ILE D 1 150 ? -34.492 -23.905 -46.056 1.00 71.29 150 ILE D C 1
ATOM 6009 O O . ILE D 1 150 ? -35.108 -22.972 -45.535 1.00 71.04 150 ILE D O 1
ATOM 6014 N N . SER D 1 151 ? -35.095 -24.926 -46.693 1.00 70.81 151 SER D N 1
ATOM 6015 C CA . SER D 1 151 ? -36.548 -25.073 -46.788 1.00 73.14 151 SER D CA 1
ATOM 6016 C C . SER D 1 151 ? -36.981 -26.214 -45.864 1.00 78.25 151 SER D C 1
ATOM 6017 O O . SER D 1 151 ? -36.582 -27.359 -46.089 1.00 78.03 151 SER D O 1
ATOM 6020 N N . VAL D 1 152 ? -37.743 -25.897 -44.795 1.00 75.73 152 VAL D N 1
ATOM 6021 C CA . VAL D 1 152 ? -38.173 -26.889 -43.796 1.00 75.36 152 VAL D CA 1
ATOM 6022 C C . VAL D 1 152 ? -39.524 -27.506 -44.165 1.00 82.20 152 VAL D C 1
ATOM 6023 O O . VAL D 1 152 ? -40.389 -26.803 -44.685 1.00 83.71 152 VAL D O 1
ATOM 6027 N N . ASP D 1 153 ? -39.689 -28.826 -43.926 1.00 79.02 153 ASP D N 1
ATOM 6028 C CA . ASP D 1 153 ? -40.922 -29.556 -44.257 1.00 80.71 153 ASP D CA 1
ATOM 6029 C C . ASP D 1 153 ? -41.288 -30.649 -43.227 1.00 84.08 153 ASP D C 1
ATOM 6030 O O . ASP D 1 153 ? -40.395 -31.356 -42.753 1.00 81.91 153 ASP D O 1
ATOM 6035 N N . PRO D 1 154 ? -42.596 -30.853 -42.922 1.00 82.48 154 PRO D N 1
ATOM 6036 C CA . PRO D 1 154 ? -42.975 -31.906 -41.964 1.00 85.64 154 PRO D CA 1
ATOM 6037 C C . PRO D 1 154 ? -43.280 -33.243 -42.649 1.00 104.58 154 PRO D C 1
ATOM 6038 O O . PRO D 1 154 ? -43.579 -34.242 -41.994 1.00 63.91 154 PRO D O 1
ATOM 6042 N N . GLU D 1 157 ? -46.750 -35.711 -41.580 1.00 122.06 157 GLU D N 1
ATOM 6043 C CA . GLU D 1 157 ? -48.041 -36.233 -41.128 1.00 123.95 157 GLU D CA 1
ATOM 6044 C C . GLU D 1 157 ? -48.720 -35.307 -40.096 1.00 127.72 157 GLU D C 1
ATOM 6045 O O . GLU D 1 157 ? -48.076 -34.399 -39.563 1.00 125.39 157 GLU D O 1
ATOM 6051 N N . ASN D 1 158 ? -50.024 -35.532 -39.834 1.00 126.63 158 ASN D N 1
ATOM 6052 C CA . ASN D 1 158 ? -50.826 -34.727 -38.905 1.00 127.23 158 ASN D CA 1
ATOM 6053 C C . ASN D 1 158 ? -51.554 -35.565 -37.830 1.00 131.92 158 ASN D C 1
ATOM 6054 O O . ASN D 1 158 ? -52.330 -35.012 -37.044 1.00 132.85 158 ASN D O 1
ATOM 6059 N N . SER D 1 159 ? -51.298 -36.889 -37.791 1.00 127.74 159 SER D N 1
ATOM 6060 C CA . SER D 1 159 ? -51.908 -37.805 -36.821 1.00 128.35 159 SER D CA 1
ATOM 6061 C C . SER D 1 159 ? -50.832 -38.630 -36.081 1.00 128.80 159 SER D C 1
ATOM 6062 O O . SER D 1 159 ? -49.809 -38.058 -35.702 1.00 125.54 159 SER D O 1
ATOM 6065 N N . ASP D 1 160 ? -51.070 -39.954 -35.867 1.00 125.90 160 ASP D N 1
ATOM 6066 C CA . ASP D 1 160 ? -50.199 -40.936 -35.194 1.00 123.62 160 ASP D CA 1
ATOM 6067 C C . ASP D 1 160 ? -49.928 -40.624 -33.711 1.00 124.34 160 ASP D C 1
ATOM 6068 O O . ASP D 1 160 ? -49.768 -39.463 -33.329 1.00 122.71 160 ASP D O 1
ATOM 6073 N N . ASP D 1 161 ? -49.876 -41.678 -32.880 1.00 119.79 161 ASP D N 1
ATOM 6074 C CA . ASP D 1 161 ? -49.608 -41.566 -31.444 1.00 117.92 161 ASP D CA 1
ATOM 6075 C C . ASP D 1 161 ? -48.090 -41.718 -31.120 1.00 116.38 161 ASP D C 1
ATOM 6076 O O . ASP D 1 161 ? -47.524 -40.765 -30.587 1.00 114.58 161 ASP D O 1
ATOM 6081 N N . SER D 1 162 ? -47.401 -42.847 -31.439 1.00 110.15 162 SER D N 1
ATOM 6082 C CA . SER D 1 162 ? -47.868 -44.087 -32.072 1.00 110.75 162 SER D CA 1
ATOM 6083 C C . SER D 1 162 ? -47.297 -45.279 -31.287 1.00 111.63 162 SER D C 1
ATOM 6084 O O . SER D 1 162 ? -47.708 -45.491 -30.143 1.00 111.58 162 SER D O 1
ATOM 6087 N N . GLU D 1 163 ? -46.337 -46.025 -31.874 1.00 105.54 163 GLU D N 1
ATOM 6088 C CA . GLU D 1 163 ? -45.656 -47.146 -31.222 1.00 104.06 163 GLU D CA 1
ATOM 6089 C C . GLU D 1 163 ? -44.465 -46.614 -30.414 1.00 102.90 163 GLU D C 1
ATOM 6090 O O . GLU D 1 163 ? -43.930 -47.318 -29.553 1.00 101.85 163 GLU D O 1
ATOM 6096 N N . TYR D 1 164 ? -44.080 -45.352 -30.688 1.00 96.15 164 TYR D N 1
ATOM 6097 C CA . TYR D 1 164 ? -42.972 -44.623 -30.074 1.00 92.81 164 TYR D CA 1
ATOM 6098 C C . TYR D 1 164 ? -43.179 -44.363 -28.584 1.00 93.97 164 TYR D C 1
ATOM 6099 O O . TYR D 1 164 ? -42.329 -44.747 -27.776 1.00 92.39 164 TYR D O 1
ATOM 6108 N N . PHE D 1 165 ? -44.293 -43.679 -28.232 1.00 89.72 165 PHE D N 1
ATOM 6109 C CA . PHE D 1 165 ? -44.634 -43.273 -26.870 1.00 88.96 165 PHE D CA 1
ATOM 6110 C C . PHE D 1 165 ? -44.751 -44.436 -25.893 1.00 91.32 165 PHE D C 1
ATOM 6111 O O . PHE D 1 165 ? -45.458 -45.411 -26.158 1.00 92.83 165 PHE D O 1
ATOM 6119 N N . SER D 1 166 ? -44.030 -44.315 -24.767 1.00 84.84 166 SER D N 1
ATOM 6120 C CA . SER D 1 166 ? -43.938 -45.292 -23.687 1.00 84.59 166 SER D CA 1
ATOM 6121 C C . SER D 1 166 ? -45.276 -45.543 -22.997 1.00 89.36 166 SER D C 1
ATOM 6122 O O . SER D 1 166 ? -45.995 -44.597 -22.666 1.00 90.01 166 SER D O 1
ATOM 6125 N N . GLN D 1 167 ? -45.596 -46.829 -22.774 1.00 85.54 167 GLN D N 1
ATOM 6126 C CA . GLN D 1 167 ? -46.814 -47.267 -22.090 1.00 87.24 167 GLN D CA 1
ATOM 6127 C C . GLN D 1 167 ? -46.693 -47.028 -20.581 1.00 89.86 167 GLN D C 1
ATOM 6128 O O . GLN D 1 167 ? -47.709 -46.924 -19.890 1.00 91.99 167 GLN D O 1
ATOM 6134 N N . TYR D 1 168 ? -45.444 -46.926 -20.085 1.00 82.94 168 TYR D N 1
ATOM 6135 C CA . TYR D 1 168 ? -45.109 -46.726 -18.677 1.00 82.58 168 TYR D CA 1
ATOM 6136 C C . TYR D 1 168 ? -45.058 -45.250 -18.263 1.00 83.53 168 TYR D C 1
ATOM 6137 O O . TYR D 1 168 ? -44.755 -44.950 -17.107 1.00 83.64 168 TYR D O 1
ATOM 6146 N N . SER D 1 169 ? -45.394 -44.335 -19.186 1.00 77.73 169 SER D N 1
ATOM 6147 C CA . SER D 1 169 ? -45.422 -42.899 -18.911 1.00 76.51 169 SER D CA 1
ATOM 6148 C C . SER D 1 169 ? -46.638 -42.526 -18.063 1.00 81.61 169 SER D C 1
ATOM 6149 O O . SER D 1 169 ? -47.685 -43.164 -18.160 1.00 83.12 169 SER D O 1
ATOM 6152 N N . ARG D 1 170 ? -46.490 -41.476 -17.246 1.00 77.71 170 ARG D N 1
ATOM 6153 C CA . ARG D 1 170 ? -47.534 -40.933 -16.376 1.00 79.89 170 ARG D CA 1
ATOM 6154 C C . ARG D 1 170 ? -48.574 -40.164 -17.216 1.00 84.01 170 ARG D C 1
ATOM 6155 O O . ARG D 1 170 ? -49.707 -39.972 -16.769 1.00 86.48 170 ARG D O 1
ATOM 6163 N N . PHE D 1 171 ? -48.183 -39.742 -18.434 1.00 77.88 171 PHE D N 1
ATOM 6164 C CA . PHE D 1 171 ? -49.034 -38.996 -19.361 1.00 78.28 171 PHE D CA 1
ATOM 6165 C C . PHE D 1 171 ? -49.509 -39.853 -20.537 1.00 82.91 171 PHE D C 1
ATOM 6166 O O . PHE D 1 171 ? -49.005 -40.961 -20.746 1.00 81.38 171 PHE D O 1
ATOM 6174 N N . GLU D 1 172 ? -50.504 -39.343 -21.279 1.00 81.61 172 GLU D N 1
ATOM 6175 C CA . GLU D 1 172 ? -51.110 -40.016 -22.422 1.00 82.40 172 GLU D CA 1
ATOM 6176 C C . GLU D 1 172 ? -51.256 -39.037 -23.587 1.00 85.87 172 GLU D C 1
ATOM 6177 O O . GLU D 1 172 ? -51.801 -37.945 -23.399 1.00 86.85 172 GLU D O 1
ATOM 6183 N N . ILE D 1 173 ? -50.770 -39.426 -24.782 1.00 80.70 173 ILE D N 1
ATOM 6184 C CA . ILE D 1 173 ? -50.859 -38.591 -25.983 1.00 80.21 173 ILE D CA 1
ATOM 6185 C C . ILE D 1 173 ? -52.266 -38.668 -26.567 1.00 86.48 173 ILE D C 1
ATOM 6186 O O . ILE D 1 173 ? -52.790 -39.767 -26.771 1.00 87.07 173 ILE D O 1
ATOM 6191 N N . LEU D 1 174 ? -52.867 -37.497 -26.837 1.00 84.60 174 LEU D N 1
ATOM 6192 C CA . LEU D 1 174 ? -54.202 -37.395 -27.423 1.00 87.97 174 LEU D CA 1
ATOM 6193 C C . LEU D 1 174 ? -54.099 -37.252 -28.942 1.00 92.25 174 LEU D C 1
ATOM 6194 O O . LEU D 1 174 ? -54.780 -37.985 -29.664 1.00 93.55 174 LEU D O 1
ATOM 6199 N N . ASP D 1 175 ? -53.217 -36.343 -29.422 1.00 87.32 175 ASP D N 1
ATOM 6200 C CA . ASP D 1 175 ? -52.945 -36.094 -30.846 1.00 86.76 175 ASP D CA 1
ATOM 6201 C C . ASP D 1 175 ? -51.691 -35.251 -31.032 1.00 87.81 175 ASP D C 1
ATOM 6202 O O . ASP D 1 175 ? -51.450 -34.319 -30.265 1.00 86.66 175 ASP D O 1
ATOM 6207 N N . VAL D 1 176 ? -50.904 -35.578 -32.066 1.00 83.28 176 VAL D N 1
ATOM 6208 C CA . VAL D 1 176 ? -49.679 -34.861 -32.449 1.00 80.66 176 VAL D CA 1
ATOM 6209 C C . VAL D 1 176 ? -49.877 -34.400 -33.904 1.00 85.69 176 VAL D C 1
ATOM 6210 O O . VAL D 1 176 ? -50.102 -35.240 -34.781 1.00 86.54 176 VAL D O 1
ATOM 6214 N N . THR D 1 177 ? -49.838 -33.075 -34.153 1.00 81.68 177 THR D N 1
ATOM 6215 C CA . THR D 1 177 ? -50.021 -32.538 -35.506 1.00 82.09 177 THR D CA 1
ATOM 6216 C C . THR D 1 177 ? -48.884 -31.555 -35.861 1.00 82.17 177 THR D C 1
ATOM 6217 O O . THR D 1 177 ? -48.689 -30.547 -35.179 1.00 81.14 177 THR D O 1
ATOM 6221 N N . GLN D 1 178 ? -48.123 -31.891 -36.920 1.00 76.62 178 GLN D N 1
ATOM 6222 C CA . GLN D 1 178 ? -46.965 -31.133 -37.398 1.00 74.33 178 GLN D CA 1
ATOM 6223 C C . GLN D 1 178 ? -47.310 -30.434 -38.707 1.00 78.69 178 GLN D C 1
ATOM 6224 O O . GLN D 1 178 ? -47.602 -31.097 -39.705 1.00 79.35 178 GLN D O 1
ATOM 6230 N N . LYS D 1 179 ? -47.314 -29.092 -38.684 1.00 74.94 179 LYS D N 1
ATOM 6231 C CA . LYS D 1 179 ? -47.687 -28.250 -39.826 1.00 76.24 179 LYS D CA 1
ATOM 6232 C C . LYS D 1 179 ? -46.592 -27.272 -40.250 1.00 78.05 179 LYS D C 1
ATOM 6233 O O . LYS D 1 179 ? -45.897 -26.727 -39.394 1.00 76.21 179 LYS D O 1
ATOM 6239 N N . LYS D 1 180 ? -46.473 -27.026 -41.568 1.00 74.60 180 LYS D N 1
ATOM 6240 C CA . LYS D 1 180 ? -45.510 -26.080 -42.129 1.00 73.14 180 LYS D CA 1
ATOM 6241 C C . LYS D 1 180 ? -46.150 -24.695 -42.212 1.00 78.78 180 LYS D C 1
ATOM 6242 O O . LYS D 1 180 ? -47.261 -24.557 -42.731 1.00 81.02 180 LYS D O 1
ATOM 6248 N N . ASN D 1 181 ? -45.451 -23.677 -41.697 1.00 74.27 181 ASN D N 1
ATOM 6249 C CA . ASN D 1 181 ? -45.912 -22.292 -41.731 1.00 76.07 181 ASN D CA 1
ATOM 6250 C C . ASN D 1 181 ? -44.909 -21.460 -42.517 1.00 79.87 181 ASN D C 1
ATOM 6251 O O . ASN D 1 181 ? -43.741 -21.392 -42.131 1.00 77.59 181 ASN D O 1
ATOM 6256 N N . SER D 1 182 ? -45.353 -20.868 -43.642 1.00 78.48 182 SER D N 1
ATOM 6257 C CA . SER D 1 182 ? -44.517 -20.039 -44.508 1.00 78.36 182 SER D CA 1
ATOM 6258 C C . SER D 1 182 ? -45.057 -18.612 -44.520 1.00 84.84 182 SER D C 1
ATOM 6259 O O . SER D 1 182 ? -46.152 -18.364 -45.030 1.00 86.89 182 SER D O 1
ATOM 6262 N N . VAL D 1 183 ? -44.311 -17.685 -43.897 1.00 81.45 183 VAL D N 1
ATOM 6263 C CA . VAL D 1 183 ? -44.700 -16.277 -43.773 1.00 83.73 183 VAL D CA 1
ATOM 6264 C C . VAL D 1 183 ? -43.704 -15.371 -44.498 1.00 88.91 183 VAL D C 1
ATOM 6265 O O . VAL D 1 183 ? -42.504 -15.441 -44.237 1.00 86.68 183 VAL D O 1
ATOM 6269 N N . THR D 1 184 ? -44.213 -14.519 -45.402 1.00 88.94 184 THR D N 1
ATOM 6270 C CA . THR D 1 184 ? -43.424 -13.539 -46.146 1.00 89.88 184 THR D CA 1
ATOM 6271 C C . THR D 1 184 ? -43.767 -12.144 -45.614 1.00 97.35 184 THR D C 1
ATOM 6272 O O . THR D 1 184 ? -44.908 -11.695 -45.760 1.00 99.96 184 THR D O 1
ATOM 6276 N N . TYR D 1 185 ? -42.801 -11.489 -44.939 1.00 93.19 185 TYR D N 1
ATOM 6277 C CA . TYR D 1 185 ? -42.997 -10.155 -44.358 1.00 94.83 185 TYR D CA 1
ATOM 6278 C C . TYR D 1 185 ? -42.915 -9.059 -45.425 1.00 101.82 185 TYR D C 1
ATOM 6279 O O . TYR D 1 185 ? -42.283 -9.260 -46.464 1.00 101.12 185 TYR D O 1
ATOM 6288 N N . SER D 1 186 ? -43.575 -7.910 -45.176 1.00 101.47 186 SER D N 1
ATOM 6289 C CA . SER D 1 186 ? -43.639 -6.775 -46.109 1.00 104.13 186 SER D CA 1
ATOM 6290 C C . SER D 1 186 ? -42.286 -6.143 -46.441 1.00 108.05 186 SER D C 1
ATOM 6291 O O . SER D 1 186 ? -42.107 -5.627 -47.544 1.00 109.33 186 SER D O 1
ATOM 6294 N N . CYS D 1 187 ? -41.344 -6.201 -45.492 1.00 102.95 187 CYS D N 1
ATOM 6295 C CA . CYS D 1 187 ? -40.007 -5.628 -45.587 1.00 102.31 187 CYS D CA 1
ATOM 6296 C C . CYS D 1 187 ? -39.124 -6.192 -46.674 1.00 104.90 187 CYS D C 1
ATOM 6297 O O . CYS D 1 187 ? -38.504 -5.477 -47.457 1.00 105.67 187 CYS D O 1
ATOM 6300 N N . CYS D 1 188 ? -39.170 -7.481 -46.751 1.00 99.26 188 CYS D N 1
ATOM 6301 C CA . CYS D 1 188 ? -38.268 -8.470 -47.232 1.00 96.77 188 CYS D CA 1
ATOM 6302 C C . CYS D 1 188 ? -38.872 -9.399 -48.287 1.00 99.36 188 CYS D C 1
ATOM 6303 O O . CYS D 1 188 ? -39.983 -9.903 -48.103 1.00 99.33 188 CYS D O 1
ATOM 6306 N N . PRO D 1 189 ? -38.131 -9.677 -49.381 1.00 94.74 189 PRO D N 1
ATOM 6307 C CA . PRO D 1 189 ? -38.684 -10.553 -50.429 1.00 94.67 189 PRO D CA 1
ATOM 6308 C C . PRO D 1 189 ? -38.728 -12.045 -50.085 1.00 94.23 189 PRO D C 1
ATOM 6309 O O . PRO D 1 189 ? -39.655 -12.732 -50.513 1.00 94.57 189 PRO D O 1
ATOM 6313 N N . GLU D 1 190 ? -37.734 -12.542 -49.326 1.00 86.71 190 GLU D N 1
ATOM 6314 C CA . GLU D 1 190 ? -37.626 -13.951 -48.945 1.00 83.55 190 GLU D CA 1
ATOM 6315 C C . GLU D 1 190 ? -38.659 -14.376 -47.896 1.00 86.05 190 GLU D C 1
ATOM 6316 O O . GLU D 1 190 ? -38.973 -13.617 -46.976 1.00 85.67 190 GLU D O 1
ATOM 6322 N N . ALA D 1 191 ? -39.196 -15.592 -48.061 1.00 81.71 191 ALA D N 1
ATOM 6323 C CA . ALA D 1 191 ? -40.175 -16.172 -47.147 1.00 80.96 191 ALA D CA 1
ATOM 6324 C C . ALA D 1 191 ? -39.469 -16.756 -45.923 1.00 82.32 191 ALA D C 1
ATOM 6325 O O . ALA D 1 191 ? -38.261 -17.017 -45.962 1.00 80.44 191 ALA D O 1
ATOM 6327 N N . TYR D 1 192 ? -40.218 -16.925 -44.824 1.00 78.03 192 TYR D N 1
ATOM 6328 C CA . TYR D 1 192 ? -39.702 -17.488 -43.583 1.00 74.96 192 TYR D CA 1
ATOM 6329 C C . TYR D 1 192 ? -40.548 -18.664 -43.148 1.00 76.67 192 TYR D C 1
ATOM 6330 O O . TYR D 1 192 ? -41.763 -18.536 -42.973 1.00 77.57 192 TYR D O 1
ATOM 6339 N N . GLU D 1 193 ? -39.903 -19.831 -43.054 1.00 70.26 193 GLU D N 1
ATOM 6340 C CA . GLU D 1 193 ? -40.559 -21.090 -42.741 1.00 69.25 193 GLU D CA 1
ATOM 6341 C C . GLU D 1 193 ? -40.253 -21.634 -41.350 1.00 71.37 193 GLU D C 1
ATOM 6342 O O . GLU D 1 193 ? -39.196 -21.355 -40.770 1.00 69.23 193 GLU D O 1
ATOM 6348 N N . ASP D 1 194 ? -41.205 -22.425 -40.827 1.00 68.58 194 ASP D N 1
ATOM 6349 C CA . ASP D 1 194 ? -41.144 -23.104 -39.535 1.00 67.39 194 ASP D CA 1
ATOM 6350 C C . ASP D 1 194 ? -42.103 -24.294 -39.516 1.00 72.56 194 ASP D C 1
ATOM 6351 O O . ASP D 1 194 ? -43.082 -24.313 -40.270 1.00 74.00 194 ASP D O 1
ATOM 6356 N N . VAL D 1 195 ? -41.820 -25.281 -38.658 1.00 68.17 195 VAL D N 1
ATOM 6357 C CA . VAL D 1 195 ? -42.670 -26.452 -38.473 1.00 68.93 195 VAL D CA 1
ATOM 6358 C C . VAL D 1 195 ? -43.257 -26.368 -37.064 1.00 74.33 195 VAL D C 1
ATOM 6359 O O . VAL D 1 195 ? -42.515 -26.419 -36.077 1.00 72.70 195 VAL D O 1
ATOM 6363 N N . GLU D 1 196 ? -44.582 -26.182 -36.981 1.00 73.64 196 GLU D N 1
ATOM 6364 C CA . GLU D 1 196 ? -45.294 -26.071 -35.715 1.00 74.73 196 GLU D CA 1
ATOM 6365 C C . GLU D 1 196 ? -45.799 -27.436 -35.272 1.00 78.62 196 GLU D C 1
ATOM 6366 O O . GLU D 1 196 ? -46.683 -28.011 -35.911 1.00 79.91 196 GLU D O 1
ATOM 6372 N N . VAL D 1 197 ? -45.207 -27.961 -34.189 1.00 73.82 197 VAL D N 1
ATOM 6373 C CA . VAL D 1 197 ? -45.542 -29.261 -33.601 1.00 73.76 197 VAL D CA 1
ATOM 6374 C C . VAL D 1 197 ? -46.506 -29.048 -32.423 1.00 79.41 197 VAL D C 1
ATOM 6375 O O . VAL D 1 197 ? -46.117 -28.468 -31.406 1.00 78.96 197 VAL D O 1
ATOM 6379 N N . SER D 1 198 ? -47.763 -29.497 -32.577 1.00 77.39 198 SER D N 1
ATOM 6380 C CA . SER D 1 198 ? -48.782 -29.371 -31.543 1.00 79.01 198 SER D CA 1
ATOM 6381 C C . SER D 1 198 ? -48.917 -30.706 -30.834 1.00 82.18 198 SER D C 1
ATOM 6382 O O . SER D 1 198 ? -49.263 -31.710 -31.463 1.00 82.42 198 SER D O 1
ATOM 6385 N N . LEU D 1 199 ? -48.592 -30.722 -29.536 1.00 77.43 199 LEU D N 1
ATOM 6386 C CA . LEU D 1 199 ? -48.657 -31.913 -28.698 1.00 76.90 199 LEU D CA 1
ATOM 6387 C C . LEU D 1 199 ? -49.714 -31.739 -27.599 1.00 82.43 199 LEU D C 1
ATOM 6388 O O . LEU D 1 199 ? -49.446 -31.115 -26.570 1.00 81.71 199 LEU D O 1
ATOM 6393 N N . ASN D 1 200 ? -50.924 -32.265 -27.828 1.00 81.30 200 ASN D N 1
ATOM 6394 C CA . ASN D 1 200 ? -51.952 -32.205 -26.796 1.00 83.91 200 ASN D CA 1
ATOM 6395 C C . ASN D 1 200 ? -51.960 -33.535 -26.050 1.00 86.50 200 ASN D C 1
ATOM 6396 O O . ASN D 1 200 ? -51.993 -34.604 -26.669 1.00 85.54 200 ASN D O 1
ATOM 6401 N N . PHE D 1 201 ? -51.800 -33.460 -24.726 1.00 82.45 201 PHE D N 1
ATOM 6402 C CA . PHE D 1 201 ? -51.690 -34.627 -23.858 1.00 81.90 201 PHE D CA 1
ATOM 6403 C C . PHE D 1 201 ? -52.408 -34.418 -22.520 1.00 87.63 201 PHE D C 1
ATOM 6404 O O . PHE D 1 201 ? -52.749 -33.285 -22.173 1.00 88.71 201 PHE D O 1
ATOM 6412 N N . ARG D 1 202 ? -52.619 -35.508 -21.765 1.00 84.20 202 ARG D N 1
ATOM 6413 C CA . ARG D 1 202 ? -53.269 -35.454 -20.453 1.00 86.19 202 ARG D CA 1
ATOM 6414 C C . ARG D 1 202 ? -52.700 -36.494 -19.475 1.00 88.77 202 ARG D C 1
ATOM 6415 O O . ARG D 1 202 ? -52.096 -37.480 -19.902 1.00 86.59 202 ARG D O 1
ATOM 6423 N N . LYS D 1 203 ? -52.899 -36.273 -18.167 1.00 86.45 203 LYS D N 1
ATOM 6424 C CA . LYS D 1 203 ? -52.446 -37.191 -17.125 1.00 85.92 203 LYS D CA 1
ATOM 6425 C C . LYS D 1 203 ? -53.392 -38.396 -17.055 1.00 91.45 203 LYS D C 1
ATOM 6426 O O . LYS D 1 203 ? -54.611 -38.222 -17.156 1.00 93.57 203 LYS D O 1
ATOM 6432 N N . LYS D 1 204 ? -52.823 -39.609 -16.889 1.00 86.69 204 LYS D N 1
ATOM 6433 C CA . LYS D 1 204 ? -53.560 -40.875 -16.799 1.00 104.47 204 LYS D CA 1
ATOM 6434 C C . LYS D 1 204 ? -54.374 -40.982 -15.500 1.00 142.78 204 LYS D C 1
ATOM 6435 O O . LYS D 1 204 ? -54.072 -40.318 -14.507 1.00 108.11 204 LYS D O 1
ATOM 6441 N N . LEU E 1 1 ? 18.123 -29.091 -19.387 1.00 73.88 1 LEU E N 1
ATOM 6442 C CA . LEU E 1 1 ? 18.712 -28.324 -18.289 1.00 74.63 1 LEU E CA 1
ATOM 6443 C C . LEU E 1 1 ? 17.668 -27.527 -17.509 1.00 74.53 1 LEU E C 1
ATOM 6444 O O . LEU E 1 1 ? 17.519 -27.759 -16.316 1.00 73.51 1 LEU E O 1
ATOM 6449 N N . ASP E 1 2 ? 16.950 -26.593 -18.164 1.00 68.52 2 ASP E N 1
ATOM 6450 C CA . ASP E 1 2 ? 15.939 -25.774 -17.492 1.00 65.36 2 ASP E CA 1
ATOM 6451 C C . ASP E 1 2 ? 14.546 -26.431 -17.511 1.00 64.86 2 ASP E C 1
ATOM 6452 O O . ASP E 1 2 ? 14.354 -27.434 -18.209 1.00 64.34 2 ASP E O 1
ATOM 6457 N N . ARG E 1 3 ? 13.583 -25.862 -16.739 1.00 57.69 3 ARG E N 1
ATOM 6458 C CA . ARG E 1 3 ? 12.199 -26.335 -16.630 1.00 53.94 3 ARG E CA 1
ATOM 6459 C C . ARG E 1 3 ? 11.522 -26.487 -17.986 1.00 55.44 3 ARG E C 1
ATOM 6460 O O . ARG E 1 3 ? 10.871 -27.504 -18.227 1.00 53.99 3 ARG E O 1
ATOM 6468 N N . ALA E 1 4 ? 11.702 -25.494 -18.875 1.00 52.21 4 ALA E N 1
ATOM 6469 C CA . ALA E 1 4 ? 11.126 -25.487 -20.216 1.00 51.77 4 ALA E CA 1
ATOM 6470 C C . ALA E 1 4 ? 11.605 -26.672 -21.040 1.00 56.41 4 ALA E C 1
ATOM 6471 O O . ALA E 1 4 ? 10.789 -27.293 -21.724 1.00 55.69 4 ALA E O 1
ATOM 6473 N N . ASP E 1 5 ? 12.904 -27.021 -20.936 1.00 53.76 5 ASP E N 1
ATOM 6474 C CA . ASP E 1 5 ? 13.478 -28.152 -21.664 1.00 54.11 5 ASP E CA 1
ATOM 6475 C C . ASP E 1 5 ? 12.884 -29.454 -21.158 1.00 54.97 5 ASP E C 1
ATOM 6476 O O . ASP E 1 5 ? 12.418 -30.256 -21.961 1.00 54.21 5 ASP E O 1
ATOM 6481 N N . ILE E 1 6 ? 12.854 -29.634 -19.830 1.00 50.35 6 ILE E N 1
ATOM 6482 C CA . ILE E 1 6 ? 12.313 -30.832 -19.182 1.00 48.95 6 ILE E CA 1
ATOM 6483 C C . ILE E 1 6 ? 10.851 -31.058 -19.596 1.00 51.68 6 ILE E C 1
ATOM 6484 O O . ILE E 1 6 ? 10.504 -32.165 -20.010 1.00 51.25 6 ILE E O 1
ATOM 6489 N N . LEU E 1 7 ? 10.024 -29.997 -19.535 1.00 47.26 7 LEU E N 1
ATOM 6490 C CA . LEU E 1 7 ? 8.608 -30.042 -19.908 1.00 45.06 7 LEU E CA 1
ATOM 6491 C C . LEU E 1 7 ? 8.386 -30.319 -21.396 1.00 50.46 7 LEU E C 1
ATOM 6492 O O . LEU E 1 7 ? 7.444 -31.034 -21.738 1.00 49.41 7 LEU E O 1
ATOM 6497 N N . TYR E 1 8 ? 9.271 -29.797 -22.270 1.00 48.77 8 TYR E N 1
ATOM 6498 C CA . TYR E 1 8 ? 9.213 -30.024 -23.714 1.00 49.70 8 TYR E CA 1
ATOM 6499 C C . TYR E 1 8 ? 9.517 -31.490 -24.010 1.00 55.83 8 TYR E C 1
ATOM 6500 O O . TYR E 1 8 ? 8.794 -32.111 -24.787 1.00 55.53 8 TYR E O 1
ATOM 6509 N N . ASN E 1 9 ? 10.567 -32.043 -23.367 1.00 54.47 9 ASN E N 1
ATOM 6510 C CA . ASN E 1 9 ? 10.980 -33.441 -23.514 1.00 55.63 9 ASN E CA 1
ATOM 6511 C C . ASN E 1 9 ? 9.864 -34.389 -23.109 1.00 58.52 9 ASN E C 1
ATOM 6512 O O . ASN E 1 9 ? 9.581 -35.321 -23.854 1.00 57.98 9 ASN E O 1
ATOM 6517 N N . ILE E 1 10 ? 9.204 -34.119 -21.959 1.00 55.22 10 ILE E N 1
ATOM 6518 C CA . ILE E 1 10 ? 8.077 -34.902 -21.432 1.00 53.99 10 ILE E CA 1
ATOM 6519 C C . ILE E 1 10 ? 6.908 -34.856 -22.421 1.00 59.48 10 ILE E C 1
ATOM 6520 O O . ILE E 1 10 ? 6.356 -35.905 -22.749 1.00 59.45 10 ILE E O 1
ATOM 6525 N N . ARG E 1 11 ? 6.575 -33.652 -22.924 1.00 57.09 11 ARG E N 1
ATOM 6526 C CA . ARG E 1 11 ? 5.500 -33.419 -23.891 1.00 57.04 11 ARG E CA 1
ATOM 6527 C C . ARG E 1 11 ? 5.756 -34.143 -25.219 1.00 64.09 11 ARG E C 1
ATOM 6528 O O . ARG E 1 11 ? 4.850 -34.794 -25.734 1.00 63.64 11 ARG E O 1
ATOM 6536 N N . GLN E 1 12 ? 6.978 -34.023 -25.770 1.00 63.61 12 GLN E N 1
ATOM 6537 C CA . GLN E 1 12 ? 7.344 -34.632 -27.054 1.00 65.85 12 GLN E CA 1
ATOM 6538 C C . GLN E 1 12 ? 7.469 -36.155 -27.006 1.00 71.88 12 GLN E C 1
ATOM 6539 O O . GLN E 1 12 ? 7.124 -36.815 -27.984 1.00 72.74 12 GLN E O 1
ATOM 6545 N N . THR E 1 13 ? 7.955 -36.714 -25.881 1.00 68.91 13 THR E N 1
ATOM 6546 C CA . THR E 1 13 ? 8.119 -38.164 -25.711 1.00 69.52 13 THR E CA 1
ATOM 6547 C C . THR E 1 13 ? 6.954 -38.748 -24.890 1.00 72.71 13 THR E C 1
ATOM 6548 O O . THR E 1 13 ? 7.075 -39.834 -24.309 1.00 72.34 13 THR E O 1
ATOM 6552 N N . SER E 1 14 ? 5.821 -38.017 -24.868 1.00 68.63 14 SER E N 1
ATOM 6553 C CA . SER E 1 14 ? 4.596 -38.357 -24.143 1.00 66.64 14 SER E CA 1
ATOM 6554 C C . SER E 1 14 ? 3.918 -39.605 -24.694 1.00 69.67 14 SER E C 1
ATOM 6555 O O . SER E 1 14 ? 3.513 -39.632 -25.864 1.00 70.19 14 SER E O 1
ATOM 6558 N N . ARG E 1 15 ? 3.802 -40.639 -23.839 1.00 64.18 15 ARG E N 1
ATOM 6559 C CA . ARG E 1 15 ? 3.112 -41.888 -24.157 1.00 63.44 15 ARG E CA 1
ATOM 6560 C C . ARG E 1 15 ? 2.110 -42.165 -23.021 1.00 63.90 15 ARG E C 1
ATOM 6561 O O . ARG E 1 15 ? 2.351 -43.055 -22.202 1.00 63.56 15 ARG E O 1
ATOM 6569 N N . PRO E 1 16 ? 1.002 -41.378 -22.918 1.00 58.57 16 PRO E N 1
ATOM 6570 C CA . PRO E 1 16 ? 0.051 -41.584 -21.809 1.00 57.32 16 PRO E CA 1
ATOM 6571 C C . PRO E 1 16 ? -0.755 -42.875 -21.902 1.00 61.85 16 PRO E C 1
ATOM 6572 O O . PRO E 1 16 ? -1.336 -43.318 -20.907 1.00 61.23 16 PRO E O 1
ATOM 6576 N N . ASP E 1 17 ? -0.798 -43.459 -23.104 1.00 59.05 17 ASP E N 1
ATOM 6577 C CA . ASP E 1 17 ? -1.486 -44.705 -23.422 1.00 59.36 17 ASP E CA 1
ATOM 6578 C C . ASP E 1 17 ? -0.620 -45.925 -23.069 1.00 62.84 17 ASP E C 1
ATOM 6579 O O . ASP E 1 17 ? -1.146 -47.036 -22.965 1.00 62.80 17 ASP E O 1
ATOM 6584 N N . VAL E 1 18 ? 0.700 -45.707 -22.861 1.00 58.96 18 VAL E N 1
ATOM 6585 C CA . VAL E 1 18 ? 1.682 -46.755 -22.567 1.00 59.78 18 VAL E CA 1
ATOM 6586 C C . VAL E 1 18 ? 2.011 -46.853 -21.072 1.00 63.64 18 VAL E C 1
ATOM 6587 O O . VAL E 1 18 ? 2.529 -45.902 -20.477 1.00 62.53 18 VAL E O 1
ATOM 6591 N N . ILE E 1 19 ? 1.740 -48.038 -20.495 1.00 60.53 19 ILE E N 1
ATOM 6592 C CA . ILE E 1 19 ? 2.011 -48.387 -19.102 1.00 60.14 19 ILE E CA 1
ATOM 6593 C C . ILE E 1 19 ? 3.543 -48.511 -18.908 1.00 65.05 19 ILE E C 1
ATOM 6594 O O . ILE E 1 19 ? 4.190 -49.222 -19.680 1.00 66.66 19 ILE E O 1
ATOM 6599 N N . PRO E 1 20 ? 4.153 -47.792 -17.936 1.00 60.55 20 PRO E N 1
ATOM 6600 C CA . PRO E 1 20 ? 5.618 -47.847 -17.798 1.00 62.25 20 PRO E CA 1
ATOM 6601 C C . PRO E 1 20 ? 6.161 -49.082 -17.069 1.00 69.69 20 PRO E C 1
ATOM 6602 O O . PRO E 1 20 ? 6.891 -48.955 -16.078 1.00 69.91 20 PRO E O 1
ATOM 6606 N N . THR E 1 21 ? 5.832 -50.277 -17.587 1.00 68.22 21 THR E N 1
ATOM 6607 C CA . THR E 1 21 ? 6.300 -51.545 -17.034 1.00 70.42 21 THR E CA 1
ATOM 6608 C C . THR E 1 21 ? 7.755 -51.742 -17.434 1.00 78.20 21 THR E C 1
ATOM 6609 O O . THR E 1 21 ? 8.055 -51.921 -18.615 1.00 78.91 21 THR E O 1
ATOM 6613 N N . GLN E 1 22 ? 8.664 -51.636 -16.459 1.00 77.13 22 GLN E N 1
ATOM 6614 C CA . GLN E 1 22 ? 10.093 -51.808 -16.706 1.00 80.17 22 GLN E CA 1
ATOM 6615 C C . GLN E 1 22 ? 10.478 -53.251 -16.432 1.00 87.16 22 GLN E C 1
ATOM 6616 O O . GLN E 1 22 ? 10.137 -53.775 -15.371 1.00 86.95 22 GLN E O 1
ATOM 6622 N N . ARG E 1 23 ? 11.166 -53.894 -17.402 1.00 86.51 23 ARG E N 1
ATOM 6623 C CA . ARG E 1 23 ? 11.687 -55.275 -17.346 1.00 89.43 23 ARG E CA 1
ATOM 6624 C C . ARG E 1 23 ? 10.616 -56.334 -16.951 1.00 92.58 23 ARG E C 1
ATOM 6625 O O . ARG E 1 23 ? 10.920 -57.295 -16.234 1.00 93.29 23 ARG E O 1
ATOM 6633 N N . ASP E 1 24 ? 9.362 -56.141 -17.444 1.00 87.26 24 ASP E N 1
ATOM 6634 C CA . ASP E 1 24 ? 8.173 -56.983 -17.217 1.00 86.28 24 ASP E CA 1
ATOM 6635 C C . ASP E 1 24 ? 7.711 -57.041 -15.739 1.00 87.35 24 ASP E C 1
ATOM 6636 O O . ASP E 1 24 ? 6.938 -57.932 -15.366 1.00 87.42 24 ASP E O 1
ATOM 6641 N N . ARG E 1 25 ? 8.152 -56.074 -14.917 1.00 80.86 25 ARG E N 1
ATOM 6642 C CA . ARG E 1 25 ? 7.758 -55.958 -13.511 1.00 78.74 25 ARG E CA 1
ATOM 6643 C C . ARG E 1 25 ? 6.555 -54.999 -13.451 1.00 76.30 25 ARG E C 1
ATOM 6644 O O . ARG E 1 25 ? 6.558 -54.015 -14.195 1.00 74.60 25 ARG E O 1
ATOM 6652 N N . PRO E 1 26 ? 5.524 -55.234 -12.598 1.00 69.14 26 PRO E N 1
ATOM 6653 C CA . PRO E 1 26 ? 4.378 -54.311 -12.566 1.00 65.31 26 PRO E CA 1
ATOM 6654 C C . PRO E 1 26 ? 4.710 -52.902 -12.094 1.00 65.33 26 PRO E C 1
ATOM 6655 O O . PRO E 1 26 ? 5.738 -52.683 -11.450 1.00 66.67 26 PRO E O 1
ATOM 6659 N N . VAL E 1 27 ? 3.814 -51.953 -12.400 1.00 56.96 27 VAL E N 1
ATOM 6660 C CA . VAL E 1 27 ? 3.966 -50.578 -11.951 1.00 54.23 27 VAL E CA 1
ATOM 6661 C C . VAL E 1 27 ? 3.479 -50.536 -10.508 1.00 56.73 27 VAL E C 1
ATOM 6662 O O . VAL E 1 27 ? 2.321 -50.869 -10.232 1.00 54.84 27 VAL E O 1
ATOM 6666 N N . ALA E 1 28 ? 4.393 -50.183 -9.584 1.00 54.26 28 ALA E N 1
ATOM 6667 C CA . ALA E 1 28 ? 4.095 -50.066 -8.162 1.00 53.63 28 ALA E CA 1
ATOM 6668 C C . ALA E 1 28 ? 3.341 -48.756 -7.903 1.00 55.61 28 ALA E C 1
ATOM 6669 O O . ALA E 1 28 ? 3.945 -47.685 -7.812 1.00 54.49 28 ALA E O 1
ATOM 6671 N N . VAL E 1 29 ? 2.003 -48.853 -7.855 1.00 51.63 29 VAL E N 1
ATOM 6672 C CA . VAL E 1 29 ? 1.113 -47.724 -7.600 1.00 50.14 29 VAL E CA 1
ATOM 6673 C C . VAL E 1 29 ? 0.768 -47.709 -6.105 1.00 56.60 29 VAL E C 1
ATOM 6674 O O . VAL E 1 29 ? 0.358 -48.736 -5.552 1.00 57.38 29 VAL E O 1
ATOM 6678 N N . SER E 1 30 ? 0.976 -46.549 -5.454 1.00 53.56 30 SER E N 1
ATOM 6679 C CA . SER E 1 30 ? 0.704 -46.338 -4.034 1.00 54.25 30 SER E CA 1
ATOM 6680 C C . SER E 1 30 ? -0.448 -45.347 -3.900 1.00 56.87 30 SER E C 1
ATOM 6681 O O . SER E 1 30 ? -0.328 -44.202 -4.335 1.00 55.58 30 SER E O 1
ATOM 6684 N N . VAL E 1 31 ? -1.583 -45.803 -3.345 1.00 53.24 31 VAL E N 1
ATOM 6685 C CA . VAL E 1 31 ? -2.780 -44.975 -3.187 1.00 51.17 31 VAL E CA 1
ATOM 6686 C C . VAL E 1 31 ? -3.117 -44.759 -1.696 1.00 55.05 31 VAL E C 1
ATOM 6687 O O . VAL E 1 31 ? -2.999 -45.684 -0.886 1.00 55.70 31 VAL E O 1
ATOM 6691 N N . SER E 1 32 ? -3.508 -43.520 -1.348 1.00 50.69 32 SER E N 1
ATOM 6692 C CA . SER E 1 32 ? -3.900 -43.137 0.011 1.00 51.45 32 SER E CA 1
ATOM 6693 C C . SER E 1 32 ? -4.947 -42.038 -0.043 1.00 53.26 32 SER E C 1
ATOM 6694 O O . SER E 1 32 ? -4.695 -40.971 -0.608 1.00 51.42 32 SER E O 1
ATOM 6697 N N . LEU E 1 33 ? -6.129 -42.321 0.517 1.00 49.89 33 LEU E N 1
ATOM 6698 C CA . LEU E 1 33 ? -7.272 -41.410 0.556 1.00 48.68 33 LEU E CA 1
ATOM 6699 C C . LEU E 1 33 ? -7.272 -40.610 1.856 1.00 53.67 33 LEU E C 1
ATOM 6700 O O . LEU E 1 33 ? -7.252 -41.196 2.942 1.00 55.42 33 LEU E O 1
ATOM 6705 N N . LYS E 1 34 ? -7.284 -39.273 1.748 1.00 48.89 34 LYS E N 1
ATOM 6706 C CA . LYS E 1 34 ? -7.316 -38.387 2.914 1.00 49.49 34 LYS E CA 1
ATOM 6707 C C . LYS E 1 34 ? -8.615 -37.591 2.849 1.00 51.94 34 LYS E C 1
ATOM 6708 O O . LYS E 1 34 ? -8.773 -36.731 1.984 1.00 49.82 34 LYS E O 1
ATOM 6714 N N . PHE E 1 35 ? -9.569 -37.935 3.729 1.00 49.57 35 PHE E N 1
ATOM 6715 C CA . PHE E 1 35 ? -10.902 -37.340 3.750 1.00 49.23 35 PHE E CA 1
ATOM 6716 C C . PHE E 1 35 ? -10.912 -35.912 4.262 1.00 52.43 35 PHE E C 1
ATOM 6717 O O . PHE E 1 35 ? -10.385 -35.617 5.338 1.00 53.49 35 PHE E O 1
ATOM 6725 N N . ILE E 1 36 ? -11.479 -35.025 3.441 1.00 46.46 36 ILE E N 1
ATOM 6726 C CA . ILE E 1 36 ? -11.577 -33.598 3.709 1.00 46.00 36 ILE E CA 1
ATOM 6727 C C . ILE E 1 36 ? -12.962 -33.247 4.247 1.00 50.61 36 ILE E C 1
ATOM 6728 O O . ILE E 1 36 ? -13.053 -32.480 5.211 1.00 51.59 36 ILE E O 1
ATOM 6733 N N . ASN E 1 37 ? -14.034 -33.815 3.641 1.00 46.43 37 ASN E N 1
ATOM 6734 C CA . ASN E 1 37 ? -15.411 -33.529 4.049 1.00 47.42 37 ASN E CA 1
ATOM 6735 C C . ASN E 1 37 ? -16.442 -34.608 3.698 1.00 51.17 37 ASN E C 1
ATOM 6736 O O . ASN E 1 37 ? -16.303 -35.295 2.693 1.00 49.99 37 ASN E O 1
ATOM 6741 N N . ILE E 1 38 ? -17.488 -34.729 4.528 1.00 49.47 38 ILE E N 1
ATOM 6742 C CA . ILE E 1 38 ? -18.644 -35.601 4.297 1.00 50.72 38 ILE E CA 1
ATOM 6743 C C . ILE E 1 38 ? -19.810 -34.607 4.253 1.00 56.87 38 ILE E C 1
ATOM 6744 O O . ILE E 1 38 ? -20.132 -33.981 5.264 1.00 59.12 38 ILE E O 1
ATOM 6749 N N . LEU E 1 39 ? -20.362 -34.393 3.055 1.00 52.45 39 LEU E N 1
ATOM 6750 C CA . LEU E 1 39 ? -21.378 -33.376 2.776 1.00 53.00 39 LEU E CA 1
ATOM 6751 C C . LEU E 1 39 ? -22.819 -33.800 3.001 1.00 60.06 39 LEU E C 1
ATOM 6752 O O . LEU E 1 39 ? -23.576 -33.064 3.642 1.00 61.32 39 LEU E O 1
ATOM 6757 N N . GLU E 1 40 ? -23.215 -34.945 2.437 1.00 57.52 40 GLU E N 1
ATOM 6758 C CA . GLU E 1 40 ? -24.586 -35.423 2.537 1.00 60.55 40 GLU E CA 1
ATOM 6759 C C . GLU E 1 40 ? -24.650 -36.920 2.786 1.00 66.53 40 GLU E C 1
ATOM 6760 O O . GLU E 1 40 ? -23.811 -37.680 2.297 1.00 64.58 40 GLU E O 1
ATOM 6766 N N . VAL E 1 41 ? -25.658 -37.329 3.562 1.00 66.81 41 VAL E N 1
ATOM 6767 C CA . VAL E 1 41 ? -25.946 -38.715 3.895 1.00 68.59 41 VAL E CA 1
ATOM 6768 C C . VAL E 1 41 ? -27.422 -38.954 3.619 1.00 76.44 41 VAL E C 1
ATOM 6769 O O . VAL E 1 41 ? -28.283 -38.282 4.192 1.00 78.45 41 VAL E O 1
ATOM 6773 N N . ASN E 1 42 ? -27.698 -39.885 2.703 1.00 73.96 42 ASN E N 1
ATOM 6774 C CA . ASN E 1 42 ? -29.046 -40.275 2.310 1.00 76.80 42 ASN E CA 1
ATOM 6775 C C . ASN E 1 42 ? -29.357 -41.608 2.987 1.00 83.96 42 ASN E C 1
ATOM 6776 O O . ASN E 1 42 ? -29.026 -42.669 2.457 1.00 82.53 42 ASN E O 1
ATOM 6781 N N . GLU E 1 43 ? -29.948 -41.540 4.193 1.00 84.99 43 GLU E N 1
ATOM 6782 C CA . GLU E 1 43 ? -30.325 -42.702 5.010 1.00 88.58 43 GLU E CA 1
ATOM 6783 C C . GLU E 1 43 ? -31.381 -43.567 4.315 1.00 96.87 43 GLU E C 1
ATOM 6784 O O . GLU E 1 43 ? -31.495 -44.762 4.600 1.00 97.71 43 GLU E O 1
ATOM 6790 N N . ILE E 1 44 ? -32.125 -42.947 3.379 1.00 95.56 44 ILE E N 1
ATOM 6791 C CA . ILE E 1 44 ? -33.178 -43.554 2.570 1.00 98.31 44 ILE E CA 1
ATOM 6792 C C . ILE E 1 44 ? -32.571 -44.554 1.574 1.00 100.47 44 ILE E C 1
ATOM 6793 O O . ILE E 1 44 ? -32.817 -45.752 1.709 1.00 102.49 44 ILE E O 1
ATOM 6798 N N . THR E 1 45 ? -31.774 -44.066 0.596 1.00 92.82 45 THR E N 1
ATOM 6799 C CA . THR E 1 45 ? -31.189 -44.902 -0.458 1.00 90.78 45 THR E CA 1
ATOM 6800 C C . THR E 1 45 ? -29.713 -45.317 -0.180 1.00 90.75 45 THR E C 1
ATOM 6801 O O . THR E 1 45 ? -29.039 -45.812 -1.092 1.00 88.65 45 THR E O 1
ATOM 6805 N N . ASN E 1 46 ? -29.249 -45.187 1.087 1.00 86.30 46 ASN E N 1
ATOM 6806 C CA . ASN E 1 46 ? -27.910 -45.598 1.546 1.00 83.66 46 ASN E CA 1
ATOM 6807 C C . ASN E 1 46 ? -26.755 -45.018 0.694 1.00 82.34 46 ASN E C 1
ATOM 6808 O O . ASN E 1 46 ? -25.904 -45.757 0.181 1.00 80.46 46 ASN E O 1
ATOM 6813 N N . GLU E 1 47 ? -26.752 -43.680 0.553 1.00 76.17 47 GLU E N 1
ATOM 6814 C CA . GLU E 1 47 ? -25.769 -42.918 -0.220 1.00 71.80 47 GLU E CA 1
ATOM 6815 C C . GLU E 1 47 ? -24.946 -41.986 0.672 1.00 72.29 47 GLU E C 1
ATOM 6816 O O . GLU E 1 47 ? -25.418 -41.561 1.727 1.00 73.02 47 GLU E O 1
ATOM 6822 N N . VAL E 1 48 ? -23.722 -41.648 0.233 1.00 65.30 48 VAL E N 1
ATOM 6823 C CA . VAL E 1 48 ? -22.844 -40.745 0.971 1.00 63.44 48 VAL E CA 1
ATOM 6824 C C . VAL E 1 48 ? -22.039 -39.854 -0.008 1.00 63.22 48 VAL E C 1
ATOM 6825 O O . VAL E 1 48 ? -21.399 -40.366 -0.923 1.00 60.45 48 VAL E O 1
ATOM 6829 N N . ASP E 1 49 ? -22.146 -38.521 0.164 1.00 59.36 49 ASP E N 1
ATOM 6830 C CA . ASP E 1 49 ? -21.443 -37.526 -0.647 1.00 56.96 49 ASP E CA 1
ATOM 6831 C C . ASP E 1 49 ? -20.196 -37.122 0.136 1.00 59.21 49 ASP E C 1
ATOM 6832 O O . ASP E 1 49 ? -20.311 -36.683 1.282 1.00 60.00 49 ASP E O 1
ATOM 6837 N N . VAL E 1 50 ? -19.003 -37.339 -0.455 1.00 53.20 50 VAL E N 1
ATOM 6838 C CA . VAL E 1 50 ? -17.711 -37.149 0.210 1.00 51.84 50 VAL E CA 1
ATOM 6839 C C . VAL E 1 50 ? -16.653 -36.435 -0.655 1.00 51.72 50 VAL E C 1
ATOM 6840 O O . VAL E 1 50 ? -16.593 -36.671 -1.857 1.00 50.82 50 VAL E O 1
ATOM 6844 N N . VAL E 1 51 ? -15.794 -35.607 -0.021 1.00 46.02 51 VAL E N 1
ATOM 6845 C CA . VAL E 1 51 ? -14.651 -34.916 -0.634 1.00 43.56 51 VAL E CA 1
ATOM 6846 C C . VAL E 1 51 ? -13.365 -35.504 0.000 1.00 47.34 51 VAL E C 1
ATOM 6847 O O . VAL E 1 51 ? -13.259 -35.551 1.229 1.00 48.69 51 VAL E O 1
ATOM 6851 N N . PHE E 1 52 ? -12.408 -35.964 -0.839 1.00 41.73 52 PHE E N 1
ATOM 6852 C CA . PHE E 1 52 ? -11.161 -36.595 -0.399 1.00 41.13 52 PHE E CA 1
ATOM 6853 C C . PHE E 1 52 ? -9.984 -36.331 -1.338 1.00 43.94 52 PHE E C 1
ATOM 6854 O O . PHE E 1 52 ? -10.174 -36.209 -2.549 1.00 42.77 52 PHE E O 1
ATOM 6862 N N . TRP E 1 53 ? -8.769 -36.276 -0.775 1.00 41.32 53 TRP E N 1
ATOM 6863 C CA . TRP E 1 53 ? -7.529 -36.122 -1.524 1.00 41.05 53 TRP E CA 1
ATOM 6864 C C . TRP E 1 53 ? -7.017 -37.526 -1.838 1.00 48.07 53 TRP E C 1
ATOM 6865 O O . TRP E 1 53 ? -6.836 -38.330 -0.917 1.00 49.16 53 TRP E O 1
ATOM 6876 N N . GLN E 1 54 ? -6.814 -37.835 -3.129 1.00 45.55 54 GLN E N 1
ATOM 6877 C CA . GLN E 1 54 ? -6.329 -39.146 -3.543 1.00 46.41 54 GLN E CA 1
ATOM 6878 C C . GLN E 1 54 ? -4.840 -39.077 -3.873 1.00 50.74 54 GLN E C 1
ATOM 6879 O O . GLN E 1 54 ? -4.477 -38.778 -5.011 1.00 49.11 54 GLN E O 1
ATOM 6885 N N . GLN E 1 55 ? -3.976 -39.336 -2.873 1.00 49.59 55 GLN E N 1
ATOM 6886 C CA . GLN E 1 55 ? -2.529 -39.322 -3.084 1.00 50.12 55 GLN E CA 1
ATOM 6887 C C . GLN E 1 55 ? -2.120 -40.573 -3.838 1.00 55.24 55 GLN E C 1
ATOM 6888 O O . GLN E 1 55 ? -2.178 -41.681 -3.298 1.00 56.55 55 GLN E O 1
ATOM 6894 N N . THR E 1 56 ? -1.772 -40.392 -5.115 1.00 51.02 56 THR E N 1
ATOM 6895 C CA . THR E 1 56 ? -1.366 -41.476 -6.002 1.00 50.71 56 THR E CA 1
ATOM 6896 C C . THR E 1 56 ? 0.082 -41.263 -6.411 1.00 54.67 56 THR E C 1
ATOM 6897 O O . THR E 1 56 ? 0.433 -40.186 -6.912 1.00 54.55 56 THR E O 1
ATOM 6901 N N . THR E 1 57 ? 0.933 -42.271 -6.153 1.00 50.70 57 THR E N 1
ATOM 6902 C CA . THR E 1 57 ? 2.347 -42.226 -6.520 1.00 50.44 57 THR E CA 1
ATOM 6903 C C . THR E 1 57 ? 2.744 -43.486 -7.276 1.00 53.92 57 THR E C 1
ATOM 6904 O O . THR E 1 57 ? 2.272 -44.577 -6.958 1.00 54.31 57 THR E O 1
ATOM 6908 N N . TRP E 1 58 ? 3.607 -43.325 -8.280 1.00 49.73 58 TRP E N 1
ATOM 6909 C CA . TRP E 1 58 ? 4.157 -44.403 -9.102 1.00 50.42 58 TRP E CA 1
ATOM 6910 C C . TRP E 1 58 ? 5.436 -43.915 -9.776 1.00 54.20 58 TRP E C 1
ATOM 6911 O O . TRP E 1 58 ? 5.724 -42.716 -9.755 1.00 53.17 58 TRP E O 1
ATOM 6922 N N . SER E 1 59 ? 6.200 -44.836 -10.366 1.00 51.93 59 SER E N 1
ATOM 6923 C CA . SER E 1 59 ? 7.441 -44.511 -11.057 1.00 52.63 59 SER E CA 1
ATOM 6924 C C . SER E 1 59 ? 7.296 -44.733 -12.552 1.00 56.16 59 SER E C 1
ATOM 6925 O O . SER E 1 59 ? 6.731 -45.737 -12.985 1.00 55.23 59 SER E O 1
ATOM 6928 N N . ASP E 1 60 ? 7.796 -43.772 -13.334 1.00 53.87 60 ASP E N 1
ATOM 6929 C CA . ASP E 1 60 ? 7.825 -43.805 -14.792 1.00 54.15 60 ASP E CA 1
ATOM 6930 C C . ASP E 1 60 ? 9.236 -43.379 -15.195 1.00 60.52 60 ASP E C 1
ATOM 6931 O O . ASP E 1 60 ? 9.502 -42.195 -15.391 1.00 59.75 60 ASP E O 1
ATOM 6936 N N . ARG E 1 61 ? 10.150 -44.361 -15.250 1.00 60.37 61 ARG E N 1
ATOM 6937 C CA . ARG E 1 61 ? 11.573 -44.212 -15.561 1.00 63.13 61 ARG E CA 1
ATOM 6938 C C . ARG E 1 61 ? 11.865 -43.466 -16.873 1.00 67.12 61 ARG E C 1
ATOM 6939 O O . ARG E 1 61 ? 12.930 -42.860 -16.991 1.00 68.16 61 ARG E O 1
ATOM 6947 N N . THR E 1 62 ? 10.924 -43.495 -17.842 1.00 62.26 62 THR E N 1
ATOM 6948 C CA . THR E 1 62 ? 11.068 -42.810 -19.135 1.00 62.39 62 THR E CA 1
ATOM 6949 C C . THR E 1 62 ? 11.005 -41.274 -18.988 1.00 63.85 62 THR E C 1
ATOM 6950 O O . THR E 1 62 ? 11.445 -40.557 -19.888 1.00 63.78 62 THR E O 1
ATOM 6954 N N . LEU E 1 63 ? 10.461 -40.781 -17.853 1.00 58.22 63 LEU E N 1
ATOM 6955 C CA . LEU E 1 63 ? 10.339 -39.354 -17.550 1.00 56.58 63 LEU E CA 1
ATOM 6956 C C . LEU E 1 63 ? 11.583 -38.806 -16.847 1.00 62.32 63 LEU E C 1
ATOM 6957 O O . LEU E 1 63 ? 11.751 -37.584 -16.773 1.00 62.27 63 LEU E O 1
ATOM 6962 N N . ALA E 1 64 ? 12.452 -39.707 -16.337 1.00 59.97 64 ALA E N 1
ATOM 6963 C CA . ALA E 1 64 ? 13.677 -39.364 -15.613 1.00 61.43 64 ALA E CA 1
ATOM 6964 C C . ALA E 1 64 ? 14.644 -38.467 -16.383 1.00 66.76 64 ALA E C 1
ATOM 6965 O O . ALA E 1 64 ? 14.709 -38.526 -17.612 1.00 66.56 64 ALA E O 1
ATOM 6967 N N . TRP E 1 65 ? 15.377 -37.622 -15.642 1.00 64.66 65 TRP E N 1
ATOM 6968 C CA . TRP E 1 65 ? 16.383 -36.712 -16.185 1.00 67.00 65 TRP E CA 1
ATOM 6969 C C . TRP E 1 65 ? 17.544 -36.502 -15.200 1.00 74.91 65 TRP E C 1
ATOM 6970 O O . TRP E 1 65 ? 17.397 -36.773 -14.005 1.00 73.59 65 TRP E O 1
ATOM 6981 N N . ASN E 1 66 ? 18.690 -36.013 -15.703 1.00 76.21 66 ASN E N 1
ATOM 6982 C CA . ASN E 1 66 ? 19.862 -35.740 -14.876 1.00 79.60 66 ASN E CA 1
ATOM 6983 C C . ASN E 1 66 ? 19.619 -34.476 -14.043 1.00 83.77 66 ASN E C 1
ATOM 6984 O O . ASN E 1 66 ? 19.442 -33.388 -14.599 1.00 82.54 66 ASN E O 1
ATOM 6989 N N . SER E 1 67 ? 19.569 -34.643 -12.708 1.00 81.31 67 SER E N 1
ATOM 6990 C CA . SER E 1 67 ? 19.315 -33.567 -11.746 1.00 80.66 67 SER E CA 1
ATOM 6991 C C . SER E 1 67 ? 20.495 -32.601 -11.558 1.00 87.72 67 SER E C 1
ATOM 6992 O O . SER E 1 67 ? 20.300 -31.525 -10.987 1.00 86.37 67 SER E O 1
ATOM 6995 N N . SER E 1 68 ? 21.709 -32.970 -12.043 1.00 88.35 68 SER E N 1
ATOM 6996 C CA . SER E 1 68 ? 22.915 -32.132 -11.952 1.00 91.71 68 SER E CA 1
ATOM 6997 C C . SER E 1 68 ? 22.726 -30.875 -12.810 1.00 95.07 68 SER E C 1
ATOM 6998 O O . SER E 1 68 ? 22.496 -30.984 -14.020 1.00 94.04 68 SER E O 1
ATOM 7001 N N . HIS E 1 69 ? 22.776 -29.687 -12.162 1.00 91.65 69 HIS E N 1
ATOM 7002 C CA . HIS E 1 69 ? 22.583 -28.358 -12.766 1.00 90.85 69 HIS E CA 1
ATOM 7003 C C . HIS E 1 69 ? 21.247 -28.269 -13.532 1.00 89.35 69 HIS E C 1
ATOM 7004 O O . HIS E 1 69 ? 21.170 -27.705 -14.627 1.00 88.64 69 HIS E O 1
ATOM 7011 N N . SER E 1 70 ? 20.198 -28.854 -12.926 1.00 81.99 70 SER E N 1
ATOM 7012 C CA . SER E 1 70 ? 18.833 -28.927 -13.443 1.00 77.71 70 SER E CA 1
ATOM 7013 C C . SER E 1 70 ? 17.845 -29.009 -12.273 1.00 76.85 70 SER E C 1
ATOM 7014 O O . SER E 1 70 ? 18.228 -29.525 -11.221 1.00 77.44 70 SER E O 1
ATOM 7017 N N . PRO E 1 71 ? 16.571 -28.553 -12.415 1.00 68.67 71 PRO E N 1
ATOM 7018 C CA . PRO E 1 71 ? 15.621 -28.677 -11.293 1.00 65.58 71 PRO E CA 1
ATOM 7019 C C . PRO E 1 71 ? 15.369 -30.132 -10.901 1.00 67.37 71 PRO E C 1
ATOM 7020 O O . PRO E 1 71 ? 15.379 -31.018 -11.762 1.00 66.68 71 PRO E O 1
ATOM 7024 N N . ASP E 1 72 ? 15.185 -30.377 -9.591 1.00 62.56 72 ASP E N 1
ATOM 7025 C CA . ASP E 1 72 ? 14.946 -31.710 -9.039 1.00 61.17 72 ASP E CA 1
ATOM 7026 C C . ASP E 1 72 ? 13.543 -32.202 -9.366 1.00 59.65 72 ASP E C 1
ATOM 7027 O O . ASP E 1 72 ? 13.336 -33.407 -9.512 1.00 58.92 72 ASP E O 1
ATOM 7032 N N . GLN E 1 73 ? 12.570 -31.276 -9.439 1.00 52.61 73 GLN E N 1
ATOM 7033 C CA . GLN E 1 73 ? 11.157 -31.578 -9.691 1.00 48.75 73 GLN E CA 1
ATOM 7034 C C . GLN E 1 73 ? 10.506 -30.545 -10.597 1.00 49.97 73 GLN E C 1
ATOM 7035 O O . GLN E 1 73 ? 10.912 -29.379 -10.598 1.00 50.90 73 GLN E O 1
ATOM 7041 N N . VAL E 1 74 ? 9.458 -30.968 -11.333 1.00 43.04 74 VAL E N 1
ATOM 7042 C CA . VAL E 1 74 ? 8.646 -30.123 -12.222 1.00 40.81 74 VAL E CA 1
ATOM 7043 C C . VAL E 1 74 ? 7.165 -30.476 -12.087 1.00 42.20 74 VAL E C 1
ATOM 7044 O O . VAL E 1 74 ? 6.837 -31.613 -11.738 1.00 40.14 74 VAL E O 1
ATOM 7048 N N . SER E 1 75 ? 6.274 -29.501 -12.366 1.00 39.19 75 SER E N 1
ATOM 7049 C CA . SER E 1 75 ? 4.826 -29.710 -12.342 1.00 37.65 75 SER E CA 1
ATOM 7050 C C . SER E 1 75 ? 4.356 -29.932 -13.768 1.00 42.56 75 SER E C 1
ATOM 7051 O O . SER E 1 75 ? 4.562 -29.073 -14.630 1.00 41.98 75 SER E O 1
ATOM 7054 N N . VAL E 1 76 ? 3.795 -31.122 -14.027 1.00 40.29 76 VAL E N 1
ATOM 7055 C CA . VAL E 1 76 ? 3.365 -31.559 -15.359 1.00 40.73 76 VAL E CA 1
ATOM 7056 C C . VAL E 1 76 ? 1.845 -31.812 -15.386 1.00 44.00 76 VAL E C 1
ATOM 7057 O O . VAL E 1 76 ? 1.349 -32.488 -14.484 1.00 43.29 76 VAL E O 1
ATOM 7061 N N . PRO E 1 77 ? 1.088 -31.329 -16.406 1.00 40.59 77 PRO E N 1
ATOM 7062 C CA . PRO E 1 77 ? -0.346 -31.684 -16.471 1.00 39.56 77 PRO E CA 1
ATOM 7063 C C . PRO E 1 77 ? -0.499 -33.178 -16.789 1.00 42.20 77 PRO E C 1
ATOM 7064 O O . PRO E 1 77 ? 0.233 -33.696 -17.639 1.00 41.38 77 PRO E O 1
ATOM 7068 N N . ILE E 1 78 ? -1.416 -33.875 -16.078 1.00 39.26 78 ILE E N 1
ATOM 7069 C CA . ILE E 1 78 ? -1.648 -35.333 -16.202 1.00 39.78 78 ILE E CA 1
ATOM 7070 C C . ILE E 1 78 ? -2.004 -35.794 -17.623 1.00 44.70 78 ILE E C 1
ATOM 7071 O O . ILE E 1 78 ? -1.838 -36.979 -17.921 1.00 45.05 78 ILE E O 1
ATOM 7076 N N . SER E 1 79 ? -2.460 -34.873 -18.500 1.00 41.77 79 SER E N 1
ATOM 7077 C CA . SER E 1 79 ? -2.779 -35.187 -19.898 1.00 42.30 79 SER E CA 1
ATOM 7078 C C . SER E 1 79 ? -1.523 -35.627 -20.679 1.00 47.95 79 SER E C 1
ATOM 7079 O O . SER E 1 79 ? -1.635 -36.360 -21.665 1.00 49.43 79 SER E O 1
ATOM 7082 N N . SER E 1 80 ? -0.336 -35.188 -20.221 1.00 44.52 80 SER E N 1
ATOM 7083 C CA . SER E 1 80 ? 0.967 -35.492 -20.814 1.00 45.86 80 SER E CA 1
ATOM 7084 C C . SER E 1 80 ? 1.596 -36.754 -20.200 1.00 50.77 80 SER E C 1
ATOM 7085 O O . SER E 1 80 ? 2.659 -37.194 -20.657 1.00 52.83 80 SER E O 1
ATOM 7088 N N . LEU E 1 81 ? 0.945 -37.335 -19.173 1.00 44.89 81 LEU E N 1
ATOM 7089 C CA . LEU E 1 81 ? 1.463 -38.509 -18.475 1.00 44.62 81 LEU E CA 1
ATOM 7090 C C . LEU E 1 81 ? 0.512 -39.695 -18.489 1.00 49.12 81 LEU E C 1
ATOM 7091 O O . LEU E 1 81 ? -0.704 -39.519 -18.605 1.00 47.76 81 LEU E O 1
ATOM 7096 N N . TRP E 1 82 ? 1.075 -40.909 -18.307 1.00 46.70 82 TRP E N 1
ATOM 7097 C CA . TRP E 1 82 ? 0.292 -42.125 -18.144 1.00 46.50 82 TRP E CA 1
ATOM 7098 C C . TRP E 1 82 ? -0.176 -42.092 -16.697 1.00 48.49 82 TRP E C 1
ATOM 7099 O O . TRP E 1 82 ? 0.605 -41.738 -15.811 1.00 48.16 82 TRP E O 1
ATOM 7110 N N . VAL E 1 83 ? -1.436 -42.459 -16.458 1.00 43.60 83 VAL E N 1
ATOM 7111 C CA . VAL E 1 83 ? -2.015 -42.522 -15.115 1.00 42.46 83 VAL E CA 1
ATOM 7112 C C . VAL E 1 83 ? -2.649 -43.905 -14.902 1.00 47.13 83 VAL E C 1
ATOM 7113 O O . VAL E 1 83 ? -3.186 -44.468 -15.869 1.00 47.98 83 VAL E O 1
ATOM 7117 N N . PRO E 1 84 ? -2.605 -44.487 -13.677 1.00 42.43 84 PRO E N 1
ATOM 7118 C CA . PRO E 1 84 ? -3.245 -45.800 -13.484 1.00 42.66 84 PRO E CA 1
ATOM 7119 C C . PRO E 1 84 ? -4.764 -45.716 -13.624 1.00 44.00 84 PRO E C 1
ATOM 7120 O O . PRO E 1 84 ? -5.357 -44.687 -13.301 1.00 41.59 84 PRO E O 1
ATOM 7124 N N . ASP E 1 85 ? -5.386 -46.796 -14.127 1.00 41.60 85 ASP E N 1
ATOM 7125 C CA . ASP E 1 85 ? -6.832 -46.858 -14.342 1.00 41.09 85 ASP E CA 1
ATOM 7126 C C . ASP E 1 85 ? -7.597 -47.244 -13.066 1.00 45.09 85 ASP E C 1
ATOM 7127 O O . ASP E 1 85 ? -8.434 -48.149 -13.074 1.00 45.63 85 ASP E O 1
ATOM 7132 N N . LEU E 1 86 ? -7.312 -46.522 -11.974 1.00 41.11 86 LEU E N 1
ATOM 7133 C CA . LEU E 1 86 ? -7.932 -46.744 -10.673 1.00 41.42 86 LEU E CA 1
ATOM 7134 C C . LEU E 1 86 ? -9.384 -46.301 -10.654 1.00 45.88 86 LEU E C 1
ATOM 7135 O O . LEU E 1 86 ? -9.726 -45.238 -11.187 1.00 45.84 86 LEU E O 1
ATOM 7140 N N . ALA E 1 87 ? -10.242 -47.140 -10.068 1.00 42.78 87 ALA E N 1
ATOM 7141 C CA . ALA E 1 87 ? -11.674 -46.891 -9.964 1.00 43.01 87 ALA E CA 1
ATOM 7142 C C . ALA E 1 87 ? -12.240 -47.534 -8.711 1.00 49.43 87 ALA E C 1
ATOM 7143 O O . ALA E 1 87 ? -11.764 -48.592 -8.286 1.00 50.61 87 ALA E O 1
ATOM 7145 N N . ALA E 1 88 ? -13.255 -46.889 -8.115 1.00 46.39 88 ALA E N 1
ATOM 7146 C CA . ALA E 1 88 ? -13.949 -47.419 -6.945 1.00 47.84 88 ALA E CA 1
ATOM 7147 C C . ALA E 1 88 ? -15.062 -48.321 -7.465 1.00 52.95 88 ALA E C 1
ATOM 7148 O O . ALA E 1 88 ? -15.904 -47.878 -8.249 1.00 52.50 88 ALA E O 1
ATOM 7150 N N . TYR E 1 89 ? -15.021 -49.604 -7.096 1.00 51.59 89 TYR E N 1
ATOM 7151 C CA . TYR E 1 89 ? -15.989 -50.599 -7.561 1.00 53.71 89 TYR E CA 1
ATOM 7152 C C . TYR E 1 89 ? -17.418 -50.309 -7.094 1.00 59.22 89 TYR E C 1
ATOM 7153 O O . TYR E 1 89 ? -18.366 -50.549 -7.839 1.00 60.20 89 TYR E O 1
ATOM 7162 N N . ASN E 1 90 ? -17.561 -49.746 -5.889 1.00 55.89 90 ASN E N 1
ATOM 7163 C CA . ASN E 1 90 ? -18.848 -49.399 -5.288 1.00 56.96 90 ASN E CA 1
ATOM 7164 C C . ASN E 1 90 ? -19.268 -47.936 -5.544 1.00 59.61 90 ASN E C 1
ATOM 7165 O O . ASN E 1 90 ? -20.157 -47.426 -4.852 1.00 60.33 90 ASN E O 1
ATOM 7170 N N . ALA E 1 91 ? -18.637 -47.269 -6.535 1.00 53.86 91 ALA E N 1
ATOM 7171 C CA . ALA E 1 91 ? -18.973 -45.885 -6.877 1.00 52.34 91 ALA E CA 1
ATOM 7172 C C . ALA E 1 91 ? -20.275 -45.801 -7.662 1.00 57.45 91 ALA E C 1
ATOM 7173 O O . ALA E 1 91 ? -20.529 -46.610 -8.562 1.00 58.04 91 ALA E O 1
ATOM 7175 N N . ILE E 1 92 ? -21.090 -44.810 -7.308 1.00 54.08 92 ILE E N 1
ATOM 7176 C CA . ILE E 1 92 ? -22.397 -44.550 -7.908 1.00 55.11 92 ILE E CA 1
ATOM 7177 C C . ILE E 1 92 ? -22.376 -43.279 -8.757 1.00 57.53 92 ILE E C 1
ATOM 7178 O O . ILE E 1 92 ? -23.260 -43.081 -9.590 1.00 58.07 92 ILE E O 1
ATOM 7183 N N . SER E 1 93 ? -21.359 -42.435 -8.561 1.00 52.13 93 SER E N 1
ATOM 7184 C CA . SER E 1 93 ? -21.188 -41.206 -9.332 1.00 50.75 93 SER E CA 1
ATOM 7185 C C . SER E 1 93 ? -19.798 -41.143 -9.967 1.00 54.04 93 SER E C 1
ATOM 7186 O O . SER E 1 93 ? -18.868 -41.817 -9.512 1.00 53.32 93 SER E O 1
ATOM 7189 N N . LYS E 1 94 ? -19.670 -40.325 -11.024 1.00 50.39 94 LYS E N 1
ATOM 7190 C CA . LYS E 1 94 ? -18.425 -40.086 -11.748 1.00 48.80 94 LYS E CA 1
ATOM 7191 C C . LYS E 1 94 ? -17.508 -39.254 -10.836 1.00 51.43 94 LYS E C 1
ATOM 7192 O O . LYS E 1 94 ? -17.981 -38.268 -10.263 1.00 51.78 94 LYS E O 1
ATOM 7198 N N . PRO E 1 95 ? -16.225 -39.636 -10.638 1.00 46.25 95 PRO E N 1
ATOM 7199 C CA . PRO E 1 95 ? -15.354 -38.825 -9.760 1.00 44.93 95 PRO E CA 1
ATOM 7200 C C . PRO E 1 95 ? -15.131 -37.412 -10.305 1.00 47.51 95 PRO E C 1
ATOM 7201 O O . PRO E 1 95 ? -14.740 -37.256 -11.462 1.00 47.68 95 PRO E O 1
ATOM 7205 N N . GLU E 1 96 ? -15.444 -36.388 -9.496 1.00 42.88 96 GLU E N 1
ATOM 7206 C CA . GLU E 1 96 ? -15.306 -34.981 -9.894 1.00 41.55 96 GLU E CA 1
ATOM 7207 C C . GLU E 1 96 ? -14.006 -34.393 -9.342 1.00 44.37 96 GLU E C 1
ATOM 7208 O O . GLU E 1 96 ? -13.878 -34.230 -8.125 1.00 45.47 96 GLU E O 1
ATOM 7214 N N . VAL E 1 97 ? -13.042 -34.087 -10.232 1.00 38.35 97 VAL E N 1
ATOM 7215 C CA . VAL E 1 97 ? -11.755 -33.496 -9.843 1.00 36.95 97 VAL E CA 1
ATOM 7216 C C . VAL E 1 97 ? -11.962 -31.983 -9.626 1.00 40.12 97 VAL E C 1
ATOM 7217 O O . VAL E 1 97 ? -12.324 -31.265 -10.557 1.00 39.64 97 VAL E O 1
ATOM 7221 N N . LEU E 1 98 ? -11.758 -31.523 -8.385 1.00 36.35 98 LEU E N 1
ATOM 7222 C CA . LEU E 1 98 ? -11.976 -30.128 -7.967 1.00 35.96 98 LEU E CA 1
ATOM 7223 C C . LEU E 1 98 ? -10.760 -29.201 -8.143 1.00 40.27 98 LEU E C 1
ATOM 7224 O O . LEU E 1 98 ? -10.921 -27.976 -8.193 1.00 39.43 98 LEU E O 1
ATOM 7229 N N . THR E 1 99 ? -9.555 -29.783 -8.204 1.00 36.98 99 THR E N 1
ATOM 7230 C CA . THR E 1 99 ? -8.284 -29.053 -8.246 1.00 36.17 99 THR E CA 1
ATOM 7231 C C . THR E 1 99 ? -7.572 -29.015 -9.624 1.00 39.52 99 THR E C 1
ATOM 7232 O O . THR E 1 99 ? -7.955 -29.789 -10.515 1.00 38.55 99 THR E O 1
ATOM 7236 N N . PRO E 1 100 ? -6.523 -28.143 -9.808 1.00 35.50 100 PRO E N 1
ATOM 7237 C CA . PRO E 1 100 ? -5.787 -28.129 -11.088 1.00 34.97 100 PRO E CA 1
ATOM 7238 C C . PRO E 1 100 ? -5.196 -29.500 -11.390 1.00 39.29 100 PRO E C 1
ATOM 7239 O O . PRO E 1 100 ? -4.532 -30.087 -10.534 1.00 38.56 100 PRO E O 1
ATOM 7243 N N . GLN E 1 101 ? -5.488 -30.033 -12.588 1.00 37.03 101 GLN E N 1
ATOM 7244 C CA . GLN E 1 101 ? -5.055 -31.367 -13.009 1.00 36.79 101 GLN E CA 1
ATOM 7245 C C . GLN E 1 101 ? -3.563 -31.410 -13.365 1.00 40.68 101 GLN E C 1
ATOM 7246 O O . GLN E 1 101 ? -3.179 -31.603 -14.524 1.00 40.07 101 GLN E O 1
ATOM 7252 N N . LEU E 1 102 ? -2.731 -31.239 -12.317 1.00 37.28 102 LEU E N 1
ATOM 7253 C CA . LEU E 1 102 ? -1.276 -31.220 -12.372 1.00 37.53 102 LEU E CA 1
ATOM 7254 C C . LEU E 1 102 ? -0.683 -32.234 -11.425 1.00 42.66 102 LEU E C 1
ATOM 7255 O O . LEU E 1 102 ? -1.151 -32.381 -10.290 1.00 43.62 102 LEU E O 1
ATOM 7260 N N . ALA E 1 103 ? 0.383 -32.899 -11.875 1.00 38.08 103 ALA E N 1
ATOM 7261 C CA . ALA E 1 103 ? 1.129 -33.865 -11.084 1.00 37.58 103 ALA E CA 1
ATOM 7262 C C . ALA E 1 103 ? 2.544 -33.328 -10.885 1.00 42.65 103 ALA E C 1
ATOM 7263 O O . ALA E 1 103 ? 3.000 -32.486 -11.663 1.00 42.94 103 ALA E O 1
ATOM 7265 N N . ARG E 1 104 ? 3.228 -33.792 -9.833 1.00 39.84 104 ARG E N 1
ATOM 7266 C CA . ARG E 1 104 ? 4.599 -33.400 -9.544 1.00 40.53 104 ARG E CA 1
ATOM 7267 C C . ARG E 1 104 ? 5.505 -34.538 -9.981 1.00 45.42 104 ARG E C 1
ATOM 7268 O O . ARG E 1 104 ? 5.341 -35.664 -9.509 1.00 46.11 104 ARG E O 1
ATOM 7276 N N . VAL E 1 105 ? 6.417 -34.264 -10.922 1.00 42.45 105 VAL E N 1
ATOM 7277 C CA . VAL E 1 105 ? 7.352 -35.266 -11.438 1.00 44.18 105 VAL E CA 1
ATOM 7278 C C . VAL E 1 105 ? 8.773 -34.971 -10.942 1.00 50.21 105 VAL E C 1
ATOM 7279 O O . VAL E 1 105 ? 9.283 -33.872 -11.157 1.00 50.83 105 VAL E O 1
ATOM 7283 N N . VAL E 1 106 ? 9.392 -35.954 -10.268 1.00 47.23 106 VAL E N 1
ATOM 7284 C CA . VAL E 1 106 ? 10.757 -35.879 -9.723 1.00 48.98 106 VAL E CA 1
ATOM 7285 C C . VAL E 1 106 ? 11.751 -36.383 -10.791 1.00 53.62 106 VAL E C 1
ATOM 7286 O O . VAL E 1 106 ? 11.389 -37.237 -11.600 1.00 52.81 106 VAL E O 1
ATOM 7290 N N . SER E 1 107 ? 13.000 -35.870 -10.773 1.00 51.74 107 SER E N 1
ATOM 7291 C CA . SER E 1 107 ? 14.081 -36.206 -11.709 1.00 53.87 107 SER E CA 1
ATOM 7292 C C . SER E 1 107 ? 14.376 -37.709 -11.851 1.00 58.48 107 SER E C 1
ATOM 7293 O O . SER E 1 107 ? 14.962 -38.110 -12.857 1.00 59.52 107 SER E O 1
ATOM 7296 N N . ASP E 1 108 ? 13.968 -38.532 -10.862 1.00 54.34 108 ASP E N 1
ATOM 7297 C CA . ASP E 1 108 ? 14.177 -39.985 -10.874 1.00 55.31 108 ASP E CA 1
ATOM 7298 C C . ASP E 1 108 ? 13.055 -40.741 -11.612 1.00 57.32 108 ASP E C 1
ATOM 7299 O O . ASP E 1 108 ? 13.138 -41.961 -11.780 1.00 56.98 108 ASP E O 1
ATOM 7304 N N . GLY E 1 109 ? 12.032 -40.003 -12.046 1.00 52.38 109 GLY E N 1
ATOM 7305 C CA . GLY E 1 109 ? 10.887 -40.547 -12.767 1.00 50.87 109 GLY E CA 1
ATOM 7306 C C . GLY E 1 109 ? 9.648 -40.760 -11.920 1.00 53.77 109 GLY E C 1
ATOM 7307 O O . GLY E 1 109 ? 8.637 -41.249 -12.434 1.00 52.25 109 GLY E O 1
ATOM 7308 N N . GLU E 1 110 ? 9.708 -40.399 -10.618 1.00 50.40 110 GLU E N 1
ATOM 7309 C CA . GLU E 1 110 ? 8.578 -40.553 -9.702 1.00 48.71 110 GLU E CA 1
ATOM 7310 C C . GLU E 1 110 ? 7.500 -39.522 -9.990 1.00 50.05 110 GLU E C 1
ATOM 7311 O O . GLU E 1 110 ? 7.793 -38.331 -10.113 1.00 49.05 110 GLU E O 1
ATOM 7317 N N . VAL E 1 111 ? 6.255 -39.992 -10.109 1.00 45.63 111 VAL E N 1
ATOM 7318 C CA . VAL E 1 111 ? 5.090 -39.150 -10.371 1.00 43.59 111 VAL E CA 1
ATOM 7319 C C . VAL E 1 111 ? 4.224 -39.124 -9.117 1.00 46.39 111 VAL E C 1
ATOM 7320 O O . VAL E 1 111 ? 3.870 -40.179 -8.587 1.00 46.03 111 VAL E O 1
ATOM 7324 N N . LEU E 1 112 ? 3.892 -37.916 -8.652 1.00 42.14 112 LEU E N 1
ATOM 7325 C CA . LEU E 1 112 ? 3.051 -37.695 -7.485 1.00 41.65 112 LEU E CA 1
ATOM 7326 C C . LEU E 1 112 ? 1.836 -36.866 -7.904 1.00 44.93 112 LEU E C 1
ATOM 7327 O O . LEU E 1 112 ? 1.961 -35.665 -8.157 1.00 43.99 112 LEU E O 1
ATOM 7332 N N . TYR E 1 113 ? 0.674 -37.523 -8.036 1.00 41.25 113 TYR E N 1
ATOM 7333 C CA . TYR E 1 113 ? -0.579 -36.862 -8.395 1.00 39.74 113 TYR E CA 1
ATOM 7334 C C . TYR E 1 113 ? -1.552 -36.973 -7.223 1.00 44.88 113 TYR E C 1
ATOM 7335 O O . TYR E 1 113 ? -1.791 -38.074 -6.711 1.00 45.21 113 TYR E O 1
ATOM 7344 N N . MET E 1 114 ? -2.064 -35.825 -6.763 1.00 40.91 114 MET E N 1
ATOM 7345 C CA . MET E 1 114 ? -2.993 -35.803 -5.646 1.00 40.99 114 MET E CA 1
ATOM 7346 C C . MET E 1 114 ? -4.196 -34.883 -5.900 1.00 44.67 114 MET E C 1
ATOM 7347 O O . MET E 1 114 ? -4.236 -33.760 -5.386 1.00 45.26 114 MET E O 1
ATOM 7352 N N . PRO E 1 115 ? -5.205 -35.338 -6.672 1.00 39.46 115 PRO E N 1
ATOM 7353 C CA . PRO E 1 115 ? -6.373 -34.475 -6.898 1.00 38.02 115 PRO E CA 1
ATOM 7354 C C . PRO E 1 115 ? -7.384 -34.544 -5.749 1.00 40.98 115 PRO E C 1
ATOM 7355 O O . PRO E 1 115 ? -7.437 -35.544 -5.024 1.00 40.32 115 PRO E O 1
ATOM 7359 N N . SER E 1 116 ? -8.190 -33.483 -5.589 1.00 37.78 116 SER E N 1
ATOM 7360 C CA . SER E 1 116 ? -9.271 -33.460 -4.602 1.00 38.47 116 SER E CA 1
ATOM 7361 C C . SER E 1 116 ? -10.503 -33.925 -5.376 1.00 43.55 116 SER E C 1
ATOM 7362 O O . SER E 1 116 ? -10.827 -33.350 -6.428 1.00 42.59 116 SER E O 1
ATOM 7365 N N . ILE E 1 117 ? -11.127 -35.019 -4.911 1.00 40.72 117 ILE E N 1
ATOM 7366 C CA . ILE E 1 117 ? -12.255 -35.626 -5.606 1.00 41.04 117 ILE E CA 1
ATOM 7367 C C . ILE E 1 117 ? -13.546 -35.582 -4.790 1.00 47.00 117 ILE E C 1
ATOM 7368 O O . ILE E 1 117 ? -13.555 -35.984 -3.625 1.00 47.76 117 ILE E O 1
ATOM 7373 N N . ARG E 1 118 ? -14.640 -35.117 -5.423 1.00 43.29 118 ARG E N 1
ATOM 7374 C CA . ARG E 1 118 ? -15.979 -35.126 -4.836 1.00 44.01 118 ARG E CA 1
ATOM 7375 C C . ARG E 1 118 ? -16.708 -36.299 -5.505 1.00 46.71 118 ARG E C 1
ATOM 7376 O O . ARG E 1 118 ? -16.870 -36.300 -6.731 1.00 46.33 118 ARG E O 1
ATOM 7384 N N . GLN E 1 119 ? -17.097 -37.315 -4.712 1.00 42.26 119 GLN E N 1
ATOM 7385 C CA . GLN E 1 119 ? -17.761 -38.513 -5.221 1.00 42.12 119 GLN E CA 1
ATOM 7386 C C . GLN E 1 119 ? -18.811 -39.082 -4.256 1.00 48.51 119 GLN E C 1
ATOM 7387 O O . GLN E 1 119 ? -18.647 -39.009 -3.037 1.00 48.19 119 GLN E O 1
ATOM 7393 N N . ARG E 1 120 ? -19.883 -39.664 -4.825 1.00 47.87 120 ARG E N 1
ATOM 7394 C CA . ARG E 1 120 ? -20.973 -40.339 -4.110 1.00 50.52 120 ARG E CA 1
ATOM 7395 C C . ARG E 1 120 ? -20.714 -41.853 -4.107 1.00 56.27 120 ARG E C 1
ATOM 7396 O O . ARG E 1 120 ? -20.273 -42.404 -5.123 1.00 54.66 120 ARG E O 1
ATOM 7404 N N . PHE E 1 121 ? -20.989 -42.519 -2.970 1.00 55.74 121 PHE E N 1
ATOM 7405 C CA . PHE E 1 121 ? -20.763 -43.955 -2.797 1.00 57.13 121 PHE E CA 1
ATOM 7406 C C . PHE E 1 121 ? -21.949 -44.666 -2.175 1.00 65.18 121 PHE E C 1
ATOM 7407 O O . PHE E 1 121 ? -22.691 -44.067 -1.398 1.00 65.97 121 PHE E O 1
ATOM 7415 N N . SER E 1 122 ? -22.096 -45.964 -2.479 1.00 64.36 122 SER E N 1
ATOM 7416 C CA . SER E 1 122 ? -23.132 -46.807 -1.895 1.00 67.68 122 SER E CA 1
ATOM 7417 C C . SER E 1 122 ? -22.551 -47.341 -0.588 1.00 75.63 122 SER E C 1
ATOM 7418 O O . SER E 1 122 ? -21.604 -48.132 -0.613 1.00 74.30 122 SER E O 1
ATOM 7421 N N . CYS E 1 123 ? -23.063 -46.857 0.552 1.00 76.45 123 CYS E N 1
ATOM 7422 C CA . CYS E 1 123 ? -22.574 -47.264 1.869 1.00 78.53 123 CYS E CA 1
ATOM 7423 C C . CYS E 1 123 ? -23.698 -47.483 2.865 1.00 87.12 123 CYS E C 1
ATOM 7424 O O . CYS E 1 123 ? -24.729 -46.818 2.773 1.00 88.21 123 CYS E O 1
ATOM 7427 N N . ASP E 1 124 ? -23.488 -48.395 3.833 1.00 85.81 124 ASP E N 1
ATOM 7428 C CA . ASP E 1 124 ? -24.457 -48.661 4.888 1.00 89.32 124 ASP E CA 1
ATOM 7429 C C . ASP E 1 124 ? -24.422 -47.495 5.873 1.00 93.77 124 ASP E C 1
ATOM 7430 O O . ASP E 1 124 ? -23.634 -47.502 6.822 1.00 93.74 124 ASP E O 1
ATOM 7435 N N . VAL E 1 125 ? -25.261 -46.478 5.623 1.00 90.53 125 VAL E N 1
ATOM 7436 C CA . VAL E 1 125 ? -25.330 -45.283 6.466 1.00 90.70 125 VAL E CA 1
ATOM 7437 C C . VAL E 1 125 ? -26.372 -45.454 7.594 1.00 99.35 125 VAL E C 1
ATOM 7438 O O . VAL E 1 125 ? -26.856 -44.462 8.147 1.00 100.48 125 VAL E O 1
ATOM 7442 N N . SER E 1 126 ? -26.668 -46.720 7.960 1.00 98.22 126 SER E N 1
ATOM 7443 C CA . SER E 1 126 ? -27.600 -47.077 9.027 1.00 102.14 126 SER E CA 1
ATOM 7444 C C . SER E 1 126 ? -26.964 -46.752 10.377 1.00 105.67 126 SER E C 1
ATOM 7445 O O . SER E 1 126 ? -25.827 -47.164 10.640 1.00 104.39 126 SER E O 1
ATOM 7448 N N . GLY E 1 127 ? -27.681 -45.976 11.186 1.00 102.79 127 GLY E N 1
ATOM 7449 C CA . GLY E 1 127 ? -27.220 -45.544 12.498 1.00 103.19 127 GLY E CA 1
ATOM 7450 C C . GLY E 1 127 ? -26.064 -44.573 12.413 1.00 101.59 127 GLY E C 1
ATOM 7451 O O . GLY E 1 127 ? -24.995 -44.832 12.970 1.00 99.97 127 GLY E O 1
ATOM 7452 N N . VAL E 1 128 ? -26.250 -43.479 11.664 1.00 95.24 128 VAL E N 1
ATOM 7453 C CA . VAL E 1 128 ? -25.236 -42.430 11.524 1.00 91.58 128 VAL E CA 1
ATOM 7454 C C . VAL E 1 128 ? -25.280 -41.514 12.765 1.00 96.85 128 VAL E C 1
ATOM 7455 O O . VAL E 1 128 ? -24.248 -40.987 13.187 1.00 94.56 128 VAL E O 1
ATOM 7459 N N . ASP E 1 129 ? -26.474 -41.387 13.369 1.00 96.83 129 ASP E N 1
ATOM 7460 C CA . ASP E 1 129 ? -26.722 -40.592 14.568 1.00 99.11 129 ASP E CA 1
ATOM 7461 C C . ASP E 1 129 ? -26.258 -41.307 15.848 1.00 103.77 129 ASP E C 1
ATOM 7462 O O . ASP E 1 129 ? -26.075 -40.651 16.876 1.00 104.67 129 ASP E O 1
ATOM 7467 N N . THR E 1 130 ? -26.046 -42.641 15.777 1.00 99.98 130 THR E N 1
ATOM 7468 C CA . THR E 1 130 ? -25.591 -43.466 16.910 1.00 102.14 130 THR E CA 1
ATOM 7469 C C . THR E 1 130 ? -24.117 -43.189 17.260 1.00 104.37 130 THR E C 1
ATOM 7470 O O . THR E 1 130 ? -23.385 -42.635 16.435 1.00 100.20 130 THR E O 1
ATOM 7474 N N . GLU E 1 131 ? -23.689 -43.575 18.485 1.00 103.91 131 GLU E N 1
ATOM 7475 C CA . GLU E 1 131 ? -22.320 -43.394 18.988 1.00 102.61 131 GLU E CA 1
ATOM 7476 C C . GLU E 1 131 ? -21.296 -44.201 18.178 1.00 103.29 131 GLU E C 1
ATOM 7477 O O . GLU E 1 131 ? -20.186 -43.719 17.950 1.00 99.68 131 GLU E O 1
ATOM 7483 N N . SER E 1 132 ? -21.675 -45.419 17.742 1.00 100.76 132 SER E N 1
ATOM 7484 C CA . SER E 1 132 ? -20.814 -46.288 16.936 1.00 98.15 132 SER E CA 1
ATOM 7485 C C . SER E 1 132 ? -20.678 -45.765 15.500 1.00 97.48 132 SER E C 1
ATOM 7486 O O . SER E 1 132 ? -19.675 -46.036 14.833 1.00 94.38 132 SER E O 1
ATOM 7489 N N . GLY E 1 133 ? -21.684 -45.010 15.054 1.00 93.45 133 GLY E N 1
ATOM 7490 C CA . GLY E 1 133 ? -21.733 -44.405 13.729 1.00 89.51 133 GLY E CA 1
ATOM 7491 C C . GLY E 1 133 ? -21.901 -45.406 12.607 1.00 92.38 133 GLY E C 1
ATOM 7492 O O . GLY E 1 133 ? -22.324 -46.547 12.835 1.00 94.36 133 GLY E O 1
ATOM 7493 N N . ALA E 1 134 ? -21.585 -44.973 11.382 1.00 85.22 134 ALA E N 1
ATOM 7494 C CA . ALA E 1 134 ? -21.679 -45.812 10.196 1.00 83.46 134 ALA E CA 1
ATOM 7495 C C . ALA E 1 134 ? -20.306 -46.049 9.609 1.00 84.71 134 ALA E C 1
ATOM 7496 O O . ALA E 1 134 ? -19.450 -45.161 9.658 1.00 82.14 134 ALA E O 1
ATOM 7498 N N . THR E 1 135 ? -20.098 -47.263 9.077 1.00 81.73 135 THR E N 1
ATOM 7499 C CA . THR E 1 135 ? -18.865 -47.652 8.410 1.00 79.62 135 THR E CA 1
ATOM 7500 C C . THR E 1 135 ? -19.142 -47.744 6.914 1.00 82.62 135 THR E C 1
ATOM 7501 O O . THR E 1 135 ? -20.020 -48.498 6.484 1.00 83.70 135 THR E O 1
ATOM 7505 N N . CYS E 1 136 ? -18.417 -46.929 6.141 1.00 76.70 136 CYS E N 1
ATOM 7506 C CA . CYS E 1 136 ? -18.524 -46.828 4.695 1.00 74.76 136 CYS E CA 1
ATOM 7507 C C . CYS E 1 136 ? -17.267 -47.422 4.049 1.00 75.13 136 CYS E C 1
ATOM 7508 O O . CYS E 1 136 ? -16.171 -46.863 4.164 1.00 72.99 136 CYS E O 1
ATOM 7511 N N . ARG E 1 137 ? -17.428 -48.589 3.411 1.00 71.07 137 ARG E N 1
ATOM 7512 C CA . ARG E 1 137 ? -16.322 -49.298 2.775 1.00 69.13 137 ARG E CA 1
ATOM 7513 C C . ARG E 1 137 ? -16.251 -49.018 1.277 1.00 69.59 137 ARG E C 1
ATOM 7514 O O . ARG E 1 137 ? -17.246 -49.175 0.564 1.00 69.60 137 ARG E O 1
ATOM 7522 N N . ILE E 1 138 ? -15.074 -48.555 0.818 1.00 62.93 138 ILE E N 1
ATOM 7523 C CA . ILE E 1 138 ? -14.790 -48.222 -0.578 1.00 60.18 138 ILE E CA 1
ATOM 7524 C C . ILE E 1 138 ? -13.616 -49.087 -1.058 1.00 63.84 138 ILE E C 1
ATOM 7525 O O . ILE E 1 138 ? -12.537 -49.022 -0.472 1.00 62.96 138 ILE E O 1
ATOM 7530 N N . LYS E 1 139 ? -13.831 -49.890 -2.118 1.00 61.07 139 LYS E N 1
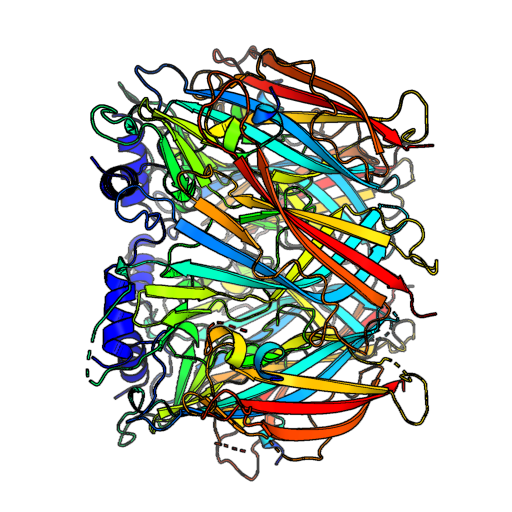ATOM 7531 C CA . LYS E 1 139 ? -12.800 -50.751 -2.705 1.00 60.89 139 LYS E CA 1
ATOM 7532 C C . LYS E 1 139 ? -12.249 -50.116 -3.983 1.00 62.54 139 LYS E C 1
ATOM 7533 O O . LYS E 1 139 ? -12.987 -49.932 -4.953 1.00 61.70 139 LYS E O 1
ATOM 7539 N N . ILE E 1 140 ? -10.959 -49.749 -3.963 1.00 58.13 140 ILE E N 1
ATOM 7540 C CA . ILE E 1 140 ? -10.260 -49.127 -5.096 1.00 56.05 140 ILE E CA 1
ATOM 7541 C C . ILE E 1 140 ? -9.382 -50.175 -5.779 1.00 60.80 140 ILE E C 1
ATOM 7542 O O . ILE E 1 140 ? -8.796 -51.010 -5.101 1.00 62.32 140 ILE E O 1
ATOM 7547 N N . GLY E 1 141 ? -9.303 -50.114 -7.103 1.00 55.87 141 GLY E N 1
ATOM 7548 C CA . GLY E 1 141 ? -8.474 -51.016 -7.891 1.00 55.52 141 GLY E CA 1
ATOM 7549 C C . GLY E 1 141 ? -8.397 -50.652 -9.358 1.00 56.83 141 GLY E C 1
ATOM 7550 O O . GLY E 1 141 ? -9.154 -49.800 -9.836 1.00 54.68 141 GLY E O 1
ATOM 7551 N N . SER E 1 142 ? -7.473 -51.306 -10.081 1.00 53.16 142 SER E N 1
ATOM 7552 C CA . SER E 1 142 ? -7.286 -51.116 -11.518 1.00 51.71 142 SER E CA 1
ATOM 7553 C C . SER E 1 142 ? -8.502 -51.690 -12.239 1.00 56.45 142 SER E C 1
ATOM 7554 O O . SER E 1 142 ? -8.953 -52.794 -11.910 1.00 58.49 142 SER E O 1
ATOM 7557 N N . TRP E 1 143 ? -9.047 -50.928 -13.194 1.00 51.19 143 TRP E N 1
ATOM 7558 C CA . TRP E 1 143 ? -10.235 -51.336 -13.927 1.00 51.71 143 TRP E CA 1
ATOM 7559 C C . TRP E 1 143 ? -9.970 -52.432 -14.971 1.00 56.08 143 TRP E C 1
ATOM 7560 O O . TRP E 1 143 ? -10.849 -53.266 -15.193 1.00 56.97 143 TRP E O 1
ATOM 7571 N N . THR E 1 144 ? -8.777 -52.435 -15.612 1.00 51.83 144 THR E N 1
ATOM 7572 C CA . THR E 1 144 ? -8.444 -53.390 -16.682 1.00 52.66 144 THR E CA 1
ATOM 7573 C C . THR E 1 144 ? -7.145 -54.196 -16.472 1.00 58.55 144 THR E C 1
ATOM 7574 O O . THR E 1 144 ? -6.965 -55.192 -17.176 1.00 59.98 144 THR E O 1
ATOM 7578 N N . HIS E 1 145 ? -6.245 -53.787 -15.550 1.00 54.81 145 HIS E N 1
ATOM 7579 C CA . HIS E 1 145 ? -4.992 -54.527 -15.342 1.00 55.88 145 HIS E CA 1
ATOM 7580 C C . HIS E 1 145 ? -5.003 -55.409 -14.096 1.00 60.76 145 HIS E C 1
ATOM 7581 O O . HIS E 1 145 ? -5.646 -55.061 -13.107 1.00 60.29 145 HIS E O 1
ATOM 7588 N N . HIS E 1 146 ? -4.258 -56.538 -14.137 1.00 58.48 146 HIS E N 1
ATOM 7589 C CA . HIS E 1 146 ? -4.081 -57.443 -12.998 1.00 59.52 146 HIS E CA 1
ATOM 7590 C C . HIS E 1 146 ? -2.799 -57.070 -12.239 1.00 62.99 146 HIS E C 1
ATOM 7591 O O . HIS E 1 146 ? -2.056 -56.200 -12.703 1.00 61.39 146 HIS E O 1
ATOM 7598 N N . SER E 1 147 ? -2.538 -57.721 -11.081 1.00 60.75 147 SER E N 1
ATOM 7599 C CA . SER E 1 147 ? -1.380 -57.473 -10.209 1.00 60.51 147 SER E CA 1
ATOM 7600 C C . SER E 1 147 ? -0.011 -57.514 -10.906 1.00 64.07 147 SER E C 1
ATOM 7601 O O . SER E 1 147 ? 0.911 -56.836 -10.450 1.00 63.85 147 SER E O 1
ATOM 7604 N N . ARG E 1 148 ? 0.119 -58.289 -12.004 1.00 59.97 148 ARG E N 1
ATOM 7605 C CA . ARG E 1 148 ? 1.367 -58.421 -12.765 1.00 59.55 148 ARG E CA 1
ATOM 7606 C C . ARG E 1 148 ? 1.643 -57.221 -13.691 1.00 60.23 148 ARG E C 1
ATOM 7607 O O . ARG E 1 148 ? 2.747 -57.115 -14.223 1.00 60.09 148 ARG E O 1
ATOM 7615 N N . GLU E 1 149 ? 0.658 -56.303 -13.846 1.00 54.54 149 GLU E N 1
ATOM 7616 C CA . GLU E 1 149 ? 0.753 -55.074 -14.654 1.00 52.33 149 GLU E CA 1
ATOM 7617 C C . GLU E 1 149 ? 0.745 -53.826 -13.758 1.00 55.24 149 GLU E C 1
ATOM 7618 O O . GLU E 1 149 ? 1.551 -52.920 -13.979 1.00 54.24 149 GLU E O 1
ATOM 7624 N N . ILE E 1 150 ? -0.147 -53.788 -12.739 1.00 51.94 150 ILE E N 1
ATOM 7625 C CA . ILE E 1 150 ? -0.245 -52.720 -11.725 1.00 50.95 150 ILE E CA 1
ATOM 7626 C C . ILE E 1 150 ? -0.395 -53.365 -10.331 1.00 59.80 150 ILE E C 1
ATOM 7627 O O . ILE E 1 150 ? -1.354 -54.109 -10.096 1.00 59.76 150 ILE E O 1
ATOM 7632 N N . SER E 1 151 ? 0.540 -53.064 -9.413 1.00 59.95 151 SER E N 1
ATOM 7633 C CA . SER E 1 151 ? 0.468 -53.536 -8.032 1.00 62.43 151 SER E CA 1
ATOM 7634 C C . SER E 1 151 ? 0.024 -52.362 -7.170 1.00 68.79 151 SER E C 1
ATOM 7635 O O . SER E 1 151 ? 0.726 -51.347 -7.115 1.00 68.62 151 SER E O 1
ATOM 7638 N N . VAL E 1 152 ? -1.172 -52.464 -6.565 1.00 67.10 152 VAL E N 1
ATOM 7639 C CA . VAL E 1 152 ? -1.725 -51.393 -5.721 1.00 66.67 152 VAL E CA 1
ATOM 7640 C C . VAL E 1 152 ? -1.311 -51.586 -4.267 1.00 74.14 152 VAL E C 1
ATOM 7641 O O . VAL E 1 152 ? -1.256 -52.722 -3.792 1.00 75.04 152 VAL E O 1
ATOM 7645 N N . ASP E 1 153 ? -0.988 -50.480 -3.569 1.00 72.52 153 ASP E N 1
ATOM 7646 C CA . ASP E 1 153 ? -0.547 -50.522 -2.169 1.00 74.75 153 ASP E CA 1
ATOM 7647 C C . ASP E 1 153 ? -1.081 -49.335 -1.342 1.00 78.54 153 ASP E C 1
ATOM 7648 O O . ASP E 1 153 ? -1.068 -48.202 -1.827 1.00 75.52 153 ASP E O 1
ATOM 7653 N N . PRO E 1 154 ? -1.545 -49.566 -0.092 1.00 77.90 154 PRO E N 1
ATOM 7654 C CA . PRO E 1 154 ? -2.049 -48.445 0.716 1.00 77.78 154 PRO E CA 1
ATOM 7655 C C . PRO E 1 154 ? -0.943 -47.731 1.503 1.00 84.70 154 PRO E C 1
ATOM 7656 O O . PRO E 1 154 ? -0.266 -48.358 2.328 1.00 87.53 154 PRO E O 1
ATOM 7660 N N . THR E 1 155 ? -0.748 -46.427 1.238 1.00 80.00 155 THR E N 1
ATOM 7661 C CA . THR E 1 155 ? 0.277 -45.617 1.908 1.00 115.96 155 THR E CA 1
ATOM 7662 C C . THR E 1 155 ? -0.338 -44.524 2.791 1.00 141.37 155 THR E C 1
ATOM 7663 O O . THR E 1 155 ? -1.396 -44.724 3.385 1.00 101.55 155 THR E O 1
ATOM 7667 N N . GLU E 1 157 ? -0.514 -46.141 5.629 1.00 101.14 157 GLU E N 1
ATOM 7668 C CA . GLU E 1 157 ? -0.136 -46.946 6.789 1.00 103.76 157 GLU E CA 1
ATOM 7669 C C . GLU E 1 157 ? -1.082 -48.170 6.992 1.00 107.97 157 GLU E C 1
ATOM 7670 O O . GLU E 1 157 ? -0.584 -49.288 6.884 1.00 109.24 157 GLU E O 1
ATOM 7676 N N . ASN E 1 158 ? -2.418 -48.015 7.243 1.00 103.23 158 ASN E N 1
ATOM 7677 C CA . ASN E 1 158 ? -3.168 -46.767 7.402 1.00 101.26 158 ASN E CA 1
ATOM 7678 C C . ASN E 1 158 ? -4.150 -46.788 8.574 1.00 105.31 158 ASN E C 1
ATOM 7679 O O . ASN E 1 158 ? -5.055 -47.625 8.640 1.00 105.10 158 ASN E O 1
ATOM 7684 N N . SER E 1 159 ? -3.936 -45.834 9.495 1.00 102.00 159 SER E N 1
ATOM 7685 C CA . SER E 1 159 ? -4.690 -45.536 10.711 1.00 103.34 159 SER E CA 1
ATOM 7686 C C . SER E 1 159 ? -4.204 -44.149 11.196 1.00 106.96 159 SER E C 1
ATOM 7687 O O . SER E 1 159 ? -3.004 -43.881 11.105 1.00 106.54 159 SER E O 1
ATOM 7690 N N . ASP E 1 160 ? -5.091 -43.250 11.684 1.00 103.38 160 ASP E N 1
ATOM 7691 C CA . ASP E 1 160 ? -6.538 -43.423 11.843 1.00 103.34 160 ASP E CA 1
ATOM 7692 C C . ASP E 1 160 ? -7.321 -42.202 11.344 1.00 103.78 160 ASP E C 1
ATOM 7693 O O . ASP E 1 160 ? -8.537 -42.298 11.158 1.00 103.17 160 ASP E O 1
ATOM 7698 N N . ASP E 1 161 ? -6.614 -41.059 11.128 1.00 98.12 161 ASP E N 1
ATOM 7699 C CA . ASP E 1 161 ? -7.131 -39.759 10.660 1.00 95.60 161 ASP E CA 1
ATOM 7700 C C . ASP E 1 161 ? -7.972 -39.019 11.755 1.00 99.54 161 ASP E C 1
ATOM 7701 O O . ASP E 1 161 ? -8.523 -39.683 12.635 1.00 101.02 161 ASP E O 1
ATOM 7706 N N . SER E 1 162 ? -8.021 -37.655 11.767 1.00 94.13 162 SER E N 1
ATOM 7707 C CA . SER E 1 162 ? -7.437 -36.723 10.790 1.00 90.48 162 SER E CA 1
ATOM 7708 C C . SER E 1 162 ? -6.970 -35.383 11.357 1.00 91.84 162 SER E C 1
ATOM 7709 O O . SER E 1 162 ? -7.334 -34.988 12.469 1.00 93.37 162 SER E O 1
ATOM 7712 N N . GLU E 1 163 ? -6.189 -34.677 10.527 1.00 83.97 163 GLU E N 1
ATOM 7713 C CA . GLU E 1 163 ? -5.682 -33.319 10.693 1.00 82.55 163 GLU E CA 1
ATOM 7714 C C . GLU E 1 163 ? -6.081 -32.580 9.398 1.00 81.12 163 GLU E C 1
ATOM 7715 O O . GLU E 1 163 ? -5.818 -31.385 9.243 1.00 80.32 163 GLU E O 1
ATOM 7721 N N . TYR E 1 164 ? -6.744 -33.329 8.484 1.00 73.73 164 TYR E N 1
ATOM 7722 C CA . TYR E 1 164 ? -7.219 -32.933 7.157 1.00 70.06 164 TYR E CA 1
ATOM 7723 C C . TYR E 1 164 ? -8.708 -32.584 7.135 1.00 71.37 164 TYR E C 1
ATOM 7724 O O . TYR E 1 164 ? -9.106 -31.668 6.415 1.00 70.18 164 TYR E O 1
ATOM 7733 N N . PHE E 1 165 ? -9.537 -33.379 7.837 1.00 67.14 165 PHE E N 1
ATOM 7734 C CA . PHE E 1 165 ? -10.991 -33.230 7.857 1.00 66.31 165 PHE E CA 1
ATOM 7735 C C . PHE E 1 165 ? -11.470 -31.893 8.404 1.00 69.97 165 PHE E C 1
ATOM 7736 O O . PHE E 1 165 ? -10.912 -31.380 9.378 1.00 71.21 165 PHE E O 1
ATOM 7744 N N . SER E 1 166 ? -12.509 -31.336 7.758 1.00 64.40 166 SER E N 1
ATOM 7745 C CA . SER E 1 166 ? -13.113 -30.051 8.097 1.00 64.18 166 SER E CA 1
ATOM 7746 C C . SER E 1 166 ? -13.722 -30.035 9.500 1.00 70.64 166 SER E C 1
ATOM 7747 O O . SER E 1 166 ? -14.517 -30.913 9.846 1.00 71.23 166 SER E O 1
ATOM 7750 N N . GLN E 1 167 ? -13.341 -29.029 10.305 1.00 68.43 167 GLN E N 1
ATOM 7751 C CA . GLN E 1 167 ? -13.888 -28.841 11.652 1.00 71.18 167 GLN E CA 1
ATOM 7752 C C . GLN E 1 167 ? -15.319 -28.297 11.556 1.00 75.72 167 GLN E C 1
ATOM 7753 O O . GLN E 1 167 ? -16.101 -28.451 12.495 1.00 77.59 167 GLN E O 1
ATOM 7759 N N . TYR E 1 168 ? -15.651 -27.673 10.407 1.00 70.78 168 TYR E N 1
ATOM 7760 C CA . TYR E 1 168 ? -16.952 -27.062 10.131 1.00 71.47 168 TYR E CA 1
ATOM 7761 C C . TYR E 1 168 ? -17.962 -28.042 9.509 1.00 72.69 168 TYR E C 1
ATOM 7762 O O . TYR E 1 168 ? -19.098 -27.655 9.218 1.00 73.02 168 TYR E O 1
ATOM 7771 N N . SER E 1 169 ? -17.560 -29.314 9.348 1.00 66.34 169 SER E N 1
ATOM 7772 C CA . SER E 1 169 ? -18.416 -30.361 8.803 1.00 65.33 169 SER E CA 1
ATOM 7773 C C . SER E 1 169 ? -19.485 -30.793 9.801 1.00 72.66 169 SER E C 1
ATOM 7774 O O . SER E 1 169 ? -19.274 -30.736 11.018 1.00 74.69 169 SER E O 1
ATOM 7777 N N . ARG E 1 170 ? -20.624 -31.259 9.277 1.00 69.38 170 ARG E N 1
ATOM 7778 C CA . ARG E 1 170 ? -21.746 -31.745 10.079 1.00 72.01 170 ARG E CA 1
ATOM 7779 C C . ARG E 1 170 ? -21.432 -33.133 10.679 1.00 75.37 170 ARG E C 1
ATOM 7780 O O . ARG E 1 170 ? -22.035 -33.520 11.681 1.00 77.65 170 ARG E O 1
ATOM 7788 N N . PHE E 1 171 ? -20.488 -33.869 10.066 1.00 69.19 171 PHE E N 1
ATOM 7789 C CA . PHE E 1 171 ? -20.070 -35.203 10.501 1.00 69.47 171 PHE E CA 1
ATOM 7790 C C . PHE E 1 171 ? -18.706 -35.175 11.183 1.00 72.41 171 PHE E C 1
ATOM 7791 O O . PHE E 1 171 ? -18.003 -34.164 11.134 1.00 70.42 171 PHE E O 1
ATOM 7799 N N . GLU E 1 172 ? -18.341 -36.292 11.823 1.00 70.38 172 GLU E N 1
ATOM 7800 C CA . GLU E 1 172 ? -17.090 -36.454 12.551 1.00 70.31 172 GLU E CA 1
ATOM 7801 C C . GLU E 1 172 ? -16.472 -37.818 12.222 1.00 73.79 172 GLU E C 1
ATOM 7802 O O . GLU E 1 172 ? -17.162 -38.834 12.297 1.00 74.49 172 GLU E O 1
ATOM 7808 N N . ILE E 1 173 ? -15.175 -37.835 11.860 1.00 68.63 173 ILE E N 1
ATOM 7809 C CA . ILE E 1 173 ? -14.446 -39.069 11.551 1.00 67.75 173 ILE E CA 1
ATOM 7810 C C . ILE E 1 173 ? -14.049 -39.780 12.843 1.00 73.49 173 ILE E C 1
ATOM 7811 O O . ILE E 1 173 ? -13.459 -39.165 13.733 1.00 73.59 173 ILE E O 1
ATOM 7816 N N . LEU E 1 174 ? -14.369 -41.074 12.929 1.00 72.00 174 LEU E N 1
ATOM 7817 C CA . LEU E 1 174 ? -14.043 -41.919 14.075 1.00 75.05 174 LEU E CA 1
ATOM 7818 C C . LEU E 1 174 ? -12.745 -42.681 13.806 1.00 79.89 174 LEU E C 1
ATOM 7819 O O . LEU E 1 174 ? -11.852 -42.670 14.657 1.00 81.45 174 LEU E O 1
ATOM 7824 N N . ASP E 1 175 ? -12.626 -43.304 12.607 1.00 74.79 175 ASP E N 1
ATOM 7825 C CA . ASP E 1 175 ? -11.449 -44.062 12.172 1.00 74.10 175 ASP E CA 1
ATOM 7826 C C . ASP E 1 175 ? -11.475 -44.302 10.673 1.00 75.08 175 ASP E C 1
ATOM 7827 O O . ASP E 1 175 ? -12.532 -44.572 10.099 1.00 74.02 175 ASP E O 1
ATOM 7832 N N . VAL E 1 176 ? -10.291 -44.217 10.049 1.00 70.27 176 VAL E N 1
ATOM 7833 C CA . VAL E 1 176 ? -10.070 -44.461 8.622 1.00 67.24 176 VAL E CA 1
ATOM 7834 C C . VAL E 1 176 ? -9.009 -45.551 8.527 1.00 70.49 176 VAL E C 1
ATOM 7835 O O . VAL E 1 176 ? -7.900 -45.382 9.043 1.00 70.80 176 VAL E O 1
ATOM 7839 N N . THR E 1 177 ? -9.356 -46.674 7.902 1.00 66.49 177 THR E N 1
ATOM 7840 C CA . THR E 1 177 ? -8.412 -47.774 7.728 1.00 66.84 177 THR E CA 1
ATOM 7841 C C . THR E 1 177 ? -8.320 -48.106 6.249 1.00 67.72 177 THR E C 1
ATOM 7842 O O . THR E 1 177 ? -9.347 -48.173 5.576 1.00 67.07 177 THR E O 1
ATOM 7846 N N . GLN E 1 178 ? -7.089 -48.272 5.738 1.00 61.87 178 GLN E N 1
ATOM 7847 C CA . GLN E 1 178 ? -6.826 -48.616 4.339 1.00 58.92 178 GLN E CA 1
ATOM 7848 C C . GLN E 1 178 ? -5.985 -49.893 4.292 1.00 63.18 178 GLN E C 1
ATOM 7849 O O . GLN E 1 178 ? -4.847 -49.901 4.770 1.00 63.75 178 GLN E O 1
ATOM 7855 N N . LYS E 1 179 ? -6.577 -50.991 3.779 1.00 59.17 179 LYS E N 1
ATOM 7856 C CA . LYS E 1 179 ? -5.927 -52.302 3.697 1.00 59.92 179 LYS E CA 1
ATOM 7857 C C . LYS E 1 179 ? -5.842 -52.858 2.289 1.00 63.65 179 LYS E C 1
ATOM 7858 O O . LYS E 1 179 ? -6.756 -52.657 1.487 1.00 62.48 179 LYS E O 1
ATOM 7864 N N . LYS E 1 180 ? -4.747 -53.579 1.994 1.00 60.94 180 LYS E N 1
ATOM 7865 C CA . LYS E 1 180 ? -4.519 -54.220 0.699 1.00 59.92 180 LYS E CA 1
ATOM 7866 C C . LYS E 1 180 ? -5.113 -55.631 0.709 1.00 65.28 180 LYS E C 1
ATOM 7867 O O . LYS E 1 180 ? -4.853 -56.401 1.630 1.00 67.51 180 LYS E O 1
ATOM 7873 N N . ASN E 1 181 ? -5.911 -55.957 -0.314 1.00 61.13 181 ASN E N 1
ATOM 7874 C CA . ASN E 1 181 ? -6.528 -57.271 -0.469 1.00 62.85 181 ASN E CA 1
ATOM 7875 C C . ASN E 1 181 ? -6.047 -57.891 -1.770 1.00 67.88 181 ASN E C 1
ATOM 7876 O O . ASN E 1 181 ? -6.259 -57.311 -2.834 1.00 67.21 181 ASN E O 1
ATOM 7881 N N . SER E 1 182 ? -5.359 -59.036 -1.684 1.00 66.14 182 SER E N 1
ATOM 7882 C CA . SER E 1 182 ? -4.820 -59.749 -2.839 1.00 66.23 182 SER E CA 1
ATOM 7883 C C . SER E 1 182 ? -5.487 -61.125 -2.940 1.00 73.73 182 SER E C 1
ATOM 7884 O O . SER E 1 182 ? -5.277 -61.984 -2.083 1.00 75.59 182 SER E O 1
ATOM 7887 N N . VAL E 1 183 ? -6.340 -61.302 -3.962 1.00 70.96 183 VAL E N 1
ATOM 7888 C CA . VAL E 1 183 ? -7.099 -62.536 -4.183 1.00 73.22 183 VAL E CA 1
ATOM 7889 C C . VAL E 1 183 ? -6.698 -63.191 -5.507 1.00 77.43 183 VAL E C 1
ATOM 7890 O O . VAL E 1 183 ? -6.740 -62.540 -6.554 1.00 75.38 183 VAL E O 1
ATOM 7894 N N . THR E 1 184 ? -6.329 -64.485 -5.454 1.00 75.86 184 THR E N 1
ATOM 7895 C CA . THR E 1 184 ? -5.962 -65.279 -6.627 1.00 76.23 184 THR E CA 1
ATOM 7896 C C . THR E 1 184 ? -7.077 -66.311 -6.844 1.00 82.41 184 THR E C 1
ATOM 7897 O O . THR E 1 184 ? -7.286 -67.184 -5.996 1.00 84.46 184 THR E O 1
ATOM 7901 N N . TYR E 1 185 ? -7.821 -66.175 -7.959 1.00 77.99 185 TYR E N 1
ATOM 7902 C CA . TYR E 1 185 ? -8.939 -67.059 -8.304 1.00 79.51 185 TYR E CA 1
ATOM 7903 C C . TYR E 1 185 ? -8.456 -68.398 -8.860 1.00 85.55 185 TYR E C 1
ATOM 7904 O O . TYR E 1 185 ? -7.348 -68.475 -9.380 1.00 84.92 185 TYR E O 1
ATOM 7913 N N . SER E 1 186 ? -9.287 -69.449 -8.740 1.00 85.02 186 SER E N 1
ATOM 7914 C CA . SER E 1 186 ? -8.968 -70.811 -9.186 1.00 88.05 186 SER E CA 1
ATOM 7915 C C . SER E 1 186 ? -8.733 -70.952 -10.694 1.00 91.67 186 SER E C 1
ATOM 7916 O O . SER E 1 186 ? -7.952 -71.810 -11.112 1.00 92.95 186 SER E O 1
ATOM 7919 N N . CYS E 1 187 ? -9.408 -70.110 -11.497 1.00 86.29 187 CYS E N 1
ATOM 7920 C CA . CYS E 1 187 ? -9.352 -70.080 -12.961 1.00 85.80 187 CYS E CA 1
ATOM 7921 C C . CYS E 1 187 ? -7.977 -69.780 -13.525 1.00 88.12 187 CYS E C 1
ATOM 7922 O O . CYS E 1 187 ? -7.464 -70.468 -14.412 1.00 88.72 187 CYS E O 1
ATOM 7925 N N . CYS E 1 188 ? -7.401 -68.730 -12.958 1.00 82.46 188 CYS E N 1
ATOM 7926 C CA . CYS E 1 188 ? -6.355 -67.864 -13.408 1.00 80.27 188 CYS E CA 1
ATOM 7927 C C . CYS E 1 188 ? -5.123 -67.794 -12.493 1.00 83.46 188 CYS E C 1
ATOM 7928 O O . CYS E 1 188 ? -5.282 -67.675 -11.278 1.00 83.44 188 CYS E O 1
ATOM 7931 N N . PRO E 1 189 ? -3.889 -67.864 -13.061 1.00 79.51 189 PRO E N 1
ATOM 7932 C CA . PRO E 1 189 ? -2.675 -67.826 -12.214 1.00 79.22 189 PRO E CA 1
ATOM 7933 C C . PRO E 1 189 ? -2.360 -66.475 -11.570 1.00 78.91 189 PRO E C 1
ATOM 7934 O O . PRO E 1 189 ? -1.816 -66.447 -10.467 1.00 79.03 189 PRO E O 1
ATOM 7938 N N . GLU E 1 190 ? -2.685 -65.367 -12.257 1.00 71.46 190 GLU E N 1
ATOM 7939 C CA . GLU E 1 190 ? -2.418 -64.013 -11.770 1.00 67.86 190 GLU E CA 1
ATOM 7940 C C . GLU E 1 190 ? -3.323 -63.611 -10.597 1.00 69.77 190 GLU E C 1
ATOM 7941 O O . GLU E 1 190 ? -4.481 -64.036 -10.511 1.00 69.41 190 GLU E O 1
ATOM 7947 N N . ALA E 1 191 ? -2.763 -62.815 -9.679 1.00 64.96 191 ALA E N 1
ATOM 7948 C CA . ALA E 1 191 ? -3.475 -62.328 -8.502 1.00 64.02 191 ALA E CA 1
ATOM 7949 C C . ALA E 1 191 ? -4.227 -61.039 -8.839 1.00 65.95 191 ALA E C 1
ATOM 7950 O O . ALA E 1 191 ? -3.906 -60.368 -9.826 1.00 64.25 191 ALA E O 1
ATOM 7952 N N . TYR E 1 192 ? -5.252 -60.716 -8.040 1.00 61.83 192 TYR E N 1
ATOM 7953 C CA . TYR E 1 192 ? -6.054 -59.513 -8.220 1.00 59.20 192 TYR E CA 1
ATOM 7954 C C . TYR E 1 192 ? -6.072 -58.702 -6.937 1.00 63.24 192 TYR E C 1
ATOM 7955 O O . TYR E 1 192 ? -6.447 -59.207 -5.871 1.00 63.82 192 TYR E O 1
ATOM 7964 N N . GLU E 1 193 ? -5.582 -57.461 -7.038 1.00 58.44 193 GLU E N 1
ATOM 7965 C CA . GLU E 1 193 ? -5.423 -56.569 -5.898 1.00 57.66 193 GLU E CA 1
ATOM 7966 C C . GLU E 1 193 ? -6.404 -55.409 -5.862 1.00 60.16 193 GLU E C 1
ATOM 7967 O O . GLU E 1 193 ? -6.909 -54.975 -6.902 1.00 58.34 193 GLU E O 1
ATOM 7973 N N . ASP E 1 194 ? -6.660 -54.910 -4.638 1.00 56.87 194 ASP E N 1
ATOM 7974 C CA . ASP E 1 194 ? -7.527 -53.774 -4.333 1.00 54.82 194 ASP E CA 1
ATOM 7975 C C . ASP E 1 194 ? -7.177 -53.183 -2.970 1.00 57.30 194 ASP E C 1
ATOM 7976 O O . ASP E 1 194 ? -6.631 -53.885 -2.111 1.00 57.84 194 ASP E O 1
ATOM 7981 N N . VAL E 1 195 ? -7.498 -51.895 -2.775 1.00 51.76 195 VAL E N 1
ATOM 7982 C CA . VAL E 1 195 ? -7.284 -51.200 -1.509 1.00 51.46 195 VAL E CA 1
ATOM 7983 C C . VAL E 1 195 ? -8.658 -50.889 -0.919 1.00 54.86 195 VAL E C 1
ATOM 7984 O O . VAL E 1 195 ? -9.423 -50.130 -1.516 1.00 52.57 195 VAL E O 1
ATOM 7988 N N . GLU E 1 196 ? -8.990 -51.533 0.218 1.00 53.76 196 GLU E N 1
ATOM 7989 C CA . GLU E 1 196 ? -10.265 -51.353 0.906 1.00 54.29 196 GLU E CA 1
ATOM 7990 C C . GLU E 1 196 ? -10.140 -50.236 1.940 1.00 57.48 196 GLU E C 1
ATOM 7991 O O . GLU E 1 196 ? -9.437 -50.387 2.947 1.00 58.97 196 GLU E O 1
ATOM 7997 N N . VAL E 1 197 ? -10.822 -49.110 1.672 1.00 51.56 197 VAL E N 1
ATOM 7998 C CA . VAL E 1 197 ? -10.852 -47.919 2.521 1.00 50.67 197 VAL E CA 1
ATOM 7999 C C . VAL E 1 197 ? -12.133 -47.948 3.366 1.00 57.15 197 VAL E C 1
ATOM 8000 O O . VAL E 1 197 ? -13.233 -47.842 2.823 1.00 57.30 197 VAL E O 1
ATOM 8004 N N . SER E 1 198 ? -11.979 -48.109 4.687 1.00 55.60 198 SER E N 1
ATOM 8005 C CA . SER E 1 198 ? -13.087 -48.145 5.636 1.00 57.71 198 SER E CA 1
ATOM 8006 C C . SER E 1 198 ? -13.188 -46.790 6.316 1.00 61.26 198 SER E C 1
ATOM 8007 O O . SER E 1 198 ? -12.231 -46.354 6.960 1.00 61.15 198 SER E O 1
ATOM 8010 N N . LEU E 1 199 ? -14.331 -46.113 6.145 1.00 57.72 199 LEU E N 1
ATOM 8011 C CA . LEU E 1 199 ? -14.584 -44.799 6.727 1.00 57.91 199 LEU E CA 1
ATOM 8012 C C . LEU E 1 199 ? -15.651 -44.903 7.807 1.00 65.58 199 LEU E C 1
ATOM 8013 O O . LEU E 1 199 ? -16.829 -45.069 7.484 1.00 66.31 199 LEU E O 1
ATOM 8018 N N . ASN E 1 200 ? -15.235 -44.824 9.090 1.00 63.91 200 ASN E N 1
ATOM 8019 C CA . ASN E 1 200 ? -16.148 -44.859 10.233 1.00 66.33 200 ASN E CA 1
ATOM 8020 C C . ASN E 1 200 ? -16.427 -43.413 10.646 1.00 69.98 200 ASN E C 1
ATOM 8021 O O . ASN E 1 200 ? -15.494 -42.678 10.974 1.00 68.98 200 ASN E O 1
ATOM 8026 N N . PHE E 1 201 ? -17.703 -42.992 10.571 1.00 66.94 201 PHE E N 1
ATOM 8027 C CA . PHE E 1 201 ? -18.120 -41.618 10.868 1.00 66.43 201 PHE E CA 1
ATOM 8028 C C . PHE E 1 201 ? -19.503 -41.524 11.533 1.00 75.04 201 PHE E C 1
ATOM 8029 O O . PHE E 1 201 ? -20.335 -42.416 11.358 1.00 76.56 201 PHE E O 1
ATOM 8037 N N . ARG E 1 202 ? -19.754 -40.418 12.254 1.00 73.41 202 ARG E N 1
ATOM 8038 C CA . ARG E 1 202 ? -21.024 -40.145 12.935 1.00 76.60 202 ARG E CA 1
ATOM 8039 C C . ARG E 1 202 ? -21.405 -38.657 12.882 1.00 81.20 202 ARG E C 1
ATOM 8040 O O . ARG E 1 202 ? -20.538 -37.806 12.676 1.00 78.39 202 ARG E O 1
ATOM 8048 N N . LYS E 1 203 ? -22.698 -38.354 13.079 1.00 80.89 203 LYS E N 1
ATOM 8049 C CA . LYS E 1 203 ? -23.200 -36.984 13.085 1.00 81.09 203 LYS E CA 1
ATOM 8050 C C . LYS E 1 203 ? -22.854 -36.314 14.428 1.00 87.45 203 LYS E C 1
ATOM 8051 O O . LYS E 1 203 ? -22.947 -36.951 15.482 1.00 90.41 203 LYS E O 1
ATOM 8057 N N . LYS E 1 204 ? -22.453 -35.032 14.380 1.00 82.17 204 LYS E N 1
ATOM 8058 C CA . LYS E 1 204 ? -22.083 -34.235 15.555 1.00 83.51 204 LYS E CA 1
ATOM 8059 C C . LYS E 1 204 ? -23.290 -33.828 16.424 1.00 91.85 204 LYS E C 1
ATOM 8060 O O . LYS E 1 204 ? -24.436 -33.983 16.007 1.00 92.74 204 LYS E O 1
ATOM 8066 N N . GLY E 1 205 ? -23.005 -33.240 17.590 1.00 90.33 205 GLY E N 1
ATOM 8067 C CA . GLY E 1 205 ? -24.014 -32.740 18.518 1.00 123.35 205 GLY E CA 1
ATOM 8068 C C . GLY E 1 205 ? -24.507 -31.347 18.177 1.00 145.65 205 GLY E C 1
ATOM 8069 O O . GLY E 1 205 ? -24.753 -31.028 17.010 1.00 100.32 205 GLY E O 1
ATOM 8070 N N . SER F 2 1 ? -11.385 5.484 -5.805 1.00 42.90 1 SER F N 1
ATOM 8071 C CA . SER F 2 1 ? -11.611 5.558 -7.243 1.00 43.25 1 SER F CA 1
ATOM 8072 C C . SER F 2 1 ? -12.730 4.623 -7.676 1.00 47.12 1 SER F C 1
ATOM 8073 O O . SER F 2 1 ? -12.750 3.449 -7.289 1.00 47.39 1 SER F O 1
ATOM 8076 N N . GLY F 2 2 ? -13.653 5.164 -8.475 1.00 42.61 2 GLY F N 1
ATOM 8077 C CA . GLY F 2 2 ? -14.788 4.430 -9.025 1.00 42.57 2 GLY F CA 1
ATOM 8078 C C . GLY F 2 2 ? -14.356 3.334 -9.986 1.00 47.47 2 GLY F C 1
ATOM 8079 O O . GLY F 2 2 ? -15.111 2.390 -10.263 1.00 47.28 2 GLY F O 1
ATOM 8080 N N . CYS F 2 3 ? -13.123 3.487 -10.520 1.00 43.95 3 CYS F N 1
ATOM 8081 C CA . CYS F 2 3 ? -12.421 2.585 -11.427 1.00 43.56 3 CYS F CA 1
ATOM 8082 C C . CYS F 2 3 ? -12.307 1.186 -10.814 1.00 49.22 3 CYS F C 1
ATOM 8083 O O . CYS F 2 3 ? -12.562 0.195 -11.496 1.00 48.48 3 CYS F O 1
ATOM 8086 N N . CYS F 2 4 ? -11.969 1.127 -9.510 1.00 48.01 4 CYS F N 1
ATOM 8087 C CA . CYS F 2 4 ? -11.775 -0.089 -8.725 1.00 49.42 4 CYS F CA 1
ATOM 8088 C C . CYS F 2 4 ? -13.039 -0.932 -8.584 1.00 52.26 4 CYS F C 1
ATOM 8089 O O . CYS F 2 4 ? -12.935 -2.141 -8.372 1.00 51.88 4 CYS F O 1
ATOM 8092 N N . SER F 2 5 ? -14.223 -0.305 -8.750 1.00 47.95 5 SER F N 1
ATOM 8093 C CA . SER F 2 5 ? -15.531 -0.966 -8.705 1.00 47.47 5 SER F CA 1
ATOM 8094 C C . SER F 2 5 ? -15.869 -1.635 -10.063 1.00 50.44 5 SER F C 1
ATOM 8095 O O . SER F 2 5 ? -16.762 -2.484 -10.130 1.00 50.16 5 SER F O 1
ATOM 8098 N N . ASN F 2 6 ? -15.133 -1.252 -11.136 1.00 45.79 6 ASN F N 1
ATOM 8099 C CA . ASN F 2 6 ? -15.278 -1.746 -12.510 1.00 44.43 6 ASN F CA 1
ATOM 8100 C C . ASN F 2 6 ? -14.221 -2.837 -12.812 1.00 46.45 6 ASN F C 1
ATOM 8101 O O . ASN F 2 6 ? -13.046 -2.653 -12.482 1.00 45.43 6 ASN F O 1
ATOM 8106 N N . PRO F 2 7 ? -14.621 -3.975 -13.433 1.00 42.51 7 PRO F N 1
ATOM 8107 C CA . PRO F 2 7 ? -13.657 -5.060 -13.700 1.00 41.77 7 PRO F CA 1
ATOM 8108 C C . PRO F 2 7 ? -12.632 -4.740 -14.778 1.00 45.44 7 PRO F C 1
ATOM 8109 O O . PRO F 2 7 ? -11.454 -5.048 -14.599 1.00 44.76 7 PRO F O 1
ATOM 8113 N N . ALA F 2 8 ? -13.089 -4.147 -15.901 1.00 42.04 8 ALA F N 1
ATOM 8114 C CA . ALA F 2 8 ? -12.261 -3.745 -17.035 1.00 41.33 8 ALA F CA 1
ATOM 8115 C C . ALA F 2 8 ? -11.234 -2.712 -16.599 1.00 45.83 8 ALA F C 1
ATOM 8116 O O . ALA F 2 8 ? -10.061 -2.855 -16.936 1.00 45.88 8 ALA F O 1
ATOM 8118 N N . CYS F 2 9 ? -11.663 -1.715 -15.798 1.00 42.57 9 CYS F N 1
ATOM 8119 C CA . CYS F 2 9 ? -10.825 -0.634 -15.279 1.00 42.74 9 CYS F CA 1
ATOM 8120 C C . CYS F 2 9 ? -9.731 -1.144 -14.351 1.00 47.25 9 CYS F C 1
ATOM 8121 O O . CYS F 2 9 ? -8.564 -0.810 -14.556 1.00 47.07 9 CYS F O 1
ATOM 8124 N N . ARG F 2 10 ? -10.111 -1.959 -13.345 1.00 44.17 10 ARG F N 1
ATOM 8125 C CA . ARG F 2 10 ? -9.217 -2.567 -12.358 1.00 44.48 10 ARG F CA 1
ATOM 8126 C C . ARG F 2 10 ? -8.005 -3.227 -13.033 1.00 49.31 10 ARG F C 1
ATOM 8127 O O . ARG F 2 10 ? -6.876 -2.916 -12.662 1.00 49.93 10 ARG F O 1
ATOM 8135 N N . VAL F 2 11 ? -8.242 -4.091 -14.055 1.00 44.89 11 VAL F N 1
ATOM 8136 C CA . VAL F 2 11 ? -7.183 -4.789 -14.800 1.00 43.96 11 VAL F CA 1
ATOM 8137 C C . VAL F 2 11 ? -6.452 -3.852 -15.773 1.00 47.21 11 VAL F C 1
ATOM 8138 O O . VAL F 2 11 ? -5.315 -4.141 -16.141 1.00 47.34 11 VAL F O 1
ATOM 8142 N N . ASN F 2 12 ? -7.089 -2.740 -16.184 1.00 43.29 12 ASN F N 1
ATOM 8143 C CA . ASN F 2 12 ? -6.465 -1.765 -17.085 1.00 42.84 12 ASN F CA 1
ATOM 8144 C C . ASN F 2 12 ? -5.545 -0.786 -16.357 1.00 47.16 12 ASN F C 1
ATOM 8145 O O . ASN F 2 12 ? -4.667 -0.194 -16.980 1.00 46.43 12 ASN F O 1
ATOM 8150 N N . ASN F 2 13 ? -5.755 -0.603 -15.049 1.00 45.40 13 ASN F N 1
ATOM 8151 C CA . ASN F 2 13 ? -4.971 0.324 -14.236 1.00 46.38 13 ASN F CA 1
ATOM 8152 C C . ASN F 2 13 ? -4.424 -0.355 -12.962 1.00 52.63 13 ASN F C 1
ATOM 8153 O O . ASN F 2 13 ? -5.011 -0.204 -11.885 1.00 52.41 13 ASN F O 1
ATOM 8158 N N . PRO F 2 14 ? -3.300 -1.116 -13.066 1.00 51.02 14 PRO F N 1
ATOM 8159 C CA . PRO F 2 14 ? -2.743 -1.771 -11.864 1.00 51.55 14 PRO F CA 1
ATOM 8160 C C . PRO F 2 14 ? -2.156 -0.783 -10.849 1.00 57.70 14 PRO F C 1
ATOM 8161 O O . PRO F 2 14 ? -2.134 -1.072 -9.652 1.00 57.22 14 PRO F O 1
ATOM 8165 N N . ASN F 2 15 ? -1.709 0.392 -11.332 1.00 56.28 15 ASN F N 1
ATOM 8166 C CA . ASN F 2 15 ? -1.122 1.468 -10.532 1.00 56.89 15 ASN F CA 1
ATOM 8167 C C . ASN F 2 15 ? -2.154 2.163 -9.631 1.00 59.80 15 ASN F C 1
ATOM 8168 O O . ASN F 2 15 ? -1.815 2.563 -8.518 1.00 59.99 15 ASN F O 1
ATOM 8173 N N . ILE F 2 16 ? -3.401 2.303 -10.109 1.00 55.24 16 ILE F N 1
ATOM 8174 C CA . ILE F 2 16 ? -4.486 2.964 -9.379 1.00 54.69 16 ILE F CA 1
ATOM 8175 C C . ILE F 2 16 ? -5.161 2.004 -8.373 1.00 59.00 16 ILE F C 1
ATOM 8176 O O . ILE F 2 16 ? -5.255 2.335 -7.187 1.00 58.89 16 ILE F O 1
ATOM 8181 N N . CYS F 2 17 ? -5.635 0.837 -8.842 1.00 55.00 17 CYS F N 1
ATOM 8182 C CA . CYS F 2 17 ? -6.328 -0.141 -7.995 1.00 54.39 17 CYS F CA 1
ATOM 8183 C C . CYS F 2 17 ? -5.396 -1.245 -7.489 1.00 60.36 17 CYS F C 1
ATOM 8184 O O . CYS F 2 17 ? -5.321 -1.480 -6.286 1.00 60.09 17 CYS F O 1
ATOM 8188 N N . SER G 2 1 ? -13.073 -69.365 -6.747 1.00 70.94 1 SER G N 1
ATOM 8189 C CA . SER G 2 1 ? -13.119 -68.375 -7.816 1.00 70.77 1 SER G CA 1
ATOM 8190 C C . SER G 2 1 ? -14.332 -67.452 -7.716 1.00 76.48 1 SER G C 1
ATOM 8191 O O . SER G 2 1 ? -15.342 -67.798 -7.094 1.00 75.85 1 SER G O 1
ATOM 8194 N N . GLY G 2 2 ? -14.195 -66.291 -8.363 1.00 74.38 2 GLY G N 1
ATOM 8195 C CA . GLY G 2 2 ? -15.168 -65.206 -8.471 1.00 74.40 2 GLY G CA 1
ATOM 8196 C C . GLY G 2 2 ? -14.610 -64.142 -9.390 1.00 78.25 2 GLY G C 1
ATOM 8197 O O . GLY G 2 2 ? -14.778 -62.945 -9.141 1.00 77.91 2 GLY G O 1
ATOM 8198 N N . CYS G 2 3 ? -13.893 -64.599 -10.440 1.00 74.37 3 CYS G N 1
ATOM 8199 C CA . CYS G 2 3 ? -13.224 -63.809 -11.472 1.00 73.70 3 CYS G CA 1
ATOM 8200 C C . CYS G 2 3 ? -14.215 -62.909 -12.191 1.00 79.42 3 CYS G C 1
ATOM 8201 O O . CYS G 2 3 ? -13.929 -61.730 -12.404 1.00 78.97 3 CYS G O 1
ATOM 8204 N N . CYS G 2 4 ? -15.388 -63.456 -12.540 1.00 77.99 4 CYS G N 1
ATOM 8205 C CA . CYS G 2 4 ? -16.439 -62.734 -13.248 1.00 79.28 4 CYS G CA 1
ATOM 8206 C C . CYS G 2 4 ? -17.005 -61.554 -12.449 1.00 83.17 4 CYS G C 1
ATOM 8207 O O . CYS G 2 4 ? -17.458 -60.585 -13.049 1.00 83.30 4 CYS G O 1
ATOM 8210 N N . SER G 2 5 ? -16.921 -61.605 -11.107 1.00 78.94 5 SER G N 1
ATOM 8211 C CA . SER G 2 5 ? -17.374 -60.522 -10.229 1.00 78.59 5 SER G CA 1
ATOM 8212 C C . SER G 2 5 ? -16.374 -59.341 -10.225 1.00 80.40 5 SER G C 1
ATOM 8213 O O . SER G 2 5 ? -16.710 -58.255 -9.745 1.00 80.08 5 SER G O 1
ATOM 8216 N N . ASN G 2 6 ? -15.144 -59.581 -10.733 1.00 75.32 6 ASN G N 1
ATOM 8217 C CA . ASN G 2 6 ? -14.044 -58.618 -10.809 1.00 74.47 6 ASN G CA 1
ATOM 8218 C C . ASN G 2 6 ? -13.945 -58.008 -12.224 1.00 77.78 6 ASN G C 1
ATOM 8219 O O . ASN G 2 6 ? -14.018 -58.754 -13.205 1.00 76.82 6 ASN G O 1
ATOM 8224 N N . PRO G 2 7 ? -13.784 -56.659 -12.345 1.00 74.41 7 PRO G N 1
ATOM 8225 C CA . PRO G 2 7 ? -13.728 -56.030 -13.677 1.00 73.78 7 PRO G CA 1
ATOM 8226 C C . PRO G 2 7 ? -12.450 -56.308 -14.455 1.00 76.99 7 PRO G C 1
ATOM 8227 O O . PRO G 2 7 ? -12.520 -56.529 -15.663 1.00 76.22 7 PRO G O 1
ATOM 8231 N N . ALA G 2 8 ? -11.291 -56.275 -13.775 1.00 73.20 8 ALA G N 1
ATOM 8232 C CA . ALA G 2 8 ? -9.991 -56.529 -14.389 1.00 72.59 8 ALA G CA 1
ATOM 8233 C C . ALA G 2 8 ? -9.868 -57.987 -14.821 1.00 75.87 8 ALA G C 1
ATOM 8234 O O . ALA G 2 8 ? -9.258 -58.259 -15.851 1.00 75.46 8 ALA G O 1
ATOM 8236 N N . CYS G 2 9 ? -10.472 -58.916 -14.058 1.00 72.05 9 CYS G N 1
ATOM 8237 C CA . CYS G 2 9 ? -10.431 -60.348 -14.349 1.00 71.62 9 CYS G CA 1
ATOM 8238 C C . CYS G 2 9 ? -11.312 -60.738 -15.522 1.00 73.56 9 CYS G C 1
ATOM 8239 O O . CYS G 2 9 ? -10.876 -61.522 -16.365 1.00 73.35 9 CYS G O 1
ATOM 8242 N N . ARG G 2 10 ? -12.538 -60.189 -15.584 1.00 68.92 10 ARG G N 1
ATOM 8243 C CA . ARG G 2 10 ? -13.507 -60.456 -16.650 1.00 68.56 10 ARG G CA 1
ATOM 8244 C C . ARG G 2 10 ? -12.958 -60.131 -18.048 1.00 70.25 10 ARG G C 1
ATOM 8245 O O . ARG G 2 10 ? -13.143 -60.926 -18.968 1.00 69.17 10 ARG G O 1
ATOM 8253 N N . VAL G 2 11 ? -12.251 -58.990 -18.188 1.00 66.30 11 VAL G N 1
ATOM 8254 C CA . VAL G 2 11 ? -11.656 -58.517 -19.447 1.00 65.69 11 VAL G CA 1
ATOM 8255 C C . VAL G 2 11 ? -10.331 -59.231 -19.778 1.00 68.97 11 VAL G C 1
ATOM 8256 O O . VAL G 2 11 ? -9.959 -59.296 -20.948 1.00 68.19 11 VAL G O 1
ATOM 8260 N N . ASN G 2 12 ? -9.626 -59.750 -18.758 1.00 65.79 12 ASN G N 1
ATOM 8261 C CA . ASN G 2 12 ? -8.356 -60.461 -18.935 1.00 65.84 12 ASN G CA 1
ATOM 8262 C C . ASN G 2 12 ? -8.542 -61.937 -19.281 1.00 70.52 12 ASN G C 1
ATOM 8263 O O . ASN G 2 12 ? -7.645 -62.548 -19.868 1.00 69.68 12 ASN G O 1
ATOM 8268 N N . ASN G 2 13 ? -9.703 -62.505 -18.923 1.00 68.24 13 ASN G N 1
ATOM 8269 C CA . ASN G 2 13 ? -10.009 -63.909 -19.179 1.00 68.85 13 ASN G CA 1
ATOM 8270 C C . ASN G 2 13 ? -11.310 -64.077 -20.001 1.00 74.93 13 ASN G C 1
ATOM 8271 O O . ASN G 2 13 ? -12.373 -64.344 -19.428 1.00 74.31 13 ASN G O 1
ATOM 8276 N N . PRO G 2 14 ? -11.246 -63.909 -21.350 1.00 73.47 14 PRO G N 1
ATOM 8277 C CA . PRO G 2 14 ? -12.467 -64.058 -22.165 1.00 74.00 14 PRO G CA 1
ATOM 8278 C C . PRO G 2 14 ? -12.971 -65.500 -22.244 1.00 79.73 14 PRO G C 1
ATOM 8279 O O . PRO G 2 14 ? -14.174 -65.724 -22.396 1.00 79.35 14 PRO G O 1
ATOM 8283 N N . ASN G 2 15 ? -12.047 -66.472 -22.116 1.00 77.52 15 ASN G N 1
ATOM 8284 C CA . ASN G 2 15 ? -12.331 -67.907 -22.161 1.00 78.02 15 ASN G CA 1
ATOM 8285 C C . ASN G 2 15 ? -13.113 -68.392 -20.933 1.00 82.15 15 ASN G C 1
ATOM 8286 O O . ASN G 2 15 ? -13.957 -69.279 -21.069 1.00 81.80 15 ASN G O 1
ATOM 8291 N N . ILE G 2 16 ? -12.844 -67.806 -19.750 1.00 78.94 16 ILE G N 1
ATOM 8292 C CA . ILE G 2 16 ? -13.488 -68.176 -18.487 1.00 79.18 16 ILE G CA 1
ATOM 8293 C C . ILE G 2 16 ? -14.863 -67.491 -18.328 1.00 84.70 16 ILE G C 1
ATOM 8294 O O . ILE G 2 16 ? -15.863 -68.181 -18.126 1.00 84.96 16 ILE G O 1
ATOM 8299 N N . CYS G 2 17 ? -14.909 -66.150 -18.417 1.00 81.83 17 CYS G N 1
ATOM 8300 C CA . CYS G 2 17 ? -16.145 -65.379 -18.255 1.00 81.79 17 CYS G CA 1
ATOM 8301 C C . CYS G 2 17 ? -16.794 -65.025 -19.597 1.00 86.65 17 CYS G C 1
ATOM 8302 O O . CYS G 2 17 ? -17.985 -65.273 -19.786 1.00 86.81 17 CYS G O 1
ATOM 8306 N N . SER H 2 1 ? 3.833 -35.224 10.503 1.00 78.60 1 SER H N 1
ATOM 8307 C CA . SER H 2 1 ? 4.343 -33.990 9.907 1.00 77.88 1 SER H CA 1
ATOM 8308 C C . SER H 2 1 ? 3.206 -33.100 9.404 1.00 80.77 1 SER H C 1
ATOM 8309 O O . SER H 2 1 ? 2.279 -33.594 8.751 1.00 80.28 1 SER H O 1
ATOM 8312 N N . GLY H 2 2 ? 3.306 -31.801 9.706 1.00 76.19 2 GLY H N 1
ATOM 8313 C CA . GLY H 2 2 ? 2.350 -30.777 9.281 1.00 74.86 2 GLY H CA 1
ATOM 8314 C C . GLY H 2 2 ? 2.339 -30.599 7.775 1.00 76.25 2 GLY H C 1
ATOM 8315 O O . GLY H 2 2 ? 1.356 -30.111 7.210 1.00 75.80 2 GLY H O 1
ATOM 8316 N N . CYS H 2 3 ? 3.456 -30.994 7.126 1.00 70.88 3 CYS H N 1
ATOM 8317 C CA . CYS H 2 3 ? 3.703 -30.992 5.684 1.00 69.69 3 CYS H CA 1
ATOM 8318 C C . CYS H 2 3 ? 2.645 -31.823 4.960 1.00 76.08 3 CYS H C 1
ATOM 8319 O O . CYS H 2 3 ? 2.125 -31.394 3.934 1.00 75.78 3 CYS H O 1
ATOM 8322 N N . CYS H 2 4 ? 2.315 -33.000 5.512 1.00 74.98 4 CYS H N 1
ATOM 8323 C CA . CYS H 2 4 ? 1.330 -33.922 4.952 1.00 75.82 4 CYS H CA 1
ATOM 8324 C C . CYS H 2 4 ? -0.082 -33.333 4.888 1.00 76.48 4 CYS H C 1
ATOM 8325 O O . CYS H 2 4 ? -0.849 -33.725 4.019 1.00 76.37 4 CYS H O 1
ATOM 8328 N N . SER H 2 5 ? -0.399 -32.361 5.754 1.00 70.48 5 SER H N 1
ATOM 8329 C CA . SER H 2 5 ? -1.692 -31.678 5.767 1.00 69.21 5 SER H CA 1
ATOM 8330 C C . SER H 2 5 ? -1.780 -30.630 4.629 1.00 68.84 5 SER H C 1
ATOM 8331 O O . SER H 2 5 ? -2.871 -30.141 4.324 1.00 67.93 5 SER H O 1
ATOM 8334 N N . ASN H 2 6 ? -0.621 -30.297 4.008 1.00 62.54 6 ASN H N 1
ATOM 8335 C CA . ASN H 2 6 ? -0.485 -29.338 2.910 1.00 61.07 6 ASN H CA 1
ATOM 8336 C C . ASN H 2 6 ? -0.370 -30.079 1.553 1.00 63.43 6 ASN H C 1
ATOM 8337 O O . ASN H 2 6 ? 0.397 -31.044 1.458 1.00 63.29 6 ASN H O 1
ATOM 8342 N N . PRO H 2 7 ? -1.125 -29.652 0.507 1.00 57.93 7 PRO H N 1
ATOM 8343 C CA . PRO H 2 7 ? -1.078 -30.361 -0.782 1.00 57.40 7 PRO H CA 1
ATOM 8344 C C . PRO H 2 7 ? 0.215 -30.195 -1.560 1.00 61.46 7 PRO H C 1
ATOM 8345 O O . PRO H 2 7 ? 0.698 -31.165 -2.138 1.00 60.72 7 PRO H O 1
ATOM 8349 N N . ALA H 2 8 ? 0.752 -28.966 -1.600 1.00 59.45 8 ALA H N 1
ATOM 8350 C CA . ALA H 2 8 ? 1.990 -28.642 -2.306 1.00 60.05 8 ALA H CA 1
ATOM 8351 C C . ALA H 2 8 ? 3.186 -29.333 -1.651 1.00 66.72 8 ALA H C 1
ATOM 8352 O O . ALA H 2 8 ? 4.108 -29.756 -2.352 1.00 66.46 8 ALA H O 1
ATOM 8354 N N . CYS H 2 9 ? 3.148 -29.471 -0.311 1.00 64.97 9 CYS H N 1
ATOM 8355 C CA . CYS H 2 9 ? 4.191 -30.095 0.488 1.00 65.52 9 CYS H CA 1
ATOM 8356 C C . CYS H 2 9 ? 4.256 -31.610 0.318 1.00 68.04 9 CYS H C 1
ATOM 8357 O O . CYS H 2 9 ? 5.357 -32.154 0.241 1.00 67.54 9 CYS H O 1
ATOM 8360 N N . ARG H 2 10 ? 3.089 -32.286 0.259 1.00 63.90 10 ARG H N 1
ATOM 8361 C CA . ARG H 2 10 ? 2.984 -33.736 0.079 1.00 63.85 10 ARG H CA 1
ATOM 8362 C C . ARG H 2 10 ? 3.670 -34.182 -1.204 1.00 69.03 10 ARG H C 1
ATOM 8363 O O . ARG H 2 10 ? 4.528 -35.070 -1.167 1.00 68.91 10 ARG H O 1
ATOM 8371 N N . VAL H 2 11 ? 3.283 -33.551 -2.340 1.00 66.00 11 VAL H N 1
ATOM 8372 C CA . VAL H 2 11 ? 3.770 -33.868 -3.685 1.00 66.03 11 VAL H CA 1
ATOM 8373 C C . VAL H 2 11 ? 5.250 -33.502 -3.881 1.00 70.48 11 VAL H C 1
ATOM 8374 O O . VAL H 2 11 ? 5.919 -34.122 -4.707 1.00 69.85 11 VAL H O 1
ATOM 8378 N N . ASN H 2 12 ? 5.757 -32.517 -3.118 1.00 67.90 12 ASN H N 1
ATOM 8379 C CA . ASN H 2 12 ? 7.153 -32.082 -3.197 1.00 68.07 12 ASN H CA 1
ATOM 8380 C C . ASN H 2 12 ? 8.091 -32.933 -2.349 1.00 73.63 12 ASN H C 1
ATOM 8381 O O . ASN H 2 12 ? 9.289 -32.993 -2.635 1.00 73.06 12 ASN H O 1
ATOM 8386 N N . ASN H 2 13 ? 7.551 -33.585 -1.305 1.00 71.88 13 ASN H N 1
ATOM 8387 C CA . ASN H 2 13 ? 8.338 -34.409 -0.395 1.00 72.42 13 ASN H CA 1
ATOM 8388 C C . ASN H 2 13 ? 7.816 -35.858 -0.315 1.00 78.80 13 ASN H C 1
ATOM 8389 O O . ASN H 2 13 ? 7.080 -36.198 0.621 1.00 78.30 13 ASN H O 1
ATOM 8394 N N . PRO H 2 14 ? 8.174 -36.723 -1.300 1.00 77.50 14 PRO H N 1
ATOM 8395 C CA . PRO H 2 14 ? 7.694 -38.118 -1.261 1.00 78.24 14 PRO H CA 1
ATOM 8396 C C . PRO H 2 14 ? 8.313 -38.945 -0.134 1.00 84.15 14 PRO H C 1
ATOM 8397 O O . PRO H 2 14 ? 7.687 -39.883 0.358 1.00 83.65 14 PRO H O 1
ATOM 8401 N N . ASN H 2 15 ? 9.541 -38.584 0.274 1.00 82.37 15 ASN H N 1
ATOM 8402 C CA . ASN H 2 15 ? 10.297 -39.252 1.335 1.00 83.07 15 ASN H CA 1
ATOM 8403 C C . ASN H 2 15 ? 9.689 -39.024 2.725 1.00 87.64 15 ASN H C 1
ATOM 8404 O O . ASN H 2 15 ? 9.732 -39.931 3.561 1.00 87.57 15 ASN H O 1
ATOM 8409 N N . ILE H 2 16 ? 9.121 -37.822 2.965 1.00 83.92 16 ILE H N 1
ATOM 8410 C CA . ILE H 2 16 ? 8.521 -37.438 4.246 1.00 83.47 16 ILE H CA 1
ATOM 8411 C C . ILE H 2 16 ? 7.085 -37.976 4.384 1.00 86.32 16 ILE H C 1
ATOM 8412 O O . ILE H 2 16 ? 6.793 -38.671 5.361 1.00 85.94 16 ILE H O 1
ATOM 8417 N N . CYS H 2 17 ? 6.203 -37.660 3.417 1.00 81.98 17 CYS H N 1
ATOM 8418 C CA . CYS H 2 17 ? 4.801 -38.086 3.444 1.00 81.17 17 CYS H CA 1
ATOM 8419 C C . CYS H 2 17 ? 4.539 -39.369 2.649 1.00 87.17 17 CYS H C 1
ATOM 8420 O O . CYS H 2 17 ? 5.487 -39.980 2.166 1.00 87.24 17 CYS H O 1
ATOM 8424 N N . SER I 2 1 ? -45.972 -48.669 -40.811 1.00 96.13 1 SER I N 1
ATOM 8425 C CA . SER I 2 1 ? -44.870 -49.629 -40.829 1.00 95.64 1 SER I CA 1
ATOM 8426 C C . SER I 2 1 ? -44.186 -49.712 -39.464 1.00 98.65 1 SER I C 1
ATOM 8427 O O . SER I 2 1 ? -43.905 -48.678 -38.853 1.00 98.35 1 SER I O 1
ATOM 8430 N N . GLY I 2 2 ? -43.913 -50.940 -39.016 1.00 94.17 2 GLY I N 1
ATOM 8431 C CA . GLY I 2 2 ? -43.222 -51.221 -37.760 1.00 93.23 2 GLY I CA 1
ATOM 8432 C C . GLY I 2 2 ? -41.783 -50.738 -37.778 1.00 95.49 2 GLY I C 1
ATOM 8433 O O . GLY I 2 2 ? -41.182 -50.516 -36.723 1.00 95.33 2 GLY I O 1
ATOM 8434 N N . CYS I 2 3 ? -41.232 -50.573 -38.998 1.00 90.47 3 CYS I N 1
ATOM 8435 C CA . CYS I 2 3 ? -39.894 -50.078 -39.316 1.00 89.56 3 CYS I CA 1
ATOM 8436 C C . CYS I 2 3 ? -39.688 -48.682 -38.735 1.00 94.13 3 CYS I C 1
ATOM 8437 O O . CYS I 2 3 ? -38.638 -48.409 -38.154 1.00 93.86 3 CYS I O 1
ATOM 8440 N N . CYS I 2 4 ? -40.705 -47.812 -38.879 1.00 91.04 4 CYS I N 1
ATOM 8441 C CA . CYS I 2 4 ? -40.687 -46.434 -38.396 1.00 91.00 4 CYS I CA 1
ATOM 8442 C C . CYS I 2 4 ? -40.525 -46.331 -36.878 1.00 93.36 4 CYS I C 1
ATOM 8443 O O . CYS I 2 4 ? -39.955 -45.353 -36.404 1.00 93.13 4 CYS I O 1
ATOM 8446 N N . SER I 2 5 ? -40.976 -47.355 -36.127 1.00 88.75 5 SER I N 1
ATOM 8447 C CA . SER I 2 5 ? -40.855 -47.423 -34.667 1.00 88.04 5 SER I CA 1
ATOM 8448 C C . SER I 2 5 ? -39.418 -47.782 -34.235 1.00 90.78 5 SER I C 1
ATOM 8449 O O . SER I 2 5 ? -39.080 -47.638 -33.058 1.00 90.08 5 SER I O 1
ATOM 8452 N N . ASN I 2 6 ? -38.593 -48.271 -35.188 1.00 86.65 6 ASN I N 1
ATOM 8453 C CA . ASN I 2 6 ? -37.197 -48.665 -34.987 1.00 85.95 6 ASN I CA 1
ATOM 8454 C C . ASN I 2 6 ? -36.236 -47.547 -35.466 1.00 89.68 6 ASN I C 1
ATOM 8455 O O . ASN I 2 6 ? -36.440 -46.998 -36.556 1.00 89.44 6 ASN I O 1
ATOM 8460 N N . PRO I 2 7 ? -35.196 -47.195 -34.666 1.00 85.67 7 PRO I N 1
ATOM 8461 C CA . PRO I 2 7 ? -34.284 -46.108 -35.067 1.00 85.26 7 PRO I CA 1
ATOM 8462 C C . PRO I 2 7 ? -33.354 -46.444 -36.220 1.00 88.44 7 PRO I C 1
ATOM 8463 O O . PRO I 2 7 ? -33.134 -45.597 -37.087 1.00 87.95 7 PRO I O 1
ATOM 8467 N N . ALA I 2 8 ? -32.789 -47.663 -36.215 1.00 84.60 8 ALA I N 1
ATOM 8468 C CA . ALA I 2 8 ? -31.881 -48.130 -37.255 1.00 84.39 8 ALA I CA 1
ATOM 8469 C C . ALA I 2 8 ? -32.619 -48.309 -38.580 1.00 88.92 8 ALA I C 1
ATOM 8470 O O . ALA I 2 8 ? -32.047 -48.032 -39.627 1.00 88.46 8 ALA I O 1
ATOM 8472 N N . CYS I 2 9 ? -33.897 -48.729 -38.527 1.00 86.23 9 CYS I N 1
ATOM 8473 C CA . CYS I 2 9 ? -34.725 -48.946 -39.710 1.00 86.45 9 CYS I CA 1
ATOM 8474 C C . CYS I 2 9 ? -35.155 -47.650 -40.379 1.00 88.09 9 CYS I C 1
ATOM 8475 O O . CYS I 2 9 ? -35.085 -47.560 -41.605 1.00 87.54 9 CYS I O 1
ATOM 8478 N N . ARG I 2 10 ? -35.587 -46.652 -39.582 1.00 83.28 10 ARG I N 1
ATOM 8479 C CA . ARG I 2 10 ? -36.042 -45.345 -40.066 1.00 82.41 10 ARG I CA 1
ATOM 8480 C C . ARG I 2 10 ? -34.988 -44.632 -40.928 1.00 85.26 10 ARG I C 1
ATOM 8481 O O . ARG I 2 10 ? -35.318 -44.120 -42.006 1.00 85.04 10 ARG I O 1
ATOM 8489 N N . VAL I 2 11 ? -33.719 -44.641 -40.463 1.00 80.69 11 VAL I N 1
ATOM 8490 C CA . VAL I 2 11 ? -32.577 -43.997 -41.126 1.00 79.81 11 VAL I CA 1
ATOM 8491 C C . VAL I 2 11 ? -32.048 -44.816 -42.318 1.00 82.73 11 VAL I C 1
ATOM 8492 O O . VAL I 2 11 ? -31.467 -44.239 -43.240 1.00 82.02 11 VAL I O 1
ATOM 8496 N N . ASN I 2 12 ? -32.223 -46.150 -42.281 1.00 78.89 12 ASN I N 1
ATOM 8497 C CA . ASN I 2 12 ? -31.752 -47.042 -43.340 1.00 78.44 12 ASN I CA 1
ATOM 8498 C C . ASN I 2 12 ? -32.736 -47.175 -44.507 1.00 82.37 12 ASN I C 1
ATOM 8499 O O . ASN I 2 12 ? -32.329 -47.569 -45.602 1.00 81.72 12 ASN I O 1
ATOM 8504 N N . ASN I 2 13 ? -34.018 -46.831 -44.281 1.00 79.28 13 ASN I N 1
ATOM 8505 C CA . ASN I 2 13 ? -35.046 -46.918 -45.314 1.00 79.21 13 ASN I CA 1
ATOM 8506 C C . ASN I 2 13 ? -35.789 -45.581 -45.515 1.00 83.01 13 ASN I C 1
ATOM 8507 O O . ASN I 2 13 ? -36.885 -45.395 -44.981 1.00 82.51 13 ASN I O 1
ATOM 8512 N N . PRO I 2 14 ? -35.212 -44.642 -46.305 1.00 79.74 14 PRO I N 1
ATOM 8513 C CA . PRO I 2 14 ? -35.916 -43.368 -46.552 1.00 83.74 14 PRO I CA 1
ATOM 8514 C C . PRO I 2 14 ? -37.100 -43.529 -47.511 1.00 121.87 14 PRO I C 1
ATOM 8515 O O . PRO I 2 14 ? -38.103 -42.830 -47.394 1.00 87.60 14 PRO I O 1
ATOM 8519 N N . CYS I 2 17 ? -39.957 -44.996 -44.681 1.00 92.93 17 CYS I N 1
ATOM 8520 C CA . CYS I 2 17 ? -40.315 -43.713 -44.080 1.00 92.84 17 CYS I CA 1
ATOM 8521 C C . CYS I 2 17 ? -39.092 -42.831 -43.779 1.00 97.47 17 CYS I C 1
ATOM 8522 O O . CYS I 2 17 ? -38.919 -41.801 -44.428 1.00 97.34 17 CYS I O 1
ATOM 8526 N N . SER J 2 1 ? -42.726 -4.525 -39.160 1.00 91.16 1 SER J N 1
ATOM 8527 C CA . SER J 2 1 ? -43.031 -5.867 -39.646 1.00 90.67 1 SER J CA 1
ATOM 8528 C C . SER J 2 1 ? -42.678 -6.929 -38.591 1.00 93.75 1 SER J C 1
ATOM 8529 O O . SER J 2 1 ? -41.740 -6.735 -37.812 1.00 93.36 1 SER J O 1
ATOM 8532 N N . GLY J 2 2 ? -43.418 -8.046 -38.602 1.00 89.39 2 GLY J N 1
ATOM 8533 C CA . GLY J 2 2 ? -43.261 -9.177 -37.688 1.00 88.33 2 GLY J CA 1
ATOM 8534 C C . GLY J 2 2 ? -41.945 -9.915 -37.828 1.00 89.84 2 GLY J C 1
ATOM 8535 O O . GLY J 2 2 ? -41.721 -10.920 -37.149 1.00 89.13 2 GLY J O 1
ATOM 8536 N N . CYS J 2 3 ? -41.075 -9.410 -38.726 1.00 84.73 3 CYS J N 1
ATOM 8537 C CA . CYS J 2 3 ? -39.730 -9.884 -39.040 1.00 83.68 3 CYS J CA 1
ATOM 8538 C C . CYS J 2 3 ? -38.863 -9.884 -37.779 1.00 88.75 3 CYS J C 1
ATOM 8539 O O . CYS J 2 3 ? -38.139 -10.849 -37.532 1.00 88.20 3 CYS J O 1
ATOM 8542 N N . CYS J 2 4 ? -38.958 -8.809 -36.975 1.00 86.29 4 CYS J N 1
ATOM 8543 C CA . CYS J 2 4 ? -38.202 -8.636 -35.735 1.00 86.53 4 CYS J CA 1
ATOM 8544 C C . CYS J 2 4 ? -38.503 -9.714 -34.685 1.00 89.05 4 CYS J C 1
ATOM 8545 O O . CYS J 2 4 ? -37.632 -10.033 -33.881 1.00 88.40 4 CYS J O 1
ATOM 8548 N N . SER J 2 5 ? -39.717 -10.299 -34.722 1.00 84.89 5 SER J N 1
ATOM 8549 C CA . SER J 2 5 ? -40.133 -11.376 -33.817 1.00 84.14 5 SER J CA 1
ATOM 8550 C C . SER J 2 5 ? -39.497 -12.727 -34.213 1.00 86.23 5 SER J C 1
ATOM 8551 O O . SER J 2 5 ? -39.530 -13.674 -33.424 1.00 85.19 5 SER J O 1
ATOM 8554 N N . ASN J 2 6 ? -38.948 -12.806 -35.448 1.00 82.10 6 ASN J N 1
ATOM 8555 C CA . ASN J 2 6 ? -38.307 -13.988 -36.022 1.00 81.37 6 ASN J CA 1
ATOM 8556 C C . ASN J 2 6 ? -36.768 -13.892 -35.904 1.00 85.33 6 ASN J C 1
ATOM 8557 O O . ASN J 2 6 ? -36.209 -12.831 -36.200 1.00 84.94 6 ASN J O 1
ATOM 8562 N N . PRO J 2 7 ? -36.074 -14.981 -35.467 1.00 81.67 7 PRO J N 1
ATOM 8563 C CA . PRO J 2 7 ? -34.606 -14.922 -35.309 1.00 81.26 7 PRO J CA 1
ATOM 8564 C C . PRO J 2 7 ? -33.829 -14.889 -36.619 1.00 85.28 7 PRO J C 1
ATOM 8565 O O . PRO J 2 7 ? -32.845 -14.157 -36.715 1.00 84.84 7 PRO J O 1
ATOM 8569 N N . ALA J 2 8 ? -34.261 -15.694 -37.614 1.00 81.76 8 ALA J N 1
ATOM 8570 C CA . ALA J 2 8 ? -33.651 -15.785 -38.943 1.00 81.41 8 ALA J CA 1
ATOM 8571 C C . ALA J 2 8 ? -33.836 -14.492 -39.737 1.00 84.92 8 ALA J C 1
ATOM 8572 O O . ALA J 2 8 ? -32.975 -14.150 -40.541 1.00 84.51 8 ALA J O 1
ATOM 8574 N N . CYS J 2 9 ? -34.952 -13.778 -39.507 1.00 81.30 9 CYS J N 1
ATOM 8575 C CA . CYS J 2 9 ? -35.273 -12.524 -40.184 1.00 80.97 9 CYS J CA 1
ATOM 8576 C C . CYS J 2 9 ? -34.512 -11.340 -39.603 1.00 82.82 9 CYS J C 1
ATOM 8577 O O . CYS J 2 9 ? -33.998 -10.525 -40.368 1.00 82.31 9 CYS J O 1
ATOM 8580 N N . ARG J 2 10 ? -34.426 -11.252 -38.259 1.00 78.22 10 ARG J N 1
ATOM 8581 C CA . ARG J 2 10 ? -33.732 -10.179 -37.542 1.00 77.48 10 ARG J CA 1
ATOM 8582 C C . ARG J 2 10 ? -32.262 -10.049 -37.950 1.00 80.44 10 ARG J C 1
ATOM 8583 O O . ARG J 2 10 ? -31.801 -8.930 -38.170 1.00 79.86 10 ARG J O 1
ATOM 8591 N N . VAL J 2 11 ? -31.549 -11.189 -38.090 1.00 76.34 11 VAL J N 1
ATOM 8592 C CA . VAL J 2 11 ? -30.127 -11.244 -38.471 1.00 75.62 11 VAL J CA 1
ATOM 8593 C C . VAL J 2 11 ? -29.910 -11.043 -39.980 1.00 77.65 11 VAL J C 1
ATOM 8594 O O . VAL J 2 11 ? -28.829 -10.608 -40.378 1.00 76.39 11 VAL J O 1
ATOM 8598 N N . ASN J 2 12 ? -30.924 -11.364 -40.808 1.00 74.23 12 ASN J N 1
ATOM 8599 C CA . ASN J 2 12 ? -30.854 -11.221 -42.265 1.00 74.06 12 ASN J CA 1
ATOM 8600 C C . ASN J 2 12 ? -31.189 -9.806 -42.742 1.00 78.09 12 ASN J C 1
ATOM 8601 O O . ASN J 2 12 ? -30.746 -9.400 -43.819 1.00 76.96 12 ASN J O 1
ATOM 8606 N N . ASN J 2 13 ? -31.958 -9.056 -41.937 1.00 75.53 13 ASN J N 1
ATOM 8607 C CA . ASN J 2 13 ? -32.373 -7.696 -42.274 1.00 75.72 13 ASN J CA 1
ATOM 8608 C C . ASN J 2 13 ? -31.948 -6.675 -41.192 1.00 80.42 13 ASN J C 1
ATOM 8609 O O . ASN J 2 13 ? -32.765 -6.304 -40.338 1.00 80.31 13 ASN J O 1
ATOM 8614 N N . PRO J 2 14 ? -30.671 -6.210 -41.207 1.00 76.87 14 PRO J N 1
ATOM 8615 C CA . PRO J 2 14 ? -30.231 -5.249 -40.178 1.00 80.01 14 PRO J CA 1
ATOM 8616 C C . PRO J 2 14 ? -30.862 -3.865 -40.308 1.00 104.62 14 PRO J C 1
ATOM 8617 O O . PRO J 2 14 ? -31.127 -3.219 -39.295 1.00 60.85 14 PRO J O 1
ATOM 8621 N N . CYS J 2 17 ? -34.621 -3.648 -38.428 1.00 87.79 17 CYS J N 1
ATOM 8622 C CA . CYS J 2 17 ? -35.230 -3.952 -37.134 1.00 87.76 17 CYS J CA 1
ATOM 8623 C C . CYS J 2 17 ? -34.692 -3.082 -35.986 1.00 91.44 17 CYS J C 1
ATOM 8624 O O . CYS J 2 17 ? -35.421 -2.822 -35.030 1.00 91.08 17 CYS J O 1
#